Protein AF-0000000087741042 (afdb_homodimer)

pLDDT: mean 90.47, std 9.28, range [41.75, 98.81]

Foldseek 3Di:
DAFDPVVLVVLLVLLLLLLQLQQFDLADFAFDDDPDPVRRLVRSVVRGGDDDDCVSVVSSVVLSVLCCLLPRPDDDDDADLLLVLLLQQLVLASQLVCCVPPLACCSQPVDPSSVVSNVSNSVSSSSSSSSVLSNLLVVLQVDDFAQDPDDCVVLLVVLLVLQLVLLVLLCVLQALFAEDLVLLVLLCVVVPVQAAPQAFVVQSCLLNVQLCVLCVVVVASSRSSNRSLSVLSNLQSNLLSVLLSLLVNLGDDSVVSNVVSNVSRHQLVNSNVSRYSDLLSVLLSLLSNLLSLLLVCLVCLAPDDPVSLVVNLVSLLVNCRSGVLSLQLRLVLLLLVLVSHDDVVSSVSSVVSSVVSVVVSCCCQPPVCVVSVHHHHDPLQQCLLLLLLVLLLCLVPVVVQDPLLQVLVVQFFVCSPCSNVQRDLFFSCSSSVRGDDDVVSVVVNVVSSVVSCVVPVSSSVSSLSSNASQQQAQPDFAPVLVVPPPPVSVVVSCVSCVVVNDNSDHDPVSVVVSSVSSVCQCPPPPSNSLRGNNNLVSLLSSLVSLCVSLVPSSLVSSSSSLVSLSVSSSSHRGHTHCSSNSNSSSNVVSNSSSSSSSSNVSVD/DAFDPVRLVVLLVLLLLLLQLQQFDLADFAFDDDPDPVRRLVRSVVRGGDDDDCVSVVSSVVLSVLCCLLDRPHPDDDADLLLVLLLQQLVLASQLVCCVPPLACCSQPVDPSSVVSNVSNSVSSSSSSSSVLSNLLVVLQVDDFAQDPDDCVVLLVVLLVLQLVLLVLLCVLQALFAEDLVLLVLLCVVVPVQAAPQAFVVLSCLLNVQLCVLCVVVVASSRSSNRSLSVLSNLQSNLLSVLLSLLVNLGDDSVVSNVVSNVCRHQLVNSNVSRYSDLLSVLLSLLLNLLSLLLVCLVCLAPDDPVSLVVNLVSLLVNCRSGVLSLQLRLVLLLLVLVSHPDPVVSVSSVVSSVVSVVVSCCCQPPVCVVSVHHHHDPLQQCLLLLLLVLLLCLVPVVVQDPVLQVLVVQFFVCSPCSNVQRDLFFSCSRSVRGDDDVVSVVVNVVSSVVSCVVPVSSSVSSLSSNASQQQAQPDFAPVLVVPPPPVSVVVSCVSCVVVVDNSDHDPVSVVVSSVSSVCQCPPPPSNSLRGNNNLVSLLSSLVSLCVSLVPSSLVSSSSSLVSLSVSSSSGRGHTHCSSNSNSSSNVVSNSSSSSSVSNVSVD

Sequence (1208 aa):
MKTGRKIKLIYAIISIVVVCAINASVVMVTGVETENSLLEFVSKFSFSVSTVNIVDVVSCFGIYALFIYAFGDDKFKLEIPELISSILISFLYIWCFSYKLTQDTSALFANPFQTYITVFRFLGYTVLFYAAIESFFKFFGSVKIKENNTSCKDVFIISSVVIFLGWLFWIVMAFPGTVSCDGVTQLGQYYFDSVSAHHPPLSTWIMGVLFDIGKGITKNPRYGVFLYLFVQAIVGAVIIGYSIYTMARIGFGRIVCYAIAVFFAIIPIFGMFAQWYEKDLMYGLFTLLFLTKLITMCLDTENVSIKDCIILTVEGLLCVFLRNNGIYAVIPVMIVMAFLMKKKLICRLLWGCSAFVIVVSVIVNGPVFNSMGIEKVNIREALSVPMQQSARYVKEYGGEVTEEEMAVLGNFFNDYYNLPEIYEPFCADSVKNTVFVQKENLGKYFLTWFKMGLKHPGVYFDAFMCLNYGYLSPIEQNAEANGDMPTQEMENVMSQLIEMGVDGSQDLDNIQILKSIIYVNMVFPLIRYLSMPGAYMWLTIILIAFFIRIRSRKGYVILIPNIINLLVCLASPLCNGMRYQLPVVLSMPIMIAVAIYLIKKQNEMKTGRKIKLIYAIISIVVVCAINASVVMVTGVETENSLLEFVSKFSFSVSTVNIVDVVSCFGIYALFIYAFGDDKFKLEIPELISSILISFLYIWCFSYKLTQDTSALFANPFQTYITVFRFLGYTVLFYAAIESFFKFFGSVKIKENNTSCKDVFIISSVVIFLGWLFWIVMAFPGTVSCDGVTQLGQYYFDSVSAHHPPLSTWIMGVLFDIGKGITKNPRYGVFLYLFVQAIVGAVIIGYSIYTMARIGFGRIVCYAIAVFFAIIPIFGMFAQWYEKDLMYGLFTLLFLTKLITMCLDTENVSIKDCIILTVEGLLCVFLRNNGIYAVIPVMIVMAFLMKKKLICRLLWGCSAFVIVVSVIVNGPVFNSMGIEKVNIREALSVPMQQSARYVKEYGGEVTEEEMAVLGNFFNDYYNLPEIYEPFCADSVKNTVFVQKENLGKYFLTWFKMGLKHPGVYFDAFMCLNYGYLSPIEQNAEANGDMPTQEMENVMSQLIEMGVDGSQDLDNIQILKSIIYVNMVFPLIRYLSMPGAYMWLTIILIAFFIRIRSRKGYVILIPNIINLLVCLASPLCNGMRYQLPVVLSMPIMIAVAIYLIKKQNE

InterPro domains:
  IPR046062 Protein of unknown function DUF6020 [PF19484] (196-593)

Radius of gyration: 36.94 Å; Cα contacts (8 Å, |Δi|>4): 1810; chains: 2; bounding box: 64×108×92 Å

Solvent-accessible surface area (backbone atoms only — not comparable to full-atom values): 59982 Å² total; per-residue (Å²): 110,82,58,52,71,69,59,51,51,50,41,47,54,49,19,54,53,29,46,47,24,75,31,38,55,73,59,80,64,71,48,58,92,60,91,48,64,66,43,26,48,40,33,24,55,32,58,32,35,58,68,66,85,68,50,53,55,36,24,28,46,11,45,32,43,34,43,44,70,46,40,32,69,45,82,82,70,90,52,63,48,48,48,53,43,13,47,49,51,28,48,33,47,56,52,29,50,21,27,72,72,66,57,34,64,54,45,41,55,71,42,72,67,39,34,51,50,42,52,46,29,40,51,24,42,22,54,50,41,31,30,49,51,46,32,48,54,54,48,38,54,64,58,82,65,48,79,50,86,61,88,56,61,63,53,25,52,52,27,16,49,48,23,31,53,32,27,44,54,36,32,62,50,37,35,45,41,47,72,38,70,66,34,50,52,32,43,46,28,58,77,36,89,69,39,48,41,74,50,35,59,58,40,27,48,53,52,35,52,32,24,48,50,24,18,64,74,67,74,33,43,42,40,5,53,31,42,42,34,51,49,50,32,50,53,43,14,50,44,53,11,47,46,43,28,50,44,35,59,72,8,45,55,66,67,61,44,46,51,52,24,47,47,60,18,62,43,47,67,50,20,52,52,36,22,35,42,52,59,48,59,61,32,20,45,39,41,36,47,33,48,48,52,51,45,56,38,60,76,37,35,85,72,62,50,70,66,54,54,50,50,46,42,53,34,39,46,51,23,31,44,37,31,81,69,30,46,66,33,39,47,60,36,40,51,56,47,26,73,66,40,72,47,67,66,58,24,52,46,32,48,46,45,40,50,46,50,52,50,50,51,52,44,44,72,38,63,50,32,49,74,72,62,36,40,73,60,62,71,67,72,72,40,28,55,62,49,41,24,48,28,49,39,46,52,78,43,45,88,73,58,47,71,69,52,46,52,48,45,43,64,41,26,73,49,55,89,49,27,52,76,45,53,45,66,49,36,30,59,62,51,51,71,41,47,54,82,51,80,84,49,46,64,59,41,51,53,49,51,50,52,51,35,69,74,42,48,65,52,40,48,37,36,49,42,31,28,25,28,21,38,56,16,68,82,32,66,30,50,72,76,68,60,72,62,57,67,64,60,47,49,53,47,47,53,54,36,43,73,68,52,27,70,83,67,53,55,62,66,43,46,51,38,51,51,23,49,42,42,29,41,62,35,34,68,74,52,21,51,79,49,13,42,2,40,57,44,50,51,50,49,52,50,52,24,52,28,60,70,67,66,35,67,57,52,56,48,65,43,40,36,47,54,41,41,50,53,50,40,64,38,38,45,42,18,29,51,42,65,63,38,33,39,48,65,71,35,42,68,56,51,52,49,49,51,30,51,55,49,40,58,68,75,103,110,80,58,52,69,69,57,51,50,52,42,48,52,50,17,54,52,30,46,48,24,75,32,38,55,73,60,80,66,72,48,59,92,61,92,46,65,66,44,26,49,41,33,26,54,31,57,32,35,58,65,66,86,67,51,53,54,36,25,27,46,12,46,31,43,33,41,45,68,46,40,33,70,46,81,82,69,90,52,63,48,50,46,53,45,14,47,49,51,27,48,35,47,56,52,31,50,22,27,72,73,68,58,34,64,54,46,41,54,70,44,73,67,38,34,51,51,42,52,46,30,41,53,24,42,21,54,51,41,32,30,48,52,44,30,48,51,52,47,40,53,63,58,83,64,47,78,51,88,63,86,55,61,63,54,24,52,51,26,17,51,46,22,30,52,32,28,43,52,36,32,61,48,37,33,44,41,46,71,38,69,64,33,52,49,32,44,44,28,60,78,35,91,70,39,49,42,73,50,35,60,58,40,27,48,53,52,35,52,34,23,48,50,24,18,64,75,68,75,35,40,43,39,5,52,30,41,41,34,52,50,50,33,50,53,42,14,50,44,53,10,48,45,43,29,51,44,36,58,70,9,44,54,67,69,60,44,48,50,52,24,46,46,57,17,62,44,47,68,51,19,54,51,38,22,36,41,54,59,46,59,62,30,18,44,38,41,36,47,32,48,47,51,50,46,56,39,59,76,38,36,84,72,62,50,70,66,53,53,50,50,46,43,52,34,39,47,50,22,32,44,37,31,81,67,30,47,67,32,40,46,58,37,39,52,56,47,27,74,66,41,73,48,66,65,59,24,52,47,32,47,48,44,41,50,47,50,52,50,51,49,52,43,45,71,38,62,50,31,48,72,70,62,37,39,72,60,62,72,68,71,72,39,27,53,64,51,42,24,49,31,49,39,46,50,77,43,45,88,73,57,48,72,69,54,45,51,48,45,43,63,41,26,74,49,53,89,50,27,53,76,44,52,45,67,50,36,29,59,61,51,52,71,40,49,54,83,51,79,82,49,47,64,58,41,51,52,48,51,52,52,52,34,70,74,43,47,63,53,38,49,37,35,50,43,33,27,24,28,20,39,58,17,66,81,32,65,30,51,73,76,67,61,71,61,56,68,65,60,47,49,53,49,47,51,54,35,44,73,67,50,25,71,83,69,52,55,63,66,42,46,50,38,51,52,24,50,43,43,28,42,63,35,33,68,74,53,22,51,80,50,12,42,3,40,57,45,49,50,49,48,50,50,52,24,52,30,60,70,66,67,36,68,58,52,54,47,66,43,40,36,50,54,41,41,50,53,48,40,63,38,39,47,42,17,28,50,41,65,64,38,32,39,46,63,72,33,43,66,57,53,51,50,50,51,29,52,54,48,38,58,70,74,102

Secondary structure (DSSP, 8-state):
-PPPHHHHHHHHHHHHHHHHHHTB-SSPPP----S-HHHHHHHHHHTSB---TTHHHHHHHHHHHHHHHHHSSS-----HHHHHHHHHHHHHHHHHHHHHHHSSSHHHHSSHHHHHHHHHHHHHHHHHHHHHHHHHHHHHHH-------S--HHHHHHHHHHHHHHHHHHHHHTTT-EEPHHHHHHHHHHHSS--BTTS-HHHHHHHHHHHHHHHHHHS-THHHHHHHHHHHHHHHHHHHHHHHHHHHHHT--HHHHHHHHHHHHHSHHHHHHHTEE-SHHHHHHHHHHHHHHHHHHHHTTTS--HHHHHHHHHHHHHHHHHSTTHHHHHHHHHHHHHTT-SSHHHHHHHHHHHHHHHHHHHHIIIIIHHHTTPBPPPGGGG-HHHHHHHHHHHHHHGGG--HHHHHHHHHHBTTGGGHHHH--TTBSHHHHTTB---HHHHHHHHHHHHHHHHH-HHHHHHHHHHHHHHHHSTTS--TTTTT---HHHHHHHHHHHHHTT------HHHHHHHHHHHHHHHHSTTGGGGG-HHHHHHHHHHHHHHHHHHT-HHHHHHHHHHHHHHHHHHTSSBTT-GGGGHHHHHHHHHHHHHHHHHHHHHH-/-PPPHHHHHHHHHHHHHHHHHHTB-SSPP-----S-HHHHHHHHHHTSB---TTHHHHHHHHHHHHHHHHHSSS-----HHHHHHHHHHHHHHHHHHHHHHHSSSHHHHSSHHHHHHHHHHHHHHHHHHHHHHHHHHHHHHH-------S--HHHHHHHHHHHHHHHHHHHHHTTT-EEPHHHHHHHHHHHSS--BTTS-HHHHHHHHHHHHHHHHHHS-THHHHHHHHHHHHHHHHHHHHHHHHHHHHHT--HHHHHHHHHHHHHSHHHHHHHTEE-SHHHHHHHHHHHHHHHHHHHHTTTS--HHHHHHHHHHHHHHHHHSTTHHHHHHHHHHHHHTT-SSHHHHHHHHHHHHHHHHHHHHIIIIIHHHTTPBPPPGGGG-HHHHHHHHHHHHHHGGG--HHHHHHHHHHBTTGGGHHHH--TTBSHHHHTTB---GGGHHHHHHHHHHHHHH-HHHHHHHHHHHHHHHHSTTS--TTTTT---HHHHHHHHHHHHHTT------HHHHHHHHHHHHHHHHSTTGGGGG-HHHHHHHHHHHHHHHHHHT-HHHHHHHHHHHHHHHHHHTSSBTT-GGGGHHHHHHHHHHHHHHHHHHHHHH-

Organism: Butyrivibrio fibrisolvens (NCBI:txid831)

Structure (mmCIF, N/CA/C/O backbone):
data_AF-0000000087741042-model_v1
#
loop_
_entity.id
_entity.type
_entity.pdbx_description
1 polymer 'Dolichyl-phosphate-mannose-protein mannosyltransferase'
#
loop_
_atom_site.group_PDB
_atom_site.id
_atom_site.type_symbol
_atom_site.label_atom_id
_atom_site.label_alt_id
_atom_site.label_comp_id
_atom_site.label_asym_id
_atom_site.label_entity_id
_atom_site.label_seq_id
_atom_site.pdbx_PDB_ins_code
_atom_site.Cartn_x
_atom_site.Cartn_y
_atom_site.Cartn_z
_atom_site.occupancy
_atom_site.B_iso_or_equiv
_atom_site.auth_seq_id
_atom_site.auth_comp_id
_atom_site.auth_asym_id
_atom_site.auth_atom_id
_atom_site.pdbx_PDB_model_num
ATOM 1 N N . MET A 1 1 ? 29.688 3.018 -6.305 1 44.53 1 MET A N 1
ATOM 2 C CA . MET A 1 1 ? 29.562 4.453 -6.539 1 44.53 1 MET A CA 1
ATOM 3 C C . MET A 1 1 ? 28.203 4.965 -6.074 1 44.53 1 MET A C 1
ATOM 5 O O . MET A 1 1 ? 27.172 4.312 -6.293 1 44.53 1 MET A O 1
ATOM 9 N N . LYS A 1 2 ? 28.328 6.039 -5.301 1 63.12 2 LYS A N 1
ATOM 10 C CA . LYS A 1 2 ? 27.188 6.684 -4.672 1 63.12 2 LYS A CA 1
ATOM 11 C C . LYS A 1 2 ? 26.344 7.445 -5.695 1 63.12 2 LYS A C 1
ATOM 13 O O . LYS A 1 2 ? 26.891 8.156 -6.539 1 63.12 2 LYS A O 1
ATOM 18 N N . THR A 1 3 ? 25.031 7.059 -5.848 1 71.06 3 THR A N 1
ATOM 19 C CA . THR A 1 3 ? 24.109 7.734 -6.754 1 71.06 3 THR A CA 1
ATOM 20 C C . THR A 1 3 ? 24.188 9.25 -6.574 1 71.06 3 THR A C 1
ATOM 22 O O . THR A 1 3 ? 24.141 9.75 -5.445 1 71.06 3 THR A O 1
ATOM 25 N N . GLY A 1 4 ? 24.516 9.953 -7.699 1 77.12 4 GLY A N 1
ATOM 26 C CA . GLY A 1 4 ? 24.578 11.406 -7.664 1 77.12 4 GLY A CA 1
ATOM 27 C C . GLY A 1 4 ? 23.297 12.047 -7.145 1 77.12 4 GLY A C 1
ATOM 28 O O . GLY A 1 4 ? 22.219 11.477 -7.277 1 77.12 4 GLY A O 1
ATOM 29 N N . ARG A 1 5 ? 23.359 13.211 -6.645 1 78.75 5 ARG A N 1
ATOM 30 C CA . ARG A 1 5 ? 22.25 13.922 -6.031 1 78.75 5 ARG A CA 1
ATOM 31 C C . ARG A 1 5 ? 21.172 14.25 -7.062 1 78.75 5 ARG A C 1
ATOM 33 O O . ARG A 1 5 ? 19.984 14.141 -6.773 1 78.75 5 ARG A O 1
ATOM 40 N N . LYS A 1 6 ? 21.531 14.633 -8.227 1 82.81 6 LYS A N 1
ATOM 41 C CA . LYS A 1 6 ? 20.578 14.961 -9.273 1 82.81 6 LYS A CA 1
ATOM 42 C C . LYS A 1 6 ? 19.781 13.734 -9.695 1 82.81 6 LYS A C 1
ATOM 44 O O . LYS A 1 6 ? 18.562 13.812 -9.898 1 82.81 6 LYS A O 1
ATOM 49 N N . ILE A 1 7 ? 20.422 12.602 -9.75 1 87 7 ILE A N 1
ATOM 50 C CA . ILE A 1 7 ? 19.766 11.367 -10.156 1 87 7 ILE A CA 1
ATOM 51 C C . ILE A 1 7 ? 18.812 10.906 -9.07 1 87 7 ILE A C 1
ATOM 53 O O . ILE A 1 7 ? 17.719 10.414 -9.367 1 87 7 ILE A O 1
ATOM 57 N N . LYS A 1 8 ? 19.219 11.141 -7.883 1 87.25 8 LYS A N 1
ATOM 58 C CA . LYS A 1 8 ? 18.344 10.781 -6.773 1 87.25 8 LYS A CA 1
ATOM 59 C C . LYS A 1 8 ? 17.047 11.609 -6.801 1 87.25 8 LYS A C 1
ATOM 61 O O . LYS A 1 8 ? 15.969 11.086 -6.535 1 87.25 8 LYS A O 1
ATOM 66 N N . LEU A 1 9 ? 17.156 12.844 -7.141 1 87.06 9 LEU A N 1
ATOM 67 C CA . LEU A 1 9 ? 16 13.711 -7.223 1 87.06 9 LEU A CA 1
ATOM 68 C C . LEU A 1 9 ? 15.094 13.305 -8.375 1 87.06 9 LEU A C 1
ATOM 70 O O . LEU A 1 9 ? 13.867 13.328 -8.25 1 87.06 9 LEU A O 1
ATOM 74 N N . ILE A 1 10 ? 15.688 12.953 -9.422 1 90.19 10 ILE A N 1
ATOM 75 C CA . ILE A 1 10 ? 14.914 12.523 -10.578 1 90.19 10 ILE A CA 1
ATOM 76 C C . ILE A 1 10 ? 14.125 11.258 -10.234 1 90.19 10 ILE A C 1
ATOM 78 O O . ILE A 1 10 ? 12.93 11.172 -10.523 1 90.19 10 ILE A O 1
ATOM 82 N N . TYR A 1 11 ? 14.789 10.336 -9.562 1 92.19 11 TYR A N 1
ATOM 83 C CA . TYR A 1 11 ? 14.117 9.086 -9.195 1 92.19 11 TYR A CA 1
ATOM 84 C C . TYR A 1 11 ? 13.016 9.344 -8.172 1 92.19 11 TYR A C 1
ATOM 86 O O . TYR A 1 11 ? 11.992 8.648 -8.164 1 92.19 11 TYR A O 1
ATOM 94 N N . ALA A 1 12 ? 13.234 10.344 -7.336 1 91.88 12 ALA A N 1
ATOM 95 C CA . ALA A 1 12 ? 12.195 10.703 -6.383 1 91.88 12 ALA A CA 1
ATOM 96 C C . ALA A 1 12 ? 10.961 11.25 -7.094 1 91.88 12 ALA A C 1
ATOM 98 O O . ALA A 1 12 ? 9.828 10.875 -6.773 1 91.88 12 ALA A O 1
ATOM 99 N N . ILE A 1 13 ? 11.188 12.086 -8.055 1 92.25 13 ILE A N 1
ATOM 100 C CA . ILE A 1 13 ? 10.094 12.68 -8.805 1 92.25 13 ILE A CA 1
ATOM 101 C C . ILE A 1 13 ? 9.367 11.602 -9.602 1 92.25 13 ILE A C 1
ATOM 103 O O . ILE A 1 13 ? 8.133 11.547 -9.609 1 92.25 13 ILE A O 1
ATOM 107 N N . ILE A 1 14 ? 10.125 10.695 -10.188 1 94.69 14 ILE A N 1
ATOM 108 C CA . ILE A 1 14 ? 9.531 9.609 -10.953 1 94.69 14 ILE A CA 1
ATOM 109 C C . ILE A 1 14 ? 8.703 8.719 -10.031 1 94.69 14 ILE A C 1
ATOM 111 O O . ILE A 1 14 ? 7.605 8.281 -10.391 1 94.69 14 ILE A O 1
ATOM 115 N N . SER A 1 15 ? 9.242 8.492 -8.859 1 95.12 15 SER A N 1
ATOM 116 C CA . SER A 1 15 ? 8.531 7.648 -7.902 1 95.12 15 SER A CA 1
ATOM 117 C C . SER A 1 15 ? 7.195 8.266 -7.504 1 95.12 15 SER A C 1
ATOM 119 O O . SER A 1 15 ? 6.199 7.555 -7.348 1 95.12 15 SER A O 1
ATOM 121 N N . ILE A 1 16 ? 7.156 9.586 -7.348 1 93.44 16 ILE A N 1
ATOM 122 C CA . ILE A 1 16 ? 5.926 10.289 -7 1 93.44 16 ILE A CA 1
ATOM 123 C C . ILE A 1 16 ? 4.918 10.156 -8.141 1 93.44 16 ILE A C 1
ATOM 125 O O . ILE A 1 16 ? 3.742 9.875 -7.906 1 93.44 16 ILE A O 1
ATOM 129 N N . VAL A 1 17 ? 5.383 10.258 -9.336 1 93.38 17 VAL A N 1
ATOM 130 C CA . VAL A 1 17 ? 4.512 10.172 -10.508 1 93.38 17 VAL A CA 1
ATOM 131 C C . VAL A 1 17 ? 3.98 8.75 -10.648 1 93.38 17 VAL A C 1
ATOM 133 O O . VAL A 1 17 ? 2.797 8.539 -10.922 1 93.38 17 VAL A O 1
ATOM 136 N N . VAL A 1 18 ? 4.844 7.793 -10.391 1 95.5 18 VAL A N 1
ATOM 137 C CA . VAL A 1 18 ? 4.465 6.391 -10.547 1 95.5 18 VAL A CA 1
ATOM 138 C C . VAL A 1 18 ? 3.439 6.012 -9.484 1 95.5 18 VAL A C 1
ATOM 140 O O . VAL A 1 18 ? 2.484 5.281 -9.766 1 95.5 18 VAL A O 1
ATOM 143 N N . VAL A 1 19 ? 3.6 6.5 -8.266 1 92.69 19 VAL A N 1
ATOM 144 C CA . VAL A 1 19 ? 2.646 6.188 -7.207 1 92.69 19 VAL A CA 1
ATOM 145 C C . VAL A 1 19 ? 1.273 6.754 -7.566 1 92.69 19 VAL A C 1
ATOM 147 O O . VAL A 1 19 ? 0.246 6.125 -7.297 1 92.69 19 VAL A O 1
ATOM 150 N N . CYS A 1 20 ? 1.211 7.922 -8.18 1 91.12 20 CYS A N 1
ATOM 151 C CA . CYS A 1 20 ? -0.051 8.508 -8.625 1 91.12 20 CYS A CA 1
ATOM 152 C C . CYS A 1 20 ? -0.681 7.668 -9.727 1 91.12 20 CYS A C 1
ATOM 154 O O . CYS A 1 20 ? -1.898 7.477 -9.75 1 91.12 20 CYS A O 1
ATOM 156 N N . ALA A 1 21 ? 0.165 7.164 -10.562 1 92.12 21 ALA A N 1
ATOM 157 C CA . ALA A 1 21 ? -0.329 6.359 -11.68 1 92.12 21 ALA A CA 1
ATOM 158 C C . ALA A 1 21 ? -0.921 5.043 -11.18 1 92.12 21 ALA A C 1
ATOM 160 O O . ALA A 1 21 ? -1.948 4.586 -11.688 1 92.12 21 ALA A O 1
ATOM 161 N N . ILE A 1 22 ? -0.33 4.398 -10.234 1 89.62 22 ILE A N 1
ATOM 162 C CA . ILE A 1 22 ? -0.771 3.074 -9.805 1 89.62 22 ILE A CA 1
ATOM 163 C C . ILE A 1 22 ? -2 3.203 -8.906 1 89.62 22 ILE A C 1
ATOM 165 O O . ILE A 1 22 ? -2.691 2.217 -8.648 1 89.62 22 ILE A O 1
ATOM 169 N N . ASN A 1 23 ? -2.264 4.438 -8.383 1 88.31 23 ASN A N 1
ATOM 170 C CA . ASN A 1 23 ? -3.449 4.672 -7.566 1 88.31 23 ASN A CA 1
ATOM 171 C C . ASN A 1 23 ? -4.559 5.348 -8.367 1 88.31 23 ASN A C 1
ATOM 173 O O . ASN A 1 23 ? -5.578 5.75 -7.805 1 88.31 23 ASN A O 1
ATOM 177 N N . ALA A 1 24 ? -4.328 5.52 -9.641 1 88.56 24 ALA A N 1
ATOM 178 C CA . ALA A 1 24 ? -5.355 6.113 -10.492 1 88.56 24 ALA A CA 1
ATOM 179 C C . ALA A 1 24 ? -6.543 5.168 -10.664 1 88.56 24 ALA A C 1
ATOM 181 O O . ALA A 1 24 ? -6.383 3.947 -10.609 1 88.56 24 ALA A O 1
ATOM 182 N N . SER A 1 25 ? -7.723 5.672 -10.891 1 85.12 25 SER A N 1
ATOM 183 C CA . SER A 1 25 ? -8.977 4.926 -10.945 1 85.12 25 SER A CA 1
ATOM 184 C C . SER A 1 25 ? -8.992 3.971 -12.133 1 85.12 25 SER A C 1
ATOM 186 O O . SER A 1 25 ? -8.516 4.312 -13.219 1 85.12 25 SER A O 1
ATOM 188 N N . VAL A 1 26 ? -9.562 2.834 -11.836 1 81.5 26 VAL A N 1
ATOM 189 C CA . VAL A 1 26 ? -9.703 1.821 -12.875 1 81.5 26 VAL A CA 1
ATOM 190 C C . VAL A 1 26 ? -11.102 1.894 -13.484 1 81.5 26 VAL A C 1
ATOM 192 O O . VAL A 1 26 ? -11.328 1.41 -14.594 1 81.5 26 VAL A O 1
ATOM 195 N N . VAL A 1 27 ? -11.953 2.562 -12.766 1 82.19 27 VAL A N 1
ATOM 196 C CA . VAL A 1 27 ? -13.336 2.658 -13.227 1 82.19 27 VAL A CA 1
ATOM 197 C C . VAL A 1 27 ? -13.57 4.016 -13.883 1 82.19 27 VAL A C 1
ATOM 199 O O . VAL A 1 27 ? -12.781 4.949 -13.695 1 82.19 27 VAL A O 1
ATOM 202 N N . MET A 1 28 ? -14.586 4.027 -14.578 1 83.56 28 MET A N 1
ATOM 203 C CA . MET A 1 28 ? -14.938 5.258 -15.281 1 83.56 28 MET A CA 1
ATOM 204 C C . MET A 1 28 ? -15.195 6.395 -14.297 1 83.56 28 MET A C 1
ATOM 206 O O . MET A 1 28 ? -15.922 6.223 -13.32 1 83.56 28 MET A O 1
ATOM 210 N N . VAL A 1 29 ? -14.484 7.484 -14.578 1 85.12 29 VAL A N 1
ATOM 211 C CA . VAL A 1 29 ? -14.633 8.664 -13.734 1 85.12 29 VAL A CA 1
ATOM 212 C C . VAL A 1 29 ? -15.703 9.586 -14.312 1 85.12 29 VAL A C 1
ATOM 214 O O . VAL A 1 29 ? -15.688 9.906 -15.5 1 85.12 29 VAL A O 1
ATOM 217 N N . THR A 1 30 ? -16.625 9.844 -13.352 1 82 30 THR A N 1
ATOM 218 C CA . THR A 1 30 ? -17.672 10.789 -13.742 1 82 30 THR A CA 1
ATOM 219 C C . THR A 1 30 ? -17.422 12.156 -13.109 1 82 30 THR A C 1
ATOM 221 O O . THR A 1 30 ? -16.828 12.25 -12.039 1 82 30 THR A O 1
ATOM 224 N N . GLY A 1 31 ? -17.516 13.188 -13.812 1 77.62 31 GLY A N 1
ATOM 225 C CA . GLY A 1 31 ? -17.375 14.547 -13.312 1 77.62 31 GLY A CA 1
ATOM 226 C C . GLY A 1 31 ? -18.656 15.352 -13.422 1 77.62 31 GLY A C 1
ATOM 227 O O . GLY A 1 31 ? -19.719 14.805 -13.75 1 77.62 31 GLY A O 1
ATOM 228 N N . VAL A 1 32 ? -18.5 16.609 -12.953 1 79.62 32 VAL A N 1
ATOM 229 C CA . VAL A 1 32 ? -19.641 17.516 -13.055 1 79.62 32 VAL A CA 1
ATOM 230 C C . VAL A 1 32 ? -19.938 17.812 -14.531 1 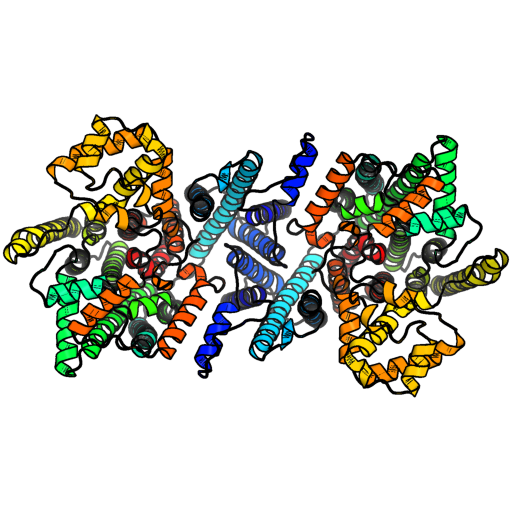79.62 32 VAL A C 1
ATOM 232 O O . VAL A 1 32 ? -19.031 18.016 -15.328 1 79.62 32 VAL A O 1
ATOM 235 N N . GLU A 1 33 ? -21.203 17.625 -14.945 1 80.62 33 GLU A N 1
ATOM 236 C CA . GLU A 1 33 ? -21.609 17.984 -16.297 1 80.62 33 GLU A CA 1
ATOM 237 C C . GLU A 1 33 ? -21.75 19.5 -16.453 1 80.62 33 GLU A C 1
ATOM 239 O O . GLU A 1 33 ? -22.641 20.109 -15.867 1 80.62 33 GLU A O 1
ATOM 244 N N . THR A 1 34 ? -20.766 20.094 -17 1 84.62 34 THR A N 1
ATOM 245 C CA . THR A 1 34 ? -20.766 21.547 -17.188 1 84.62 34 THR A CA 1
ATOM 246 C C . THR A 1 34 ? -20.188 21.922 -18.547 1 84.62 34 THR A C 1
ATOM 248 O O . THR A 1 34 ? -19.516 21.109 -19.188 1 84.62 34 THR A O 1
ATOM 251 N N . GLU A 1 35 ? -20.547 23.172 -19.078 1 84.62 35 GLU A N 1
ATOM 252 C CA . GLU A 1 35 ? -20 23.672 -20.328 1 84.62 35 GLU A CA 1
ATOM 253 C C . GLU A 1 35 ? -18.578 24.219 -20.141 1 84.62 35 GLU A C 1
ATOM 255 O O . GLU A 1 35 ? -17.828 24.359 -21.094 1 84.62 35 GLU A O 1
ATOM 260 N N . ASN A 1 36 ? -18.266 24.406 -18.891 1 87.62 36 ASN A N 1
ATOM 261 C CA . ASN A 1 36 ? -16.922 24.875 -18.562 1 87.62 36 ASN A CA 1
ATOM 262 C C . ASN A 1 36 ? -15.906 23.719 -18.578 1 87.62 36 ASN A C 1
ATOM 264 O O . ASN A 1 36 ? -15.914 22.875 -17.688 1 87.62 36 ASN A O 1
ATOM 268 N N . SER A 1 37 ? -15.016 23.719 -19.531 1 85.12 37 SER A N 1
ATOM 269 C CA . SER A 1 37 ? -14.086 22.625 -19.766 1 85.12 37 SER A CA 1
ATOM 270 C C . SER A 1 37 ? -13.109 22.469 -18.594 1 85.12 37 SER A C 1
ATOM 272 O O . SER A 1 37 ? -12.719 21.359 -18.25 1 85.12 37 SER A O 1
ATOM 274 N N . LEU A 1 38 ? -12.805 23.594 -18.047 1 85.88 38 LEU A N 1
ATOM 275 C CA . LEU A 1 38 ? -11.867 23.547 -16.922 1 85.88 38 LEU A CA 1
ATOM 276 C C . LEU A 1 38 ? -12.516 22.906 -15.703 1 85.88 38 LEU A C 1
ATOM 278 O O . LEU A 1 38 ? -11.898 22.078 -15.031 1 85.88 38 LEU A O 1
ATOM 282 N N . LEU A 1 39 ? -13.703 23.328 -15.5 1 86.88 39 LEU A N 1
ATOM 283 C CA . LEU A 1 39 ? -14.43 22.75 -14.375 1 86.88 39 LEU A CA 1
ATOM 284 C C . LEU A 1 39 ? -14.656 21.25 -14.578 1 86.88 39 LEU A C 1
ATOM 286 O O . LEU A 1 39 ? -14.516 20.469 -13.641 1 86.88 39 LEU A O 1
ATOM 290 N N . GLU A 1 40 ? -14.977 20.891 -15.703 1 87.62 40 GLU A N 1
ATOM 291 C CA . GLU A 1 40 ? -15.18 19.484 -16 1 87.62 40 GLU A CA 1
ATOM 292 C C . GLU A 1 40 ? -13.906 18.672 -15.773 1 87.62 40 GLU A C 1
ATOM 294 O O . GLU A 1 40 ? -13.953 17.594 -15.188 1 87.62 40 GLU A O 1
ATOM 299 N N . PHE A 1 41 ? -12.859 19.219 -16.203 1 86.62 41 PHE A N 1
ATOM 300 C CA . PHE A 1 41 ? -11.578 18.531 -16.078 1 86.62 41 PHE A CA 1
ATOM 301 C C . PHE A 1 41 ? -11.18 18.391 -14.609 1 86.62 41 PHE A C 1
ATOM 303 O O . PHE A 1 41 ? -10.82 17.297 -14.156 1 86.62 41 PHE A O 1
ATOM 310 N N . VAL A 1 42 ? -11.273 19.438 -13.898 1 85.62 42 VAL A N 1
ATOM 311 C CA . VAL A 1 42 ? -10.82 19.422 -12.508 1 85.62 42 VAL A CA 1
ATOM 312 C C . VAL A 1 42 ? -11.734 18.531 -11.672 1 85.62 42 VAL A C 1
ATOM 314 O O . VAL A 1 42 ? -11.266 17.844 -10.75 1 85.62 42 VAL A O 1
ATOM 317 N N . SER A 1 43 ? -12.922 18.562 -11.977 1 86.25 43 SER A N 1
ATOM 318 C CA . SER A 1 43 ? -13.859 17.719 -11.258 1 86.25 43 SER A CA 1
ATOM 319 C C . SER A 1 43 ? -13.57 16.234 -11.516 1 86.25 43 SER A C 1
ATOM 321 O O . SER A 1 43 ? -13.555 15.43 -10.586 1 86.25 43 SER A O 1
ATOM 323 N N . LYS A 1 44 ? -13.297 15.906 -12.742 1 86.38 44 LYS A N 1
ATOM 324 C CA . LYS A 1 44 ? -12.945 14.531 -13.07 1 86.38 44 LYS A CA 1
ATOM 325 C C . LYS A 1 44 ? -11.609 14.141 -12.43 1 86.38 44 LYS A C 1
ATOM 327 O O . LYS A 1 44 ? -11.461 13.016 -11.945 1 86.38 44 LYS A O 1
ATOM 332 N N . PHE A 1 45 ? -10.75 15.016 -12.422 1 84.81 45 PHE A N 1
ATOM 333 C CA . PHE A 1 45 ? -9.43 14.781 -11.859 1 84.81 45 PHE A CA 1
ATOM 334 C C . PHE A 1 45 ? -9.523 14.492 -10.367 1 84.81 45 PHE A C 1
ATOM 336 O O . PHE A 1 45 ? -8.805 13.641 -9.844 1 84.81 45 PHE A O 1
ATOM 343 N N . SER A 1 46 ? -10.398 15.109 -9.773 1 82.38 46 SER A N 1
ATOM 344 C CA . SER A 1 46 ? -10.555 14.953 -8.336 1 82.38 46 SER A CA 1
ATOM 345 C C . SER A 1 46 ? -11.07 13.562 -7.977 1 82.38 46 SER A C 1
ATOM 347 O O . SER A 1 46 ? -10.781 13.047 -6.895 1 82.38 46 SER A O 1
ATOM 349 N N . PHE A 1 47 ? -11.656 12.922 -8.883 1 79.56 47 PHE A N 1
ATOM 350 C CA . PHE A 1 47 ? -12.227 11.602 -8.609 1 79.56 47 PHE A CA 1
ATOM 351 C C . PHE A 1 47 ? -11.383 10.508 -9.242 1 79.56 47 PHE A C 1
ATOM 353 O O . PHE A 1 47 ? -11.742 9.328 -9.188 1 79.56 47 PHE A O 1
ATOM 360 N N . SER A 1 48 ? -10.297 10.93 -9.766 1 83.12 48 SER A N 1
ATOM 361 C CA . SER A 1 48 ? -9.531 9.992 -10.578 1 83.12 48 SER A CA 1
ATOM 362 C C . SER A 1 48 ? -8.5 9.242 -9.742 1 83.12 48 SER A C 1
ATOM 364 O O . SER A 1 48 ? -7.824 8.336 -10.242 1 83.12 48 SER A O 1
ATOM 366 N N . VAL A 1 49 ? -8.336 9.609 -8.523 1 78.5 49 VAL A N 1
ATOM 367 C CA . VAL A 1 49 ? -7.336 8.938 -7.699 1 78.5 49 VAL A CA 1
ATOM 368 C C . VAL A 1 49 ? -7.945 8.562 -6.352 1 78.5 49 VAL A C 1
ATOM 370 O O . VAL A 1 49 ? -8.812 9.273 -5.836 1 78.5 49 VAL A O 1
ATOM 373 N N . SER A 1 50 ? -7.703 7.398 -5.863 1 71.75 50 SER A N 1
ATOM 374 C CA . SER A 1 50 ? -8.125 6.996 -4.527 1 71.75 50 SER A CA 1
ATOM 375 C C . SER A 1 50 ? -7.008 6.277 -3.785 1 71.75 50 SER A C 1
ATOM 377 O O . SER A 1 50 ? -6.227 5.539 -4.395 1 71.75 50 SER A O 1
ATOM 379 N N . THR A 1 51 ? -6.684 6.703 -2.611 1 72.5 51 THR A N 1
ATOM 380 C CA . THR A 1 51 ? -5.676 6.02 -1.813 1 72.5 51 THR A CA 1
ATOM 381 C C . THR A 1 51 ? -6.258 5.566 -0.477 1 72.5 51 THR A C 1
ATOM 383 O O . THR A 1 51 ? -7.242 6.137 0.002 1 72.5 51 THR A O 1
ATOM 386 N N . VAL A 1 52 ? -5.723 4.402 -0.101 1 66.88 52 VAL A N 1
ATOM 387 C CA . VAL A 1 52 ? -6.133 3.877 1.195 1 66.88 52 VAL A CA 1
ATOM 388 C C . VAL A 1 52 ? -4.98 3.99 2.191 1 66.88 52 VAL A C 1
ATOM 390 O O . VAL A 1 52 ? -3.891 3.473 1.947 1 66.88 52 VAL A O 1
ATOM 393 N N . ASN A 1 53 ? -5.207 4.695 3.307 1 74.12 53 ASN A N 1
ATOM 394 C CA . ASN A 1 53 ? -4.301 4.73 4.449 1 74.12 53 ASN A CA 1
ATOM 395 C C . ASN A 1 53 ? -2.906 5.195 4.047 1 74.12 53 ASN A C 1
ATOM 397 O O . ASN A 1 53 ? -2.762 6.062 3.184 1 74.12 53 ASN A O 1
ATOM 401 N N . ILE A 1 54 ? -1.777 4.699 4.699 1 84.94 54 ILE A N 1
ATOM 402 C CA . ILE A 1 54 ? -0.414 5.191 4.527 1 84.94 54 ILE A CA 1
ATOM 403 C C . ILE A 1 54 ? 0.311 4.348 3.48 1 84.94 54 ILE A C 1
ATOM 405 O O . ILE A 1 54 ? 1.513 4.52 3.262 1 84.94 54 ILE A O 1
ATOM 409 N N . VAL A 1 55 ? -0.389 3.561 2.746 1 85.25 55 VAL A N 1
ATOM 410 C CA . VAL A 1 55 ? 0.197 2.613 1.804 1 85.25 55 VAL A CA 1
ATOM 411 C C . VAL A 1 55 ? 0.812 3.367 0.627 1 85.25 55 VAL A C 1
ATOM 413 O O . VAL A 1 55 ? 1.825 2.939 0.069 1 85.25 55 VAL A O 1
ATOM 416 N N . ASP A 1 56 ? 0.252 4.496 0.244 1 88.88 56 ASP A N 1
ATOM 417 C CA . ASP A 1 56 ? 0.811 5.289 -0.848 1 88.88 56 ASP A CA 1
ATOM 418 C C . ASP A 1 56 ? 2.205 5.801 -0.497 1 88.88 56 ASP A C 1
ATOM 420 O O . ASP A 1 56 ? 3.107 5.785 -1.336 1 88.88 56 ASP A O 1
ATOM 424 N N . VAL A 1 57 ? 2.383 6.18 0.776 1 90.62 57 VAL A N 1
ATOM 425 C CA . VAL A 1 57 ? 3.682 6.68 1.213 1 90.62 57 VAL A CA 1
ATOM 426 C C . VAL A 1 57 ? 4.707 5.551 1.186 1 90.62 57 VAL A C 1
ATOM 428 O O . VAL A 1 57 ? 5.809 5.719 0.652 1 90.62 57 VAL A O 1
ATOM 431 N N . VAL A 1 58 ? 4.332 4.449 1.726 1 91.06 58 VAL A N 1
ATOM 432 C CA . VAL A 1 58 ? 5.23 3.303 1.78 1 91.06 58 VAL A CA 1
ATOM 433 C C . VAL A 1 58 ? 5.539 2.82 0.364 1 91.06 58 VAL A C 1
ATOM 435 O O . VAL A 1 58 ? 6.68 2.451 0.063 1 91.06 58 VAL A O 1
ATOM 438 N N . SER A 1 59 ? 4.523 2.801 -0.484 1 90.94 59 SER A N 1
ATOM 439 C CA . SER A 1 59 ? 4.719 2.4 -1.874 1 90.94 59 SER A CA 1
ATOM 440 C C . SER A 1 59 ? 5.676 3.344 -2.592 1 90.94 59 SER A C 1
ATOM 442 O O . SER A 1 59 ? 6.461 2.914 -3.441 1 90.94 59 SER A O 1
ATOM 444 N N . CYS A 1 60 ? 5.586 4.617 -2.314 1 93.12 60 CYS A N 1
ATOM 445 C CA . CYS A 1 60 ? 6.488 5.586 -2.924 1 93.12 60 CYS A CA 1
ATOM 446 C C . CYS A 1 60 ? 7.938 5.273 -2.568 1 93.12 60 CYS A C 1
ATOM 448 O O . CYS A 1 60 ? 8.82 5.328 -3.432 1 93.12 60 CYS A O 1
ATOM 450 N N . PHE A 1 61 ? 8.18 4.906 -1.327 1 91.38 61 PHE A N 1
ATOM 451 C CA . PHE A 1 61 ? 9.516 4.508 -0.902 1 91.38 61 PHE A CA 1
ATOM 452 C C . PHE A 1 61 ? 9.961 3.238 -1.62 1 91.38 61 PHE A C 1
ATOM 454 O O . PHE A 1 61 ? 11.133 3.088 -1.961 1 91.38 61 PHE A O 1
ATOM 461 N N . GLY A 1 62 ? 8.977 2.357 -1.765 1 91.94 62 GLY A N 1
ATOM 462 C CA . GLY A 1 62 ? 9.281 1.122 -2.467 1 91.94 62 GLY A CA 1
ATOM 463 C C . GLY A 1 62 ? 9.695 1.344 -3.91 1 91.94 62 GLY A C 1
ATOM 464 O O . GLY A 1 62 ? 10.672 0.751 -4.379 1 91.94 62 GLY A O 1
ATOM 465 N N . ILE A 1 63 ? 9.008 2.189 -4.625 1 94.25 63 ILE A N 1
ATOM 466 C CA . ILE A 1 63 ? 9.312 2.504 -6.016 1 94.25 63 ILE A CA 1
ATOM 467 C C . ILE A 1 63 ? 10.672 3.197 -6.098 1 94.25 63 ILE A C 1
ATOM 469 O O . ILE A 1 63 ? 11.5 2.859 -6.949 1 94.25 63 ILE A O 1
ATOM 473 N N . TYR A 1 64 ? 10.922 4.117 -5.199 1 93.44 64 TYR A N 1
ATOM 474 C CA . TYR A 1 64 ? 12.203 4.816 -5.152 1 93.44 64 TYR A CA 1
ATOM 475 C C . TYR A 1 64 ? 13.352 3.838 -4.926 1 93.44 64 TYR A C 1
ATOM 477 O O . TYR A 1 64 ? 14.391 3.932 -5.578 1 93.44 64 TYR A O 1
ATOM 485 N N . ALA A 1 65 ? 13.148 2.936 -4.027 1 90.56 65 ALA A N 1
ATOM 486 C CA . ALA A 1 65 ? 14.172 1.937 -3.727 1 90.56 65 ALA A CA 1
ATOM 487 C C . ALA A 1 65 ? 14.461 1.063 -4.945 1 90.56 65 ALA A C 1
ATOM 489 O O . ALA A 1 65 ? 15.609 0.692 -5.191 1 90.56 65 ALA A O 1
ATOM 490 N N . LEU A 1 66 ? 13.461 0.691 -5.652 1 92.06 66 LEU A N 1
ATOM 491 C CA . LEU A 1 66 ? 13.633 -0.109 -6.859 1 92.06 66 LEU A CA 1
ATOM 492 C C . LEU A 1 66 ? 14.484 0.633 -7.883 1 92.06 66 LEU A C 1
ATOM 494 O O . LEU A 1 66 ? 15.375 0.043 -8.5 1 92.06 66 LEU A O 1
ATOM 498 N N . PHE A 1 67 ? 14.219 1.909 -8.023 1 93.12 67 PHE A N 1
ATOM 499 C CA . PHE A 1 67 ? 14.969 2.709 -8.984 1 93.12 67 PHE A CA 1
ATOM 500 C C . PHE A 1 67 ? 16.438 2.832 -8.562 1 93.12 67 PHE A C 1
ATOM 502 O O . PHE A 1 67 ? 17.328 2.727 -9.391 1 93.12 67 PHE A O 1
ATOM 509 N N . ILE A 1 68 ? 16.641 3.027 -7.27 1 90.44 68 ILE A N 1
ATOM 510 C CA . ILE A 1 68 ? 18 3.166 -6.77 1 90.44 68 ILE A CA 1
ATOM 511 C C . ILE A 1 68 ? 18.75 1.847 -6.938 1 90.44 68 ILE A C 1
ATOM 513 O O . ILE A 1 68 ? 19.922 1.837 -7.309 1 90.44 68 ILE A O 1
ATOM 517 N N . TYR A 1 69 ? 18.062 0.773 -6.676 1 88.94 69 TYR A N 1
ATOM 518 C CA . TYR A 1 69 ? 18.703 -0.536 -6.797 1 88.94 69 TYR A CA 1
ATOM 519 C C . TYR A 1 69 ? 19 -0.864 -8.258 1 88.94 69 TYR A C 1
ATOM 521 O O . TYR A 1 69 ? 20.078 -1.354 -8.578 1 88.94 69 TYR A O 1
ATOM 529 N N . ALA A 1 70 ? 18.062 -0.606 -9.102 1 91.31 70 ALA A N 1
ATOM 530 C CA . ALA A 1 70 ? 18.172 -0.974 -10.508 1 91.31 70 ALA A CA 1
ATOM 531 C C . ALA A 1 70 ? 19.172 -0.083 -11.234 1 91.31 70 ALA A C 1
ATOM 533 O O . ALA A 1 70 ? 19.953 -0.561 -12.062 1 91.31 70 ALA A O 1
ATOM 534 N N . PHE A 1 71 ? 19.188 1.252 -10.859 1 90.75 71 PHE A N 1
ATOM 535 C CA . PHE A 1 71 ? 19.891 2.18 -11.734 1 90.75 71 PHE A CA 1
ATOM 536 C C . PHE A 1 71 ? 20.859 3.055 -10.938 1 90.75 71 PHE A C 1
ATOM 538 O O . PHE A 1 71 ? 21.5 3.953 -11.492 1 90.75 71 PHE A O 1
ATOM 545 N N . GLY A 1 72 ? 20.953 2.98 -9.648 1 82.19 72 GLY A N 1
ATOM 546 C CA . GLY A 1 72 ? 21.734 3.875 -8.805 1 82.19 72 GLY A CA 1
ATOM 547 C C . GLY A 1 72 ? 23.219 3.826 -9.094 1 82.19 72 GLY A C 1
ATOM 548 O O . GLY A 1 72 ? 23.906 4.848 -9.031 1 82.19 72 GLY A O 1
ATOM 549 N N . ASP A 1 73 ? 23.844 2.695 -9.289 1 76.12 73 ASP A N 1
ATOM 550 C CA . ASP A 1 73 ? 25.297 2.533 -9.367 1 76.12 73 ASP A CA 1
ATOM 551 C C . ASP A 1 73 ? 25.781 2.744 -10.797 1 76.12 73 ASP A C 1
ATOM 553 O O . ASP A 1 73 ? 26.984 2.953 -11.023 1 76.12 73 ASP A O 1
ATOM 557 N N . ASP A 1 74 ? 24.922 2.695 -11.742 1 70.94 74 ASP A N 1
ATOM 558 C CA . ASP A 1 74 ? 25.406 2.682 -13.125 1 70.94 74 ASP A CA 1
ATOM 559 C C . ASP A 1 74 ? 24.703 3.734 -13.969 1 70.94 74 ASP A C 1
ATOM 561 O O . ASP A 1 74 ? 23.672 4.289 -13.547 1 70.94 74 ASP A O 1
ATOM 565 N N . LYS A 1 75 ? 25.484 4.027 -14.953 1 73.25 75 LYS A N 1
ATOM 566 C CA . LYS A 1 75 ? 24.844 4.848 -15.969 1 73.25 75 LYS A CA 1
ATOM 567 C C . LYS A 1 75 ? 23.594 4.16 -16.516 1 73.25 75 LYS A C 1
ATOM 569 O O . LYS A 1 75 ? 23.625 2.965 -16.828 1 73.25 75 LYS A O 1
ATOM 574 N N . PHE A 1 76 ? 22.484 4.75 -16.422 1 84.31 76 PHE A N 1
ATOM 575 C CA . PHE A 1 76 ? 21.219 4.223 -16.906 1 84.31 76 PHE A CA 1
ATOM 576 C C . PHE A 1 76 ? 21.359 3.744 -18.359 1 84.31 76 PHE A C 1
ATOM 578 O O . PHE A 1 76 ? 21.781 4.5 -19.234 1 84.31 76 PHE A O 1
ATOM 585 N N . LYS A 1 77 ? 21.25 2.488 -18.547 1 87.19 77 LYS A N 1
ATOM 586 C CA . LYS A 1 77 ? 21.219 1.896 -19.891 1 87.19 77 LYS A CA 1
ATOM 587 C C . LYS A 1 77 ? 19.906 1.168 -20.141 1 87.19 77 LYS A C 1
ATOM 589 O O . LYS A 1 77 ? 19.5 0.327 -19.328 1 87.19 77 LYS A O 1
ATOM 594 N N . LEU A 1 78 ? 19.312 1.509 -21.156 1 92.19 78 LEU A N 1
ATOM 595 C CA . LEU A 1 78 ? 18.031 0.91 -21.516 1 92.19 78 LEU A CA 1
ATOM 596 C C . LEU A 1 78 ? 18.234 -0.47 -22.141 1 92.19 78 LEU A C 1
ATOM 598 O O . LEU A 1 78 ? 18.891 -0.605 -23.172 1 92.19 78 LEU A O 1
ATOM 602 N N . GLU A 1 79 ? 17.781 -1.431 -21.469 1 94.69 79 GLU A N 1
ATOM 603 C CA . GLU A 1 79 ? 17.797 -2.791 -22 1 94.69 79 GLU A CA 1
ATOM 604 C C . GLU A 1 79 ? 16.516 -3.105 -22.766 1 94.69 79 GLU A C 1
ATOM 606 O O . GLU A 1 79 ? 15.43 -3.125 -22.188 1 94.69 79 GLU A O 1
ATOM 611 N N . ILE A 1 80 ? 16.594 -3.482 -23.922 1 96.69 80 ILE A N 1
ATOM 612 C CA . ILE A 1 80 ? 15.477 -3.582 -24.844 1 96.69 80 ILE A CA 1
ATOM 613 C C . ILE A 1 80 ? 14.578 -4.75 -24.438 1 96.69 80 ILE A C 1
ATOM 615 O O . ILE A 1 80 ? 13.352 -4.617 -24.391 1 96.69 80 ILE A O 1
ATOM 619 N N . PRO A 1 81 ? 15.109 -5.934 -24.156 1 97.5 81 PRO A N 1
ATOM 620 C CA . PRO A 1 81 ? 14.219 -7.035 -23.781 1 97.5 81 PRO A CA 1
ATOM 621 C C . PRO A 1 81 ? 13.383 -6.73 -22.547 1 97.5 81 PRO A C 1
ATOM 623 O O . PRO A 1 81 ? 12.195 -7.074 -22.484 1 97.5 81 PRO A O 1
ATOM 626 N N . GLU A 1 82 ? 14.023 -6.102 -21.609 1 97.12 82 GLU A N 1
ATOM 627 C CA . GLU A 1 82 ? 13.305 -5.734 -20.391 1 97.12 82 GLU A CA 1
ATOM 628 C C . GLU A 1 82 ? 12.258 -4.664 -20.672 1 97.12 82 GLU A C 1
ATOM 630 O O . GLU A 1 82 ? 11.172 -4.676 -20.078 1 97.12 82 GLU A O 1
ATOM 635 N N . LEU A 1 83 ? 12.578 -3.729 -21.531 1 97.31 83 LEU A N 1
ATOM 636 C CA . LEU A 1 83 ? 11.617 -2.689 -21.891 1 97.31 83 LEU A CA 1
ATOM 637 C C . LEU A 1 83 ? 10.406 -3.289 -22.594 1 97.31 83 LEU A C 1
ATOM 639 O O . LEU A 1 83 ? 9.266 -2.943 -22.266 1 97.31 83 LEU A O 1
ATOM 643 N N . ILE A 1 84 ? 10.664 -4.199 -23.516 1 98 84 ILE A N 1
ATOM 644 C CA . ILE A 1 84 ? 9.586 -4.84 -24.25 1 98 84 ILE A CA 1
ATOM 645 C C . ILE A 1 84 ? 8.703 -5.637 -23.281 1 98 84 ILE A C 1
ATOM 647 O O . ILE A 1 84 ? 7.477 -5.59 -23.375 1 98 84 ILE A O 1
ATOM 651 N N . SER A 1 85 ? 9.352 -6.348 -22.406 1 98.19 85 SER A N 1
ATOM 652 C CA . SER A 1 85 ? 8.602 -7.133 -21.438 1 98.19 85 SER A CA 1
ATOM 653 C C . SER A 1 85 ? 7.781 -6.23 -20.516 1 98.19 85 SER A C 1
ATOM 655 O O . SER A 1 85 ? 6.648 -6.566 -20.172 1 98.19 85 SER A O 1
ATOM 657 N N . SER A 1 86 ? 8.359 -5.102 -20.109 1 98.25 86 SER A N 1
ATOM 658 C CA . SER A 1 86 ? 7.637 -4.176 -19.234 1 98.25 86 SER A CA 1
ATOM 659 C C . SER A 1 86 ? 6.426 -3.584 -19.953 1 98.25 86 SER A C 1
ATOM 661 O O . SER A 1 86 ? 5.363 -3.416 -19.359 1 98.25 86 SER A O 1
ATOM 663 N N . ILE A 1 87 ? 6.586 -3.246 -21.203 1 98.12 87 ILE A N 1
ATOM 664 C CA . ILE A 1 87 ? 5.492 -2.715 -22 1 98.12 87 ILE A CA 1
ATOM 665 C C . ILE A 1 87 ? 4.398 -3.771 -22.156 1 98.12 87 ILE A C 1
ATOM 667 O O . ILE A 1 87 ? 3.215 -3.475 -21.969 1 98.12 87 ILE A O 1
ATOM 671 N N . LEU A 1 88 ? 4.82 -4.988 -22.406 1 98.38 88 LEU A N 1
ATOM 672 C CA . LEU A 1 88 ? 3.871 -6.078 -22.594 1 98.38 88 LEU A CA 1
ATOM 673 C C . LEU A 1 88 ? 3.109 -6.371 -21.297 1 98.38 88 LEU A C 1
ATOM 675 O O . LEU A 1 88 ? 1.886 -6.512 -21.312 1 98.38 88 LEU A O 1
ATOM 679 N N . ILE A 1 89 ? 3.791 -6.473 -20.219 1 97.81 89 ILE A N 1
ATOM 680 C CA . ILE A 1 89 ? 3.182 -6.785 -18.922 1 97.81 89 ILE A CA 1
ATOM 681 C C . ILE A 1 89 ? 2.234 -5.66 -18.516 1 97.81 89 ILE A C 1
ATOM 683 O O . ILE A 1 89 ? 1.157 -5.914 -17.969 1 97.81 89 ILE A O 1
ATOM 687 N N . SER A 1 90 ? 2.631 -4.387 -18.766 1 97.44 90 SER A N 1
ATOM 688 C CA . SER A 1 90 ? 1.754 -3.256 -18.469 1 97.44 90 SER A CA 1
ATOM 689 C C . SER A 1 90 ? 0.485 -3.311 -19.312 1 97.44 90 SER A C 1
ATOM 691 O O . SER A 1 90 ? -0.611 -3.051 -18.812 1 97.44 90 SER A O 1
ATOM 693 N N . PHE A 1 91 ? 0.674 -3.643 -20.547 1 97.38 91 PHE A N 1
ATOM 694 C CA . PHE A 1 91 ? -0.469 -3.795 -21.438 1 97.38 91 PHE A CA 1
ATOM 695 C C . PHE A 1 91 ? -1.414 -4.875 -20.922 1 97.38 91 PHE A C 1
ATOM 697 O O . PHE A 1 91 ? -2.619 -4.648 -20.797 1 97.38 91 PHE A O 1
ATOM 704 N N . LEU A 1 92 ? -0.885 -6.004 -20.594 1 97.06 92 LEU A N 1
ATOM 705 C CA . LEU A 1 92 ? -1.693 -7.125 -20.125 1 97.06 92 LEU A CA 1
ATOM 706 C C . LEU A 1 92 ? -2.404 -6.773 -18.828 1 97.06 92 LEU A C 1
ATOM 708 O O . LEU A 1 92 ? -3.578 -7.109 -18.641 1 97.06 92 LEU A O 1
ATOM 712 N N . TYR A 1 93 ? -1.692 -6.094 -18.016 1 95 93 TYR A N 1
ATOM 713 C CA . TYR A 1 93 ? -2.26 -5.754 -16.719 1 95 93 TYR A CA 1
ATOM 714 C C . TYR A 1 93 ? -3.461 -4.832 -16.875 1 95 93 TYR A C 1
ATOM 716 O O . TYR A 1 93 ? -4.52 -5.078 -16.281 1 95 93 TYR A O 1
ATOM 724 N N . ILE A 1 94 ? -3.34 -3.846 -17.641 1 94.44 94 ILE A N 1
ATOM 725 C CA . ILE A 1 94 ? -4.355 -2.805 -17.766 1 94.44 94 ILE A CA 1
ATOM 726 C C . ILE A 1 94 ? -5.523 -3.318 -18.594 1 94.44 94 ILE A C 1
ATOM 728 O O . ILE A 1 94 ? -6.684 -3.143 -18.234 1 94.44 94 ILE A O 1
ATOM 732 N N . TRP A 1 95 ? -5.262 -3.988 -19.656 1 95.12 95 TRP A N 1
ATOM 733 C CA . TRP A 1 95 ? -6.32 -4.484 -20.531 1 95.12 95 TRP A CA 1
ATOM 734 C C . TRP A 1 95 ? -7.09 -5.617 -19.859 1 95.12 95 TRP A C 1
ATOM 736 O O . TRP A 1 95 ? -8.32 -5.684 -19.969 1 95.12 95 TRP A O 1
ATOM 746 N N . CYS A 1 96 ? -6.387 -6.508 -19.219 1 94.62 96 CYS A N 1
ATOM 747 C CA . CYS A 1 96 ? -7.062 -7.633 -18.578 1 94.62 96 CYS A CA 1
ATOM 748 C C . CYS A 1 96 ? -8.016 -7.152 -17.5 1 94.62 96 CYS A C 1
ATOM 750 O O . CYS A 1 96 ? -9.07 -7.75 -17.281 1 94.62 96 CYS A O 1
ATOM 752 N N . PHE A 1 97 ? -7.648 -6.086 -16.906 1 90.56 97 PHE A N 1
ATOM 753 C CA . PHE A 1 97 ? -8.531 -5.531 -15.883 1 90.56 97 PHE A CA 1
ATOM 754 C C . PHE A 1 97 ? -9.828 -5.023 -16.5 1 90.56 97 PHE A C 1
ATOM 756 O O . PHE A 1 97 ? -10.906 -5.176 -15.914 1 90.56 97 PHE A O 1
ATOM 763 N N . SER A 1 98 ? -9.734 -4.387 -17.578 1 92.44 98 SER A N 1
ATOM 764 C CA . SER A 1 98 ? -10.93 -3.898 -18.266 1 92.44 98 SER A CA 1
ATOM 765 C C . SER A 1 98 ? -11.852 -5.047 -18.656 1 92.44 98 SER A C 1
ATOM 767 O O . SER A 1 98 ? -13.07 -4.953 -18.516 1 92.44 98 SER A O 1
ATOM 769 N N . TYR A 1 99 ? -11.297 -6.137 -19.109 1 94 99 TYR A N 1
ATOM 770 C CA . TYR A 1 99 ? -12.094 -7.262 -19.578 1 94 99 TYR A CA 1
ATOM 771 C C . TYR A 1 99 ? -12.719 -8.016 -18.406 1 94 99 TYR A C 1
ATOM 773 O O . TYR A 1 99 ? -13.805 -8.57 -18.531 1 94 99 TYR A O 1
ATOM 781 N N . LYS A 1 100 ? -12.047 -7.984 -17.328 1 91.12 100 LYS A N 1
ATOM 782 C CA . LYS A 1 100 ? -12.641 -8.539 -16.109 1 91.12 100 LYS A CA 1
ATOM 783 C C . LYS A 1 100 ? -13.852 -7.719 -15.68 1 91.12 100 LYS A C 1
ATOM 785 O O . LYS A 1 100 ? -14.852 -8.281 -15.234 1 91.12 100 LYS A O 1
ATOM 790 N N . LEU A 1 101 ? -13.781 -6.422 -15.914 1 88.81 101 LEU A N 1
ATOM 791 C CA . LEU A 1 101 ? -14.805 -5.523 -15.383 1 88.81 101 LEU A CA 1
ATOM 792 C C . LEU A 1 101 ? -15.953 -5.359 -16.375 1 88.81 101 LEU A C 1
ATOM 794 O O . LEU A 1 101 ? -17.125 -5.492 -16.016 1 88.81 101 LEU A O 1
ATOM 798 N N . THR A 1 102 ? -15.641 -5.059 -17.688 1 92.06 102 THR A N 1
ATOM 799 C CA . THR A 1 102 ? -16.672 -4.656 -18.641 1 92.06 102 THR A CA 1
ATOM 800 C C . THR A 1 102 ? -16.703 -5.617 -19.828 1 92.06 102 THR A C 1
ATOM 802 O O . THR A 1 102 ? -17.531 -5.465 -20.734 1 92.06 102 THR A O 1
ATOM 805 N N . GLN A 1 103 ? -15.766 -6.629 -19.906 1 94.12 103 GLN A N 1
ATOM 806 C CA . GLN A 1 103 ? -15.703 -7.633 -20.969 1 94.12 103 GLN A CA 1
ATOM 807 C C . GLN A 1 103 ? -15.391 -6.988 -22.312 1 94.12 103 GLN A C 1
ATOM 809 O O . GLN A 1 103 ? -15.758 -7.527 -23.359 1 94.12 103 GLN A O 1
ATOM 814 N N . ASP A 1 104 ? -14.961 -5.75 -22.234 1 93.56 104 ASP A N 1
ATOM 815 C CA . ASP A 1 104 ? -14.516 -5.02 -23.406 1 93.56 104 ASP A CA 1
ATOM 816 C C . ASP A 1 104 ? -13.531 -3.91 -23.031 1 93.56 104 ASP A C 1
ATOM 818 O O . ASP A 1 104 ? -12.938 -3.943 -21.953 1 93.56 104 ASP A O 1
ATOM 822 N N . THR A 1 105 ? -13.273 -2.998 -23.969 1 92.62 105 THR A N 1
ATOM 823 C CA . THR A 1 105 ? -12.281 -1.957 -23.703 1 92.62 105 THR A CA 1
ATOM 824 C C . THR A 1 105 ? -12.961 -0.678 -23.219 1 92.62 105 THR A C 1
ATOM 826 O O . THR A 1 105 ? -12.344 0.389 -23.203 1 92.62 105 THR A O 1
ATOM 829 N N . SER A 1 106 ? -14.172 -0.696 -22.828 1 90.44 106 SER A N 1
ATOM 830 C CA . SER A 1 106 ? -14.914 0.496 -22.438 1 90.44 106 SER A CA 1
ATOM 831 C C . SER A 1 106 ? -14.328 1.121 -21.188 1 90.44 106 SER A C 1
ATOM 833 O O . SER A 1 106 ? -14.328 2.346 -21.031 1 90.44 106 SER A O 1
ATOM 835 N N . ALA A 1 107 ? -13.82 0.315 -20.312 1 89.94 107 ALA A N 1
ATOM 836 C CA . ALA A 1 107 ? -13.227 0.833 -19.078 1 89.94 107 ALA A CA 1
ATOM 837 C C . ALA A 1 107 ? -11.953 1.62 -19.375 1 89.94 107 ALA A C 1
ATOM 839 O O . ALA A 1 107 ? -11.531 2.445 -18.562 1 89.94 107 ALA A O 1
ATOM 840 N N . LEU A 1 108 ? -11.414 1.42 -20.516 1 92.94 108 LEU A N 1
ATOM 841 C CA . LEU A 1 108 ? -10.148 2.053 -20.875 1 92.94 108 LEU A CA 1
ATOM 842 C C . LEU A 1 108 ? -10.383 3.324 -21.688 1 92.94 108 LEU A C 1
ATOM 844 O O . LEU A 1 108 ? -9.633 4.297 -21.547 1 92.94 108 LEU A O 1
ATOM 848 N N . PHE A 1 109 ? -11.398 3.299 -22.516 1 91.81 109 PHE A N 1
ATOM 849 C CA . PHE A 1 109 ? -11.508 4.352 -23.516 1 91.81 109 PHE A CA 1
ATOM 850 C C . PHE A 1 109 ? -12.93 4.891 -23.594 1 91.81 109 PHE A C 1
ATOM 852 O O . PHE A 1 109 ? -13.367 5.359 -24.641 1 91.81 109 PHE A O 1
ATOM 859 N N . ALA A 1 110 ? -13.742 4.832 -22.531 1 86.75 110 ALA A N 1
ATOM 860 C CA . ALA A 1 110 ? -15.141 5.258 -22.531 1 86.75 110 ALA A CA 1
ATOM 861 C C . ALA A 1 110 ? -15.266 6.73 -22.906 1 86.75 110 ALA A C 1
ATOM 863 O O . ALA A 1 110 ? -16.234 7.133 -23.562 1 86.75 110 ALA A O 1
ATOM 864 N N . ASN A 1 111 ? -14.367 7.613 -22.516 1 85.94 111 ASN A N 1
ATOM 865 C CA . ASN A 1 111 ? -14.289 9.031 -22.828 1 85.94 111 ASN A CA 1
ATOM 866 C C . ASN A 1 111 ? -12.844 9.523 -22.891 1 85.94 111 ASN A C 1
ATOM 868 O O . ASN A 1 111 ? -11.922 8.781 -22.547 1 85.94 111 ASN A O 1
ATOM 872 N N . PRO A 1 112 ? -12.656 10.633 -23.391 1 87 112 PRO A N 1
ATOM 873 C CA . PRO A 1 112 ? -11.281 11.125 -23.531 1 87 112 PRO A CA 1
ATOM 874 C C . PRO A 1 112 ? -10.539 11.18 -22.188 1 87 112 PRO A C 1
ATOM 876 O O . PRO A 1 112 ? -9.344 10.883 -22.141 1 87 112 PRO A O 1
ATOM 879 N N . PHE A 1 113 ? -11.203 11.57 -21.188 1 89 113 PHE A N 1
ATOM 880 C CA . PHE A 1 113 ? -10.547 11.656 -19.891 1 89 113 PHE A CA 1
ATOM 881 C C . PHE A 1 113 ? -10.078 10.281 -19.422 1 89 113 PHE A C 1
ATOM 883 O O . PHE A 1 113 ? -8.969 10.141 -18.906 1 89 113 PHE A O 1
ATOM 890 N N . GLN A 1 114 ? -10.953 9.344 -19.656 1 90.12 114 GLN A N 1
ATOM 891 C CA . GLN A 1 114 ? -10.578 7.977 -19.297 1 90.12 114 GLN A CA 1
ATOM 892 C C . GLN A 1 114 ? -9.375 7.508 -20.109 1 90.12 114 GLN A C 1
ATOM 894 O O . GLN A 1 114 ? -8.547 6.746 -19.609 1 90.12 114 GLN A O 1
ATOM 899 N N . THR A 1 115 ? -9.32 7.938 -21.344 1 93.31 115 THR A N 1
ATOM 900 C CA . THR A 1 115 ? -8.18 7.594 -22.188 1 93.31 115 THR A CA 1
ATOM 901 C C . THR A 1 115 ? -6.895 8.188 -21.625 1 93.31 115 THR A C 1
ATOM 903 O O . THR A 1 115 ? -5.852 7.523 -21.609 1 93.31 115 THR A O 1
ATOM 906 N N . TYR A 1 116 ? -6.969 9.383 -21.156 1 92.25 116 TYR A N 1
ATOM 907 C CA . TYR A 1 116 ? -5.805 10.023 -20.547 1 92.25 116 TYR A CA 1
ATOM 908 C C . TYR A 1 116 ? -5.355 9.266 -19.312 1 92.25 116 TYR A C 1
ATOM 910 O O . TYR A 1 116 ? -4.16 9.055 -19.094 1 92.25 116 TYR A O 1
ATOM 918 N N . ILE A 1 117 ? -6.336 8.914 -18.547 1 92.44 117 ILE A N 1
ATOM 919 C CA . ILE A 1 117 ? -6.023 8.18 -17.328 1 92.44 117 ILE A CA 1
ATOM 920 C C . ILE A 1 117 ? -5.391 6.832 -17.672 1 92.44 117 ILE A C 1
ATOM 922 O O . ILE A 1 117 ? -4.438 6.398 -17.031 1 92.44 117 ILE A O 1
ATOM 926 N N . THR A 1 118 ? -5.922 6.195 -18.703 1 94.44 118 THR A N 1
ATOM 927 C CA . THR A 1 118 ? -5.398 4.906 -19.141 1 94.44 118 THR A CA 1
ATOM 928 C C . THR A 1 118 ? -3.951 5.039 -19.609 1 94.44 118 THR A C 1
ATOM 930 O O . THR A 1 118 ? -3.104 4.211 -19.266 1 94.44 118 THR A O 1
ATOM 933 N N . VAL A 1 119 ? -3.666 6.02 -20.406 1 95.94 119 VAL A N 1
ATOM 934 C CA . VAL A 1 119 ? -2.311 6.254 -20.891 1 95.94 119 VAL A CA 1
ATOM 935 C C . VAL A 1 119 ? -1.385 6.555 -19.703 1 95.94 119 VAL A C 1
ATOM 937 O O . VAL A 1 119 ? -0.259 6.055 -19.656 1 95.94 119 VAL A O 1
ATOM 940 N N . PHE A 1 120 ? -1.858 7.359 -18.766 1 94.94 120 PHE A N 1
ATOM 941 C CA . PHE A 1 120 ? -1.089 7.703 -17.578 1 94.94 120 PHE A CA 1
ATOM 942 C C . PHE A 1 120 ? -0.765 6.453 -16.766 1 94.94 120 PHE A C 1
ATOM 944 O O . PHE A 1 120 ? 0.378 6.258 -16.344 1 94.94 120 PHE A O 1
ATOM 951 N N . ARG A 1 121 ? -1.734 5.625 -16.594 1 94.38 121 ARG A N 1
ATOM 952 C CA . ARG A 1 121 ? -1.53 4.375 -15.875 1 94.38 121 ARG A CA 1
ATOM 953 C C . ARG A 1 121 ? -0.566 3.459 -16.625 1 94.38 121 ARG A C 1
ATOM 955 O O . ARG A 1 121 ? 0.319 2.854 -16.016 1 94.38 121 ARG A O 1
ATOM 962 N N . PHE A 1 122 ? -0.785 3.344 -17.938 1 97.12 122 PHE A N 1
ATOM 963 C CA . PHE A 1 122 ? 0.048 2.486 -18.766 1 97.12 122 PHE A CA 1
ATOM 964 C C . PHE A 1 122 ? 1.514 2.893 -18.672 1 97.12 122 PHE A C 1
ATOM 966 O O . PHE A 1 122 ? 2.387 2.047 -18.469 1 97.12 122 PHE A O 1
ATOM 973 N N . LEU A 1 123 ? 1.772 4.152 -18.75 1 97.38 123 LEU A N 1
ATOM 974 C CA . LEU A 1 123 ? 3.141 4.652 -18.672 1 97.38 123 LEU A CA 1
ATOM 975 C C . LEU A 1 123 ? 3.707 4.457 -17.266 1 97.38 123 LEU A C 1
ATOM 977 O O . LEU A 1 123 ? 4.863 4.059 -17.109 1 97.38 123 LEU A O 1
ATOM 981 N N . GLY A 1 124 ? 2.898 4.797 -16.266 1 96.62 124 GLY A N 1
ATOM 982 C CA . GLY A 1 124 ? 3.338 4.605 -14.891 1 96.62 124 GLY A CA 1
ATOM 983 C C . GLY A 1 124 ? 3.703 3.166 -14.57 1 96.62 124 GLY A C 1
ATOM 984 O O . GLY A 1 124 ? 4.754 2.902 -13.984 1 96.62 124 GLY A O 1
ATOM 985 N N . TYR A 1 125 ? 2.896 2.23 -14.984 1 96.56 125 TYR A N 1
ATOM 986 C CA . TYR A 1 125 ? 3.168 0.817 -14.742 1 96.56 125 TYR A CA 1
ATOM 987 C C . TYR A 1 125 ? 4.375 0.349 -15.547 1 96.56 125 TYR A C 1
ATOM 989 O O . TYR A 1 125 ? 5.148 -0.491 -15.086 1 96.56 125 TYR A O 1
ATOM 997 N N . THR A 1 126 ? 4.488 0.828 -16.781 1 98.12 126 THR A N 1
ATOM 998 C CA . THR A 1 126 ? 5.625 0.439 -17.609 1 98.12 126 THR A CA 1
ATOM 999 C C . THR A 1 126 ? 6.938 0.813 -16.922 1 98.12 126 THR A C 1
ATOM 1001 O O . THR A 1 126 ? 7.871 0.007 -16.875 1 98.12 126 THR A O 1
ATOM 1004 N N . VAL A 1 127 ? 6.965 2.021 -16.391 1 97.25 127 VAL A N 1
ATOM 1005 C CA . VAL A 1 127 ? 8.156 2.49 -15.695 1 97.25 127 VAL A CA 1
ATOM 1006 C C . VAL A 1 127 ? 8.398 1.644 -14.445 1 97.25 127 VAL A C 1
ATOM 1008 O O . VAL A 1 127 ? 9.531 1.244 -14.164 1 97.25 127 VAL A O 1
ATOM 1011 N N . LEU A 1 128 ? 7.379 1.389 -13.719 1 96.75 128 LEU A N 1
ATOM 1012 C CA . LEU A 1 128 ? 7.477 0.577 -12.516 1 96.75 128 LEU A CA 1
ATOM 1013 C C . LEU A 1 128 ? 7.98 -0.825 -12.836 1 96.75 128 LEU A C 1
ATOM 1015 O O . LEU A 1 128 ? 8.914 -1.318 -12.203 1 96.75 128 LEU A O 1
ATOM 1019 N N . PHE A 1 129 ? 7.387 -1.493 -13.805 1 97.5 129 PHE A N 1
ATOM 1020 C CA . PHE A 1 129 ? 7.738 -2.867 -14.141 1 97.5 129 PHE A CA 1
ATOM 1021 C C . PHE A 1 129 ? 9.141 -2.932 -14.734 1 97.5 129 PHE A C 1
ATOM 1023 O O . PHE A 1 129 ? 9.867 -3.91 -14.531 1 97.5 129 PHE A O 1
ATOM 1030 N N . TYR A 1 130 ? 9.5 -1.93 -15.516 1 97.56 130 TYR A N 1
ATOM 1031 C CA . TYR A 1 130 ? 10.867 -1.899 -16.031 1 97.56 130 TYR A CA 1
ATOM 1032 C C . TYR A 1 130 ? 11.875 -1.893 -14.891 1 97.56 130 TYR A C 1
ATOM 1034 O O . TYR A 1 130 ? 12.852 -2.648 -14.914 1 97.56 130 TYR A O 1
ATOM 1042 N N . ALA A 1 131 ? 11.641 -1 -13.906 1 95.5 131 ALA A N 1
ATOM 1043 C CA . ALA A 1 131 ? 12.531 -0.934 -12.75 1 95.5 131 ALA A CA 1
ATOM 1044 C C . ALA A 1 131 ? 12.531 -2.254 -11.984 1 95.5 131 ALA A C 1
ATOM 1046 O O . ALA A 1 131 ? 13.578 -2.701 -11.508 1 95.5 131 ALA A O 1
ATOM 1047 N N . ALA A 1 132 ? 11.391 -2.873 -11.844 1 95.62 132 ALA A N 1
ATOM 1048 C CA . ALA A 1 132 ? 11.273 -4.141 -11.125 1 95.62 132 ALA A CA 1
ATOM 1049 C C . ALA A 1 132 ? 12.023 -5.254 -11.844 1 95.62 132 ALA A C 1
ATOM 1051 O O . ALA A 1 132 ? 12.766 -6.02 -11.227 1 95.62 132 ALA A O 1
ATOM 1052 N N . ILE A 1 133 ? 11.836 -5.336 -13.172 1 97.38 133 ILE A N 1
ATOM 1053 C CA . ILE A 1 133 ? 12.469 -6.387 -13.961 1 97.38 133 ILE A CA 1
ATOM 1054 C C . ILE A 1 133 ? 13.984 -6.207 -13.938 1 97.38 133 ILE A C 1
ATOM 1056 O O . ILE A 1 133 ? 14.727 -7.18 -13.781 1 97.38 133 ILE A O 1
ATOM 1060 N N . GLU A 1 134 ? 14.414 -4.973 -14.031 1 95.69 134 GLU A N 1
ATOM 1061 C CA . GLU A 1 134 ? 15.844 -4.699 -13.945 1 95.69 134 GLU A CA 1
ATOM 1062 C C . GLU A 1 134 ? 16.391 -5.059 -12.57 1 95.69 134 GLU A C 1
ATOM 1064 O O . GLU A 1 134 ? 17.516 -5.57 -12.453 1 95.69 134 GLU A O 1
ATOM 1069 N N . SER A 1 135 ? 15.641 -4.727 -11.602 1 93.31 135 SER A N 1
ATOM 1070 C CA . SER A 1 135 ? 16.047 -5.086 -10.242 1 93.31 135 SER A CA 1
ATOM 1071 C C . SER A 1 135 ? 16.141 -6.598 -10.078 1 93.31 135 SER A C 1
ATOM 1073 O O . SER A 1 135 ? 17.047 -7.102 -9.422 1 93.31 135 SER A O 1
ATOM 1075 N N . PHE A 1 136 ? 15.242 -7.332 -10.664 1 94.88 136 PHE A N 1
ATOM 1076 C CA . PHE A 1 136 ? 15.25 -8.789 -10.602 1 94.88 136 PHE A CA 1
ATOM 1077 C C . PHE A 1 136 ? 16.469 -9.352 -11.305 1 94.88 136 PHE A C 1
ATOM 1079 O O . PHE A 1 136 ? 17.094 -10.312 -10.836 1 94.88 136 PHE A O 1
ATOM 1086 N N . PHE A 1 137 ? 16.766 -8.75 -12.422 1 95.88 137 PHE A N 1
ATOM 1087 C CA . PHE A 1 137 ? 17.938 -9.203 -13.164 1 95.88 137 PHE A CA 1
ATOM 1088 C C . PHE A 1 137 ? 19.203 -9.016 -12.336 1 95.88 137 PHE A C 1
ATOM 1090 O O . PHE A 1 137 ? 20.031 -9.922 -12.242 1 95.88 137 PHE A O 1
ATOM 1097 N N . LYS A 1 138 ? 19.328 -7.871 -11.719 1 91.62 138 LYS A N 1
ATOM 1098 C CA . LYS A 1 138 ? 20.484 -7.582 -10.883 1 91.62 138 LYS A CA 1
ATOM 1099 C C . LYS A 1 138 ? 20.531 -8.508 -9.672 1 91.62 138 LYS A C 1
ATOM 1101 O O . LYS A 1 138 ? 21.609 -8.922 -9.234 1 91.62 138 LYS A O 1
ATOM 1106 N N . PHE A 1 139 ? 19.422 -8.703 -9.195 1 91.12 139 PHE A N 1
ATOM 1107 C CA . PHE A 1 139 ? 19.312 -9.594 -8.047 1 91.12 139 PHE A CA 1
ATOM 1108 C C . PHE A 1 139 ? 19.766 -11 -8.414 1 91.12 139 PHE A C 1
ATOM 1110 O O . PHE A 1 139 ? 20.516 -11.633 -7.672 1 91.12 139 PHE A O 1
ATOM 1117 N N . PHE A 1 140 ? 19.25 -11.531 -9.539 1 94.62 140 PHE A N 1
ATOM 1118 C CA . PHE A 1 140 ? 19.656 -12.852 -10.016 1 94.62 140 PHE A CA 1
ATOM 1119 C C . PHE A 1 140 ? 21.172 -12.953 -10.141 1 94.62 140 PHE A C 1
ATOM 1121 O O . PHE A 1 140 ? 21.766 -13.969 -9.781 1 94.62 140 PHE A O 1
ATOM 1128 N N . GLY A 1 141 ? 21.766 -11.898 -10.609 1 91.88 141 GLY A N 1
ATOM 1129 C CA . GLY A 1 141 ? 23.203 -11.875 -10.781 1 91.88 141 GLY A CA 1
ATOM 1130 C C . GLY A 1 141 ? 23.953 -11.805 -9.461 1 91.88 141 GLY A C 1
ATOM 1131 O O . GLY A 1 141 ? 25.141 -12.164 -9.398 1 91.88 141 GLY A O 1
ATOM 1132 N N . SER A 1 142 ? 23.297 -11.398 -8.422 1 89 142 SER A N 1
ATOM 1133 C CA . SER A 1 142 ? 23.969 -11.195 -7.145 1 89 142 SER A CA 1
ATOM 1134 C C . SER A 1 142 ? 23.891 -12.445 -6.277 1 89 142 SER A C 1
ATOM 1136 O O . SER A 1 142 ? 24.641 -12.578 -5.297 1 89 142 SER A O 1
ATOM 1138 N N . VAL A 1 143 ? 23.078 -13.406 -6.652 1 89.12 143 VAL A N 1
ATOM 1139 C CA . VAL A 1 143 ? 22.891 -14.625 -5.871 1 89.12 143 VAL A CA 1
ATOM 1140 C C . VAL A 1 143 ? 24.172 -15.453 -5.918 1 89.12 143 VAL A C 1
ATOM 1142 O O . VAL A 1 143 ? 24.781 -15.609 -6.977 1 89.12 143 VAL A O 1
ATOM 1145 N N . LYS A 1 144 ? 24.641 -15.875 -4.773 1 85.5 144 LYS A N 1
ATOM 1146 C CA . LYS A 1 144 ? 25.844 -16.688 -4.707 1 85.5 144 LYS A CA 1
ATOM 1147 C C . LYS A 1 144 ? 25.531 -18.172 -4.887 1 85.5 144 LYS A C 1
ATOM 1149 O O . LYS A 1 144 ? 24.656 -18.703 -4.195 1 85.5 144 LYS A O 1
ATOM 1154 N N . ILE A 1 145 ? 26.094 -18.766 -5.918 1 88.69 145 ILE A N 1
ATOM 1155 C CA . ILE A 1 145 ? 25.969 -20.203 -6.152 1 88.69 145 ILE A CA 1
ATOM 1156 C C . ILE A 1 145 ? 27.359 -20.859 -6.078 1 88.69 145 ILE A C 1
ATOM 1158 O O . ILE A 1 145 ? 28.344 -20.281 -6.559 1 88.69 145 ILE A O 1
ATOM 1162 N N . LYS A 1 146 ? 27.484 -21.828 -5.203 1 78.88 146 LYS A N 1
ATOM 1163 C CA . LYS A 1 146 ? 28.766 -22.516 -5.059 1 78.88 146 LYS A CA 1
ATOM 1164 C C . LYS A 1 146 ? 28.672 -23.969 -5.504 1 78.88 146 LYS A C 1
ATOM 1166 O O . LYS A 1 146 ? 27.766 -24.688 -5.082 1 78.88 146 LYS A O 1
ATOM 1171 N N . GLU A 1 147 ? 29.438 -24.234 -6.41 1 69.12 147 GLU A N 1
ATOM 1172 C CA . GLU A 1 147 ? 29.453 -25.609 -6.863 1 69.12 147 GLU A CA 1
ATOM 1173 C C . GLU A 1 147 ? 29.75 -26.562 -5.711 1 69.12 147 GLU A C 1
ATOM 1175 O O . GLU A 1 147 ? 30.734 -26.391 -4.988 1 69.12 147 GLU A O 1
ATOM 1180 N N . ASN A 1 148 ? 28.688 -26.984 -5.047 1 61.44 148 ASN A N 1
ATOM 1181 C CA . ASN A 1 148 ? 28.859 -27.844 -3.877 1 61.44 148 ASN A CA 1
ATOM 1182 C C . ASN A 1 148 ? 29.188 -29.281 -4.277 1 61.44 148 ASN A C 1
ATOM 1184 O O . ASN A 1 148 ? 28.469 -29.906 -5.051 1 61.44 148 ASN A O 1
ATOM 1188 N N . ASN A 1 149 ? 30.406 -29.672 -3.996 1 61.94 149 ASN A N 1
ATOM 1189 C CA . ASN A 1 149 ? 30.922 -31 -4.266 1 61.94 149 ASN A CA 1
ATOM 1190 C C . ASN A 1 149 ? 30.391 -32.031 -3.266 1 61.94 149 ASN A C 1
ATOM 1192 O O . ASN A 1 149 ? 30.719 -33.219 -3.346 1 61.94 149 ASN A O 1
ATOM 1196 N N . THR A 1 150 ? 29.656 -31.625 -2.326 1 65.19 150 THR A N 1
ATOM 1197 C CA . THR A 1 150 ? 29.234 -32.625 -1.345 1 65.19 150 THR A CA 1
ATOM 1198 C C . THR A 1 150 ? 27.938 -33.312 -1.782 1 65.19 150 THR A C 1
ATOM 1200 O O . THR A 1 150 ? 27.188 -32.75 -2.582 1 65.19 150 THR A O 1
ATOM 1203 N N . SER A 1 151 ? 27.812 -34.531 -1.29 1 77 151 SER A N 1
ATOM 1204 C CA . SER A 1 151 ? 26.625 -35.344 -1.585 1 77 151 SER A CA 1
ATOM 1205 C C . SER A 1 151 ? 25.344 -34.656 -1.138 1 77 151 SER A C 1
ATOM 1207 O O . SER A 1 151 ? 25.266 -34.156 -0.017 1 77 151 SER A O 1
ATOM 1209 N N . CYS A 1 152 ? 24.406 -34.375 -2.113 1 85.06 152 CYS A N 1
ATOM 1210 C CA . CYS A 1 152 ? 23.156 -33.688 -1.854 1 85.06 152 CYS A CA 1
ATOM 1211 C C . CYS A 1 152 ? 22 -34.656 -1.719 1 85.06 152 CYS A C 1
ATOM 1213 O O . CYS A 1 152 ? 20.844 -34.312 -1.978 1 85.06 152 CYS A O 1
ATOM 1215 N N . LYS A 1 153 ? 22.25 -35.906 -1.299 1 91.19 153 LYS A N 1
ATOM 1216 C CA . LYS A 1 153 ? 21.219 -36.938 -1.172 1 91.19 153 LYS A CA 1
ATOM 1217 C C . LYS A 1 153 ? 20.25 -36.594 -0.033 1 91.19 153 LYS A C 1
ATOM 1219 O O . LYS A 1 153 ? 19.062 -36.938 -0.092 1 91.19 153 LYS A O 1
ATOM 1224 N N . ASP A 1 154 ? 20.734 -36.031 0.971 1 93.94 154 ASP A N 1
ATOM 1225 C CA . ASP A 1 154 ? 19.906 -35.625 2.096 1 93.94 154 ASP A CA 1
ATOM 1226 C C . ASP A 1 154 ? 18.875 -34.594 1.659 1 93.94 154 ASP A C 1
ATOM 1228 O O . ASP A 1 154 ? 17.734 -34.594 2.135 1 93.94 154 ASP A O 1
ATOM 1232 N N . VAL A 1 155 ? 19.312 -33.719 0.75 1 95.81 155 VAL A N 1
ATOM 1233 C CA . VAL A 1 155 ? 18.391 -32.688 0.247 1 95.81 155 VAL A CA 1
ATOM 1234 C C . VAL A 1 155 ? 17.219 -33.375 -0.476 1 95.81 155 VAL A C 1
ATOM 1236 O O . VAL A 1 155 ? 16.062 -32.938 -0.325 1 95.81 155 VAL A O 1
ATOM 1239 N N . PHE A 1 156 ? 17.5 -34.375 -1.257 1 97.38 156 PHE A N 1
ATOM 1240 C CA . PHE A 1 156 ? 16.484 -35.125 -1.979 1 97.38 156 PHE A CA 1
ATOM 1241 C C . PHE A 1 156 ? 15.5 -35.781 -1.011 1 97.38 156 PHE A C 1
ATOM 1243 O O . PHE A 1 156 ? 14.281 -35.594 -1.14 1 97.38 156 PHE A O 1
ATOM 1250 N N . ILE A 1 157 ? 15.984 -36.438 -0.03 1 97.88 157 ILE A N 1
ATOM 1251 C CA . ILE A 1 157 ? 15.172 -37.219 0.896 1 97.88 157 ILE A CA 1
ATOM 1252 C C . ILE A 1 157 ? 14.352 -36.281 1.775 1 97.88 157 ILE A C 1
ATOM 1254 O O . ILE A 1 157 ? 13.133 -36.438 1.908 1 97.88 157 ILE A O 1
ATOM 1258 N N . ILE A 1 158 ? 14.977 -35.312 2.361 1 97.88 158 ILE A N 1
ATOM 1259 C CA . ILE A 1 158 ? 14.305 -34.406 3.283 1 97.88 158 ILE A CA 1
ATOM 1260 C C . ILE A 1 158 ? 13.242 -33.594 2.535 1 97.88 158 ILE A C 1
ATOM 1262 O O . ILE A 1 158 ? 12.125 -33.438 3.029 1 97.88 158 ILE A O 1
ATOM 1266 N N . SER A 1 159 ? 13.609 -33.094 1.331 1 98.38 159 SER A N 1
ATOM 1267 C CA . SER A 1 159 ? 12.633 -32.344 0.551 1 98.38 159 SER A CA 1
ATOM 1268 C C . SER A 1 159 ? 11.43 -33.188 0.189 1 98.38 159 SER A C 1
ATOM 1270 O O . SER A 1 159 ? 10.281 -32.75 0.277 1 98.38 159 SER A O 1
ATOM 1272 N N . SER A 1 160 ? 11.672 -34.438 -0.219 1 98.62 160 SER A N 1
ATOM 1273 C CA . SER A 1 160 ? 10.586 -35.344 -0.587 1 98.62 160 SER A CA 1
ATOM 1274 C C . SER A 1 160 ? 9.688 -35.625 0.606 1 98.62 160 SER A C 1
ATOM 1276 O O . SER A 1 160 ? 8.461 -35.625 0.478 1 98.62 160 SER A O 1
ATOM 1278 N N . VAL A 1 161 ? 10.281 -35.812 1.745 1 98.62 161 VAL A N 1
ATOM 1279 C CA . VAL A 1 161 ? 9.523 -36.125 2.949 1 98.62 161 VAL A CA 1
ATOM 1280 C C . VAL A 1 161 ? 8.688 -34.938 3.381 1 98.62 161 VAL A C 1
ATOM 1282 O O . VAL A 1 161 ? 7.523 -35.094 3.75 1 98.62 161 VAL A O 1
ATOM 1285 N N . VAL A 1 162 ? 9.273 -33.75 3.334 1 98.56 162 VAL A N 1
ATOM 1286 C CA . VAL A 1 162 ? 8.578 -32.531 3.723 1 98.56 162 VAL A CA 1
ATOM 1287 C C . VAL A 1 162 ? 7.371 -32.312 2.814 1 98.56 162 VAL A C 1
ATOM 1289 O O . VAL A 1 162 ? 6.277 -32 3.291 1 98.56 162 VAL A O 1
ATOM 1292 N N . ILE A 1 163 ? 7.5 -32.5 1.52 1 98.75 163 ILE A N 1
ATOM 1293 C CA . ILE A 1 163 ? 6.422 -32.312 0.556 1 98.75 163 ILE A CA 1
ATOM 1294 C C . ILE A 1 163 ? 5.34 -33.344 0.761 1 98.75 163 ILE A C 1
ATOM 1296 O O . ILE A 1 163 ? 4.148 -33.031 0.769 1 98.75 163 ILE A O 1
ATOM 1300 N N . PHE A 1 164 ? 5.801 -34.531 1.005 1 98.69 164 PHE A N 1
ATOM 1301 C CA . PHE A 1 164 ? 4.855 -35.625 1.216 1 98.69 164 PHE A CA 1
ATOM 1302 C C . PHE A 1 164 ? 3.996 -35.375 2.447 1 98.69 164 PHE A C 1
ATOM 1304 O O . PHE A 1 164 ? 2.775 -35.562 2.404 1 98.69 164 PHE A O 1
ATOM 1311 N N . LEU A 1 165 ? 4.617 -34.969 3.471 1 98.44 165 LEU A N 1
ATOM 1312 C CA . LEU A 1 165 ? 3.887 -34.719 4.707 1 98.44 165 LEU A CA 1
ATOM 1313 C C . LEU A 1 165 ? 2.916 -33.562 4.535 1 98.44 165 LEU A C 1
ATOM 1315 O O . LEU A 1 165 ? 1.8 -33.594 5.059 1 98.44 165 LEU A O 1
ATOM 1319 N N . GLY A 1 166 ? 3.344 -32.531 3.877 1 98.19 166 GLY A N 1
ATOM 1320 C CA . GLY A 1 166 ? 2.439 -31.422 3.598 1 98.19 166 GLY A CA 1
ATOM 1321 C C . GLY A 1 166 ? 1.217 -31.844 2.803 1 98.19 166 GLY A C 1
ATOM 1322 O O . GLY A 1 166 ? 0.099 -31.422 3.109 1 98.19 166 GLY A O 1
ATOM 1323 N N . TRP A 1 167 ? 1.423 -32.688 1.727 1 98.25 167 TRP A N 1
ATOM 1324 C CA . TRP A 1 167 ? 0.327 -33.125 0.875 1 98.25 167 TRP A CA 1
ATOM 1325 C C . TRP A 1 167 ? -0.552 -34.125 1.604 1 98.25 167 TRP A C 1
ATOM 1327 O O . TRP A 1 167 ? -1.767 -34.188 1.396 1 98.25 167 TRP A O 1
ATOM 1337 N N . LEU A 1 168 ? 0.099 -34.906 2.51 1 97.94 168 LEU A N 1
ATOM 1338 C CA . LEU A 1 168 ? -0.642 -35.906 3.277 1 97.94 168 LEU A CA 1
ATOM 1339 C C . LEU A 1 168 ? -1.672 -35.219 4.184 1 97.94 168 LEU A C 1
ATOM 1341 O O . LEU A 1 168 ? -2.766 -35.75 4.383 1 97.94 168 LEU A O 1
ATOM 1345 N N . PHE A 1 169 ? -1.307 -34.125 4.75 1 96.56 169 PHE A N 1
ATOM 1346 C CA . PHE A 1 169 ? -2.24 -33.344 5.574 1 96.56 169 PHE A CA 1
ATOM 1347 C C . PHE A 1 169 ? -3.539 -33.094 4.82 1 96.56 169 PHE A C 1
ATOM 1349 O O . PHE A 1 169 ? -4.629 -33.344 5.355 1 96.56 169 PHE A O 1
ATOM 1356 N N . TRP A 1 170 ? -3.486 -32.688 3.574 1 96.06 170 TRP A N 1
ATOM 1357 C CA . TRP A 1 170 ? -4.648 -32.375 2.758 1 96.06 170 TRP A CA 1
ATOM 1358 C C . TRP A 1 170 ? -5.449 -33.625 2.418 1 96.06 170 TRP A C 1
ATOM 1360 O O . TRP A 1 170 ? -6.68 -33.594 2.457 1 96.06 170 TRP A O 1
ATOM 1370 N N . ILE A 1 171 ? -4.766 -34.688 2.135 1 96.12 171 ILE A N 1
ATOM 1371 C CA . ILE A 1 171 ? -5.395 -35.938 1.718 1 96.12 171 ILE A CA 1
ATOM 1372 C C . ILE A 1 171 ? -6.168 -36.531 2.889 1 96.12 171 ILE A C 1
ATOM 1374 O O . ILE A 1 171 ? -7.293 -37.031 2.721 1 96.12 171 ILE A O 1
ATOM 1378 N N . VAL A 1 172 ? -5.605 -36.438 4.062 1 95.12 172 VAL A N 1
ATOM 1379 C CA . VAL A 1 172 ? -6.242 -37 5.246 1 95.12 172 VAL A CA 1
ATOM 1380 C C . VAL A 1 172 ? -7.43 -36.125 5.66 1 95.12 172 VAL A C 1
ATOM 1382 O O . VAL A 1 172 ? -8.5 -36.656 5.977 1 95.12 172 VAL A O 1
ATOM 1385 N N . MET A 1 173 ? -7.207 -34.844 5.59 1 92.81 173 MET A N 1
ATOM 1386 C CA . MET A 1 173 ? -8.281 -33.938 5.973 1 92.81 173 MET A CA 1
ATOM 1387 C C . MET A 1 173 ? -9.445 -34.031 4.992 1 92.81 173 MET A C 1
ATOM 1389 O O . MET A 1 173 ? -10.609 -33.875 5.383 1 92.81 173 MET A O 1
ATOM 1393 N N . ALA A 1 174 ? -9.164 -34.375 3.754 1 92.5 174 ALA A N 1
ATOM 1394 C CA . ALA A 1 174 ? -10.195 -34.406 2.721 1 92.5 174 ALA A CA 1
ATOM 1395 C C . ALA A 1 174 ? -10.648 -35.844 2.467 1 92.5 174 ALA A C 1
ATOM 1397 O O . ALA A 1 174 ? -11.336 -36.125 1.483 1 92.5 174 ALA A O 1
ATOM 1398 N N . PHE A 1 175 ? -10.312 -36.719 3.293 1 90.81 175 PHE A N 1
ATOM 1399 C CA . PHE A 1 175 ? -10.648 -38.125 3.078 1 90.81 175 PHE A CA 1
ATOM 1400 C C . PHE A 1 175 ? -12.117 -38.281 2.695 1 90.81 175 PHE A C 1
ATOM 1402 O O . PHE A 1 175 ? -13 -37.719 3.359 1 90.81 175 PHE A O 1
ATOM 1409 N N . PRO A 1 176 ? -12.367 -39.156 1.612 1 91.19 176 PRO A N 1
ATOM 1410 C CA . PRO A 1 176 ? -11.445 -39.969 0.798 1 91.19 176 PRO A CA 1
ATOM 1411 C C . PRO A 1 176 ? -10.781 -39.156 -0.313 1 91.19 176 PRO A C 1
ATOM 1413 O O . PRO A 1 176 ? -9.922 -39.656 -1.026 1 91.19 176 PRO A O 1
ATOM 1416 N N . GLY A 1 177 ? -11.039 -37.906 -0.493 1 89.81 177 GLY A N 1
ATOM 1417 C CA . GLY A 1 177 ? -10.602 -37 -1.53 1 89.81 177 GLY A CA 1
ATOM 1418 C C . GLY A 1 177 ? -11.75 -36.375 -2.311 1 89.81 177 GLY A C 1
ATOM 1419 O O . GLY A 1 177 ? -12.898 -36.812 -2.166 1 89.81 177 GLY A O 1
ATOM 1420 N N . THR A 1 178 ? -11.438 -35.406 -2.986 1 86.12 178 THR A N 1
ATOM 1421 C CA . THR A 1 178 ? -12.43 -34.75 -3.846 1 86.12 178 THR A CA 1
ATOM 1422 C C . THR A 1 178 ? -12.297 -35.25 -5.285 1 86.12 178 THR A C 1
ATOM 1424 O O . THR A 1 178 ? -11.227 -35.125 -5.887 1 86.12 178 THR A O 1
ATOM 1427 N N . VAL A 1 179 ? -13.367 -35.781 -5.801 1 87.31 179 VAL A N 1
ATOM 1428 C CA . VAL A 1 179 ? -13.336 -36.312 -7.152 1 87.31 179 VAL A CA 1
ATOM 1429 C C . VAL A 1 179 ? -13.883 -35.281 -8.141 1 87.31 179 VAL A C 1
ATOM 1431 O O . VAL A 1 179 ? -14.984 -34.781 -7.961 1 87.31 179 VAL A O 1
ATOM 1434 N N . SER A 1 180 ? -13.125 -35 -9.125 1 85.75 180 SER A N 1
ATOM 1435 C CA . SER A 1 180 ? -13.539 -34.031 -10.148 1 85.75 180 SER A CA 1
ATOM 1436 C C . SER A 1 180 ? -14.539 -34.656 -11.117 1 85.75 180 SER A C 1
ATOM 1438 O O . SER A 1 180 ? -14.703 -35.875 -11.148 1 85.75 180 SER A O 1
ATOM 1440 N N . CYS A 1 181 ? -15.148 -33.781 -11.922 1 82.12 181 CYS A N 1
ATOM 1441 C CA . CYS A 1 181 ? -16.062 -34.281 -12.953 1 82.12 181 CYS A CA 1
ATOM 1442 C C . CYS A 1 181 ? -15.328 -35.156 -13.945 1 82.12 181 CYS A C 1
ATOM 1444 O O . CYS A 1 181 ? -15.852 -36.188 -14.359 1 82.12 181 CYS A O 1
ATOM 1446 N N . ASP A 1 182 ? -14.148 -34.781 -14.344 1 83.94 182 ASP A N 1
ATOM 1447 C CA . ASP A 1 182 ? -13.328 -35.594 -15.242 1 83.94 182 ASP A CA 1
ATOM 1448 C C . ASP A 1 182 ? -12.953 -36.938 -14.594 1 83.94 182 ASP A C 1
ATOM 1450 O O . ASP A 1 182 ? -12.883 -37.969 -15.266 1 83.94 182 ASP A O 1
ATOM 1454 N N . GLY A 1 183 ? -12.703 -36.844 -13.266 1 87.25 183 GLY A N 1
ATOM 1455 C CA . GLY A 1 183 ? -12.375 -38.062 -12.539 1 87.25 183 GLY A CA 1
ATOM 1456 C C . GLY A 1 183 ? -13.508 -39.062 -12.516 1 87.25 183 GLY A C 1
ATOM 1457 O O . GLY A 1 183 ? -13.273 -40.281 -12.664 1 87.25 183 GLY A O 1
ATOM 1458 N N . VAL A 1 184 ? -14.656 -38.531 -12.344 1 85.44 184 VAL A N 1
ATOM 1459 C CA . VAL A 1 184 ? -15.844 -39.375 -12.352 1 85.44 184 VAL A CA 1
ATOM 1460 C C . VAL A 1 184 ? -16.031 -40 -13.734 1 85.44 184 VAL A C 1
ATOM 1462 O O . VAL A 1 184 ? -16.328 -41.188 -13.859 1 85.44 184 VAL A O 1
ATOM 1465 N N . THR A 1 185 ? -15.844 -39.156 -14.719 1 85.12 185 THR A N 1
ATOM 1466 C CA . THR A 1 185 ? -16 -39.625 -16.094 1 85.12 185 THR A CA 1
ATOM 1467 C C . THR A 1 185 ? -14.961 -40.688 -16.422 1 85.12 185 THR A C 1
ATOM 1469 O O . THR A 1 185 ? -15.289 -41.688 -17.047 1 85.12 185 THR A O 1
ATOM 1472 N N . GLN A 1 186 ? -13.812 -40.5 -16.031 1 88.94 186 GLN A N 1
ATOM 1473 C CA . GLN A 1 186 ? -12.75 -41.469 -16.312 1 88.94 186 GLN A CA 1
ATOM 1474 C C . GLN A 1 186 ? -12.969 -42.781 -15.555 1 88.94 186 GLN A C 1
ATOM 1476 O O . GLN A 1 186 ? -12.719 -43.844 -16.094 1 88.94 186 GLN A O 1
ATOM 1481 N N . LEU A 1 187 ? -13.383 -42.656 -14.367 1 86.62 187 LEU A N 1
ATOM 1482 C CA . LEU A 1 187 ? -13.711 -43.875 -13.617 1 86.62 187 LEU A CA 1
ATOM 1483 C C . LEU A 1 187 ? -14.859 -44.625 -14.273 1 86.62 187 LEU A C 1
ATOM 1485 O O . LEU A 1 187 ? -14.875 -45.844 -14.281 1 86.62 187 LEU A O 1
ATOM 1489 N N . GLY A 1 188 ? -15.852 -43.844 -14.703 1 84.56 188 GLY A N 1
ATOM 1490 C CA . GLY A 1 188 ? -16.953 -44.438 -15.438 1 84.56 188 GLY A CA 1
ATOM 1491 C C . GLY A 1 188 ? -16.5 -45.188 -16.688 1 84.56 188 GLY A C 1
ATOM 1492 O O . GLY A 1 188 ? -16.984 -46.25 -17 1 84.56 188 GLY A O 1
ATOM 1493 N N . GLN A 1 189 ? -15.586 -44.594 -17.391 1 86.5 189 GLN A N 1
ATOM 1494 C CA . GLN A 1 189 ? -15.039 -45.188 -18.594 1 86.5 189 GLN A CA 1
ATOM 1495 C C . GLN A 1 189 ? -14.273 -46.469 -18.266 1 86.5 189 GLN A C 1
ATOM 1497 O O . GLN A 1 189 ? -14.281 -47.438 -19.047 1 86.5 189 GLN A O 1
ATOM 1502 N N . TYR A 1 190 ? -13.656 -46.469 -17.188 1 87.38 190 TYR A N 1
ATOM 1503 C CA . TYR A 1 190 ? -12.906 -47.625 -16.734 1 87.38 190 TYR A CA 1
ATOM 1504 C C . TYR A 1 190 ? -13.844 -48.781 -16.422 1 87.38 190 TYR A C 1
ATOM 1506 O O . TYR A 1 190 ? -13.555 -49.938 -16.75 1 87.38 190 TYR A O 1
ATOM 1514 N N . TYR A 1 191 ? -14.922 -48.562 -15.828 1 83.62 191 TYR A N 1
ATOM 1515 C CA . TYR A 1 191 ? -15.828 -49.594 -15.383 1 83.62 191 TYR A CA 1
ATOM 1516 C C . TYR A 1 191 ? -16.828 -49.938 -16.484 1 83.62 191 TYR A C 1
ATOM 1518 O O . TYR A 1 191 ? -17.297 -51.094 -16.562 1 83.62 191 TYR A O 1
ATOM 1526 N N . PHE A 1 192 ? -17.062 -48.781 -17.188 1 75.94 192 PHE A N 1
ATOM 1527 C CA . PHE A 1 192 ? -18.141 -49 -18.141 1 75.94 192 PHE A CA 1
ATOM 1528 C C . PHE A 1 192 ? -17.609 -48.938 -19.578 1 75.94 192 PHE A C 1
ATOM 1530 O O . PHE A 1 192 ? -16.531 -48.375 -19.828 1 75.94 192 PHE A O 1
ATOM 1537 N N . ASP A 1 193 ? -17.844 -49.75 -20.547 1 64.5 193 ASP A N 1
ATOM 1538 C CA . ASP A 1 193 ? -17.312 -50.062 -21.875 1 64.5 193 ASP A CA 1
ATOM 1539 C C . ASP A 1 193 ? -17.344 -48.812 -22.766 1 64.5 193 ASP A C 1
ATOM 1541 O O . ASP A 1 193 ? -16.875 -48.844 -23.906 1 64.5 193 ASP A O 1
ATOM 1545 N N . SER A 1 194 ? -17.672 -47.719 -22.344 1 66.06 194 SER A N 1
ATOM 1546 C CA . SER A 1 194 ? -17.719 -46.594 -23.266 1 66.06 194 SER A CA 1
ATOM 1547 C C . SER A 1 194 ? -16.469 -45.719 -23.141 1 66.06 194 SER A C 1
ATOM 1549 O O . SER A 1 194 ? -16.516 -44.625 -22.547 1 66.06 194 SER A O 1
ATOM 1551 N N . VAL A 1 195 ? -15.352 -46.281 -23.672 1 69.88 195 VAL A N 1
ATOM 1552 C CA . VAL A 1 195 ? -14.078 -45.594 -23.5 1 69.88 195 VAL A CA 1
ATOM 1553 C C . VAL A 1 195 ? -13.859 -44.625 -24.656 1 69.88 195 VAL A C 1
ATOM 1555 O O . VAL A 1 195 ? -14.023 -45 -25.828 1 69.88 195 VAL A O 1
ATOM 1558 N N . SER A 1 196 ? -13.805 -43.375 -24.328 1 79.12 196 SER A N 1
ATOM 1559 C CA . SER A 1 196 ? -13.469 -42.344 -25.281 1 79.12 196 SER A CA 1
ATOM 1560 C C . SER A 1 196 ? -12.078 -41.781 -25.016 1 79.12 196 SER A C 1
ATOM 1562 O O . SER A 1 196 ? -11.648 -41.688 -23.859 1 79.12 196 SER A O 1
ATOM 1564 N N . ALA A 1 197 ? -11.422 -41.469 -26.109 1 75.19 197 ALA A N 1
ATOM 1565 C CA . ALA A 1 197 ? -10.078 -40.906 -26 1 75.19 197 ALA A CA 1
ATOM 1566 C C . ALA A 1 197 ? -10.133 -39.438 -25.688 1 75.19 197 ALA A C 1
ATOM 1568 O O . ALA A 1 197 ? -9.109 -38.75 -25.734 1 75.19 197 ALA A O 1
ATOM 1569 N N . HIS A 1 198 ? -11.328 -39 -25.391 1 79 198 HIS A N 1
ATOM 1570 C CA . HIS A 1 198 ? -11.445 -37.656 -24.875 1 79 198 HIS A CA 1
ATOM 1571 C C . HIS A 1 198 ? -10.539 -37.438 -23.672 1 79 198 HIS A C 1
ATOM 1573 O O . HIS A 1 198 ? -9.914 -36.375 -23.547 1 79 198 HIS A O 1
ATOM 1579 N N . HIS A 1 199 ? -10.555 -38.406 -22.859 1 86.25 199 HIS A N 1
ATOM 1580 C CA . HIS A 1 199 ? -9.562 -38.5 -21.797 1 86.25 199 HIS A CA 1
ATOM 1581 C C . HIS A 1 199 ? -8.523 -39.562 -22.109 1 86.25 199 HIS A C 1
ATOM 1583 O O . HIS A 1 199 ? -8.859 -40.656 -22.609 1 86.25 199 HIS A O 1
ATOM 1589 N N . PRO A 1 200 ? -7.297 -39.25 -21.875 1 90 200 PRO A N 1
ATOM 1590 C CA . PRO A 1 200 ? -6.242 -40.188 -22.203 1 90 200 PRO A CA 1
ATOM 1591 C C . PRO A 1 200 ? -6.434 -41.531 -21.5 1 90 200 PRO A C 1
ATOM 1593 O O . PRO A 1 200 ? -6.582 -41.594 -20.281 1 90 200 PRO A O 1
ATOM 1596 N N . PRO A 1 201 ? -6.312 -42.562 -22.266 1 90.19 201 PRO A N 1
ATOM 1597 C CA . PRO A 1 201 ? -6.562 -43.906 -21.703 1 90.19 201 PRO A CA 1
ATOM 1598 C C . PRO A 1 201 ? -5.57 -44.281 -20.609 1 90.19 201 PRO A C 1
ATOM 1600 O O . PRO A 1 201 ? -5.953 -44.906 -19.609 1 90.19 201 PRO A O 1
ATOM 1603 N N . LEU A 1 202 ? -4.348 -43.938 -20.812 1 91.75 202 LEU A N 1
ATOM 1604 C CA . LEU A 1 202 ? -3.357 -44.281 -19.797 1 91.75 202 LEU A CA 1
ATOM 1605 C C . LEU A 1 202 ? -3.738 -43.688 -18.438 1 91.75 202 LEU A C 1
ATOM 1607 O O . LEU A 1 202 ? -3.65 -44.375 -17.422 1 91.75 202 LEU A O 1
ATOM 1611 N N . SER A 1 203 ? -4.109 -42.469 -18.406 1 93.31 203 SER A N 1
ATOM 1612 C CA . SER A 1 203 ? -4.527 -41.844 -17.172 1 93.31 203 SER A CA 1
ATOM 1613 C C . SER A 1 203 ? -5.762 -42.5 -16.594 1 93.31 203 SER A C 1
ATOM 1615 O O . SER A 1 203 ? -5.879 -42.688 -15.375 1 93.31 203 SER A O 1
ATOM 1617 N N . THR A 1 204 ? -6.688 -42.844 -17.453 1 92.12 204 THR A N 1
ATOM 1618 C CA . THR A 1 204 ? -7.898 -43.562 -17.047 1 92.12 204 THR A CA 1
ATOM 1619 C C . THR A 1 204 ? -7.559 -44.906 -16.391 1 92.12 204 THR A C 1
ATOM 1621 O O . THR A 1 204 ? -8.125 -45.25 -15.359 1 92.12 204 THR A O 1
ATOM 1624 N N . TRP A 1 205 ? -6.621 -45.562 -17 1 93.38 205 TRP A N 1
ATOM 1625 C CA . TRP A 1 205 ? -6.23 -46.875 -16.5 1 93.38 205 TRP A CA 1
ATOM 1626 C C . TRP A 1 205 ? -5.504 -46.75 -15.156 1 93.38 205 TRP A C 1
ATOM 1628 O O . TRP A 1 205 ? -5.703 -47.562 -14.258 1 93.38 205 TRP A O 1
ATOM 1638 N N . ILE A 1 206 ? -4.703 -45.812 -15.039 1 94.94 206 ILE A N 1
ATOM 1639 C CA . ILE A 1 206 ? -4 -45.594 -13.781 1 94.94 206 ILE A CA 1
ATOM 1640 C C . ILE A 1 206 ? -5.008 -45.312 -12.664 1 94.94 206 ILE A C 1
ATOM 1642 O O . ILE A 1 206 ? -4.926 -45.906 -11.586 1 94.94 206 ILE A O 1
ATOM 1646 N N . MET A 1 207 ? -5.945 -44.469 -12.914 1 94.5 207 MET A N 1
ATOM 1647 C CA . MET A 1 207 ? -6.973 -44.094 -11.938 1 94.5 207 MET A CA 1
ATOM 1648 C C . MET A 1 207 ? -7.828 -45.312 -11.578 1 94.5 207 MET A C 1
ATOM 1650 O O . MET A 1 207 ? -8.086 -45.562 -10.398 1 94.5 207 MET A O 1
ATOM 1654 N N . GLY A 1 208 ? -8.227 -46.062 -12.602 1 93.12 208 GLY A N 1
ATOM 1655 C CA . GLY A 1 208 ? -9.07 -47.25 -12.383 1 93.12 208 GLY A CA 1
ATOM 1656 C C . GLY A 1 208 ? -8.359 -48.375 -11.648 1 93.12 208 GLY A C 1
ATOM 1657 O O . GLY A 1 208 ? -8.922 -48.969 -10.727 1 93.12 208 GLY A O 1
ATOM 1658 N N . VAL A 1 209 ? -7.117 -48.625 -12.031 1 95.94 209 VAL A N 1
ATOM 1659 C CA . VAL A 1 209 ? -6.352 -49.719 -11.43 1 95.94 209 VAL A CA 1
ATOM 1660 C C . VAL A 1 209 ? -6.09 -49.406 -9.953 1 95.94 209 VAL A C 1
ATOM 1662 O O . VAL A 1 209 ? -6.27 -50.281 -9.094 1 95.94 209 VAL A O 1
ATOM 1665 N N . LEU A 1 210 ? -5.734 -48.25 -9.656 1 96.62 210 LEU A N 1
ATOM 1666 C CA . LEU A 1 210 ? -5.473 -47.875 -8.266 1 96.62 210 LEU A CA 1
ATOM 1667 C C . LEU A 1 210 ? -6.758 -47.875 -7.453 1 96.62 210 LEU A C 1
ATOM 1669 O O . LEU A 1 210 ? -6.754 -48.219 -6.27 1 96.62 210 LEU A O 1
ATOM 1673 N N . PHE A 1 211 ? -7.824 -47.406 -8.094 1 94.31 211 PHE A N 1
ATOM 1674 C CA . PHE A 1 211 ? -9.133 -47.469 -7.441 1 94.31 211 PHE A CA 1
ATOM 1675 C C . PHE A 1 211 ? -9.492 -48.875 -7.082 1 94.31 211 PHE A C 1
ATOM 1677 O O . PHE A 1 211 ? -9.906 -49.156 -5.953 1 94.31 211 PHE A O 1
ATOM 1684 N N . ASP A 1 212 ? -9.219 -49.812 -8.016 1 94.38 212 ASP A N 1
ATOM 1685 C CA . ASP A 1 212 ? -9.539 -51.219 -7.812 1 94.38 212 ASP A CA 1
ATOM 1686 C C . ASP A 1 212 ? -8.68 -51.812 -6.707 1 94.38 212 ASP A C 1
ATOM 1688 O O . ASP A 1 212 ? -9.164 -52.625 -5.906 1 94.38 212 ASP A O 1
ATOM 1692 N N . ILE A 1 213 ? -7.496 -51.5 -6.738 1 96.62 213 ILE A N 1
ATOM 1693 C CA . ILE A 1 213 ? -6.586 -52 -5.727 1 96.62 213 ILE A CA 1
ATOM 1694 C C . ILE A 1 213 ? -7.02 -51.531 -4.344 1 96.62 213 ILE A C 1
ATOM 1696 O O . ILE A 1 213 ? -7.113 -52.312 -3.406 1 96.62 213 ILE A O 1
ATOM 1700 N N . GLY A 1 214 ? -7.254 -50.25 -4.195 1 94.94 214 GLY A N 1
ATOM 1701 C CA . GLY A 1 214 ? -7.699 -49.719 -2.924 1 94.94 214 GLY A CA 1
ATOM 1702 C C . GLY A 1 214 ? -9.008 -50.312 -2.439 1 94.94 214 GLY A C 1
ATOM 1703 O O . GLY A 1 214 ? -9.133 -50.656 -1.264 1 94.94 214 GLY A O 1
ATOM 1704 N N . LYS A 1 215 ? -9.945 -50.344 -3.346 1 92.75 215 LYS A N 1
ATOM 1705 C CA . LYS A 1 215 ? -11.234 -50.969 -3.039 1 92.75 215 LYS A CA 1
ATOM 1706 C C . LYS A 1 215 ? -11.078 -52.438 -2.693 1 92.75 215 LYS A C 1
ATOM 1708 O O . LYS A 1 215 ? -11.727 -52.938 -1.772 1 92.75 215 LYS A O 1
ATOM 1713 N N . GLY A 1 216 ? -10.211 -53.094 -3.383 1 93.88 216 GLY A N 1
ATOM 1714 C CA . GLY A 1 216 ? -10.008 -54.531 -3.193 1 93.88 216 GLY A CA 1
ATOM 1715 C C . GLY A 1 216 ? -9.359 -54.875 -1.866 1 93.88 216 GLY A C 1
ATOM 1716 O O . GLY A 1 216 ? -9.75 -55.844 -1.205 1 93.88 216 GLY A O 1
ATOM 1717 N N . ILE A 1 217 ? -8.477 -54.094 -1.488 1 94.94 217 ILE A N 1
ATOM 1718 C CA . ILE A 1 217 ? -7.734 -54.312 -0.258 1 94.94 217 ILE A CA 1
ATOM 1719 C C . ILE A 1 217 ? -8.625 -54.031 0.949 1 94.94 217 ILE A C 1
ATOM 1721 O O . ILE A 1 217 ? -8.609 -54.781 1.933 1 94.94 217 ILE A O 1
ATOM 1725 N N . THR A 1 218 ? -9.438 -53.031 0.938 1 92.94 218 THR A N 1
ATOM 1726 C CA . THR A 1 218 ? -10.156 -52.562 2.113 1 92.94 218 THR A CA 1
ATOM 1727 C C . THR A 1 218 ? -11.633 -52.906 2.021 1 92.94 218 THR A C 1
ATOM 1729 O O . THR A 1 218 ? -12.367 -52.812 3.006 1 92.94 218 THR A O 1
ATOM 1732 N N . LYS A 1 219 ? -12.109 -53.344 0.891 1 91.88 219 LYS A N 1
ATOM 1733 C CA . LYS A 1 219 ? -13.516 -53.625 0.619 1 91.88 219 LYS A CA 1
ATOM 1734 C C . LYS A 1 219 ? -14.367 -52.375 0.8 1 91.88 219 LYS A C 1
ATOM 1736 O O . LYS A 1 219 ? -15.531 -52.469 1.188 1 91.88 219 LYS A O 1
ATOM 1741 N N . ASN A 1 220 ? -13.711 -51.312 0.699 1 90.88 220 ASN A N 1
ATOM 1742 C CA . ASN A 1 220 ? -14.352 -50 0.781 1 90.88 220 ASN A CA 1
ATOM 1743 C C . ASN A 1 220 ? -13.906 -49.094 -0.359 1 90.88 220 ASN A C 1
ATOM 1745 O O . ASN A 1 220 ? -12.742 -48.688 -0.43 1 90.88 220 ASN A O 1
ATOM 1749 N N . PRO A 1 221 ? -14.812 -48.719 -1.225 1 90.38 221 PRO A N 1
ATOM 1750 C CA . PRO A 1 221 ? -14.484 -47.938 -2.41 1 90.38 221 PRO A CA 1
ATOM 1751 C C . PRO A 1 221 ? -13.867 -46.562 -2.059 1 90.38 221 PRO A C 1
ATOM 1753 O O . PRO A 1 221 ? -13.164 -45.969 -2.883 1 90.38 221 PRO A O 1
ATOM 1756 N N . ARG A 1 222 ? -14.086 -46.062 -0.85 1 90.5 222 ARG A N 1
ATOM 1757 C CA . ARG A 1 222 ? -13.5 -44.781 -0.419 1 90.5 222 ARG A CA 1
ATOM 1758 C C . ARG A 1 222 ? -11.977 -44.875 -0.446 1 90.5 222 ARG A C 1
ATOM 1760 O O . ARG A 1 222 ? -11.305 -43.875 -0.764 1 90.5 222 ARG A O 1
ATOM 1767 N N . TYR A 1 223 ? -11.555 -46 -0.202 1 93.69 223 TYR A N 1
ATOM 1768 C CA . TYR A 1 223 ? -10.109 -46.156 -0.152 1 93.69 223 TYR A CA 1
ATOM 1769 C C . TYR A 1 223 ? -9.531 -46.344 -1.552 1 93.69 223 TYR A C 1
ATOM 1771 O O . TYR A 1 223 ? -8.32 -46.281 -1.741 1 93.69 223 TYR A O 1
ATOM 1779 N N . GLY A 1 224 ? -10.375 -46.625 -2.574 1 93.19 224 GLY A N 1
ATOM 1780 C CA . GLY A 1 224 ? -9.938 -46.562 -3.959 1 93.19 224 GLY A CA 1
ATOM 1781 C C . GLY A 1 224 ? -9.492 -45.156 -4.367 1 93.19 224 GLY A C 1
ATOM 1782 O O . GLY A 1 224 ? -8.422 -45 -4.961 1 93.19 224 GLY A O 1
ATOM 1783 N N . VAL A 1 225 ? -10.352 -44.188 -4.023 1 92.69 225 VAL A N 1
ATOM 1784 C CA . VAL A 1 225 ? -10.023 -42.781 -4.297 1 92.69 225 VAL A CA 1
ATOM 1785 C C . VAL A 1 225 ? -8.781 -42.375 -3.498 1 92.69 225 VAL A C 1
ATOM 1787 O O . VAL A 1 225 ? -7.859 -41.781 -4.039 1 92.69 225 VAL A O 1
ATOM 1790 N N . PHE A 1 226 ? -8.711 -42.781 -2.229 1 94.44 226 PHE A N 1
ATOM 1791 C CA . PHE A 1 226 ? -7.625 -42.438 -1.318 1 94.44 226 PHE A CA 1
ATOM 1792 C C . PHE A 1 226 ? -6.293 -42.969 -1.842 1 94.44 226 PHE A C 1
ATOM 1794 O O . PHE A 1 226 ? -5.281 -42.25 -1.797 1 94.44 226 PHE A O 1
ATOM 1801 N N . LEU A 1 227 ? -6.305 -44.188 -2.293 1 96.75 227 LEU A N 1
ATOM 1802 C CA . LEU A 1 227 ? -5.051 -44.812 -2.727 1 96.75 227 LEU A CA 1
ATOM 1803 C C . LEU A 1 227 ? -4.465 -44.062 -3.922 1 96.75 227 LEU A C 1
ATOM 1805 O O . LEU A 1 227 ? -3.25 -43.875 -4.012 1 96.75 227 LEU A O 1
ATOM 1809 N N . TYR A 1 228 ? -5.293 -43.719 -4.902 1 96.75 228 TYR A N 1
ATOM 1810 C CA . TYR A 1 228 ? -4.812 -42.906 -6.031 1 96.75 228 TYR A CA 1
ATOM 1811 C C . TYR A 1 228 ? -4.137 -41.625 -5.551 1 96.75 228 TYR A C 1
ATOM 1813 O O . TYR A 1 228 ? -3.055 -41.281 -6.023 1 96.75 228 TYR A O 1
ATOM 1821 N N . LEU A 1 229 ? -4.762 -40.938 -4.602 1 97.25 229 LEU A N 1
ATOM 1822 C CA . LEU A 1 229 ? -4.238 -39.688 -4.094 1 97.25 229 LEU A CA 1
ATOM 1823 C C . LEU A 1 229 ? -2.953 -39.906 -3.301 1 97.25 229 LEU A C 1
ATOM 1825 O O . LEU A 1 229 ? -2.033 -39.062 -3.363 1 97.25 229 LEU A O 1
ATOM 1829 N N . PHE A 1 230 ? -2.898 -40.938 -2.592 1 97.75 230 PHE A N 1
ATOM 1830 C CA . PHE A 1 230 ? -1.72 -41.312 -1.815 1 97.75 230 PHE A CA 1
ATOM 1831 C C . PHE A 1 230 ? -0.529 -41.562 -2.729 1 97.75 230 PHE A C 1
ATOM 1833 O O . PHE A 1 230 ? 0.572 -41.062 -2.484 1 97.75 230 PHE A O 1
ATOM 1840 N N . VAL A 1 231 ? -0.752 -42.312 -3.766 1 97.81 231 VAL A N 1
ATOM 1841 C CA . VAL A 1 231 ? 0.298 -42.625 -4.73 1 97.81 231 VAL A CA 1
ATOM 1842 C C . VAL A 1 231 ? 0.721 -41.344 -5.453 1 97.81 231 VAL A C 1
ATOM 1844 O O . VAL A 1 231 ? 1.911 -41.125 -5.68 1 97.81 231 VAL A O 1
ATOM 1847 N N . GLN A 1 232 ? -0.271 -40.594 -5.848 1 97.5 232 GLN A N 1
ATOM 1848 C CA . GLN A 1 232 ? -0.002 -39.312 -6.48 1 97.5 232 GLN A CA 1
ATOM 1849 C C . GLN A 1 232 ? 0.897 -38.438 -5.605 1 97.5 232 GLN A C 1
ATOM 1851 O O . GLN A 1 232 ? 1.805 -37.75 -6.109 1 97.5 232 GLN A O 1
ATOM 1856 N N . ALA A 1 233 ? 0.658 -38.438 -4.285 1 98.31 233 ALA A N 1
ATOM 1857 C CA . ALA A 1 233 ? 1.456 -37.656 -3.346 1 98.31 233 ALA A CA 1
ATOM 1858 C C . ALA A 1 233 ? 2.887 -38.156 -3.271 1 98.31 233 ALA A C 1
ATOM 1860 O O . ALA A 1 233 ? 3.836 -37.375 -3.172 1 98.31 233 ALA A O 1
ATOM 1861 N N . ILE A 1 234 ? 3.074 -39.438 -3.324 1 98.44 234 ILE A N 1
ATOM 1862 C CA . ILE A 1 234 ? 4.398 -40.062 -3.295 1 98.44 234 ILE A CA 1
ATOM 1863 C C . ILE A 1 234 ? 5.16 -39.688 -4.57 1 98.44 234 ILE A C 1
ATOM 1865 O O . ILE A 1 234 ? 6.316 -39.281 -4.512 1 98.44 234 ILE A O 1
ATOM 1869 N N . VAL A 1 235 ? 4.457 -39.875 -5.664 1 98.31 235 VAL A N 1
ATOM 1870 C CA . VAL A 1 235 ? 5.059 -39.562 -6.953 1 98.31 235 VAL A CA 1
ATOM 1871 C C . VAL A 1 235 ? 5.449 -38.094 -6.988 1 98.31 235 VAL A C 1
ATOM 1873 O O . VAL A 1 235 ? 6.555 -37.75 -7.422 1 98.31 235 VAL A O 1
ATOM 1876 N N . GLY A 1 236 ? 4.516 -37.25 -6.512 1 98.56 236 GLY A N 1
ATOM 1877 C CA . GLY A 1 236 ? 4.793 -35.812 -6.465 1 98.56 236 GLY A CA 1
ATOM 1878 C C . GLY A 1 236 ? 5.977 -35.469 -5.582 1 98.56 236 GLY A C 1
ATOM 1879 O O . GLY A 1 236 ? 6.836 -34.688 -5.977 1 98.56 236 GLY A O 1
ATOM 1880 N N . ALA A 1 237 ? 6.047 -36 -4.43 1 98.75 237 ALA A N 1
ATOM 1881 C CA . ALA A 1 237 ? 7.137 -35.75 -3.488 1 98.75 237 ALA A CA 1
ATOM 1882 C C . ALA A 1 237 ? 8.477 -36.156 -4.086 1 98.75 237 ALA A C 1
ATOM 1884 O O . ALA A 1 237 ? 9.461 -35.438 -3.965 1 98.75 237 ALA A O 1
ATOM 1885 N N . VAL A 1 238 ? 8.5 -37.25 -4.742 1 98.56 238 VAL A N 1
ATOM 1886 C CA . VAL A 1 238 ? 9.742 -37.781 -5.293 1 98.56 238 VAL A CA 1
ATOM 1887 C C . VAL A 1 238 ? 10.188 -36.938 -6.477 1 98.56 238 VAL A C 1
ATOM 1889 O O . VAL A 1 238 ? 11.359 -36.562 -6.582 1 98.56 238 VAL A O 1
ATOM 1892 N N . ILE A 1 239 ? 9.281 -36.625 -7.352 1 98.75 239 ILE A N 1
ATOM 1893 C CA . ILE A 1 239 ? 9.633 -35.875 -8.562 1 98.75 239 ILE A CA 1
ATOM 1894 C C . ILE A 1 239 ? 10.031 -34.438 -8.195 1 98.75 239 ILE A C 1
ATOM 1896 O O . ILE A 1 239 ? 11.031 -33.938 -8.688 1 98.75 239 ILE A O 1
ATOM 1900 N N . ILE A 1 240 ? 9.234 -33.75 -7.309 1 98.81 240 ILE A N 1
ATOM 1901 C CA . ILE A 1 240 ? 9.586 -32.406 -6.879 1 98.81 240 ILE A CA 1
ATOM 1902 C C . ILE A 1 240 ? 10.883 -32.438 -6.078 1 98.81 240 ILE A C 1
ATOM 1904 O O . ILE A 1 240 ? 11.734 -31.562 -6.23 1 98.81 240 ILE A O 1
ATOM 1908 N N . GLY A 1 241 ? 11.008 -33.469 -5.262 1 98.56 241 GLY A N 1
ATOM 1909 C CA . GLY A 1 241 ? 12.266 -33.656 -4.547 1 98.56 241 GLY A CA 1
ATOM 1910 C C . GLY A 1 241 ? 13.461 -33.781 -5.469 1 98.56 241 GLY A C 1
ATOM 1911 O O . GLY A 1 241 ? 14.531 -33.219 -5.188 1 98.56 241 GLY A O 1
ATOM 1912 N N . TYR A 1 242 ? 13.305 -34.5 -6.473 1 98 242 TYR A N 1
ATOM 1913 C CA . TYR A 1 242 ? 14.375 -34.688 -7.445 1 98 242 TYR A CA 1
ATOM 1914 C C . TYR A 1 242 ? 14.703 -33.375 -8.133 1 98 242 TYR A C 1
ATOM 1916 O O . TYR A 1 242 ? 15.867 -33.062 -8.406 1 98 242 TYR A O 1
ATOM 1924 N N . SER A 1 243 ? 13.734 -32.625 -8.5 1 98.31 243 SER A N 1
ATOM 1925 C CA . SER A 1 243 ? 13.961 -31.297 -9.078 1 98.31 243 SER A CA 1
ATOM 1926 C C . SER A 1 243 ? 14.75 -30.406 -8.133 1 98.31 243 SER A C 1
ATOM 1928 O O . SER A 1 243 ? 15.648 -29.672 -8.562 1 98.31 243 SER A O 1
ATOM 1930 N N . ILE A 1 244 ? 14.398 -30.422 -6.832 1 98.06 244 ILE A N 1
ATOM 1931 C CA . ILE A 1 244 ? 15.102 -29.641 -5.82 1 98.06 244 ILE A CA 1
ATOM 1932 C C . ILE A 1 244 ? 16.531 -30.156 -5.668 1 98.06 244 ILE A C 1
ATOM 1934 O O . ILE A 1 244 ? 17.469 -29.359 -5.496 1 98.06 244 ILE A O 1
ATOM 1938 N N . TYR A 1 245 ? 16.656 -31.453 -5.707 1 96.69 245 TYR A N 1
ATOM 1939 C CA . TYR A 1 245 ? 17.984 -32.062 -5.684 1 96.69 245 TYR A CA 1
ATOM 1940 C C . TYR A 1 245 ? 18.844 -31.562 -6.836 1 96.69 245 TYR A C 1
ATOM 1942 O O . TYR A 1 245 ? 20.031 -31.281 -6.656 1 96.69 245 TYR A O 1
ATOM 1950 N N . THR A 1 246 ? 18.25 -31.453 -7.988 1 95.31 246 THR A N 1
ATOM 1951 C CA . THR A 1 246 ? 18.953 -30.953 -9.164 1 95.31 246 THR A CA 1
ATOM 1952 C C . THR A 1 246 ? 19.391 -29.5 -8.938 1 95.31 246 THR A C 1
ATOM 1954 O O . THR A 1 246 ? 20.484 -29.109 -9.375 1 95.31 246 THR A O 1
ATOM 1957 N N . MET A 1 247 ? 18.609 -28.703 -8.273 1 95.62 247 MET A N 1
ATOM 1958 C CA . MET A 1 247 ? 18.984 -27.328 -7.941 1 95.62 247 MET A CA 1
ATOM 1959 C C . MET A 1 247 ? 20.172 -27.312 -7 1 95.62 247 MET A C 1
ATOM 1961 O O . MET A 1 247 ? 21.078 -26.469 -7.16 1 95.62 247 MET A O 1
ATOM 1965 N N . ALA A 1 248 ? 20.141 -28.203 -6.082 1 94.31 248 ALA A N 1
ATOM 1966 C CA . ALA A 1 248 ? 21.281 -28.312 -5.168 1 94.31 248 ALA A CA 1
ATOM 1967 C C . ALA A 1 248 ? 22.562 -28.672 -5.926 1 94.31 248 ALA A C 1
ATOM 1969 O O . ALA A 1 248 ? 23.641 -28.156 -5.621 1 94.31 248 ALA A O 1
ATOM 1970 N N . ARG A 1 249 ? 22.453 -29.484 -6.84 1 91.62 249 ARG A N 1
ATOM 1971 C CA . ARG A 1 249 ? 23.594 -29.922 -7.625 1 91.62 249 ARG A CA 1
ATOM 1972 C C . ARG A 1 249 ? 24.141 -28.797 -8.492 1 91.62 249 ARG A C 1
ATOM 1974 O O . ARG A 1 249 ? 25.344 -28.75 -8.773 1 91.62 249 ARG A O 1
ATOM 1981 N N . ILE A 1 250 ? 23.266 -27.969 -8.984 1 90.06 250 ILE A N 1
ATOM 1982 C CA . ILE A 1 250 ? 23.656 -26.812 -9.773 1 90.06 250 ILE A CA 1
ATOM 1983 C C . ILE A 1 250 ? 24.469 -25.844 -8.906 1 90.06 250 ILE A C 1
ATOM 1985 O O . ILE A 1 250 ? 25.344 -25.141 -9.406 1 90.06 250 ILE A O 1
ATOM 1989 N N . GLY A 1 251 ? 24.203 -25.781 -7.551 1 91.44 251 GLY A N 1
ATOM 1990 C CA . GLY A 1 251 ? 25.047 -24.969 -6.684 1 91.44 251 GLY A CA 1
ATOM 1991 C C . GLY A 1 251 ? 24.281 -24.203 -5.633 1 91.44 251 GLY A C 1
ATOM 1992 O O . GLY A 1 251 ? 24.859 -23.469 -4.84 1 91.44 251 GLY A O 1
ATOM 1993 N N . PHE A 1 252 ? 22.984 -24.422 -5.59 1 93.06 252 PHE A N 1
ATOM 1994 C CA . PHE A 1 252 ? 22.188 -23.672 -4.613 1 93.06 252 PHE A CA 1
ATOM 1995 C C . PHE A 1 252 ? 22.375 -24.25 -3.215 1 93.06 252 PHE A C 1
ATOM 1997 O O . PHE A 1 252 ? 22.516 -25.469 -3.053 1 93.06 252 PHE A O 1
ATOM 2004 N N . GLY A 1 253 ? 22.422 -23.375 -2.191 1 90.19 253 GLY A N 1
ATOM 2005 C CA . GLY A 1 253 ? 22.609 -23.797 -0.812 1 90.19 253 GLY A CA 1
ATOM 2006 C C . GLY A 1 253 ? 21.453 -24.609 -0.265 1 90.19 253 GLY A C 1
ATOM 2007 O O . GLY A 1 253 ? 20.328 -24.516 -0.768 1 90.19 253 GLY A O 1
ATOM 2008 N N . ARG A 1 254 ? 21.562 -25.391 0.789 1 91.06 254 ARG A N 1
ATOM 2009 C CA . ARG A 1 254 ? 20.594 -26.281 1.403 1 91.06 254 ARG A CA 1
ATOM 2010 C C . ARG A 1 254 ? 19.391 -25.5 1.938 1 91.06 254 ARG A C 1
ATOM 2012 O O . ARG A 1 254 ? 18.25 -25.953 1.837 1 91.06 254 ARG A O 1
ATOM 2019 N N . ILE A 1 255 ? 19.641 -24.359 2.498 1 89.62 255 ILE A N 1
ATOM 2020 C CA . ILE A 1 255 ? 18.578 -23.578 3.102 1 89.62 255 ILE A CA 1
ATOM 2021 C C . ILE A 1 255 ? 17.578 -23.141 2.025 1 89.62 255 ILE A C 1
ATOM 2023 O O . ILE A 1 255 ? 16.359 -23.172 2.244 1 89.62 255 ILE A O 1
ATOM 2027 N N . VAL A 1 256 ? 18.141 -22.734 0.91 1 91.75 256 VAL A N 1
ATOM 2028 C CA . VAL A 1 256 ? 17.281 -22.312 -0.199 1 91.75 256 VAL A CA 1
ATOM 2029 C C . VAL A 1 256 ? 16.484 -23.516 -0.702 1 91.75 256 VAL A C 1
ATOM 2031 O O . VAL A 1 256 ? 15.289 -23.406 -0.966 1 91.75 256 VAL A O 1
ATOM 2034 N N . CYS A 1 257 ? 17.078 -24.656 -0.84 1 95.69 257 CYS A N 1
ATOM 2035 C CA . CYS A 1 257 ? 16.422 -25.875 -1.299 1 95.69 257 CYS A CA 1
ATOM 2036 C C . CYS A 1 257 ? 15.312 -26.297 -0.342 1 95.69 257 CYS A C 1
ATOM 2038 O O . CYS A 1 257 ? 14.203 -26.609 -0.773 1 95.69 257 CYS A O 1
ATOM 2040 N N . TYR A 1 258 ? 15.602 -26.234 0.936 1 96.31 258 TYR A N 1
ATOM 2041 C CA . TYR A 1 258 ? 14.594 -26.594 1.927 1 96.31 258 TYR A CA 1
ATOM 2042 C C . TYR A 1 258 ? 13.445 -25.594 1.93 1 96.31 258 TYR A C 1
ATOM 2044 O O . TYR A 1 258 ? 12.289 -25.953 2.152 1 96.31 258 TYR A O 1
ATOM 2052 N N . ALA A 1 259 ? 13.766 -24.375 1.725 1 94.12 259 ALA A N 1
ATOM 2053 C CA . ALA A 1 259 ? 12.719 -23.359 1.644 1 94.12 259 ALA A CA 1
ATOM 2054 C C . ALA A 1 259 ? 11.773 -23.641 0.485 1 94.12 259 ALA A C 1
ATOM 2056 O O . ALA A 1 259 ? 10.562 -23.438 0.602 1 94.12 259 ALA A O 1
ATOM 2057 N N . ILE A 1 260 ? 12.312 -24.109 -0.615 1 97.38 260 ILE A N 1
ATOM 2058 C CA . ILE A 1 260 ? 11.484 -24.453 -1.771 1 97.38 260 ILE A CA 1
ATOM 2059 C C . ILE A 1 260 ? 10.633 -25.672 -1.456 1 97.38 260 ILE A C 1
ATOM 2061 O O . ILE A 1 260 ? 9.469 -25.75 -1.869 1 97.38 260 ILE A O 1
ATOM 2065 N N . ALA A 1 261 ? 11.211 -26.625 -0.742 1 98.31 261 ALA A N 1
ATOM 2066 C CA . ALA A 1 261 ? 10.445 -27.781 -0.311 1 98.31 261 ALA A CA 1
ATOM 2067 C C . ALA A 1 261 ? 9.266 -27.375 0.57 1 98.31 261 ALA A C 1
ATOM 2069 O O . ALA A 1 261 ? 8.148 -27.859 0.394 1 98.31 261 ALA A O 1
ATOM 2070 N N . VAL A 1 262 ? 9.531 -26.469 1.461 1 97 262 VAL A N 1
ATOM 2071 C CA . VAL A 1 262 ? 8.484 -25.984 2.355 1 97 262 VAL A CA 1
ATOM 2072 C C . VAL A 1 262 ? 7.426 -25.234 1.552 1 97 262 VAL A C 1
ATOM 2074 O O . VAL A 1 262 ? 6.23 -25.328 1.844 1 97 262 VAL A O 1
ATOM 2077 N N . PHE A 1 263 ? 7.883 -24.531 0.639 1 95.25 263 PHE A N 1
ATOM 2078 C CA . PHE A 1 263 ? 6.977 -23.828 -0.258 1 95.25 263 PHE A CA 1
ATOM 2079 C C . PHE A 1 263 ? 5.977 -24.781 -0.889 1 95.25 263 PHE A C 1
ATOM 2081 O O . PHE A 1 263 ? 4.766 -24.562 -0.83 1 95.25 263 PHE A O 1
ATOM 2088 N N . PHE A 1 264 ? 6.41 -25.875 -1.451 1 98.06 264 PHE A N 1
ATOM 2089 C CA . PHE A 1 264 ? 5.539 -26.844 -2.098 1 98.06 264 PHE A CA 1
ATOM 2090 C C . PHE A 1 264 ? 4.676 -27.578 -1.069 1 98.06 264 PHE A C 1
ATOM 2092 O O . PHE A 1 264 ? 3.582 -28.047 -1.39 1 98.06 264 PHE A O 1
ATOM 2099 N N . ALA A 1 265 ? 5.145 -27.609 0.13 1 97.94 265 ALA A N 1
ATOM 2100 C CA . ALA A 1 265 ? 4.457 -28.359 1.177 1 97.94 265 ALA A CA 1
ATOM 2101 C C . ALA A 1 265 ? 3.316 -27.531 1.778 1 97.94 265 ALA A C 1
ATOM 2103 O O . ALA A 1 265 ? 2.264 -28.078 2.115 1 97.94 265 ALA A O 1
ATOM 2104 N N . ILE A 1 266 ? 3.492 -26.188 1.82 1 95.06 266 ILE A N 1
ATOM 2105 C CA . ILE A 1 266 ? 2.611 -25.422 2.689 1 95.06 266 ILE A CA 1
ATOM 2106 C C . ILE A 1 266 ? 1.663 -24.578 1.844 1 95.06 266 ILE A C 1
ATOM 2108 O O . ILE A 1 266 ? 0.549 -24.266 2.273 1 95.06 266 ILE A O 1
ATOM 2112 N N . ILE A 1 267 ? 2.049 -24.188 0.694 1 94.06 267 ILE A N 1
ATOM 2113 C CA . ILE A 1 267 ? 1.172 -23.344 -0.121 1 94.06 267 ILE A CA 1
ATOM 2114 C C . ILE A 1 267 ? -0.077 -24.141 -0.506 1 94.06 267 ILE A C 1
ATOM 2116 O O . ILE A 1 267 ? 0.019 -25.219 -1.104 1 94.06 267 ILE A O 1
ATOM 2120 N N . PRO A 1 268 ? -1.261 -23.609 -0.224 1 92.81 268 PRO A N 1
ATOM 2121 C CA . PRO A 1 268 ? -2.506 -24.375 -0.283 1 92.81 268 PRO A CA 1
ATOM 2122 C C . PRO A 1 268 ? -2.826 -24.875 -1.691 1 92.81 268 PRO A C 1
ATOM 2124 O O . PRO A 1 268 ? -3.463 -25.922 -1.854 1 92.81 268 PRO A O 1
ATOM 2127 N N . ILE A 1 269 ? -2.348 -24.266 -2.703 1 92.06 269 ILE A N 1
ATOM 2128 C CA . ILE A 1 269 ? -2.703 -24.656 -4.062 1 92.06 269 ILE A CA 1
ATOM 2129 C C . ILE A 1 269 ? -2.152 -26.047 -4.363 1 92.06 269 ILE A C 1
ATOM 2131 O O . ILE A 1 269 ? -2.805 -26.859 -5.039 1 92.06 269 ILE A O 1
ATOM 2135 N N . PHE A 1 270 ? -1.0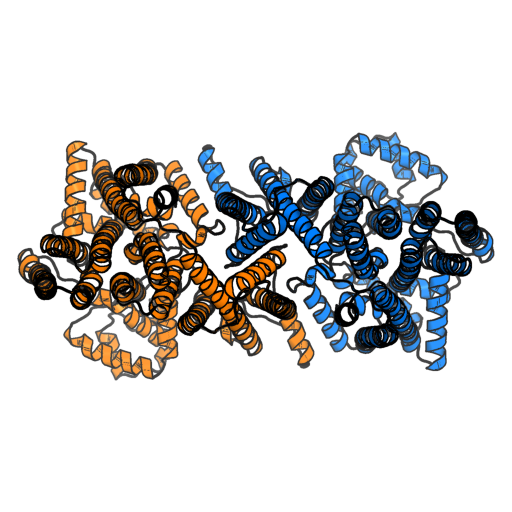06 -26.328 -3.855 1 95.56 270 PHE A N 1
ATOM 2136 C CA . PHE A 1 270 ? -0.405 -27.625 -4.121 1 95.56 270 PHE A CA 1
ATOM 2137 C C . PHE A 1 270 ? -1.117 -28.719 -3.34 1 95.56 270 PHE A C 1
ATOM 2139 O O . PHE A 1 270 ? -1.324 -29.828 -3.852 1 95.56 270 PHE A O 1
ATOM 2146 N N . GLY A 1 271 ? -1.504 -28.391 -2.113 1 94.12 271 GLY A N 1
ATOM 2147 C CA . GLY A 1 271 ? -2.301 -29.328 -1.337 1 94.12 271 GLY A CA 1
ATOM 2148 C C . GLY A 1 271 ? -3.676 -29.562 -1.928 1 94.12 271 GLY A C 1
ATOM 2149 O O . GLY A 1 271 ? -4.176 -30.688 -1.9 1 94.12 271 GLY A O 1
ATOM 2150 N N . MET A 1 272 ? -4.195 -28.547 -2.4 1 93.19 272 MET A N 1
ATOM 2151 C CA . MET A 1 272 ? -5.508 -28.641 -3.029 1 93.19 272 MET A CA 1
ATOM 2152 C C . MET A 1 272 ? -5.473 -29.609 -4.215 1 93.19 272 MET A C 1
ATOM 2154 O O . MET A 1 272 ? -6.352 -30.453 -4.355 1 93.19 272 MET A O 1
ATOM 2158 N N . PHE A 1 273 ? -4.445 -29.547 -5.039 1 94.38 273 PHE A N 1
ATOM 2159 C CA . PHE A 1 273 ? -4.348 -30.422 -6.199 1 94.38 273 PHE A CA 1
ATOM 2160 C C . PHE A 1 273 ? -3.932 -31.828 -5.773 1 94.38 273 PHE A C 1
ATOM 2162 O O . PHE A 1 273 ? -4.305 -32.812 -6.418 1 94.38 273 PHE A O 1
ATOM 2169 N N . ALA A 1 274 ? -3.266 -31.922 -4.676 1 95.81 274 ALA A N 1
ATOM 2170 C CA . ALA A 1 274 ? -2.82 -33.219 -4.195 1 95.81 274 ALA A CA 1
ATOM 2171 C C . ALA A 1 274 ? -4.004 -34.094 -3.75 1 95.81 274 ALA A C 1
ATOM 2173 O O . ALA A 1 274 ? -3.982 -35.312 -3.896 1 95.81 274 ALA A O 1
ATOM 2174 N N . GLN A 1 275 ? -4.988 -33.438 -3.201 1 94.12 275 GLN A N 1
ATOM 2175 C CA . GLN A 1 275 ? -6.133 -34.188 -2.709 1 94.12 275 GLN A CA 1
ATOM 2176 C C . GLN A 1 275 ? -7.238 -34.281 -3.758 1 94.12 275 GLN A C 1
ATOM 2178 O O . GLN A 1 275 ? -8.352 -34.719 -3.465 1 94.12 275 GLN A O 1
ATOM 2183 N N . TRP A 1 276 ? -7.004 -33.844 -4.941 1 92.25 276 TRP A N 1
ATOM 2184 C CA . TRP A 1 276 ? -7.98 -33.781 -6.027 1 92.25 276 TRP A CA 1
ATOM 2185 C C . TRP A 1 276 ? -7.816 -34.969 -6.969 1 92.25 276 TRP A C 1
ATOM 2187 O O . TRP A 1 276 ? -6.762 -35.156 -7.578 1 92.25 276 TRP A O 1
ATOM 2197 N N . TYR A 1 277 ? -8.852 -35.75 -7.047 1 92.25 277 TYR A N 1
ATOM 2198 C CA . TYR A 1 277 ? -8.859 -36.906 -7.938 1 92.25 277 TYR A CA 1
ATOM 2199 C C . TYR A 1 277 ? -9.07 -36.469 -9.383 1 92.25 277 TYR A C 1
ATOM 2201 O O . TYR A 1 277 ? -10.211 -36.438 -9.859 1 92.25 277 TYR A O 1
ATOM 2209 N N . GLU A 1 278 ? -7.934 -36.188 -10.016 1 91.81 278 GLU A N 1
ATOM 2210 C CA . GLU A 1 278 ? -7.875 -35.625 -11.359 1 91.81 278 GLU A CA 1
ATOM 2211 C C . GLU A 1 278 ? -6.539 -35.906 -12.023 1 91.81 278 GLU A C 1
ATOM 2213 O O . GLU A 1 278 ? -5.523 -36.094 -11.352 1 91.81 278 GLU A O 1
ATOM 2218 N N . LYS A 1 279 ? -6.441 -35.969 -13.336 1 93.38 279 LYS A N 1
ATOM 2219 C CA . LYS A 1 279 ? -5.273 -36.406 -14.086 1 93.38 279 LYS A CA 1
ATOM 2220 C C . LYS A 1 279 ? -4.234 -35.312 -14.203 1 93.38 279 LYS A C 1
ATOM 2222 O O . LYS A 1 279 ? -3.055 -35.594 -14.453 1 93.38 279 LYS A O 1
ATOM 2227 N N . ASP A 1 280 ? -4.551 -34.062 -14.078 1 94.12 280 ASP A N 1
ATOM 2228 C CA . ASP A 1 280 ? -3.715 -32.938 -14.461 1 94.12 280 ASP A CA 1
ATOM 2229 C C . ASP A 1 280 ? -2.467 -32.844 -13.586 1 94.12 280 ASP A C 1
ATOM 2231 O O . ASP A 1 280 ? -1.39 -32.469 -14.062 1 94.12 280 ASP A O 1
ATOM 2235 N N . LEU A 1 281 ? -2.615 -33.156 -12.297 1 96.06 281 LEU A N 1
ATOM 2236 C CA . LEU A 1 281 ? -1.443 -33.094 -11.43 1 96.06 281 LEU A CA 1
ATOM 2237 C C . LEU A 1 281 ? -0.396 -34.094 -11.852 1 96.06 281 LEU A C 1
ATOM 2239 O O . LEU A 1 281 ? 0.794 -33.781 -11.914 1 96.06 281 LEU A O 1
ATOM 2243 N N . MET A 1 282 ? -0.814 -35.312 -12.117 1 96.31 282 MET A N 1
ATOM 2244 C CA . MET A 1 282 ? 0.11 -36.375 -12.57 1 96.31 282 MET A CA 1
ATOM 2245 C C . MET A 1 282 ? 0.819 -35.938 -13.852 1 96.31 282 MET A C 1
ATOM 2247 O O . MET A 1 282 ? 2.029 -36.125 -13.984 1 96.31 282 MET A O 1
ATOM 2251 N N . TYR A 1 283 ? 0.078 -35.406 -14.758 1 96.56 283 TYR A N 1
ATOM 2252 C CA . TYR A 1 283 ? 0.677 -34.906 -15.984 1 96.56 283 TYR A CA 1
ATOM 2253 C C . TYR A 1 283 ? 1.708 -33.812 -15.672 1 96.56 283 TYR A C 1
ATOM 2255 O O . TYR A 1 283 ? 2.818 -33.844 -16.203 1 96.56 283 TYR A O 1
ATOM 2263 N N . GLY A 1 284 ? 1.315 -32.844 -14.812 1 97.44 284 GLY A N 1
ATOM 2264 C CA . GLY A 1 284 ? 2.229 -31.781 -14.438 1 97.44 284 GLY A CA 1
ATOM 2265 C C . GLY A 1 284 ? 3.516 -32.281 -13.812 1 97.44 284 GLY A C 1
ATOM 2266 O O . GLY A 1 284 ? 4.598 -31.766 -14.094 1 97.44 284 GLY A O 1
ATOM 2267 N N . LEU A 1 285 ? 3.42 -33.25 -12.992 1 98.31 285 LEU A N 1
ATOM 2268 C CA . LEU A 1 285 ? 4.57 -33.844 -12.305 1 98.31 285 LEU A CA 1
ATOM 2269 C C . LEU A 1 285 ? 5.512 -34.531 -13.305 1 98.31 285 LEU A C 1
ATOM 2271 O O . LEU A 1 285 ? 6.727 -34.312 -13.258 1 98.31 285 LEU A O 1
ATOM 2275 N N . PHE A 1 286 ? 5.023 -35.25 -14.18 1 97.94 286 PHE A N 1
ATOM 2276 C CA . PHE A 1 286 ? 5.883 -35.969 -15.125 1 97.94 286 PHE A CA 1
ATOM 2277 C C . PHE A 1 286 ? 6.465 -35 -16.141 1 97.94 286 PHE A C 1
ATOM 2279 O O . PHE A 1 286 ? 7.57 -35.188 -16.656 1 97.94 286 PHE A O 1
ATOM 2286 N N . THR A 1 287 ? 5.695 -33.938 -16.453 1 98.12 287 THR A N 1
ATOM 2287 C CA . THR A 1 287 ? 6.281 -32.875 -17.266 1 98.12 287 THR A CA 1
ATOM 2288 C C . THR A 1 287 ? 7.457 -32.219 -16.547 1 98.12 287 THR A C 1
ATOM 2290 O O . THR A 1 287 ? 8.461 -31.875 -17.172 1 98.12 287 THR A O 1
ATOM 2293 N N . LEU A 1 288 ? 7.328 -32.031 -15.234 1 98.56 288 LEU A N 1
ATOM 2294 C CA . LEU A 1 288 ? 8.438 -31.516 -14.438 1 98.56 288 LEU A CA 1
ATOM 2295 C C . LEU A 1 288 ? 9.633 -32.469 -14.484 1 98.56 288 LEU A C 1
ATOM 2297 O O . LEU A 1 288 ? 10.773 -32.031 -14.594 1 98.56 288 LEU A O 1
ATOM 2301 N N . LEU A 1 289 ? 9.375 -33.75 -14.406 1 98.62 289 LEU A N 1
ATOM 2302 C CA . LEU A 1 289 ? 10.43 -34.75 -14.492 1 98.62 289 LEU A CA 1
ATOM 2303 C C . LEU A 1 289 ? 11.148 -34.656 -15.836 1 98.62 289 LEU A C 1
ATOM 2305 O O . LEU A 1 289 ? 12.383 -34.688 -15.883 1 98.62 289 LEU A O 1
ATOM 2309 N N . PHE A 1 290 ? 10.375 -34.594 -16.859 1 98.44 290 PHE A N 1
ATOM 2310 C CA . PHE A 1 290 ? 10.891 -34.469 -18.219 1 98.44 290 PHE A CA 1
ATOM 2311 C C . PHE A 1 290 ? 11.742 -33.188 -18.328 1 98.44 290 PHE A C 1
ATOM 2313 O O . PHE A 1 290 ? 12.852 -33.25 -18.875 1 98.44 290 PHE A O 1
ATOM 2320 N N . LEU A 1 291 ? 11.234 -32.125 -17.797 1 98.44 291 LEU A N 1
ATOM 2321 C CA . LEU A 1 291 ? 11.922 -30.844 -17.875 1 98.44 291 LEU A CA 1
ATOM 2322 C C . LEU A 1 291 ? 13.219 -30.875 -17.062 1 98.44 291 LEU A C 1
ATOM 2324 O O . LEU A 1 291 ? 14.219 -30.297 -17.484 1 98.44 291 LEU A O 1
ATOM 2328 N N . THR A 1 292 ? 13.188 -31.469 -15.922 1 98.38 292 THR A N 1
ATOM 2329 C CA . THR A 1 292 ? 14.383 -31.578 -15.094 1 98.38 292 THR A CA 1
ATOM 2330 C C . THR A 1 292 ? 15.492 -32.312 -15.828 1 98.38 292 THR A C 1
ATOM 2332 O O . THR A 1 292 ? 16.656 -31.922 -15.789 1 98.38 292 THR A O 1
ATOM 2335 N N . LYS A 1 293 ? 15.148 -33.406 -16.469 1 98 293 LYS A N 1
ATOM 2336 C CA . LYS A 1 293 ? 16.125 -34.156 -17.266 1 98 293 LYS A CA 1
ATOM 2337 C C . LYS A 1 293 ? 16.625 -33.312 -18.438 1 98 293 LYS A C 1
ATOM 2339 O O . LYS A 1 293 ? 17.828 -33.344 -18.734 1 98 293 LYS A O 1
ATOM 2344 N N . LEU A 1 294 ? 15.703 -32.656 -19.062 1 97.94 294 LEU A N 1
ATOM 2345 C CA . LEU A 1 294 ? 16.062 -31.766 -20.156 1 97.94 294 LEU A CA 1
ATOM 2346 C C . LEU A 1 294 ? 17.078 -30.734 -19.703 1 97.94 294 LEU A C 1
ATOM 2348 O O . LEU A 1 294 ? 18.062 -30.469 -20.391 1 97.94 294 LEU A O 1
ATOM 2352 N N . ILE A 1 295 ? 16.875 -30.141 -18.562 1 97.81 295 ILE A N 1
ATOM 2353 C CA . ILE A 1 295 ? 17.734 -29.094 -18.016 1 97.81 295 ILE A CA 1
ATOM 2354 C C . ILE A 1 295 ? 19.141 -29.672 -17.75 1 97.81 295 ILE A C 1
ATOM 2356 O O . ILE A 1 295 ? 20.141 -29.047 -18.125 1 97.81 295 ILE A O 1
ATOM 2360 N N . THR A 1 296 ? 19.234 -30.828 -17.188 1 96.56 296 THR A N 1
ATOM 2361 C CA . THR A 1 296 ? 20.516 -31.438 -16.875 1 96.56 296 THR A CA 1
ATOM 2362 C C . THR A 1 296 ? 21.297 -31.703 -18.172 1 96.56 296 THR A C 1
ATOM 2364 O O . THR A 1 296 ? 22.516 -31.531 -18.219 1 96.56 296 THR A O 1
ATOM 2367 N N . MET A 1 297 ? 20.625 -32.094 -19.125 1 96.75 297 MET A N 1
ATOM 2368 C CA . MET A 1 297 ? 21.266 -32.375 -20.422 1 96.75 297 MET A CA 1
ATOM 2369 C C . MET A 1 297 ? 21.734 -31.078 -21.078 1 96.75 297 MET A C 1
ATOM 2371 O O . MET A 1 297 ? 22.828 -31.031 -21.641 1 96.75 297 MET A O 1
ATOM 2375 N N . CYS A 1 298 ? 20.906 -30.031 -21.016 1 96.25 298 CYS A N 1
ATOM 2376 C CA . CYS A 1 298 ? 21.234 -28.766 -21.625 1 96.25 298 CYS A CA 1
ATOM 2377 C C . CYS A 1 298 ? 22.406 -28.094 -20.922 1 96.25 298 CYS A C 1
ATOM 2379 O O . CYS A 1 298 ? 23.203 -27.406 -21.547 1 96.25 298 CYS A O 1
ATOM 2381 N N . LEU A 1 299 ? 22.5 -28.266 -19.641 1 93.75 299 LEU A N 1
ATOM 2382 C CA . LEU A 1 299 ? 23.547 -27.625 -18.859 1 93.75 299 LEU A CA 1
ATOM 2383 C C . LEU A 1 299 ? 24.875 -28.344 -19.047 1 93.75 299 LEU A C 1
ATOM 2385 O O . LEU A 1 299 ? 25.953 -27.734 -18.906 1 93.75 299 LEU A O 1
ATOM 2389 N N . ASP A 1 300 ? 24.859 -29.609 -19.375 1 92.25 300 ASP A N 1
ATOM 2390 C CA . ASP A 1 300 ? 26.062 -30.406 -19.609 1 92.25 300 ASP A CA 1
ATOM 2391 C C . ASP A 1 300 ? 26.016 -31.109 -20.953 1 92.25 300 ASP A C 1
ATOM 2393 O O . ASP A 1 300 ? 26.031 -32.344 -21.016 1 92.25 300 ASP A O 1
ATOM 2397 N N . THR A 1 301 ? 26.094 -30.438 -22 1 93 301 THR A N 1
ATOM 2398 C CA . THR A 1 301 ? 25.891 -30.922 -23.359 1 93 301 THR A CA 1
ATOM 2399 C C . THR A 1 301 ? 27.031 -31.844 -23.797 1 93 301 THR A C 1
ATOM 2401 O O . THR A 1 301 ? 26.875 -32.688 -24.688 1 93 301 THR A O 1
ATOM 2404 N N . GLU A 1 302 ? 28.203 -31.734 -23.156 1 91.5 302 GLU A N 1
ATOM 2405 C CA . GLU A 1 302 ? 29.391 -32.5 -23.531 1 91.5 302 GLU A CA 1
ATOM 2406 C C . GLU A 1 302 ? 29.312 -33.938 -22.969 1 91.5 302 GLU A C 1
ATOM 2408 O O . GLU A 1 302 ? 29.875 -34.844 -23.547 1 91.5 302 GLU A O 1
ATOM 2413 N N . ASN A 1 303 ? 28.547 -34.125 -21.906 1 93 303 ASN A N 1
ATOM 2414 C CA . ASN A 1 303 ? 28.562 -35.406 -21.219 1 93 303 ASN A CA 1
ATOM 2415 C C . ASN A 1 303 ? 27.219 -36.094 -21.328 1 93 303 ASN A C 1
ATOM 2417 O O . ASN A 1 303 ? 26.938 -37.031 -20.578 1 93 303 ASN A O 1
ATOM 2421 N N . VAL A 1 304 ? 26.453 -35.719 -22.219 1 96.12 304 VAL A N 1
ATOM 2422 C CA . VAL A 1 304 ? 25.172 -36.375 -22.438 1 96.12 304 VAL A CA 1
ATOM 2423 C C . VAL A 1 304 ? 25.391 -37.781 -22.984 1 96.12 304 VAL A C 1
ATOM 2425 O O . VAL A 1 304 ? 26.172 -37.969 -23.938 1 96.12 304 VAL A O 1
ATOM 2428 N N . SER A 1 305 ? 24.734 -38.812 -22.422 1 95.5 305 SER A N 1
ATOM 2429 C CA . SER A 1 305 ? 24.906 -40.188 -22.812 1 95.5 305 SER A CA 1
ATOM 2430 C C . SER A 1 305 ? 23.656 -40.75 -23.5 1 95.5 305 SER A C 1
ATOM 2432 O O . SER A 1 305 ? 22.625 -40.062 -23.531 1 95.5 305 SER A O 1
ATOM 2434 N N . ILE A 1 306 ? 23.75 -41.938 -23.984 1 96.12 306 ILE A N 1
ATOM 2435 C CA . ILE A 1 306 ? 22.625 -42.656 -24.625 1 96.12 306 ILE A CA 1
ATOM 2436 C C . ILE A 1 306 ? 21.547 -42.938 -23.578 1 96.12 306 ILE A C 1
ATOM 2438 O O . ILE A 1 306 ? 20.359 -42.844 -23.891 1 96.12 306 ILE A O 1
ATOM 2442 N N . LYS A 1 307 ? 22.016 -43.25 -22.453 1 96.69 307 LYS A N 1
ATOM 2443 C CA . LYS A 1 307 ? 21.078 -43.5 -21.359 1 96.69 307 LYS A CA 1
ATOM 2444 C C . LYS A 1 307 ? 20.219 -42.25 -21.078 1 96.69 307 LYS A C 1
ATOM 2446 O O . LYS A 1 307 ? 19.016 -42.375 -20.812 1 96.69 307 LYS A O 1
ATOM 2451 N N . ASP A 1 308 ? 20.828 -41.125 -21.141 1 97.19 308 ASP A N 1
ATOM 2452 C CA . ASP A 1 308 ? 20.094 -39.875 -20.938 1 97.19 308 ASP A CA 1
ATOM 2453 C C . ASP A 1 308 ? 19.016 -39.688 -22 1 97.19 308 ASP A C 1
ATOM 2455 O O . ASP A 1 308 ? 17.906 -39.25 -21.703 1 97.19 308 ASP A O 1
ATOM 2459 N N . CYS A 1 309 ? 19.344 -40 -23.172 1 96.94 309 CYS A N 1
ATOM 2460 C CA . CYS A 1 309 ? 18.406 -39.875 -24.281 1 96.94 309 CYS A CA 1
ATOM 2461 C C . CYS A 1 309 ? 17.234 -40.812 -24.109 1 96.94 309 CYS A C 1
ATOM 2463 O O . CYS A 1 309 ? 16.078 -40.469 -24.391 1 96.94 309 CYS A O 1
ATOM 2465 N N . ILE A 1 310 ? 17.516 -42 -23.625 1 97.31 310 ILE A N 1
ATOM 2466 C CA . ILE A 1 310 ? 16.469 -43 -23.406 1 97.31 310 ILE A CA 1
ATOM 2467 C C . ILE A 1 310 ? 15.539 -42.562 -22.281 1 97.31 310 ILE A C 1
ATOM 2469 O O . ILE A 1 310 ? 14.32 -42.656 -22.406 1 97.31 310 ILE A O 1
ATOM 2473 N N . ILE A 1 311 ? 16.141 -42.125 -21.25 1 97.81 311 ILE A N 1
ATOM 2474 C CA . ILE A 1 311 ? 15.359 -41.625 -20.109 1 97.81 311 ILE A CA 1
ATOM 2475 C C . ILE A 1 311 ? 14.461 -40.5 -20.547 1 97.81 311 ILE A C 1
ATOM 2477 O O . ILE A 1 311 ? 13.273 -40.469 -20.219 1 97.81 311 ILE A O 1
ATOM 2481 N N . LEU A 1 312 ? 15.031 -39.531 -21.25 1 97.94 312 LEU A N 1
ATOM 2482 C CA . LEU A 1 312 ? 14.266 -38.375 -21.734 1 97.94 312 LEU A CA 1
ATOM 2483 C C . LEU A 1 312 ? 13.109 -38.844 -22.625 1 97.94 312 LEU A C 1
ATOM 2485 O O . LEU A 1 312 ? 12.008 -38.281 -22.547 1 97.94 312 LEU A O 1
ATOM 2489 N N . THR A 1 313 ? 13.328 -39.812 -23.422 1 98 313 THR A N 1
ATOM 2490 C CA . THR A 1 313 ? 12.32 -40.344 -24.328 1 98 313 THR A CA 1
ATOM 2491 C C . THR A 1 313 ? 11.188 -41 -23.547 1 98 313 THR A C 1
ATOM 2493 O O . THR A 1 313 ? 10.008 -40.812 -23.859 1 98 313 THR A O 1
ATOM 2496 N N . VAL A 1 314 ? 11.562 -41.781 -22.578 1 97.75 314 VAL A N 1
ATOM 2497 C CA . VAL A 1 314 ? 10.562 -42.469 -21.766 1 97.75 314 VAL A CA 1
ATOM 2498 C C . VAL A 1 314 ? 9.719 -41.438 -21.016 1 97.75 314 VAL A C 1
ATOM 2500 O O . VAL A 1 314 ? 8.492 -41.562 -20.953 1 97.75 314 VAL A O 1
ATOM 2503 N N . GLU A 1 315 ? 10.359 -40.5 -20.438 1 97.88 315 GLU A N 1
ATOM 2504 C CA . GLU A 1 315 ? 9.641 -39.438 -19.734 1 97.88 315 GLU A CA 1
ATOM 2505 C C . GLU A 1 315 ? 8.766 -38.656 -20.703 1 97.88 315 GLU A C 1
ATOM 2507 O O . GLU A 1 315 ? 7.656 -38.25 -20.328 1 97.88 315 GLU A O 1
ATOM 2512 N N . GLY A 1 316 ? 9.266 -38.375 -21.891 1 97.62 316 GLY A N 1
ATOM 2513 C CA . GLY A 1 316 ? 8.461 -37.719 -22.906 1 97.62 316 GLY A CA 1
ATOM 2514 C C . GLY A 1 316 ? 7.219 -38.5 -23.281 1 97.62 316 GLY A C 1
ATOM 2515 O O . GLY A 1 316 ? 6.141 -37.906 -23.438 1 97.62 316 GLY A O 1
ATOM 2516 N N . LEU A 1 317 ? 7.375 -39.781 -23.391 1 97.06 317 LEU A N 1
ATOM 2517 C CA . LEU A 1 317 ? 6.246 -40.625 -23.703 1 97.06 317 LEU A CA 1
ATOM 2518 C C . LEU A 1 317 ? 5.207 -40.625 -22.594 1 97.06 317 LEU A C 1
ATOM 2520 O O . LEU A 1 317 ? 4.004 -40.625 -22.859 1 97.06 317 LEU A O 1
ATOM 2524 N N . LEU A 1 318 ? 5.699 -40.594 -21.406 1 96.44 318 LEU A N 1
ATOM 2525 C CA . LEU A 1 318 ? 4.781 -40.531 -20.281 1 96.44 318 LEU A CA 1
ATOM 2526 C C . LEU A 1 318 ? 3.969 -39.219 -20.328 1 96.44 318 LEU A C 1
ATOM 2528 O O . LEU A 1 318 ? 2.758 -39.25 -20.094 1 96.44 318 LEU A O 1
ATOM 2532 N N . CYS A 1 319 ? 4.59 -38.125 -20.688 1 96.69 319 CYS A N 1
ATOM 2533 C CA . CYS A 1 319 ? 3.891 -36.844 -20.828 1 96.69 319 CYS A CA 1
ATOM 2534 C C . CYS A 1 319 ? 2.826 -36.938 -21.922 1 96.69 319 CYS A C 1
ATOM 2536 O O . CYS A 1 319 ? 1.689 -36.5 -21.719 1 96.69 319 CYS A O 1
ATOM 2538 N N . VAL A 1 320 ? 3.143 -37.562 -23.031 1 95.81 320 VAL A N 1
ATOM 2539 C CA . VAL A 1 320 ? 2.289 -37.594 -24.219 1 95.81 320 VAL A CA 1
ATOM 2540 C C . VAL A 1 320 ? 1.05 -38.438 -23.922 1 95.81 320 VAL A C 1
ATOM 2542 O O . VAL A 1 320 ? -0.044 -38.156 -24.391 1 95.81 320 VAL A O 1
ATOM 2545 N N . PHE A 1 321 ? 1.17 -39.438 -23.094 1 95 321 PHE A N 1
ATOM 2546 C CA . PHE A 1 321 ? 0.073 -40.375 -22.891 1 95 321 PHE A CA 1
ATOM 2547 C C . PHE A 1 321 ? -0.726 -40.031 -21.641 1 95 321 PHE A C 1
ATOM 2549 O O . PHE A 1 321 ? -1.818 -40.531 -21.422 1 95 321 PHE A O 1
ATOM 2556 N N . LEU A 1 322 ? -0.23 -39.156 -20.828 1 94.62 322 LEU A N 1
ATOM 2557 C CA . LEU A 1 322 ? -0.969 -38.75 -19.641 1 94.62 322 LEU A CA 1
ATOM 2558 C C . LEU A 1 322 ? -1.929 -37.594 -19.953 1 94.62 322 LEU A C 1
ATOM 2560 O O . LEU A 1 322 ? -2.92 -37.406 -19.25 1 94.62 322 LEU A O 1
ATOM 2564 N N . ARG A 1 323 ? -1.623 -36.875 -20.938 1 92.38 323 ARG A N 1
ATOM 2565 C CA . ARG A 1 323 ? -2.494 -35.781 -21.406 1 92.38 323 ARG A CA 1
ATOM 2566 C C . ARG A 1 323 ? -2.361 -35.594 -22.922 1 92.38 323 ARG A C 1
ATOM 2568 O O . ARG A 1 323 ? -1.254 -35.625 -23.453 1 92.38 323 ARG A O 1
ATOM 2575 N N . ASN A 1 324 ? -3.334 -35.344 -23.625 1 87.62 324 ASN A N 1
ATOM 2576 C CA . ASN A 1 324 ? -3.367 -35.312 -25.078 1 87.62 324 ASN A CA 1
ATOM 2577 C C . ASN A 1 324 ? -2.525 -34.156 -25.625 1 87.62 324 ASN A C 1
ATOM 2579 O O . ASN A 1 324 ? -1.968 -34.25 -26.719 1 87.62 324 ASN A O 1
ATOM 2583 N N . ASN A 1 325 ? -2.379 -33.125 -24.906 1 89.44 325 ASN A N 1
ATOM 2584 C CA . ASN A 1 325 ? -1.632 -31.984 -25.406 1 89.44 325 ASN A CA 1
ATOM 2585 C C . ASN A 1 325 ? -0.154 -32.062 -25.047 1 89.44 325 ASN A C 1
ATOM 2587 O O . ASN A 1 325 ? 0.624 -31.156 -25.359 1 89.44 325 ASN A O 1
ATOM 2591 N N . GLY A 1 326 ? 0.263 -33.125 -24.375 1 92.44 326 GLY A N 1
ATOM 2592 C CA . GLY A 1 326 ? 1.644 -33.281 -23.953 1 92.44 326 GLY A CA 1
ATOM 2593 C C . GLY A 1 326 ? 2.615 -33.375 -25.109 1 92.44 326 GLY A C 1
ATOM 2594 O O . GLY A 1 326 ? 3.773 -32.969 -25 1 92.44 326 GLY A O 1
ATOM 2595 N N . ILE A 1 327 ? 2.117 -33.844 -26.219 1 92.88 327 ILE A N 1
ATOM 2596 C CA . ILE A 1 327 ? 2.963 -34.062 -27.391 1 92.88 327 ILE A CA 1
ATOM 2597 C C . ILE A 1 327 ? 3.504 -32.719 -27.891 1 92.88 327 ILE A C 1
ATOM 2599 O O . ILE A 1 327 ? 4.629 -32.656 -28.391 1 92.88 327 ILE A O 1
ATOM 2603 N N . TYR A 1 328 ? 2.762 -31.703 -27.75 1 92.62 328 TYR A N 1
ATOM 2604 C CA . TYR A 1 328 ? 3.166 -30.391 -28.234 1 92.62 328 TYR A CA 1
ATOM 2605 C C . TYR A 1 328 ? 4.297 -29.812 -27.391 1 92.62 328 TYR A C 1
ATOM 2607 O O . TYR A 1 328 ? 5.117 -29.031 -27.875 1 92.62 328 TYR A O 1
ATOM 2615 N N . ALA A 1 329 ? 4.309 -30.188 -26.109 1 94.69 329 ALA A N 1
ATOM 2616 C CA . ALA A 1 329 ? 5.352 -29.688 -25.219 1 94.69 329 ALA A CA 1
ATOM 2617 C C . ALA A 1 329 ? 6.633 -30.516 -25.359 1 94.69 329 ALA A C 1
ATOM 2619 O O . ALA A 1 329 ? 7.727 -30.016 -25.094 1 94.69 329 ALA A O 1
ATOM 2620 N N . VAL A 1 330 ? 6.555 -31.734 -25.859 1 96.62 330 VAL A N 1
ATOM 2621 C CA . VAL A 1 330 ? 7.672 -32.656 -25.812 1 96.62 330 VAL A CA 1
ATOM 2622 C C . VAL A 1 330 ? 8.422 -32.625 -27.141 1 96.62 330 VAL A C 1
ATOM 2624 O O . VAL A 1 330 ? 9.641 -32.438 -27.172 1 96.62 330 VAL A O 1
ATOM 2627 N N . ILE A 1 331 ? 7.75 -32.656 -28.219 1 95.88 331 ILE A N 1
ATOM 2628 C CA . ILE A 1 331 ? 8.359 -32.906 -29.516 1 95.88 331 ILE A CA 1
ATOM 2629 C C . ILE A 1 331 ? 9.203 -31.703 -29.938 1 95.88 331 ILE A C 1
ATOM 2631 O O . ILE A 1 331 ? 10.367 -31.859 -30.297 1 95.88 331 ILE A O 1
ATOM 2635 N N . PRO A 1 332 ? 8.648 -30.531 -29.906 1 96.38 332 PRO A N 1
ATOM 2636 C CA . PRO A 1 332 ? 9.445 -29.391 -30.375 1 96.38 332 PRO A CA 1
ATOM 2637 C C . PRO A 1 332 ? 10.75 -29.234 -29.594 1 96.38 332 PRO A C 1
ATOM 2639 O O . PRO A 1 332 ? 11.789 -28.922 -30.172 1 96.38 332 PRO A O 1
ATOM 2642 N N . VAL A 1 333 ? 10.703 -29.453 -28.297 1 97.25 333 VAL A N 1
ATOM 2643 C CA . VAL A 1 333 ? 11.898 -29.203 -27.5 1 97.25 333 VAL A CA 1
ATOM 2644 C C . VAL A 1 333 ? 12.93 -30.297 -27.75 1 97.25 333 VAL A C 1
ATOM 2646 O O . VAL A 1 333 ? 14.133 -30.031 -27.75 1 97.25 333 VAL A O 1
ATOM 2649 N N . MET A 1 334 ? 12.508 -31.5 -27.969 1 96.19 334 MET A N 1
ATOM 2650 C CA . MET A 1 334 ? 13.438 -32.594 -28.25 1 96.19 334 MET A CA 1
ATOM 2651 C C . MET A 1 334 ? 14.141 -32.375 -29.578 1 96.19 334 MET A C 1
ATOM 2653 O O . MET A 1 334 ? 15.336 -32.656 -29.719 1 96.19 334 MET A O 1
ATOM 2657 N N . ILE A 1 335 ? 13.453 -31.812 -30.5 1 95.75 335 ILE A N 1
ATOM 2658 C CA . ILE A 1 335 ? 14.031 -31.531 -31.812 1 95.75 335 ILE A CA 1
ATOM 2659 C C . ILE A 1 335 ? 15.031 -30.375 -31.688 1 95.75 335 ILE A C 1
ATOM 2661 O O . ILE A 1 335 ? 16.156 -30.469 -32.188 1 95.75 335 ILE A O 1
ATOM 2665 N N . VAL A 1 336 ? 14.648 -29.375 -31.016 1 96.19 336 VAL A N 1
ATOM 2666 C CA . VAL A 1 336 ? 15.469 -28.172 -30.953 1 96.19 336 VAL A CA 1
ATOM 2667 C C . VAL A 1 336 ? 16.688 -28.422 -30.078 1 96.19 336 VAL A C 1
ATOM 2669 O O . VAL A 1 336 ? 17.781 -27.891 -30.359 1 96.19 336 VAL A O 1
ATOM 2672 N N . MET A 1 337 ? 16.547 -29.203 -29.016 1 96.62 337 MET A N 1
ATOM 2673 C CA . MET A 1 337 ? 17.672 -29.453 -28.094 1 96.62 337 MET A CA 1
ATOM 2674 C C . MET A 1 337 ? 18.781 -30.219 -28.797 1 96.62 337 MET A C 1
ATOM 2676 O O . MET A 1 337 ? 19.938 -30.125 -28.406 1 96.62 337 MET A O 1
ATOM 2680 N N . ALA A 1 338 ? 18.469 -30.953 -29.844 1 94.88 338 ALA A N 1
ATOM 2681 C CA . ALA A 1 338 ? 19.469 -31.703 -30.594 1 94.88 338 ALA A CA 1
ATOM 2682 C C . ALA A 1 338 ? 20.531 -30.781 -31.188 1 94.88 338 ALA A C 1
ATOM 2684 O O . ALA A 1 338 ? 21.703 -31.172 -31.281 1 94.88 338 ALA A O 1
ATOM 2685 N N . PHE A 1 339 ? 20.094 -29.609 -31.484 1 93.81 339 PHE A N 1
ATOM 2686 C CA . PHE A 1 339 ? 21.016 -28.672 -32.094 1 93.81 339 PHE A CA 1
ATOM 2687 C C . PHE A 1 339 ? 21.984 -28.109 -31.062 1 93.81 339 PHE A C 1
ATOM 2689 O O . PHE A 1 339 ? 23.016 -27.516 -31.422 1 93.81 339 PHE A O 1
ATOM 2696 N N . LEU A 1 340 ? 21.719 -28.312 -29.766 1 93.62 340 LEU A N 1
ATOM 2697 C CA . LEU A 1 340 ? 22.578 -27.812 -28.703 1 93.62 340 LEU A CA 1
ATOM 2698 C C . LEU A 1 340 ? 23.672 -28.828 -28.375 1 93.62 340 LEU A C 1
ATOM 2700 O O . LEU A 1 340 ? 24.672 -28.5 -27.734 1 93.62 340 LEU A O 1
ATOM 2704 N N . MET A 1 341 ? 23.484 -30.062 -28.844 1 93.19 341 MET A N 1
ATOM 2705 C CA . MET A 1 341 ? 24.406 -31.141 -28.484 1 93.19 341 MET A CA 1
ATOM 2706 C C . MET A 1 341 ? 25.719 -31.016 -29.25 1 93.19 341 MET A C 1
ATOM 2708 O O . MET A 1 341 ? 25.719 -30.656 -30.438 1 93.19 341 MET A O 1
ATOM 2712 N N . LYS A 1 342 ? 26.781 -31.359 -28.656 1 90.19 342 LYS A N 1
ATOM 2713 C CA . LYS A 1 342 ? 28.094 -31.25 -29.266 1 90.19 342 LYS A CA 1
ATOM 2714 C C . LYS A 1 342 ? 28.438 -32.531 -30.047 1 90.19 342 LYS A C 1
ATOM 2716 O O . LYS A 1 342 ? 29.047 -32.469 -31.109 1 90.19 342 LYS A O 1
ATOM 2721 N N . LYS A 1 343 ? 28.031 -33.625 -29.484 1 93.62 343 LYS A N 1
ATOM 2722 C CA . LYS A 1 343 ? 28.312 -34.906 -30.109 1 93.62 343 LYS A CA 1
ATOM 2723 C C . LYS A 1 343 ? 27.297 -35.219 -31.219 1 93.62 343 LYS A C 1
ATOM 2725 O O . LYS A 1 343 ? 26.094 -35.281 -30.969 1 93.62 343 LYS A O 1
ATOM 2730 N N . LYS A 1 344 ? 27.734 -35.594 -32.344 1 93.5 344 LYS A N 1
ATOM 2731 C CA . LYS A 1 344 ? 26.891 -35.844 -33.5 1 93.5 344 LYS A CA 1
ATOM 2732 C C . LYS A 1 344 ? 26 -37.062 -33.281 1 93.5 344 LYS A C 1
ATOM 2734 O O . LYS A 1 344 ? 24.859 -37.094 -33.719 1 93.5 344 LYS A O 1
ATOM 2739 N N . LEU A 1 345 ? 26.516 -38.031 -32.625 1 94.25 345 LEU A N 1
ATOM 2740 C CA . LEU A 1 345 ? 25.75 -39.25 -32.312 1 94.25 345 LEU A CA 1
ATOM 2741 C C . LEU A 1 345 ? 24.516 -38.906 -31.469 1 94.25 345 LEU A C 1
ATOM 2743 O O . LEU A 1 345 ? 23.438 -39.438 -31.719 1 94.25 345 LEU A O 1
ATOM 2747 N N . ILE A 1 346 ? 24.766 -38.125 -30.484 1 95.06 346 ILE A N 1
ATOM 2748 C CA . ILE A 1 346 ? 23.688 -37.75 -29.578 1 95.06 346 ILE A CA 1
ATOM 2749 C C . ILE A 1 346 ? 22.656 -36.906 -30.344 1 95.06 346 ILE A C 1
ATOM 2751 O O . ILE A 1 346 ? 21.453 -37.062 -30.125 1 95.06 346 ILE A O 1
ATOM 2755 N N . CYS A 1 347 ? 23.047 -36.062 -31.219 1 95.06 347 CYS A N 1
ATOM 2756 C CA . CYS A 1 347 ? 22.156 -35.281 -32.062 1 95.06 347 CYS A CA 1
ATOM 2757 C C . CYS A 1 347 ? 21.25 -36.188 -32.875 1 95.06 347 CYS A C 1
ATOM 2759 O O . CYS A 1 347 ? 20.031 -36.031 -32.875 1 95.06 347 CYS A O 1
ATOM 2761 N N . ARG A 1 348 ? 21.844 -37.156 -33.5 1 95.19 348 ARG A N 1
ATOM 2762 C CA . ARG A 1 348 ? 21.094 -38.094 -34.344 1 95.19 348 ARG A CA 1
ATOM 2763 C C . ARG A 1 348 ? 20.156 -38.938 -33.5 1 95.19 348 ARG A C 1
ATOM 2765 O O . ARG A 1 348 ? 19.031 -39.25 -33.938 1 95.19 348 ARG A O 1
ATOM 2772 N N . LEU A 1 349 ? 20.672 -39.312 -32.375 1 96 349 LEU A N 1
ATOM 2773 C CA . LEU A 1 349 ? 19.859 -40.125 -31.484 1 96 349 LEU A CA 1
ATOM 2774 C C . LEU A 1 349 ? 18.625 -39.344 -31.016 1 96 349 LEU A C 1
ATOM 2776 O O . LEU A 1 349 ? 17.547 -39.906 -30.906 1 96 349 LEU A O 1
ATOM 2780 N N . LEU A 1 350 ? 18.812 -38.094 -30.688 1 96.38 350 LEU A N 1
ATOM 2781 C CA . LEU A 1 350 ? 17.703 -37.25 -30.234 1 96.38 350 LEU A CA 1
ATOM 2782 C C . LEU A 1 350 ? 16.672 -37.062 -31.359 1 96.38 350 LEU A C 1
ATOM 2784 O O . LEU A 1 350 ? 15.469 -37.062 -31.094 1 96.38 350 LEU A O 1
ATOM 2788 N N . TRP A 1 351 ? 17.062 -36.906 -32.562 1 95.88 351 TRP A N 1
ATOM 2789 C CA . TRP A 1 351 ? 16.156 -36.844 -33.688 1 95.88 351 TRP A CA 1
ATOM 2790 C C . TRP A 1 351 ? 15.398 -38.188 -33.844 1 95.88 351 TRP A C 1
ATOM 2792 O O . TRP A 1 351 ? 14.188 -38.188 -34.062 1 95.88 351 TRP A O 1
ATOM 2802 N N . GLY A 1 352 ? 16.172 -39.219 -33.688 1 95.94 352 GLY A N 1
ATOM 2803 C CA . GLY A 1 352 ? 15.547 -40.531 -33.719 1 95.94 352 GLY A CA 1
ATOM 2804 C C . GLY A 1 352 ? 14.547 -40.75 -32.594 1 95.94 352 GLY A C 1
ATOM 2805 O O . GLY A 1 352 ? 13.477 -41.312 -32.812 1 95.94 352 GLY A O 1
ATOM 2806 N N . CYS A 1 353 ? 14.961 -40.344 -31.422 1 96.25 353 CYS A N 1
ATOM 2807 C CA . CYS A 1 353 ? 14.078 -40.438 -30.266 1 96.25 353 CYS A CA 1
ATOM 2808 C C . CYS A 1 353 ? 12.812 -39.625 -30.484 1 96.25 353 CYS A C 1
ATOM 2810 O O . CYS A 1 353 ? 11.719 -40.031 -30.109 1 96.25 353 CYS A O 1
ATOM 2812 N N . SER A 1 354 ? 12.945 -38.406 -31.031 1 96.19 354 SER A N 1
ATOM 2813 C CA . SER A 1 354 ? 11.789 -37.594 -31.344 1 96.19 354 SER A CA 1
ATOM 2814 C C . SER A 1 354 ? 10.859 -38.281 -32.344 1 96.19 354 SER A C 1
ATOM 2816 O O . SER A 1 354 ? 9.641 -38.281 -32.156 1 96.19 354 SER A O 1
ATOM 2818 N N . ALA A 1 355 ? 11.43 -38.812 -33.312 1 96.31 355 ALA A N 1
ATOM 2819 C CA . ALA A 1 355 ? 10.648 -39.562 -34.312 1 96.31 355 ALA A CA 1
ATOM 2820 C C . ALA A 1 355 ? 9.969 -40.75 -33.656 1 96.31 355 ALA A C 1
ATOM 2822 O O . ALA A 1 355 ? 8.828 -41.094 -34 1 96.31 355 ALA A O 1
ATOM 2823 N N . PHE A 1 356 ? 10.711 -41.406 -32.844 1 96.88 356 PHE A N 1
ATOM 2824 C CA . PHE A 1 356 ? 10.164 -42.562 -32.125 1 96.88 356 PHE A CA 1
ATOM 2825 C C . PHE A 1 356 ? 8.938 -42.188 -31.312 1 96.88 356 PHE A C 1
ATOM 2827 O O . PHE A 1 356 ? 7.93 -42.875 -31.312 1 96.88 356 PHE A O 1
ATOM 2834 N N . VAL A 1 357 ? 9 -41.094 -30.562 1 96.12 357 VAL A N 1
ATOM 2835 C CA . VAL A 1 357 ? 7.879 -40.625 -29.766 1 96.12 357 VAL A CA 1
ATOM 2836 C C . VAL A 1 357 ? 6.684 -40.312 -30.672 1 96.12 357 VAL A C 1
ATOM 2838 O O . VAL A 1 357 ? 5.547 -40.656 -30.328 1 96.12 357 VAL A O 1
ATOM 2841 N N . ILE A 1 358 ? 6.93 -39.719 -31.812 1 95.5 358 ILE A N 1
ATOM 2842 C CA . ILE A 1 358 ? 5.863 -39.375 -32.75 1 95.5 358 ILE A CA 1
ATOM 2843 C C . ILE A 1 358 ? 5.23 -40.688 -33.281 1 95.5 358 ILE A C 1
ATOM 2845 O O . ILE A 1 358 ? 4.004 -40.812 -33.281 1 95.5 358 ILE A O 1
ATOM 2849 N N . VAL A 1 359 ? 6.008 -41.625 -33.625 1 95.94 359 VAL A N 1
ATOM 2850 C CA . VAL A 1 359 ? 5.539 -42.875 -34.219 1 95.94 359 VAL A CA 1
ATOM 2851 C C . VAL A 1 359 ? 4.734 -43.656 -33.188 1 95.94 359 VAL A C 1
ATOM 2853 O O . VAL A 1 359 ? 3.65 -44.156 -33.469 1 95.94 359 VAL A O 1
ATOM 2856 N N . VAL A 1 360 ? 5.293 -43.75 -32.031 1 95.31 360 VAL A N 1
ATOM 2857 C CA . VAL A 1 360 ? 4.598 -44.469 -30.984 1 95.31 360 VAL A CA 1
ATOM 2858 C C . VAL A 1 360 ? 3.266 -43.781 -30.672 1 95.31 360 VAL A C 1
ATOM 2860 O O . VAL A 1 360 ? 2.25 -44.469 -30.484 1 95.31 360 VAL A O 1
ATOM 28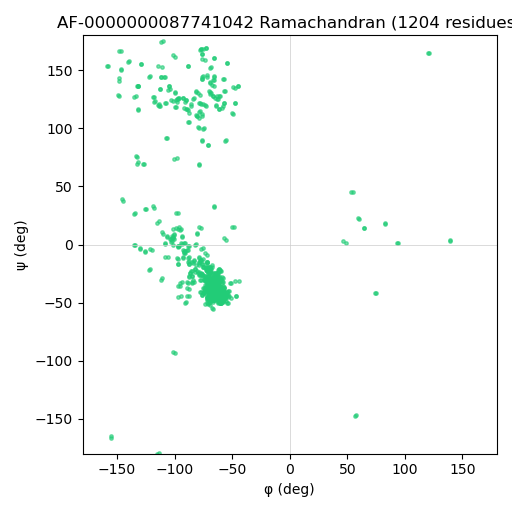63 N N . SER A 1 361 ? 3.281 -42.531 -30.594 1 93.06 361 SER A N 1
ATOM 2864 C CA . SER A 1 361 ? 2.066 -41.781 -30.312 1 93.06 361 SER A CA 1
ATOM 2865 C C . SER A 1 361 ? 1.013 -42 -31.391 1 93.06 361 SER A C 1
ATOM 2867 O O . SER A 1 361 ? -0.166 -42.188 -31.078 1 93.06 361 SER A O 1
ATOM 2869 N N . VAL A 1 362 ? 1.411 -42 -32.656 1 92 362 VAL A N 1
ATOM 2870 C CA . VAL A 1 362 ? 0.493 -42.156 -33.781 1 92 362 VAL A CA 1
ATOM 2871 C C . VAL A 1 362 ? -0.042 -43.594 -33.812 1 92 362 VAL A C 1
ATOM 2873 O O . VAL A 1 362 ? -1.23 -43.812 -34.062 1 92 362 VAL A O 1
ATOM 2876 N N . ILE A 1 363 ? 0.758 -44.531 -33.5 1 93.69 363 ILE A N 1
ATOM 2877 C CA . ILE A 1 363 ? 0.366 -45.938 -33.531 1 93.69 363 ILE A CA 1
ATOM 2878 C C . ILE A 1 363 ? -0.598 -46.219 -32.375 1 93.69 363 ILE A C 1
ATOM 2880 O O . ILE A 1 363 ? -1.616 -46.906 -32.562 1 93.69 363 ILE A O 1
ATOM 2884 N N . VAL A 1 364 ? -0.251 -45.719 -31.281 1 91.19 364 VAL A N 1
ATOM 2885 C CA . VAL A 1 364 ? -1.052 -46 -30.094 1 91.19 364 VAL A CA 1
ATOM 2886 C C . VAL A 1 364 ? -2.398 -45.281 -30.203 1 91.19 364 VAL A C 1
ATOM 2888 O O . VAL A 1 364 ? -3.449 -45.906 -30.016 1 91.19 364 VAL A O 1
ATOM 2891 N N . ASN A 1 365 ? -2.457 -44.062 -30.578 1 87.81 365 ASN A N 1
ATOM 2892 C CA . ASN A 1 365 ? -3.684 -43.281 -30.656 1 87.81 365 ASN A CA 1
ATOM 2893 C C . ASN A 1 365 ? -4.504 -43.656 -31.891 1 87.81 365 ASN A C 1
ATOM 2895 O O . ASN A 1 365 ? -5.699 -43.344 -31.953 1 87.81 365 ASN A O 1
ATOM 2899 N N . GLY A 1 366 ? -3.912 -44.312 -32.844 1 88.69 366 GLY A N 1
ATOM 2900 C CA . GLY A 1 366 ? -4.598 -44.75 -34.062 1 88.69 366 GLY A CA 1
ATOM 2901 C C . GLY A 1 366 ? -5.004 -46.219 -34.031 1 88.69 366 GLY A C 1
ATOM 2902 O O . GLY A 1 366 ? -5.961 -46.594 -33.344 1 88.69 366 GLY A O 1
ATOM 2903 N N . PRO A 1 367 ? -4.184 -47.031 -34.531 1 90.25 367 PRO A N 1
ATOM 2904 C CA . PRO A 1 367 ? -4.547 -48.438 -34.719 1 90.25 367 PRO A CA 1
ATOM 2905 C C . PRO A 1 367 ? -4.773 -49.156 -33.406 1 90.25 367 PRO A C 1
ATOM 2907 O O . PRO A 1 367 ? -5.664 -50 -33.312 1 90.25 367 PRO A O 1
ATOM 2910 N N . VAL A 1 368 ? -3.971 -48.875 -32.469 1 90 368 VAL A N 1
ATOM 2911 C CA . VAL A 1 368 ? -4.062 -49.594 -31.203 1 90 368 VAL A CA 1
ATOM 2912 C C . VAL A 1 368 ? -5.367 -49.25 -30.5 1 90 368 VAL A C 1
ATOM 2914 O O . VAL A 1 368 ? -6.16 -50.125 -30.156 1 90 368 VAL A O 1
ATOM 2917 N N . PHE A 1 369 ? -5.602 -48.062 -30.281 1 88.12 369 PHE A N 1
ATOM 2918 C CA . PHE A 1 369 ? -6.82 -47.656 -29.594 1 88.12 369 PHE A CA 1
ATOM 2919 C C . PHE A 1 369 ? -8.047 -47.969 -30.438 1 88.12 369 PHE A C 1
ATOM 2921 O O . PHE A 1 369 ? -9.109 -48.312 -29.906 1 88.12 369 PHE A O 1
ATOM 2928 N N . ASN A 1 370 ? -7.941 -47.875 -31.75 1 87 370 ASN A N 1
ATOM 2929 C CA . ASN A 1 370 ? -9.047 -48.25 -32.625 1 87 370 ASN A CA 1
ATOM 2930 C C . ASN A 1 370 ? -9.406 -49.719 -32.469 1 87 370 ASN A C 1
ATOM 2932 O O . ASN A 1 370 ? -10.586 -50.094 -32.469 1 87 370 ASN A O 1
ATOM 2936 N N . SER A 1 371 ? -8.406 -50.5 -32.375 1 89.69 371 SER A N 1
ATOM 2937 C CA . SER A 1 371 ? -8.633 -51.938 -32.25 1 89.69 371 SER A CA 1
ATOM 2938 C C . SER A 1 371 ? -9.266 -52.25 -30.891 1 89.69 371 SER A C 1
ATOM 2940 O O . SER A 1 371 ? -9.945 -53.281 -30.75 1 89.69 371 SER A O 1
ATOM 2942 N N . MET A 1 372 ? -9.086 -51.438 -29.953 1 87.19 372 MET A N 1
ATOM 2943 C CA . MET A 1 372 ? -9.648 -51.625 -28.625 1 87.19 372 MET A CA 1
ATOM 2944 C C . MET A 1 372 ? -11.039 -51 -28.531 1 87.19 372 MET A C 1
ATOM 2946 O O . MET A 1 372 ? -11.68 -51.062 -27.469 1 87.19 372 MET A O 1
ATOM 2950 N N . GLY A 1 373 ? -11.469 -50.312 -29.594 1 83.44 373 GLY A N 1
ATOM 2951 C CA . GLY A 1 373 ? -12.789 -49.719 -29.625 1 83.44 373 GLY A CA 1
ATOM 2952 C C . GLY A 1 373 ? -12.859 -48.375 -28.938 1 83.44 373 GLY A C 1
ATOM 2953 O O . GLY A 1 373 ? -13.938 -47.906 -28.531 1 83.44 373 GLY A O 1
ATOM 2954 N N . ILE A 1 374 ? -11.742 -47.812 -28.75 1 86.38 374 ILE A N 1
ATOM 2955 C CA . ILE A 1 374 ? -11.695 -46.5 -28.094 1 86.38 374 ILE A CA 1
ATOM 2956 C C . ILE A 1 374 ? -11.961 -45.406 -29.125 1 86.38 374 ILE A C 1
ATOM 2958 O O . ILE A 1 374 ? -11.289 -45.344 -30.156 1 86.38 374 ILE A O 1
ATOM 2962 N N . GLU A 1 375 ? -12.969 -44.531 -28.828 1 82 375 GLU A N 1
ATOM 2963 C CA . GLU A 1 375 ? -13.344 -43.469 -29.734 1 82 375 GLU A CA 1
ATOM 2964 C C . GLU A 1 375 ? -12.281 -42.375 -29.75 1 82 375 GLU A C 1
ATOM 2966 O O . GLU A 1 375 ? -11.695 -42.031 -28.719 1 82 375 GLU A O 1
ATOM 2971 N N . LYS A 1 376 ? -12.109 -41.844 -30.875 1 81.62 376 LYS A N 1
ATOM 2972 C CA . LYS A 1 376 ? -11.086 -40.812 -31.062 1 81.62 376 LYS A CA 1
ATOM 2973 C C . LYS A 1 376 ? -11.508 -39.5 -30.438 1 81.62 376 LYS A C 1
ATOM 2975 O O . LYS A 1 376 ? -12.695 -39.25 -30.219 1 81.62 376 LYS A O 1
ATOM 2980 N N . VAL A 1 377 ? -10.445 -38.688 -30.188 1 78.12 377 VAL A N 1
ATOM 2981 C CA . VAL A 1 377 ? -10.656 -37.344 -29.625 1 78.12 377 VAL A CA 1
ATOM 2982 C C . VAL A 1 377 ? -11.398 -36.469 -30.625 1 78.12 377 VAL A C 1
ATOM 2984 O O . VAL A 1 377 ? -11.133 -36.562 -31.828 1 78.12 377 VAL A O 1
ATOM 2987 N N . ASN A 1 378 ? -12.367 -35.75 -30.078 1 76.94 378 ASN A N 1
ATOM 2988 C CA . ASN A 1 378 ? -13.117 -34.812 -30.922 1 76.94 378 ASN A CA 1
ATOM 2989 C C . ASN A 1 378 ? -12.328 -33.531 -31.172 1 76.94 378 ASN A C 1
ATOM 2991 O O . ASN A 1 378 ? -11.781 -32.938 -30.234 1 76.94 378 ASN A O 1
ATOM 2995 N N . ILE A 1 379 ? -12.18 -33.125 -32.344 1 78.44 379 ILE A N 1
ATOM 2996 C CA . ILE A 1 379 ? -11.414 -31.953 -32.781 1 78.44 379 ILE A CA 1
ATOM 2997 C C . ILE A 1 379 ? -12 -30.703 -32.125 1 78.44 379 ILE A C 1
ATOM 2999 O O . ILE A 1 379 ? -11.297 -29.703 -31.969 1 78.44 379 ILE A O 1
ATOM 3003 N N . ARG A 1 380 ? -13.242 -30.734 -31.719 1 79.31 380 ARG A N 1
ATOM 3004 C CA . ARG A 1 380 ? -13.914 -29.578 -31.141 1 79.31 380 ARG A CA 1
ATOM 3005 C C . ARG A 1 380 ? -13.211 -29.141 -29.859 1 79.31 380 ARG A C 1
ATOM 3007 O O . ARG A 1 380 ? -13.281 -27.969 -29.484 1 79.31 380 ARG A O 1
ATOM 3014 N N . GLU A 1 381 ? -12.477 -30.047 -29.297 1 78.5 381 GLU A N 1
ATOM 3015 C CA . GLU A 1 381 ? -11.805 -29.75 -28.047 1 78.5 381 GLU A CA 1
ATOM 3016 C C . GLU A 1 381 ? -10.656 -28.75 -28.25 1 78.5 381 GLU A C 1
ATOM 3018 O O . GLU A 1 381 ? -10.273 -28.047 -27.312 1 78.5 381 GLU A O 1
ATOM 3023 N N . ALA A 1 382 ? -10.227 -28.641 -29.406 1 81.62 382 ALA A N 1
ATOM 3024 C CA . ALA A 1 382 ? -9.086 -27.766 -29.688 1 81.62 382 ALA A CA 1
ATOM 3025 C C . ALA A 1 382 ? -9.547 -26.438 -30.281 1 81.62 382 ALA A C 1
ATOM 3027 O O . ALA A 1 382 ? -8.719 -25.578 -30.609 1 81.62 382 ALA A O 1
ATOM 3028 N N . LEU A 1 383 ? -10.812 -26.172 -30.375 1 89.5 383 LEU A N 1
ATOM 3029 C CA . LEU A 1 383 ? -11.297 -25.016 -31.125 1 89.5 383 LEU A CA 1
ATOM 3030 C C . LEU A 1 383 ? -12.039 -24.047 -30.203 1 89.5 383 LEU A C 1
ATOM 3032 O O . LEU A 1 383 ? -12.984 -23.391 -30.641 1 89.5 383 LEU A O 1
ATOM 3036 N N . SER A 1 384 ? -11.602 -24.016 -28.969 1 92.75 384 SER A N 1
ATOM 3037 C CA . SER A 1 384 ? -12.281 -23.156 -28 1 92.75 384 SER A CA 1
ATOM 3038 C C . SER A 1 384 ? -12.211 -21.688 -28.406 1 92.75 384 SER A C 1
ATOM 3040 O O . SER A 1 384 ? -13.219 -20.984 -28.391 1 92.75 384 SER A O 1
ATOM 3042 N N . VAL A 1 385 ? -11.078 -21.219 -28.891 1 95.19 385 VAL A N 1
ATOM 3043 C CA . VAL A 1 385 ? -10.852 -19.797 -29.172 1 95.19 385 VAL A CA 1
ATOM 3044 C C . VAL A 1 385 ? -11.656 -19.391 -30.406 1 95.19 385 VAL A C 1
ATOM 3046 O O . VAL A 1 385 ? -12.453 -18.453 -30.344 1 95.19 385 VAL A O 1
ATOM 3049 N N . PRO A 1 386 ? -11.539 -20.141 -31.484 1 94.81 386 PRO A N 1
ATOM 3050 C CA . PRO A 1 386 ? -12.328 -19.75 -32.656 1 94.81 386 PRO A CA 1
ATOM 3051 C C . PRO A 1 386 ? -13.836 -19.844 -32.406 1 94.81 386 PRO A C 1
ATOM 3053 O O . PRO A 1 386 ? -14.602 -19.031 -32.938 1 94.81 386 PRO A O 1
ATOM 3056 N N . MET A 1 387 ? -14.273 -20.766 -31.703 1 94.69 387 MET A N 1
ATOM 3057 C CA . MET A 1 387 ? -15.703 -20.922 -31.422 1 94.69 387 MET A CA 1
ATOM 3058 C C . MET A 1 387 ? -16.234 -19.75 -30.594 1 94.69 387 MET A C 1
ATOM 3060 O O . MET A 1 387 ? -17.312 -19.25 -30.859 1 94.69 387 MET A O 1
ATOM 3064 N N . GLN A 1 388 ? -15.43 -19.375 -29.562 1 96.19 388 GLN A N 1
ATOM 3065 C CA . GLN A 1 388 ? -15.812 -18.234 -28.75 1 96.19 388 GLN A CA 1
ATOM 3066 C C . GLN A 1 388 ? -15.844 -16.953 -29.578 1 96.19 388 GLN A C 1
ATOM 3068 O O . GLN A 1 388 ? -16.719 -16.109 -29.406 1 96.19 388 GLN A O 1
ATOM 3073 N N . GLN A 1 389 ? -14.922 -16.844 -30.453 1 97.19 389 GLN A N 1
ATOM 3074 C CA . GLN A 1 389 ? -14.852 -15.68 -31.344 1 97.19 389 GLN A CA 1
ATOM 3075 C C . GLN A 1 389 ? -16.047 -15.625 -32.281 1 97.19 389 GLN A C 1
ATOM 3077 O O . GLN A 1 389 ? -16.641 -14.57 -32.469 1 97.19 389 GLN A O 1
ATOM 3082 N N . SER A 1 390 ? -16.438 -16.734 -32.75 1 95.44 390 SER A N 1
ATOM 3083 C CA . SER A 1 390 ? -17.594 -16.812 -33.625 1 95.44 390 SER A CA 1
ATOM 3084 C C . SER A 1 390 ? -18.875 -16.5 -32.875 1 95.44 390 SER A C 1
ATOM 3086 O O . SER A 1 390 ? -19.734 -15.758 -33.375 1 95.44 390 SER A O 1
ATOM 3088 N N . ALA A 1 391 ? -19 -17.109 -31.766 1 96 391 ALA A N 1
ATOM 3089 C CA . ALA A 1 391 ? -20.203 -16.906 -30.969 1 96 391 ALA A CA 1
ATOM 3090 C C . ALA A 1 391 ? -20.375 -15.438 -30.609 1 96 391 ALA A C 1
ATOM 3092 O O . ALA A 1 391 ? -21.469 -14.891 -30.688 1 96 391 ALA A O 1
ATOM 3093 N N . ARG A 1 392 ? -19.297 -14.828 -30.156 1 97 392 ARG A N 1
ATOM 3094 C CA . ARG A 1 392 ? -19.375 -13.422 -29.797 1 97 392 ARG A CA 1
ATOM 3095 C C . ARG A 1 392 ? -19.656 -12.562 -31.031 1 97 392 ARG A C 1
ATOM 3097 O O . ARG A 1 392 ? -20.359 -11.547 -30.938 1 97 392 ARG A O 1
ATOM 3104 N N . TYR A 1 393 ? -19.047 -12.914 -32.156 1 97.31 393 TYR A N 1
ATOM 3105 C CA . TYR A 1 393 ? -19.312 -12.211 -33.406 1 97.31 393 TYR A CA 1
ATOM 3106 C C . TYR A 1 393 ? -20.812 -12.211 -33.719 1 97.31 393 TYR A C 1
ATOM 3108 O O . TYR A 1 393 ? -21.375 -11.18 -34.062 1 97.31 393 TYR A O 1
ATOM 3116 N N . VAL A 1 394 ? -21.406 -13.328 -33.625 1 96.31 394 VAL A N 1
ATOM 3117 C CA . VAL A 1 394 ? -22.844 -13.453 -33.906 1 96.31 394 VAL A CA 1
ATOM 3118 C C . VAL A 1 394 ? -23.641 -12.656 -32.875 1 96.31 394 VAL A C 1
ATOM 3120 O O . VAL A 1 394 ? -24.688 -12.078 -33.219 1 96.31 394 VAL A O 1
ATOM 3123 N N . LYS A 1 395 ? -23.25 -12.633 -31.719 1 96.38 395 LYS A N 1
ATOM 3124 C CA . LYS A 1 395 ? -23.938 -11.898 -30.656 1 96.38 395 LYS A CA 1
ATOM 3125 C C . LYS A 1 395 ? -23.906 -10.391 -30.938 1 96.38 395 LYS A C 1
ATOM 3127 O O . LYS A 1 395 ? -24.922 -9.711 -30.797 1 96.38 395 LYS A O 1
ATOM 3132 N N . GLU A 1 396 ? -22.781 -9.875 -31.328 1 96.31 396 GLU A N 1
ATOM 3133 C CA . GLU A 1 396 ? -22.609 -8.43 -31.438 1 96.31 396 GLU A CA 1
ATOM 3134 C C . GLU A 1 396 ? -22.891 -7.938 -32.844 1 96.31 396 GLU A C 1
ATOM 3136 O O . GLU A 1 396 ? -23.375 -6.816 -33.031 1 96.31 396 GLU A O 1
ATOM 3141 N N . TYR A 1 397 ? -22.594 -8.766 -33.875 1 96.19 397 TYR A N 1
ATOM 3142 C CA . TYR A 1 397 ? -22.734 -8.352 -35.25 1 96.19 397 TYR A CA 1
ATOM 3143 C C . TYR A 1 397 ? -23.609 -9.328 -36.031 1 96.19 397 TYR A C 1
ATOM 3145 O O . TYR A 1 397 ? -23.359 -9.594 -37.188 1 96.19 397 TYR A O 1
ATOM 3153 N N . GLY A 1 398 ? -24.484 -9.906 -35.438 1 93.88 398 GLY A N 1
ATOM 3154 C CA . GLY A 1 398 ? -25.375 -10.875 -36.062 1 93.88 398 GLY A CA 1
ATOM 3155 C C . GLY A 1 398 ? -26.031 -10.359 -37.312 1 93.88 398 GLY A C 1
ATOM 3156 O O . GLY A 1 398 ? -26.281 -11.117 -38.25 1 93.88 398 GLY A O 1
ATOM 3157 N N . GLY A 1 399 ? -26.281 -9.062 -37.281 1 92.69 399 GLY A N 1
ATOM 3158 C CA . GLY A 1 399 ? -26.953 -8.445 -38.406 1 92.69 399 GLY A CA 1
ATOM 3159 C C . GLY A 1 399 ? -26.078 -8.344 -39.625 1 92.69 399 GLY A C 1
ATOM 3160 O O . GLY A 1 399 ? -26.594 -8.219 -40.75 1 92.69 399 GLY A O 1
ATOM 3161 N N . GLU A 1 400 ? -24.828 -8.516 -39.469 1 95.06 400 GLU A N 1
ATOM 3162 C CA . GLU A 1 400 ? -23.906 -8.352 -40.594 1 95.06 400 GLU A CA 1
ATOM 3163 C C . GLU A 1 400 ? -23.438 -9.703 -41.125 1 95.06 400 GLU A C 1
ATOM 3165 O O . GLU A 1 400 ? -22.672 -9.766 -42.094 1 95.06 400 GLU A O 1
ATOM 3170 N N . VAL A 1 401 ? -23.984 -10.766 -40.594 1 95.94 401 VAL A N 1
ATOM 3171 C CA . VAL A 1 401 ? -23.625 -12.094 -41.062 1 95.94 401 VAL A CA 1
ATOM 3172 C C . VAL A 1 401 ? -24.359 -12.391 -42.375 1 95.94 401 VAL A C 1
ATOM 3174 O O . VAL A 1 401 ? -25.594 -12.344 -42.438 1 95.94 401 VAL A O 1
ATOM 3177 N N . THR A 1 402 ? -23.578 -12.68 -43.406 1 95.38 402 THR A N 1
ATOM 3178 C CA . THR A 1 402 ? -24.172 -12.945 -44.719 1 95.38 402 THR A CA 1
ATOM 3179 C C . THR A 1 402 ? -24.859 -14.312 -44.719 1 95.38 402 THR A C 1
ATOM 3181 O O . THR A 1 402 ? -24.609 -15.148 -43.875 1 95.38 402 THR A O 1
ATOM 3184 N N . GLU A 1 403 ? -25.641 -14.609 -45.781 1 94.81 403 GLU A N 1
ATOM 3185 C CA . GLU A 1 403 ? -26.344 -15.875 -45.906 1 94.81 403 GLU A CA 1
ATOM 3186 C C . GLU A 1 403 ? -25.375 -17.031 -46.062 1 94.81 403 GLU A C 1
ATOM 3188 O O . GLU A 1 403 ? -25.594 -18.125 -45.531 1 94.81 403 GLU A O 1
ATOM 3193 N N . GLU A 1 404 ? -24.375 -16.766 -46.781 1 94.88 404 GLU A N 1
ATOM 3194 C CA . GLU A 1 404 ? -23.359 -17.797 -47 1 94.88 404 GLU A CA 1
ATOM 3195 C C . GLU A 1 404 ? -22.641 -18.141 -45.719 1 94.88 404 GLU A C 1
ATOM 3197 O O . GLU A 1 404 ? -22.391 -19.328 -45.406 1 94.88 404 GLU A O 1
ATOM 3202 N N . GLU A 1 405 ? -22.312 -17.094 -45.031 1 95.12 405 GLU A N 1
ATOM 3203 C CA . GLU A 1 405 ? -21.656 -17.297 -43.719 1 95.12 405 GLU A CA 1
ATOM 3204 C C . GLU A 1 405 ? -22.578 -18.016 -42.75 1 95.12 405 GLU A C 1
ATOM 3206 O O . GLU A 1 405 ? -22.125 -18.906 -42 1 95.12 405 GLU A O 1
ATOM 3211 N N . MET A 1 406 ? -23.734 -17.656 -42.75 1 94.94 406 MET A N 1
ATOM 3212 C CA . MET A 1 406 ? -24.734 -18.25 -41.875 1 94.94 406 MET A CA 1
ATOM 3213 C C . MET A 1 406 ? -24.906 -19.734 -42.188 1 94.94 406 MET A C 1
ATOM 3215 O O . MET A 1 406 ? -25.062 -20.547 -41.281 1 94.94 406 MET A O 1
ATOM 3219 N N . ALA A 1 407 ? -24.906 -20.062 -43.375 1 93 407 ALA A N 1
ATOM 3220 C CA . ALA A 1 407 ? -25.031 -21.453 -43.781 1 93 407 ALA A CA 1
ATOM 3221 C C . ALA A 1 407 ? -23.859 -22.281 -43.281 1 93 407 ALA A C 1
ATOM 3223 O O . ALA A 1 407 ? -24.047 -23.406 -42.812 1 93 407 ALA A O 1
ATOM 3224 N N . VAL A 1 408 ? -22.719 -21.734 -43.375 1 92.94 408 VAL A N 1
ATOM 3225 C CA . VAL A 1 408 ? -21.516 -22.422 -42.906 1 92.94 408 VAL A CA 1
ATOM 3226 C C . VAL A 1 408 ? -21.562 -22.578 -41.375 1 92.94 408 VAL A C 1
ATOM 3228 O O . VAL A 1 408 ? -21.297 -23.656 -40.844 1 92.94 408 VAL A O 1
ATOM 3231 N N . LEU A 1 409 ? -21.906 -21.5 -40.688 1 93 409 LEU A N 1
ATOM 3232 C CA . LEU A 1 409 ? -21.969 -21.531 -39.219 1 93 409 LEU A CA 1
ATOM 3233 C C . LEU A 1 409 ? -23.094 -22.453 -38.75 1 93 409 LEU A C 1
ATOM 3235 O O . LEU A 1 409 ? -22.953 -23.141 -37.75 1 93 409 LEU A O 1
ATOM 3239 N N . GLY A 1 410 ? -24.109 -22.391 -39.5 1 90.81 410 GLY A N 1
ATOM 3240 C CA . GLY A 1 410 ? -25.234 -23.266 -39.156 1 90.81 410 GLY A CA 1
ATOM 3241 C C . GLY A 1 410 ? -24.906 -24.734 -39.312 1 90.81 410 GLY A C 1
ATOM 3242 O O . GLY A 1 410 ? -25.469 -25.578 -38.625 1 90.81 410 GLY A O 1
ATOM 3243 N N . ASN A 1 411 ? -24.031 -25.031 -40.188 1 88.75 411 ASN A N 1
ATOM 3244 C CA . ASN A 1 411 ? -23.594 -26.406 -40.375 1 88.75 411 ASN A CA 1
ATOM 3245 C C . ASN A 1 411 ? -22.594 -26.812 -39.281 1 88.75 411 ASN A C 1
ATOM 3247 O O . ASN A 1 411 ? -22.484 -27.984 -38.938 1 88.75 411 ASN A O 1
ATOM 3251 N N . PHE A 1 412 ? -21.938 -25.828 -38.781 1 89.5 412 PHE A N 1
ATOM 3252 C CA . PHE A 1 412 ? -20.906 -26.078 -37.781 1 89.5 412 PHE A CA 1
ATOM 3253 C C . PHE A 1 412 ? -21.516 -26.109 -36.375 1 89.5 412 PHE A C 1
ATOM 3255 O O . PHE A 1 412 ? -21.188 -26.984 -35.594 1 89.5 412 PHE A O 1
ATOM 3262 N N . PHE A 1 413 ? -22.359 -25.172 -36.156 1 90.5 413 PHE A N 1
ATOM 3263 C CA . PHE A 1 413 ? -23.047 -25.078 -34.875 1 90.5 413 PHE A CA 1
ATOM 3264 C C . PHE A 1 413 ? -24.453 -25.672 -34.969 1 90.5 413 PHE A C 1
ATOM 3266 O O . PHE A 1 413 ? -25.219 -25.297 -35.844 1 90.5 413 PHE A O 1
ATOM 3273 N N . ASN A 1 414 ? -24.781 -26.484 -34.094 1 85.44 414 ASN A N 1
ATOM 3274 C CA . ASN A 1 414 ? -26.109 -27.094 -34.094 1 85.44 414 ASN A CA 1
ATOM 3275 C C . ASN A 1 414 ? -27.188 -26.078 -33.719 1 85.44 414 ASN A C 1
ATOM 3277 O O . ASN A 1 414 ? -28.359 -26.266 -34.062 1 85.44 414 ASN A O 1
ATOM 3281 N N . ASP A 1 415 ? -26.797 -25.094 -33.031 1 86.12 415 ASP A N 1
ATOM 3282 C CA . ASP A 1 415 ? -27.75 -24.078 -32.594 1 86.12 415 ASP A CA 1
ATOM 3283 C C . ASP A 1 415 ? -27.25 -22.672 -32.875 1 86.12 415 ASP A C 1
ATOM 3285 O O . ASP A 1 415 ? -27.062 -21.875 -31.953 1 86.12 415 ASP A O 1
ATOM 3289 N N . TYR A 1 416 ? -27.266 -22.422 -34.156 1 90.44 416 TYR A N 1
ATOM 3290 C CA . TYR A 1 416 ? -26.719 -21.141 -34.594 1 90.44 416 TYR A CA 1
ATOM 3291 C C . TYR A 1 416 ? -27.547 -19.984 -34.031 1 90.44 416 TYR A C 1
ATOM 3293 O O . TYR A 1 416 ? -26.984 -19 -33.531 1 90.44 416 TYR A O 1
ATOM 3301 N N . TYR A 1 417 ? -28.844 -20.047 -34 1 91.06 417 TYR A N 1
ATOM 3302 C CA . TYR A 1 417 ? -29.719 -18.938 -33.656 1 91.06 417 TYR A CA 1
ATOM 3303 C C . TYR A 1 417 ? -29.656 -18.656 -32.156 1 91.06 417 TYR A C 1
ATOM 3305 O O . TYR A 1 417 ? -29.922 -17.516 -31.734 1 91.06 417 TYR A O 1
ATOM 3313 N N . ASN A 1 418 ? -29.266 -19.594 -31.406 1 92.75 418 ASN A N 1
ATOM 3314 C CA . ASN A 1 418 ? -29.203 -19.391 -29.953 1 92.75 418 ASN A CA 1
ATOM 3315 C C . ASN A 1 418 ? -27.781 -19.109 -29.484 1 92.75 418 ASN A C 1
ATOM 3317 O O . ASN A 1 418 ? -27.547 -19 -28.281 1 92.75 418 ASN A O 1
ATOM 3321 N N . LEU A 1 419 ? -26.906 -18.922 -30.344 1 92.69 419 LEU A N 1
ATOM 3322 C CA . LEU A 1 419 ? -25.5 -18.719 -30 1 92.69 419 LEU A CA 1
ATOM 3323 C C . LEU A 1 419 ? -25.328 -17.5 -29.109 1 92.69 419 LEU A C 1
ATOM 3325 O O . LEU A 1 419 ? -24.531 -17.547 -28.156 1 92.69 419 LEU A O 1
ATOM 3329 N N . PRO A 1 420 ? -26.016 -16.391 -29.375 1 93.75 420 PRO A N 1
ATOM 3330 C CA . PRO A 1 420 ? -25.859 -15.219 -28.516 1 93.75 420 PRO A CA 1
ATOM 3331 C C . PRO A 1 420 ? -26.25 -15.5 -27.062 1 93.75 420 PRO A C 1
ATOM 3333 O O . PRO A 1 420 ? -25.625 -14.953 -26.141 1 93.75 420 PRO A O 1
ATOM 3336 N N . GLU A 1 421 ? -27.125 -16.359 -26.812 1 93.19 421 GLU A N 1
ATOM 3337 C CA . GLU A 1 421 ? -27.578 -16.688 -25.453 1 93.19 421 GLU A CA 1
ATOM 3338 C C . GLU A 1 421 ? -26.672 -17.719 -24.797 1 93.19 421 GLU A C 1
ATOM 3340 O O . GLU A 1 421 ? -26.516 -17.719 -23.578 1 93.19 421 GLU A O 1
ATOM 3345 N N . ILE A 1 422 ? -26.172 -18.531 -25.609 1 93 422 ILE A N 1
ATOM 3346 C CA . ILE A 1 422 ? -25.344 -19.625 -25.109 1 93 422 ILE A CA 1
ATOM 3347 C C . ILE A 1 422 ? -23.953 -19.094 -24.797 1 93 422 ILE A C 1
ATOM 3349 O O . ILE A 1 422 ? -23.25 -19.641 -23.938 1 93 422 ILE A O 1
ATOM 3353 N N . TYR A 1 423 ? -23.594 -18.031 -25.406 1 94.38 423 TYR A N 1
ATOM 3354 C CA . TYR A 1 423 ? -22.25 -17.469 -25.281 1 94.38 423 TYR A CA 1
ATOM 3355 C C . TYR A 1 423 ? -21.984 -17.031 -23.844 1 94.38 423 TYR A C 1
ATOM 3357 O O . TYR A 1 423 ? -22.719 -16.188 -23.312 1 94.38 423 TYR A O 1
ATOM 3365 N N . GLU A 1 424 ? -20.938 -17.672 -23.25 1 93.19 424 GLU A N 1
ATOM 3366 C CA . GLU A 1 424 ? -20.375 -17.266 -21.969 1 93.19 424 GLU A CA 1
ATOM 3367 C C . GLU A 1 424 ? -18.938 -16.75 -22.141 1 93.19 424 GLU A C 1
ATOM 3369 O O . GLU A 1 424 ? -18.047 -17.516 -22.516 1 93.19 424 GLU A O 1
ATOM 3374 N N . PRO A 1 425 ? -18.719 -15.539 -21.797 1 94.25 425 PRO A N 1
ATOM 3375 C CA . PRO A 1 425 ? -17.438 -14.914 -22.141 1 94.25 425 PRO A CA 1
ATOM 3376 C C . PRO A 1 425 ? -16.25 -15.594 -21.469 1 94.25 425 PRO A C 1
ATOM 3378 O O . PRO A 1 425 ? -15.141 -15.594 -22.016 1 94.25 425 PRO A O 1
ATOM 3381 N N . PHE A 1 426 ? -16.438 -16.219 -20.312 1 92.12 426 PHE A N 1
ATOM 3382 C CA . PHE A 1 426 ? -15.281 -16.672 -19.531 1 92.12 426 PHE A CA 1
ATOM 3383 C C . PHE A 1 426 ? -15.148 -18.188 -19.578 1 92.12 426 PHE A C 1
ATOM 3385 O O . PHE A 1 426 ? -14.266 -18.75 -18.938 1 92.12 426 PHE A O 1
ATOM 3392 N N . CYS A 1 427 ? -16 -18.859 -20.281 1 90.94 427 CYS A N 1
ATOM 3393 C CA . CYS A 1 427 ? -16 -20.312 -20.406 1 90.94 427 CYS A CA 1
ATOM 3394 C C . CYS A 1 427 ? -16.531 -20.734 -21.766 1 90.94 427 CYS A C 1
ATOM 3396 O O . CYS A 1 427 ? -17.641 -20.375 -22.156 1 90.94 427 CYS A O 1
ATOM 3398 N N . ALA A 1 428 ? -15.797 -21.578 -22.469 1 92 428 ALA A N 1
ATOM 3399 C CA . ALA A 1 428 ? -16.141 -21.938 -23.844 1 92 428 ALA A CA 1
ATOM 3400 C C . ALA A 1 428 ? -17 -23.203 -23.875 1 92 428 ALA A C 1
ATOM 3402 O O . ALA A 1 428 ? -17.5 -23.594 -24.938 1 92 428 ALA A O 1
ATOM 3403 N N . ASP A 1 429 ? -17.234 -23.828 -22.812 1 86.19 429 ASP A N 1
ATOM 3404 C CA . ASP A 1 429 ? -17.891 -25.125 -22.766 1 86.19 429 ASP A CA 1
ATOM 3405 C C . ASP A 1 429 ? -19.328 -25.031 -23.297 1 86.19 429 ASP A C 1
ATOM 3407 O O . ASP A 1 429 ? -19.781 -25.938 -24 1 86.19 429 ASP A O 1
ATOM 3411 N N . SER A 1 430 ? -19.984 -23.984 -22.922 1 88.12 430 SER A N 1
ATOM 3412 C CA . SER A 1 430 ? -21.375 -23.844 -23.359 1 88.12 430 SER A CA 1
ATOM 3413 C C . SER A 1 430 ? -21.484 -23.797 -24.875 1 88.12 430 SER A C 1
ATOM 3415 O O . SER A 1 430 ? -22.375 -24.422 -25.453 1 88.12 430 SER A O 1
ATOM 3417 N N . VAL A 1 431 ? -20.609 -23.141 -25.484 1 90.75 431 VAL A N 1
ATOM 3418 C CA . VAL A 1 431 ? -20.609 -23.031 -26.953 1 90.75 431 VAL A CA 1
ATOM 3419 C C . VAL A 1 431 ? -20.078 -24.328 -27.562 1 90.75 431 VAL A C 1
ATOM 3421 O O . VAL A 1 431 ? -20.641 -24.828 -28.547 1 90.75 431 VAL A O 1
ATOM 3424 N N . LYS A 1 432 ? -19.062 -24.875 -26.969 1 87.81 432 LYS A N 1
ATOM 3425 C CA . LYS A 1 432 ? -18.406 -26.078 -27.469 1 87.81 432 LYS A CA 1
ATOM 3426 C C . LYS A 1 432 ? -19.359 -27.266 -27.5 1 87.81 432 LYS A C 1
ATOM 3428 O O . LYS A 1 432 ? -19.297 -28.094 -28.406 1 87.81 432 LYS A O 1
ATOM 3433 N N . ASN A 1 433 ? -20.156 -27.281 -26.594 1 82.44 433 ASN A N 1
ATOM 3434 C CA . ASN A 1 433 ? -21.062 -28.422 -26.453 1 82.44 433 ASN A CA 1
ATOM 3435 C C . ASN A 1 433 ? -22.156 -28.391 -27.516 1 82.44 433 ASN A C 1
ATOM 3437 O O . ASN A 1 433 ? -22.828 -29.406 -27.75 1 82.44 433 ASN A O 1
ATOM 3441 N N . THR A 1 434 ? -22.203 -27.359 -28.219 1 81.31 434 THR A N 1
ATOM 3442 C CA . THR A 1 434 ? -23.219 -27.266 -29.266 1 81.31 434 THR A CA 1
ATOM 3443 C C . THR A 1 434 ? -22.625 -27.656 -30.609 1 81.31 434 THR A C 1
ATOM 3445 O O . THR A 1 434 ? -23.344 -27.719 -31.609 1 81.31 434 THR A O 1
ATOM 3448 N N . VAL A 1 435 ? -21.438 -27.953 -30.719 1 80.75 435 VAL A N 1
ATOM 3449 C CA . VAL A 1 435 ? -20.766 -28.125 -32 1 80.75 435 VAL A CA 1
ATOM 3450 C C . VAL A 1 435 ? -20.734 -29.609 -32.375 1 80.75 435 VAL A C 1
ATOM 3452 O O . VAL A 1 435 ? -20.453 -30.453 -31.516 1 80.75 435 VAL A O 1
ATOM 3455 N N . PHE A 1 436 ? -21.234 -29.875 -33.562 1 71.12 436 PHE A N 1
ATOM 3456 C CA . PHE A 1 436 ? -21.062 -31.172 -34.188 1 71.12 436 PHE A CA 1
ATOM 3457 C C . PHE A 1 436 ? -20.062 -31.094 -35.344 1 71.12 436 PHE A C 1
ATOM 3459 O O . PHE A 1 436 ? -20.328 -30.469 -36.375 1 71.12 436 PHE A O 1
ATOM 3466 N N . VAL A 1 437 ? -18.875 -31.328 -35.031 1 66.69 437 VAL A N 1
ATOM 3467 C CA . VAL A 1 437 ? -17.828 -31.109 -36 1 66.69 437 VAL A CA 1
ATOM 3468 C C . VAL A 1 437 ? -17.781 -32.281 -37 1 66.69 437 VAL A C 1
ATOM 3470 O O . VAL A 1 437 ? -17.625 -33.438 -36.594 1 66.69 437 VAL A O 1
ATOM 3473 N N . GLN A 1 438 ? -18.203 -31.969 -38.219 1 70.81 438 GLN A N 1
ATOM 3474 C CA . GLN A 1 438 ? -17.859 -32.844 -39.344 1 70.81 438 GLN A CA 1
ATOM 3475 C C . GLN A 1 438 ? -16.578 -32.406 -40.031 1 70.81 438 GLN A C 1
ATOM 3477 O O . GLN A 1 438 ? -16.438 -31.234 -40.406 1 70.81 438 GLN A O 1
ATOM 3482 N N . LYS A 1 439 ? -15.57 -33.219 -40.031 1 75 439 LYS A N 1
ATOM 3483 C CA . LYS A 1 439 ? -14.234 -32.938 -40.562 1 75 439 LYS A CA 1
ATOM 3484 C C . LYS A 1 439 ? -14.305 -32.25 -41.906 1 75 439 LYS A C 1
ATOM 3486 O O . LYS A 1 439 ? -13.477 -31.375 -42.219 1 75 439 LYS A O 1
ATOM 3491 N N . GLU A 1 440 ? -15.312 -32.562 -42.625 1 76.06 440 GLU A N 1
ATOM 3492 C CA . GLU A 1 440 ? -15.43 -32.062 -43.969 1 76.06 440 GLU A CA 1
ATOM 3493 C C . GLU A 1 440 ? -15.781 -30.562 -43.969 1 76.06 440 GLU A C 1
ATOM 3495 O O . GLU A 1 440 ? -15.461 -29.844 -44.938 1 76.06 440 GLU A O 1
ATOM 3500 N N . ASN A 1 441 ? -16.281 -30.156 -42.938 1 82.69 441 ASN A N 1
ATOM 3501 C CA . ASN A 1 441 ? -16.766 -28.781 -42.906 1 82.69 441 ASN A CA 1
ATOM 3502 C C . ASN A 1 441 ? -15.773 -27.875 -42.188 1 82.69 441 ASN A C 1
ATOM 3504 O O . ASN A 1 441 ? -15.977 -26.656 -42.125 1 82.69 441 ASN A O 1
ATOM 3508 N N . LEU A 1 442 ? -14.75 -28.375 -41.75 1 89.5 442 LEU A N 1
ATOM 3509 C CA . LEU A 1 442 ? -13.805 -27.609 -40.969 1 89.5 442 LEU A CA 1
ATOM 3510 C C . LEU A 1 442 ? -13.102 -26.547 -41.812 1 89.5 442 LEU A C 1
ATOM 3512 O O . LEU A 1 442 ? -12.859 -25.438 -41.344 1 89.5 442 LEU A O 1
ATOM 3516 N N . GLY A 1 443 ? -12.727 -26.938 -42.969 1 91.44 443 GLY A N 1
ATOM 3517 C CA . GLY A 1 443 ? -12.086 -25.984 -43.844 1 91.44 443 GLY A CA 1
ATOM 3518 C C . GLY A 1 443 ? -12.953 -24.766 -44.156 1 91.44 443 GLY A C 1
ATOM 3519 O O . GLY A 1 443 ? -12.477 -23.625 -44.094 1 91.44 443 GLY A O 1
ATOM 3520 N N . LYS A 1 444 ? -14.164 -25.031 -44.438 1 92.88 444 LYS A N 1
ATOM 3521 C CA . LYS A 1 444 ? -15.109 -23.953 -44.688 1 92.88 444 LYS A CA 1
ATOM 3522 C C . LYS A 1 444 ? -15.328 -23.094 -43.469 1 92.88 444 LYS A C 1
ATOM 3524 O O . LYS A 1 444 ? -15.469 -21.875 -43.562 1 92.88 444 LYS A O 1
ATOM 3529 N N . TYR A 1 445 ? -15.375 -23.734 -42.406 1 93.38 445 TYR A N 1
ATOM 3530 C CA . TYR A 1 445 ? -15.562 -22.984 -41.156 1 93.38 445 TYR A CA 1
ATOM 3531 C C . TYR A 1 445 ? -14.406 -22.031 -40.906 1 93.38 445 TYR A C 1
ATOM 3533 O O . TYR A 1 445 ? -14.617 -20.859 -40.625 1 93.38 445 TYR A O 1
ATOM 3541 N N . PHE A 1 446 ? -13.219 -22.516 -41.094 1 95.06 446 PHE A N 1
ATOM 3542 C CA . PHE A 1 446 ? -12.055 -21.688 -40.812 1 95.06 446 PHE A CA 1
ATOM 3543 C C . PHE A 1 446 ? -11.961 -20.531 -41.781 1 95.06 446 PHE A C 1
ATOM 3545 O O . PHE A 1 446 ? -11.547 -19.422 -41.406 1 95.06 446 PHE A O 1
ATOM 3552 N N . LEU A 1 447 ? -12.297 -20.781 -43 1 95.56 447 LEU A N 1
ATOM 3553 C CA . LEU A 1 447 ? -12.305 -19.719 -43.969 1 95.56 447 LEU A CA 1
ATOM 3554 C C . LEU A 1 447 ? -13.312 -18.641 -43.594 1 95.56 447 LEU A C 1
ATOM 3556 O O . LEU A 1 447 ? -13.016 -17.438 -43.688 1 95.56 447 LEU A O 1
ATOM 3560 N N . THR A 1 448 ? -14.461 -19.094 -43.219 1 96.06 448 THR A N 1
ATOM 3561 C CA . THR A 1 448 ? -15.5 -18.156 -42.812 1 96.06 448 THR A CA 1
ATOM 3562 C C . THR A 1 448 ? -15.078 -17.422 -41.531 1 96.06 448 THR A C 1
ATOM 3564 O O . THR A 1 448 ? -15.266 -16.219 -41.406 1 96.06 448 THR A O 1
ATOM 3567 N N . TRP A 1 449 ? -14.547 -18.188 -40.625 1 96.44 449 TRP A N 1
ATOM 3568 C CA . TRP A 1 449 ? -14.023 -17.625 -39.375 1 96.44 449 TRP A CA 1
ATOM 3569 C C . TRP A 1 449 ? -12.984 -16.547 -39.656 1 96.44 449 TRP A C 1
ATOM 3571 O O . TRP A 1 449 ? -13.023 -15.469 -39.062 1 96.44 449 TRP A O 1
ATOM 3581 N N . PHE A 1 450 ? -12.133 -16.781 -40.562 1 97.12 450 PHE A N 1
ATOM 3582 C CA . PHE A 1 450 ? -11.07 -15.844 -40.938 1 97.12 450 PHE A CA 1
ATOM 3583 C C . PHE A 1 450 ? -11.648 -14.586 -41.562 1 97.12 450 PHE A C 1
ATOM 3585 O O . PHE A 1 450 ? -11.234 -13.469 -41.25 1 97.12 450 PHE A O 1
ATOM 3592 N N . LYS A 1 451 ? -12.586 -14.742 -42.406 1 96.38 451 LYS A N 1
ATOM 3593 C CA . LYS A 1 451 ? -13.234 -13.617 -43.094 1 96.38 451 LYS A CA 1
ATOM 3594 C C . LYS A 1 451 ? -13.945 -12.719 -42.094 1 96.38 451 LYS A C 1
ATOM 3596 O O . LYS A 1 451 ? -13.844 -11.492 -42.156 1 96.38 451 LYS A O 1
ATOM 3601 N N . MET A 1 452 ? -14.617 -13.352 -41.25 1 96.88 452 MET A N 1
ATOM 3602 C CA . MET A 1 452 ? -15.352 -12.602 -40.219 1 96.88 452 MET A CA 1
ATOM 3603 C C . MET A 1 452 ? -14.398 -11.867 -39.281 1 96.88 452 MET A C 1
ATOM 3605 O O . MET A 1 452 ? -14.672 -10.742 -38.875 1 96.88 452 MET A O 1
ATOM 3609 N N . GLY A 1 453 ? -13.281 -12.492 -38.969 1 97.25 453 GLY A N 1
ATOM 3610 C CA . GLY A 1 453 ? -12.266 -11.852 -38.156 1 97.25 453 GLY A CA 1
ATOM 3611 C C . GLY A 1 453 ? -11.664 -10.617 -38.812 1 97.25 453 GLY A C 1
ATOM 3612 O O . GLY A 1 453 ? -11.328 -9.656 -38.125 1 97.25 453 GLY A O 1
ATOM 3613 N N . LEU A 1 454 ? -11.492 -10.633 -40.062 1 97.12 454 LEU A N 1
ATOM 3614 C CA . LEU A 1 454 ? -10.945 -9.5 -40.781 1 97.12 454 LEU A CA 1
ATOM 3615 C C . LEU A 1 454 ? -11.945 -8.352 -40.844 1 97.12 454 LEU A C 1
ATOM 3617 O O . LEU A 1 454 ? -11.562 -7.18 -40.812 1 97.12 454 LEU A O 1
ATOM 3621 N N . LYS A 1 455 ? -13.25 -8.734 -40.906 1 96.62 455 LYS A N 1
ATOM 3622 C CA . LYS A 1 455 ? -14.297 -7.719 -40.938 1 96.62 455 LYS A CA 1
ATOM 3623 C C . LYS A 1 455 ? -14.359 -6.965 -39.594 1 96.62 455 LYS A C 1
ATOM 3625 O O . LYS A 1 455 ? -14.508 -5.738 -39.594 1 96.62 455 LYS A O 1
ATOM 3630 N N . HIS A 1 456 ? -14.305 -7.688 -38.562 1 97.12 456 HIS A N 1
ATOM 3631 C CA . HIS A 1 456 ? -14.367 -7.098 -37.219 1 97.12 456 HIS A CA 1
ATOM 3632 C C . HIS A 1 456 ? -13.297 -7.68 -36.312 1 97.12 456 HIS A C 1
ATOM 3634 O O . HIS A 1 456 ? -13.609 -8.406 -35.375 1 97.12 456 HIS A O 1
ATOM 3640 N N . PRO A 1 457 ? -12.07 -7.293 -36.438 1 96.62 457 PRO A N 1
ATOM 3641 C CA . PRO A 1 457 ? -10.984 -7.848 -35.625 1 96.62 457 PRO A CA 1
ATOM 3642 C C . PRO A 1 457 ? -11.133 -7.52 -34.156 1 96.62 457 PRO A C 1
ATOM 3644 O O . PRO A 1 457 ? -10.664 -8.273 -33.281 1 96.62 457 PRO A O 1
ATOM 3647 N N . GLY A 1 458 ? -11.828 -6.453 -33.812 1 95.94 458 GLY A N 1
ATOM 3648 C CA . GLY A 1 458 ? -12.031 -6.059 -32.438 1 95.94 458 GLY A CA 1
ATOM 3649 C C . GLY A 1 458 ? -12.797 -7.086 -31.625 1 95.94 458 GLY A C 1
ATOM 3650 O O . GLY A 1 458 ? -12.438 -7.383 -30.484 1 95.94 458 GLY A O 1
ATOM 3651 N N . VAL A 1 459 ? -13.852 -7.629 -32.219 1 96.94 459 VAL A N 1
ATOM 3652 C CA . VAL A 1 459 ? -14.688 -8.594 -31.5 1 96.94 459 VAL A CA 1
ATOM 3653 C C . VAL A 1 459 ? -13.898 -9.875 -31.25 1 96.94 459 VAL A C 1
ATOM 3655 O O . VAL A 1 459 ? -14.055 -10.516 -30.219 1 96.94 459 VAL A O 1
ATOM 3658 N N . TYR A 1 460 ? -13.023 -10.273 -32.219 1 97.31 460 TYR A N 1
ATOM 3659 C CA . TYR A 1 460 ? -12.156 -11.438 -32.062 1 97.31 460 TYR A CA 1
ATOM 3660 C C . TYR A 1 460 ? -11.188 -11.234 -30.906 1 97.31 460 TYR A C 1
ATOM 3662 O O . TYR A 1 460 ? -10.961 -12.148 -30.109 1 97.31 460 TYR A O 1
ATOM 3670 N N . PHE A 1 461 ? -10.711 -10.055 -30.891 1 96.75 461 PHE A N 1
ATOM 3671 C CA . PHE A 1 461 ? -9.789 -9.703 -29.812 1 96.75 461 PHE A CA 1
ATOM 3672 C C . PHE A 1 461 ? -10.492 -9.711 -28.469 1 96.75 461 PHE A C 1
ATOM 3674 O O . PHE A 1 461 ? -9.953 -10.234 -27.484 1 96.75 461 PHE A O 1
ATOM 3681 N N . ASP A 1 462 ? -11.664 -9.172 -28.422 1 97.31 462 ASP A N 1
ATOM 3682 C CA . ASP A 1 462 ? -12.438 -9.125 -27.188 1 97.31 462 ASP A CA 1
ATOM 3683 C C . ASP A 1 462 ? -12.758 -10.531 -26.688 1 97.31 462 ASP A C 1
ATOM 3685 O O . ASP A 1 462 ? -12.648 -10.812 -25.5 1 97.31 462 ASP A O 1
ATOM 3689 N N . ALA A 1 463 ? -13.148 -11.359 -27.625 1 97.38 463 ALA A N 1
ATOM 3690 C CA . ALA A 1 463 ? -13.461 -12.734 -27.25 1 97.38 463 ALA A CA 1
ATOM 3691 C C . ALA A 1 463 ? -12.234 -13.453 -26.703 1 97.38 463 ALA A C 1
ATOM 3693 O O . ALA A 1 463 ? -12.328 -14.195 -25.719 1 97.38 463 ALA A O 1
ATOM 3694 N N . PHE A 1 464 ? -11.141 -13.211 -27.328 1 97.19 464 PHE A N 1
ATOM 3695 C CA . PHE A 1 464 ? -9.898 -13.836 -26.891 1 97.19 464 PHE A CA 1
ATOM 3696 C C . PHE A 1 464 ? -9.508 -13.344 -25.5 1 97.19 464 PHE A C 1
ATOM 3698 O O . PHE A 1 464 ? -9.141 -14.148 -24.641 1 97.19 464 PHE A O 1
ATOM 3705 N N . MET A 1 465 ? -9.602 -12.117 -25.281 1 96.81 465 MET A N 1
ATOM 3706 C CA . MET A 1 465 ? -9.203 -11.539 -24 1 96.81 465 MET A CA 1
ATOM 3707 C C . MET A 1 465 ? -10.133 -11.992 -22.891 1 96.81 465 MET A C 1
ATOM 3709 O O . MET A 1 465 ? -9.695 -12.258 -21.766 1 96.81 465 MET A O 1
ATOM 3713 N N . CYS A 1 466 ? -11.367 -12.023 -23.172 1 96.81 466 CYS A N 1
ATOM 3714 C CA . CYS A 1 466 ? -12.32 -12.477 -22.172 1 96.81 466 CYS A CA 1
ATOM 3715 C C . CYS A 1 466 ? -12.047 -13.914 -21.75 1 96.81 466 CYS A C 1
ATOM 3717 O O . CYS A 1 466 ? -12.125 -14.258 -20.578 1 96.81 466 CYS A O 1
ATOM 3719 N N . LEU A 1 467 ? -11.656 -14.68 -22.703 1 96.06 467 LEU A N 1
ATOM 3720 C CA . LEU A 1 467 ? -11.414 -16.094 -22.438 1 96.06 467 LEU A CA 1
ATOM 3721 C C . LEU A 1 467 ? -10.062 -16.297 -21.766 1 96.06 467 LEU A C 1
ATOM 3723 O O . LEU A 1 467 ? -9.805 -17.375 -21.203 1 96.06 467 LEU A O 1
ATOM 3727 N N . ASN A 1 468 ? -9.195 -15.234 -21.719 1 96.81 468 ASN A N 1
ATOM 3728 C CA . ASN A 1 468 ? -7.82 -15.523 -21.344 1 96.81 468 ASN A CA 1
ATOM 3729 C C . ASN A 1 468 ? -7.301 -14.516 -20.328 1 96.81 468 ASN A C 1
ATOM 3731 O O . ASN A 1 468 ? -6.16 -14.609 -19.875 1 96.81 468 ASN A O 1
ATOM 3735 N N . TYR A 1 469 ? -8.031 -13.547 -19.891 1 95.62 469 TYR A N 1
ATOM 3736 C CA . TYR A 1 469 ? -7.488 -12.492 -19.047 1 95.62 469 TYR A CA 1
ATOM 3737 C C . TYR A 1 469 ? -6.938 -13.055 -17.734 1 95.62 469 TYR A C 1
ATOM 3739 O O . TYR A 1 469 ? -5.977 -12.516 -17.188 1 95.62 469 TYR A O 1
ATOM 3747 N N . GLY A 1 470 ? -7.461 -14.195 -17.25 1 94.62 470 GLY A N 1
ATOM 3748 C CA . GLY A 1 470 ? -6.984 -14.82 -16.031 1 94.62 470 GLY A CA 1
ATOM 3749 C C . GLY A 1 470 ? -5.598 -15.422 -16.172 1 94.62 470 GLY A C 1
ATOM 3750 O O . GLY A 1 470 ? -4.852 -15.508 -15.195 1 94.62 470 GLY A O 1
ATOM 3751 N N . TYR A 1 471 ? -5.211 -15.805 -17.344 1 96.69 471 TYR A N 1
ATOM 3752 C CA . TYR A 1 471 ? -3.893 -16.359 -17.609 1 96.69 471 TYR A CA 1
ATOM 3753 C C . TYR A 1 471 ? -2.887 -15.266 -17.922 1 96.69 471 TYR A C 1
ATOM 3755 O O . TYR A 1 471 ? -1.684 -15.43 -17.703 1 96.69 471 TYR A O 1
ATOM 3763 N N . LEU A 1 472 ? -3.396 -14.227 -18.422 1 97.25 472 LEU A N 1
ATOM 3764 C CA . LEU A 1 472 ? -2.523 -13.219 -19.016 1 97.25 472 LEU A CA 1
ATOM 3765 C C . LEU A 1 472 ? -2.004 -12.258 -17.953 1 97.25 472 LEU A C 1
ATOM 3767 O O . LEU A 1 472 ? -0.933 -11.664 -18.125 1 97.25 472 LEU A O 1
ATOM 3771 N N . SER A 1 473 ? -2.775 -12.094 -16.891 1 94.81 473 SER A N 1
ATOM 3772 C CA . SER A 1 473 ? -2.346 -11.195 -15.828 1 94.81 473 SER A CA 1
ATOM 3773 C C . SER A 1 473 ? -2.809 -11.688 -14.469 1 94.81 473 SER A C 1
ATOM 3775 O O . SER A 1 473 ? -3.814 -12.398 -14.367 1 94.81 473 SER A O 1
ATOM 3777 N N . PRO A 1 474 ? -2.023 -11.352 -13.43 1 93.5 474 PRO A N 1
ATOM 3778 C CA . PRO A 1 474 ? -2.398 -11.789 -12.078 1 93.5 474 PRO A CA 1
ATOM 3779 C C . PRO A 1 474 ? -3.492 -10.922 -11.461 1 93.5 474 PRO A C 1
ATOM 3781 O O . PRO A 1 474 ? -3.264 -10.266 -10.445 1 93.5 474 PRO A O 1
ATOM 3784 N N . ILE A 1 475 ? -4.688 -11.008 -12 1 89.94 475 ILE A N 1
ATOM 3785 C CA . ILE A 1 475 ? -5.797 -10.195 -11.523 1 89.94 475 ILE A CA 1
ATOM 3786 C C . ILE A 1 475 ? -6.977 -11.094 -11.156 1 89.94 475 ILE A C 1
ATOM 3788 O O . ILE A 1 475 ? -8.008 -10.609 -10.688 1 89.94 475 ILE A O 1
ATOM 3792 N N . GLU A 1 476 ? -6.82 -12.359 -11.445 1 87.94 476 GLU A N 1
ATOM 3793 C CA . GLU A 1 476 ? -7.883 -13.328 -11.172 1 87.94 476 GLU A CA 1
ATOM 3794 C C . GLU A 1 476 ? -7.336 -14.555 -10.453 1 87.94 476 GLU A C 1
ATOM 3796 O O . GLU A 1 476 ? -6.262 -15.055 -10.797 1 87.94 476 GLU A O 1
ATOM 3801 N N . GLN A 1 477 ? -8.102 -14.945 -9.461 1 85.62 477 GLN A N 1
ATOM 3802 C CA . GLN A 1 477 ? -7.723 -16.156 -8.734 1 85.62 477 GLN A CA 1
ATOM 3803 C C . GLN A 1 477 ? -8.07 -17.406 -9.539 1 85.62 477 GLN A C 1
ATOM 3805 O O . GLN A 1 477 ? -8.844 -17.344 -10.492 1 85.62 477 GLN A O 1
ATOM 3810 N N . ASN A 1 478 ? -7.488 -18.484 -9.133 1 85.31 478 ASN A N 1
ATOM 3811 C CA . ASN A 1 478 ? -7.703 -19.75 -9.844 1 85.31 478 ASN A CA 1
ATOM 3812 C C . ASN A 1 478 ? -9.148 -20.219 -9.719 1 85.31 478 ASN A C 1
ATOM 3814 O O . ASN A 1 478 ? -9.781 -20.016 -8.68 1 85.31 478 ASN A O 1
ATOM 3818 N N . ALA A 1 479 ? -9.633 -20.812 -10.719 1 76.31 479 ALA A N 1
ATOM 3819 C CA . ALA A 1 479 ? -11.031 -21.234 -10.805 1 76.31 479 ALA A CA 1
ATOM 3820 C C . ALA A 1 479 ? -11.32 -22.391 -9.844 1 76.31 479 ALA A C 1
ATOM 3822 O O . ALA A 1 479 ? -12.445 -22.531 -9.359 1 76.31 479 ALA A O 1
ATOM 3823 N N . GLU A 1 480 ? -10.352 -23.172 -9.57 1 76.31 480 GLU A N 1
ATOM 3824 C CA . GLU A 1 480 ? -10.547 -24.391 -8.773 1 76.31 480 GLU A CA 1
ATOM 3825 C C . GLU A 1 480 ? -10.781 -24.047 -7.305 1 76.31 480 GLU A C 1
ATOM 3827 O O . GLU A 1 480 ? -11.375 -24.844 -6.57 1 76.31 480 GLU A O 1
ATOM 3832 N N . ALA A 1 481 ? -10.273 -22.984 -6.895 1 62.66 481 ALA A N 1
ATOM 3833 C CA . ALA A 1 481 ? -10.414 -22.578 -5.496 1 62.66 481 ALA A CA 1
ATOM 3834 C C . ALA A 1 481 ? -11.867 -22.234 -5.168 1 62.66 481 ALA A C 1
ATOM 3836 O O . ALA A 1 481 ? -12.32 -22.453 -4.043 1 62.66 481 ALA A O 1
ATOM 3837 N N . ASN A 1 482 ? -12.555 -21.594 -6.047 1 57.22 482 ASN A N 1
ATOM 3838 C CA . ASN A 1 482 ? -13.906 -21.141 -5.742 1 57.22 482 ASN A CA 1
ATOM 3839 C C . ASN A 1 482 ? -14.906 -22.297 -5.809 1 57.22 482 ASN A C 1
ATOM 3841 O O . ASN A 1 482 ? -16.047 -22.172 -5.367 1 57.22 482 ASN A O 1
ATOM 3845 N N . GLY A 1 483 ? -14.422 -23.547 -5.832 1 55.12 483 GLY A N 1
ATOM 3846 C CA . GLY A 1 483 ? -15.32 -24.688 -5.781 1 55.12 483 GLY A CA 1
ATOM 3847 C C . GLY A 1 483 ? -16.469 -24.594 -6.766 1 55.12 483 GLY A C 1
ATOM 3848 O O . GLY A 1 483 ? -17.516 -25.234 -6.578 1 55.12 483 GLY A O 1
ATOM 3849 N N . ASP A 1 484 ? -16.656 -23.641 -7.59 1 47.75 484 ASP A N 1
ATOM 3850 C CA . ASP A 1 484 ? -17.875 -23.25 -8.281 1 47.75 484 ASP A CA 1
ATOM 3851 C C . ASP A 1 484 ? -18.328 -24.328 -9.273 1 47.75 484 ASP A C 1
ATOM 3853 O O . ASP A 1 484 ? -18.281 -24.109 -10.484 1 47.75 484 ASP A O 1
ATOM 3857 N N . MET A 1 485 ? -18.062 -25.562 -8.898 1 46.06 485 MET A N 1
ATOM 3858 C CA . MET A 1 485 ? -18.797 -26.422 -9.82 1 46.06 485 MET A CA 1
ATOM 3859 C C . MET A 1 485 ? -20.297 -26.203 -9.703 1 46.06 485 MET A C 1
ATOM 3861 O O . MET A 1 485 ? -20.828 -26.109 -8.602 1 46.06 485 MET A O 1
ATOM 3865 N N . PRO A 1 486 ? -20.938 -25.906 -10.789 1 41.75 486 PRO A N 1
ATOM 3866 C CA . PRO A 1 486 ? -22.391 -25.766 -10.695 1 41.75 486 PRO A CA 1
ATOM 3867 C C . PRO A 1 486 ? -23.047 -26.891 -9.891 1 41.75 486 PRO A C 1
ATOM 3869 O O . PRO A 1 486 ? -22.562 -28.031 -9.93 1 41.75 486 PRO A O 1
ATOM 3872 N N . THR A 1 487 ? -23.969 -26.609 -9.031 1 45.81 487 THR A N 1
ATOM 3873 C CA . THR A 1 487 ? -24.688 -27.484 -8.117 1 45.81 487 THR A CA 1
ATOM 3874 C C . THR A 1 487 ? -25.172 -28.734 -8.836 1 45.81 487 THR A C 1
ATOM 3876 O O . THR A 1 487 ? -25.062 -29.844 -8.305 1 45.81 487 THR A O 1
ATOM 3879 N N . GLN A 1 488 ? -25.734 -28.562 -10.031 1 44.44 488 GLN A N 1
ATOM 3880 C CA . GLN A 1 488 ? -26.297 -29.703 -10.75 1 44.44 488 GLN A CA 1
ATOM 3881 C C . GLN A 1 488 ? -25.203 -30.688 -11.164 1 44.44 488 GLN A C 1
ATOM 3883 O O . GLN A 1 488 ? -25.406 -31.906 -11.102 1 44.44 488 GLN A O 1
ATOM 3888 N N . GLU A 1 489 ? -24.188 -30.109 -11.602 1 52.75 489 GLU A N 1
ATOM 3889 C CA . GLU A 1 489 ? -23.062 -30.969 -11.992 1 52.75 489 GLU A CA 1
ATOM 3890 C C . GLU A 1 489 ? -22.516 -31.734 -10.797 1 52.75 489 GLU A C 1
ATOM 3892 O O . GLU A 1 489 ? -22.156 -32.906 -10.906 1 52.75 489 GLU A O 1
ATOM 3897 N N . MET A 1 490 ? -22.766 -31.047 -9.781 1 61 490 MET A N 1
ATOM 3898 C CA . MET A 1 490 ? -22.297 -31.688 -8.555 1 61 490 MET A CA 1
ATOM 3899 C C . MET A 1 490 ? -23.188 -32.844 -8.164 1 61 490 MET A C 1
ATOM 3901 O O . MET A 1 490 ? -22.703 -33.875 -7.711 1 61 490 MET A O 1
ATOM 3905 N N . GLU A 1 491 ? -24.438 -32.656 -8.391 1 59.5 491 GLU A N 1
ATOM 3906 C CA . GLU A 1 491 ? -25.375 -33.719 -8.07 1 59.5 491 GLU A CA 1
ATOM 3907 C C . GLU A 1 491 ? -25.156 -34.938 -8.945 1 59.5 491 GLU A C 1
ATOM 3909 O O . GLU A 1 491 ? -25.188 -36.062 -8.461 1 59.5 491 GLU A O 1
ATOM 3914 N N . ASN A 1 492 ? -24.984 -34.656 -10.227 1 60.97 492 ASN A N 1
ATOM 3915 C CA . ASN A 1 492 ? -24.75 -35.75 -11.156 1 60.97 492 ASN A CA 1
ATOM 3916 C C . ASN A 1 492 ? -23.469 -36.5 -10.836 1 60.97 492 ASN A C 1
ATOM 3918 O O . ASN A 1 492 ? -23.438 -37.75 -10.867 1 60.97 492 ASN A O 1
ATOM 3922 N N . VAL A 1 493 ? -22.5 -35.719 -10.57 1 61.94 493 VAL A N 1
ATOM 3923 C CA . VAL A 1 493 ? -21.203 -36.281 -10.211 1 61.94 493 VAL A CA 1
ATOM 3924 C C . VAL A 1 493 ? -21.359 -37.156 -8.953 1 61.94 493 VAL A C 1
ATOM 3926 O O . VAL A 1 493 ? -20.859 -38.281 -8.906 1 61.94 493 VAL A O 1
ATOM 3929 N N . MET A 1 494 ? -22.125 -36.625 -8.141 1 66.69 494 MET A N 1
ATOM 3930 C CA . MET A 1 494 ? -22.312 -37.344 -6.879 1 66.69 494 MET A CA 1
ATOM 3931 C C . MET A 1 494 ? -23.109 -38.625 -7.098 1 66.69 494 MET A C 1
ATOM 3933 O O . MET A 1 494 ? -22.797 -39.656 -6.496 1 66.69 494 MET A O 1
ATOM 3937 N N . SER A 1 495 ? -24.062 -38.531 -7.941 1 69.5 495 SER A N 1
ATOM 3938 C CA . SER A 1 495 ? -24.875 -39.688 -8.211 1 69.5 495 SER A CA 1
ATOM 3939 C C . SER A 1 495 ? -24.047 -40.812 -8.844 1 69.5 495 SER A C 1
ATOM 3941 O O . SER A 1 495 ? -24.203 -41.969 -8.477 1 69.5 495 SER A O 1
ATOM 3943 N N . GLN A 1 496 ? -23.203 -40.5 -9.719 1 71.31 496 GLN A N 1
ATOM 3944 C CA . GLN A 1 496 ? -22.359 -41.469 -10.391 1 71.31 496 GLN A CA 1
ATOM 3945 C C . GLN A 1 496 ? -21.344 -42.062 -9.422 1 71.31 496 GLN A C 1
ATOM 3947 O O . GLN A 1 496 ? -21.062 -43.281 -9.492 1 71.31 496 GLN A O 1
ATOM 3952 N N . LEU A 1 497 ? -20.922 -41.281 -8.586 1 76.25 497 LEU A N 1
ATOM 3953 C CA . LEU A 1 497 ? -19.984 -41.75 -7.586 1 76.25 497 LEU A CA 1
ATOM 3954 C C . LEU A 1 497 ? -20.641 -42.75 -6.652 1 76.25 497 LEU A C 1
ATOM 3956 O O . LEU A 1 497 ? -20.016 -43.75 -6.293 1 76.25 497 LEU A O 1
ATOM 3960 N N . ILE A 1 498 ? -21.844 -42.438 -6.348 1 74.5 498 ILE A N 1
ATOM 3961 C CA . ILE A 1 498 ? -22.609 -43.312 -5.477 1 74.5 498 ILE A CA 1
ATOM 3962 C C . ILE A 1 498 ? -22.812 -44.656 -6.16 1 74.5 498 ILE A C 1
ATOM 3964 O O . ILE A 1 498 ? -22.719 -45.719 -5.523 1 74.5 498 ILE A O 1
ATOM 3968 N N . GLU A 1 499 ? -23.016 -44.594 -7.375 1 74.81 499 GLU A N 1
ATOM 3969 C CA . GLU A 1 499 ? -23.203 -45.812 -8.133 1 74.81 499 GLU A CA 1
ATOM 3970 C C . GLU A 1 499 ? -21.938 -46.688 -8.133 1 74.81 499 GLU A C 1
ATOM 3972 O O . GLU A 1 499 ? -22.016 -47.906 -8.195 1 74.81 499 GLU A O 1
ATOM 3977 N N . MET A 1 500 ? -20.938 -46 -8.047 1 74.94 500 MET A N 1
ATOM 3978 C CA . MET A 1 500 ? -19.656 -46.719 -8.039 1 74.94 500 MET A CA 1
ATOM 3979 C C . MET A 1 500 ? -19.266 -47.125 -6.629 1 74.94 500 MET A C 1
ATOM 3981 O O . MET A 1 500 ? -18.203 -47.719 -6.422 1 74.94 500 MET A O 1
ATOM 3985 N N . GLY A 1 501 ? -20.172 -46.719 -5.664 1 74.31 501 GLY A N 1
ATOM 3986 C CA . GLY A 1 501 ? -20 -47.156 -4.285 1 74.31 501 GLY A CA 1
ATOM 3987 C C . GLY A 1 501 ? -19.219 -46.156 -3.438 1 74.31 501 GLY A C 1
ATOM 3988 O O . GLY A 1 501 ? -18.812 -46.469 -2.324 1 74.31 501 GLY A O 1
ATOM 3989 N N . VAL A 1 502 ? -18.891 -45.156 -4.031 1 79.75 502 VAL A N 1
ATOM 3990 C CA . VAL A 1 502 ? -18.156 -44.156 -3.262 1 79.75 502 VAL A CA 1
ATOM 3991 C C . VAL A 1 502 ? -19.125 -43.188 -2.59 1 79.75 502 VAL A C 1
ATOM 3993 O O . VAL A 1 502 ? -19.859 -42.469 -3.268 1 79.75 502 VAL A O 1
ATOM 3996 N N . ASP A 1 503 ? -19.234 -43.438 -1.191 1 70.88 503 ASP A N 1
ATOM 3997 C CA . ASP A 1 503 ? -20.016 -42.438 -0.452 1 70.88 503 ASP A CA 1
ATOM 3998 C C . ASP A 1 503 ? -19.266 -41.125 -0.345 1 70.88 503 ASP A C 1
ATOM 4000 O O . ASP A 1 503 ? -18.172 -41.062 0.226 1 70.88 503 ASP A O 1
ATOM 4004 N N . GLY A 1 504 ? -19.344 -40.344 -1.198 1 63.94 504 GLY A N 1
ATOM 4005 C CA . GLY A 1 504 ? -18.641 -39.062 -1.308 1 63.94 504 GLY A CA 1
ATOM 4006 C C . GLY A 1 504 ? -18.75 -38.219 -0.051 1 63.94 504 GLY A C 1
ATOM 4007 O O . GLY A 1 504 ? -18.469 -37.031 -0.078 1 63.94 504 GLY A O 1
ATOM 4008 N N . SER A 1 505 ? -19.172 -38.906 0.997 1 71.81 505 SER A N 1
ATOM 4009 C CA . SER A 1 505 ? -19.359 -38.125 2.215 1 71.81 505 SER A CA 1
ATOM 4010 C C . SER A 1 505 ? -18.016 -37.781 2.861 1 71.81 505 SER A C 1
ATOM 4012 O O . SER A 1 505 ? -17.125 -38.625 2.947 1 71.81 505 SER A O 1
ATOM 4014 N N . GLN A 1 506 ? -17.719 -36.531 3.031 1 79.88 506 GLN A N 1
ATOM 4015 C CA . GLN A 1 506 ? -16.547 -36 3.719 1 79.88 506 GLN A CA 1
ATOM 4016 C C . GLN A 1 506 ? -16.953 -35.25 5 1 79.88 506 GLN A C 1
ATOM 4018 O O . GLN A 1 506 ? -18.109 -34.906 5.184 1 79.88 506 GLN A O 1
ATOM 4023 N N . ASP A 1 507 ? -15.945 -35.25 5.945 1 82.06 507 ASP A N 1
ATOM 4024 C CA . ASP A 1 507 ? -16.172 -34.469 7.156 1 82.06 507 ASP A CA 1
ATOM 4025 C C . ASP A 1 507 ? -16.359 -32.969 6.828 1 82.06 507 ASP A C 1
ATOM 4027 O O . ASP A 1 507 ? -15.445 -32.344 6.293 1 82.06 507 ASP A O 1
ATOM 4031 N N . LEU A 1 508 ? -17.469 -32.562 7.125 1 82.12 508 LEU A N 1
ATOM 4032 C CA . LEU A 1 508 ? -17.844 -31.219 6.727 1 82.12 508 LEU A CA 1
ATOM 4033 C C . LEU A 1 508 ? -16.938 -30.188 7.387 1 82.12 508 LEU A C 1
ATOM 4035 O O . LEU A 1 508 ? -16.562 -29.188 6.758 1 82.12 508 LEU A O 1
ATOM 4039 N N . ASP A 1 509 ? -16.562 -30.375 8.641 1 83.31 509 ASP A N 1
ATOM 4040 C CA . ASP A 1 509 ? -15.688 -29.438 9.336 1 83.31 509 ASP A CA 1
ATOM 4041 C C . ASP A 1 509 ? -14.305 -29.406 8.688 1 83.31 509 ASP A C 1
ATOM 4043 O O . ASP A 1 509 ? -13.719 -28.328 8.523 1 83.31 509 ASP A O 1
ATOM 4047 N N . ASN A 1 510 ? -13.844 -30.531 8.359 1 87.19 510 ASN A N 1
ATOM 4048 C CA . ASN A 1 510 ? -12.531 -30.625 7.719 1 87.19 510 ASN A CA 1
ATOM 4049 C C . ASN A 1 510 ? -12.523 -29.891 6.375 1 87.19 510 ASN A C 1
ATOM 4051 O O . ASN A 1 510 ? -11.57 -29.188 6.059 1 87.19 510 ASN A O 1
ATOM 4055 N N . ILE A 1 511 ? -13.578 -30.094 5.664 1 86.06 511 ILE A N 1
ATOM 4056 C CA . ILE A 1 511 ? -13.672 -29.484 4.348 1 86.06 511 ILE A CA 1
ATOM 4057 C C . ILE A 1 511 ? -13.742 -27.969 4.488 1 86.06 511 ILE A C 1
ATOM 4059 O O . ILE A 1 511 ? -13.141 -27.234 3.705 1 86.06 511 ILE A O 1
ATOM 4063 N N . GLN A 1 512 ? -14.43 -27.5 5.453 1 84.69 512 GLN A N 1
ATOM 4064 C CA . GLN A 1 512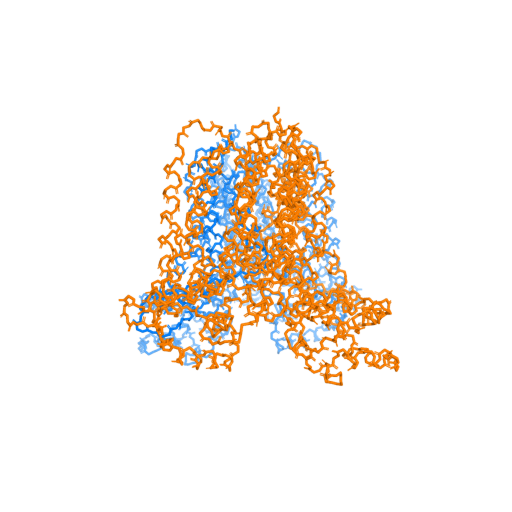 ? -14.539 -26.062 5.68 1 84.69 512 GLN A CA 1
ATOM 4065 C C . GLN A 1 512 ? -13.203 -25.469 6.109 1 84.69 512 GLN A C 1
ATOM 4067 O O . GLN A 1 512 ? -12.883 -24.328 5.754 1 84.69 512 GLN A O 1
ATOM 4072 N N . ILE A 1 513 ? -12.5 -26.234 6.906 1 87.38 513 ILE A N 1
ATOM 4073 C CA . ILE A 1 513 ? -11.164 -25.812 7.305 1 87.38 513 ILE A CA 1
ATOM 4074 C C . ILE A 1 513 ? -10.281 -25.672 6.066 1 87.38 513 ILE A C 1
ATOM 4076 O O . ILE A 1 513 ? -9.594 -24.656 5.895 1 87.38 513 ILE A O 1
ATOM 4080 N N . LEU A 1 514 ? -10.32 -26.672 5.207 1 88.88 514 LEU A N 1
ATOM 4081 C CA . LEU A 1 514 ? -9.508 -26.656 4 1 88.88 514 LEU A CA 1
ATOM 4082 C C . LEU A 1 514 ? -9.906 -25.484 3.092 1 88.88 514 LEU A C 1
ATOM 4084 O O . LEU A 1 514 ? -9.039 -24.812 2.537 1 88.88 514 LEU A O 1
ATOM 4088 N N . LYS A 1 515 ? -11.164 -25.266 2.982 1 86.38 515 LYS A N 1
ATOM 4089 C CA . LYS A 1 515 ? -11.648 -24.156 2.168 1 86.38 515 LYS A CA 1
ATOM 4090 C C . LYS A 1 515 ? -11.18 -22.828 2.73 1 86.38 515 LYS A C 1
ATOM 4092 O O . LYS A 1 515 ? -10.82 -21.922 1.973 1 86.38 515 LYS A O 1
ATOM 4097 N N . SER A 1 516 ? -11.164 -22.719 4 1 86.06 516 SER A N 1
ATOM 4098 C CA . SER A 1 516 ? -10.711 -21.5 4.648 1 86.06 516 SER A CA 1
ATOM 4099 C C . SER A 1 516 ? -9.219 -21.281 4.422 1 86.06 516 SER A C 1
ATOM 4101 O O . SER A 1 516 ? -8.781 -20.141 4.238 1 86.06 516 SER A O 1
ATOM 4103 N N . ILE A 1 517 ? -8.5 -22.312 4.434 1 88.62 517 ILE A N 1
ATOM 4104 C CA . ILE A 1 517 ? -7.062 -22.219 4.188 1 88.62 517 ILE A CA 1
ATOM 4105 C C . ILE A 1 517 ? -6.812 -21.781 2.75 1 88.62 517 ILE A C 1
ATOM 4107 O O . ILE A 1 517 ? -5.934 -20.953 2.492 1 88.62 517 ILE A O 1
ATOM 4111 N N . ILE A 1 518 ? -7.531 -22.312 1.864 1 89.38 518 ILE A N 1
ATOM 4112 C CA . ILE A 1 518 ? -7.422 -21.922 0.462 1 89.38 518 ILE A CA 1
ATOM 4113 C C . ILE A 1 518 ? -7.773 -20.438 0.31 1 89.38 518 ILE A C 1
ATOM 4115 O O . ILE A 1 518 ? -7.09 -19.703 -0.406 1 89.38 518 ILE A O 1
ATOM 4119 N N . TYR A 1 519 ? -8.75 -20.062 1.005 1 85.19 519 TYR A N 1
ATOM 4120 C CA . TYR A 1 519 ? -9.188 -18.672 0.942 1 85.19 519 TYR A CA 1
ATOM 4121 C C . TYR A 1 519 ? -8.125 -17.734 1.509 1 85.19 519 TYR A C 1
ATOM 4123 O O . TYR A 1 519 ? -7.91 -16.641 0.99 1 85.19 519 TYR A O 1
ATOM 4131 N N . VAL A 1 520 ? -7.516 -18.156 2.535 1 84.44 520 VAL A N 1
ATOM 4132 C CA . VAL A 1 520 ? -6.418 -17.375 3.094 1 84.44 520 VAL A CA 1
ATOM 4133 C C . VAL A 1 520 ? -5.352 -17.141 2.023 1 84.44 520 VAL A C 1
ATOM 4135 O O . VAL A 1 520 ? -4.871 -16.016 1.851 1 84.44 520 VAL A O 1
ATOM 4138 N N . ASN A 1 521 ? -5.051 -18.156 1.306 1 86.81 521 ASN A N 1
ATOM 4139 C CA . ASN A 1 521 ? -4.062 -18.047 0.237 1 86.81 521 ASN A CA 1
ATOM 4140 C C . ASN A 1 521 ? -4.52 -17.078 -0.854 1 86.81 521 ASN A C 1
ATOM 4142 O O . ASN A 1 521 ? -3.703 -16.375 -1.448 1 86.81 521 ASN A O 1
ATOM 4146 N N . MET A 1 522 ? -5.75 -17 -1.019 1 87 522 MET A N 1
ATOM 4147 C CA . MET A 1 522 ? -6.297 -16.219 -2.117 1 87 522 MET A CA 1
ATOM 4148 C C . MET A 1 522 ? -6.344 -14.734 -1.754 1 87 522 MET A C 1
ATOM 4150 O O . MET A 1 522 ? -6.391 -13.875 -2.637 1 87 522 MET A O 1
ATOM 4154 N N . VAL A 1 523 ? -6.25 -14.414 -0.465 1 84 523 VAL A N 1
ATOM 4155 C CA . VAL A 1 523 ? -6.535 -13.031 -0.103 1 84 523 VAL A CA 1
ATOM 4156 C C . VAL A 1 523 ? -5.324 -12.422 0.601 1 84 523 VAL A C 1
ATOM 4158 O O . VAL A 1 523 ? -5.168 -11.195 0.637 1 84 523 VAL A O 1
ATOM 4161 N N . PHE A 1 524 ? -4.465 -13.188 1.155 1 87 524 PHE A N 1
ATOM 4162 C CA . PHE A 1 524 ? -3.361 -12.688 1.966 1 87 524 PHE A CA 1
ATOM 4163 C C . PHE A 1 524 ? -2.344 -11.953 1.1 1 87 524 PHE A C 1
ATOM 4165 O O . PHE A 1 524 ? -2.01 -12.406 0.005 1 87 524 PHE A O 1
ATOM 4172 N N . PRO A 1 525 ? -1.823 -10.836 1.597 1 88.94 525 PRO A N 1
ATOM 4173 C CA . PRO A 1 525 ? -0.853 -10.055 0.822 1 88.94 525 PRO A CA 1
ATOM 4174 C C . PRO A 1 525 ? 0.37 -10.875 0.416 1 88.94 525 PRO A C 1
ATOM 4176 O O . PRO A 1 525 ? 0.859 -11.695 1.201 1 88.94 525 PRO A O 1
ATOM 4179 N N . LEU A 1 526 ? 0.875 -10.648 -0.791 1 90.25 526 LEU A N 1
ATOM 4180 C CA . LEU A 1 526 ? 2.086 -11.25 -1.34 1 90.25 526 LEU A CA 1
ATOM 4181 C C . LEU A 1 526 ? 1.845 -12.695 -1.735 1 90.25 526 LEU A C 1
ATOM 4183 O O . LEU A 1 526 ? 2.197 -13.109 -2.842 1 90.25 526 LEU A O 1
ATOM 4187 N N . ILE A 1 527 ? 1.114 -13.484 -0.913 1 89.88 527 ILE A N 1
ATOM 4188 C CA . ILE A 1 527 ? 0.989 -14.914 -1.179 1 89.88 527 ILE A CA 1
ATOM 4189 C C . ILE A 1 527 ? -0.166 -15.156 -2.146 1 89.88 527 ILE A C 1
ATOM 4191 O O . ILE A 1 527 ? -0.243 -16.219 -2.775 1 89.88 527 ILE A O 1
ATOM 4195 N N . ARG A 1 528 ? -1.063 -14.289 -2.227 1 91.12 528 ARG A N 1
ATOM 4196 C CA . ARG A 1 528 ? -2.225 -14.453 -3.096 1 91.12 528 ARG A CA 1
ATOM 4197 C C . ARG A 1 528 ? -1.801 -14.641 -4.551 1 91.12 528 ARG A C 1
ATOM 4199 O O . ARG A 1 528 ? -2.486 -15.312 -5.32 1 91.12 528 ARG A O 1
ATOM 4206 N N . TYR A 1 529 ? -0.676 -14.094 -4.949 1 92.81 529 TYR A N 1
ATOM 4207 C CA . TYR A 1 529 ? -0.231 -14.156 -6.34 1 92.81 529 TYR A CA 1
ATOM 4208 C C . TYR A 1 529 ? 0.243 -15.555 -6.703 1 92.81 529 TYR A C 1
ATOM 4210 O O . TYR A 1 529 ? 0.273 -15.922 -7.879 1 92.81 529 TYR A O 1
ATOM 4218 N N . LEU A 1 530 ? 0.556 -16.344 -5.734 1 92.19 530 LEU A N 1
ATOM 4219 C CA . LEU A 1 530 ? 1.049 -17.703 -5.961 1 92.19 530 LEU A CA 1
ATOM 4220 C C . LEU A 1 530 ? -0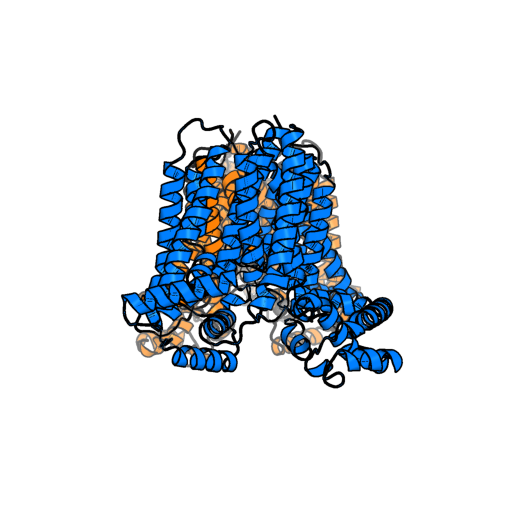.071 -18.609 -6.449 1 92.19 530 LEU A C 1
ATOM 4222 O O . LEU A 1 530 ? 0.192 -19.688 -7.012 1 92.19 530 LEU A O 1
ATOM 4226 N N . SER A 1 531 ? -1.305 -18.109 -6.273 1 91.06 531 SER A N 1
ATOM 4227 C CA . SER A 1 531 ? -2.449 -18.922 -6.699 1 91.06 531 SER A CA 1
ATOM 4228 C C . SER A 1 531 ? -3.129 -18.312 -7.918 1 91.06 531 SER A C 1
ATOM 4230 O O . SER A 1 531 ? -4.23 -18.719 -8.297 1 91.06 531 SER A O 1
ATOM 4232 N N . MET A 1 532 ? -2.529 -17.328 -8.484 1 93.06 532 MET A N 1
ATOM 4233 C CA . MET A 1 532 ? -3.078 -16.703 -9.688 1 93.06 532 MET A CA 1
ATOM 4234 C C . MET A 1 532 ? -2.344 -17.188 -10.938 1 93.06 532 MET A C 1
ATOM 4236 O O . MET A 1 532 ? -1.128 -17.031 -11.047 1 93.06 532 MET A O 1
ATOM 4240 N N . PRO A 1 533 ? -3.049 -17.703 -11.836 1 95.62 533 PRO A N 1
ATOM 4241 C CA . PRO A 1 533 ? -2.389 -18.203 -13.047 1 95.62 533 PRO A CA 1
ATOM 4242 C C . PRO A 1 533 ? -1.58 -17.141 -13.766 1 95.62 533 PRO A C 1
ATOM 4244 O O . PRO A 1 533 ? -0.499 -17.422 -14.289 1 95.62 533 PRO A O 1
ATOM 4247 N N . GLY A 1 534 ? -2.082 -15.938 -13.773 1 96.25 534 GLY A N 1
ATOM 4248 C CA . GLY A 1 534 ? -1.44 -14.852 -14.5 1 96.25 534 GLY A CA 1
ATOM 4249 C C . GLY A 1 534 ? -0.043 -14.539 -14 1 96.25 534 GLY A C 1
ATOM 4250 O O . GLY A 1 534 ? 0.793 -14.031 -14.742 1 96.25 534 GLY A O 1
ATOM 4251 N N . ALA A 1 535 ? 0.274 -14.883 -12.758 1 96.06 535 ALA A N 1
ATOM 4252 C CA . ALA A 1 535 ? 1.592 -14.617 -12.188 1 96.06 535 ALA A CA 1
ATOM 4253 C C . ALA A 1 535 ? 2.67 -15.445 -12.891 1 96.06 535 ALA A C 1
ATOM 4255 O O . ALA A 1 535 ? 3.787 -14.961 -13.094 1 96.06 535 ALA A O 1
ATOM 4256 N N . TYR A 1 536 ? 2.375 -16.594 -13.273 1 97.69 536 TYR A N 1
ATOM 4257 C CA . TYR A 1 536 ? 3.346 -17.484 -13.891 1 97.69 536 TYR A CA 1
ATOM 4258 C C . TYR A 1 536 ? 3.574 -17.109 -15.352 1 97.69 536 TYR A C 1
ATOM 4260 O O . TYR A 1 536 ? 4.664 -17.328 -15.891 1 97.69 536 TYR A O 1
ATOM 4268 N N . MET A 1 537 ? 2.533 -16.578 -15.977 1 97.88 537 MET A N 1
ATOM 4269 C CA . MET A 1 537 ? 2.721 -15.992 -17.297 1 97.88 537 MET A CA 1
ATOM 4270 C C . MET A 1 537 ? 3.727 -14.852 -17.25 1 97.88 537 MET A C 1
ATOM 4272 O O . MET A 1 537 ? 4.656 -14.797 -18.062 1 97.88 537 MET A O 1
ATOM 4276 N N . TRP A 1 538 ? 3.561 -14.016 -16.266 1 97.75 538 TRP A N 1
ATOM 4277 C CA . TRP A 1 538 ? 4.453 -12.867 -16.125 1 97.75 538 TRP A CA 1
ATOM 4278 C C . TRP A 1 538 ? 5.883 -13.328 -15.844 1 97.75 538 TRP A C 1
ATOM 4280 O O . TRP A 1 538 ? 6.832 -12.797 -16.422 1 97.75 538 TRP A O 1
ATOM 4290 N N . LEU A 1 539 ? 6.047 -14.281 -14.984 1 97.88 539 LEU A N 1
ATOM 4291 C CA . LEU A 1 539 ? 7.375 -14.797 -14.664 1 97.88 539 LEU A CA 1
ATOM 4292 C C . LEU A 1 539 ? 8.039 -15.391 -15.906 1 97.88 539 LEU A C 1
ATOM 4294 O O . LEU A 1 539 ? 9.25 -15.219 -16.109 1 97.88 539 LEU A O 1
ATOM 4298 N N . THR A 1 540 ? 7.262 -16.078 -16.688 1 98.5 540 THR A N 1
ATOM 4299 C CA . THR A 1 540 ? 7.805 -16.656 -17.906 1 98.5 540 THR A CA 1
ATOM 4300 C C . THR A 1 540 ? 8.242 -15.57 -18.891 1 98.5 540 THR A C 1
ATOM 4302 O O . THR A 1 540 ? 9.305 -15.68 -19.516 1 98.5 540 THR A O 1
ATOM 4305 N N . ILE A 1 541 ? 7.441 -14.531 -19 1 98.25 541 ILE A N 1
ATOM 4306 C CA . ILE A 1 541 ? 7.789 -13.406 -19.859 1 98.25 541 ILE A CA 1
ATOM 4307 C C . ILE A 1 541 ? 9.102 -12.781 -19.391 1 98.25 541 ILE A C 1
ATOM 4309 O O . ILE A 1 541 ? 9.984 -12.477 -20.203 1 98.25 541 ILE A O 1
ATOM 4313 N N . ILE A 1 542 ? 9.273 -12.641 -18.141 1 98.25 542 ILE A N 1
ATOM 4314 C CA . ILE A 1 542 ? 10.469 -12.039 -17.562 1 98.25 542 ILE A CA 1
ATOM 4315 C C . ILE A 1 542 ? 11.68 -12.93 -17.828 1 98.25 542 ILE A C 1
ATOM 4317 O O . ILE A 1 542 ? 12.75 -12.445 -18.188 1 98.25 542 ILE A O 1
ATOM 4321 N N . LEU A 1 543 ? 11.523 -14.234 -17.703 1 98.44 543 LEU A N 1
ATOM 4322 C CA . LEU A 1 543 ? 12.625 -15.164 -17.953 1 98.44 543 LEU A CA 1
ATOM 4323 C C . LEU A 1 543 ? 13.039 -15.141 -19.422 1 98.44 543 LEU A C 1
ATOM 4325 O O . LEU A 1 543 ? 14.227 -15.234 -19.734 1 98.44 543 LEU A O 1
ATOM 4329 N N . ILE A 1 544 ? 12.047 -15.016 -20.281 1 98.31 544 ILE A N 1
ATOM 4330 C CA . ILE A 1 544 ? 12.359 -14.891 -21.703 1 98.31 544 ILE A CA 1
ATOM 4331 C C . ILE A 1 544 ? 13.227 -13.656 -21.922 1 98.31 544 ILE A C 1
ATOM 4333 O O . ILE A 1 544 ? 14.234 -13.719 -22.641 1 98.31 544 ILE A O 1
ATOM 4337 N N . ALA A 1 545 ? 12.852 -12.555 -21.281 1 98.12 545 ALA A N 1
ATOM 4338 C CA . ALA A 1 545 ? 13.617 -11.312 -21.422 1 98.12 545 ALA A CA 1
ATOM 4339 C C . ALA A 1 545 ? 15.047 -11.5 -20.922 1 98.12 545 ALA A C 1
ATOM 4341 O O . ALA A 1 545 ? 15.992 -11.016 -21.547 1 98.12 545 ALA A O 1
ATOM 4342 N N . PHE A 1 546 ? 15.195 -12.203 -19.828 1 98 546 PHE A N 1
ATOM 4343 C CA . PHE A 1 546 ? 16.516 -12.422 -19.25 1 98 546 PHE A CA 1
ATOM 4344 C C . PHE A 1 546 ? 17.391 -13.266 -20.188 1 98 546 PHE A C 1
ATOM 4346 O O . PHE A 1 546 ? 18.562 -12.953 -20.406 1 98 546 PHE A O 1
ATOM 4353 N N . PHE A 1 547 ? 16.875 -14.273 -20.766 1 98 547 PHE A N 1
ATOM 4354 C CA . PHE A 1 547 ? 17.641 -15.156 -21.625 1 98 547 PHE A CA 1
ATOM 4355 C C . PHE A 1 547 ? 17.984 -14.461 -22.938 1 98 547 PHE A C 1
ATOM 4357 O O . PHE A 1 547 ? 19.047 -14.711 -23.516 1 98 547 PHE A O 1
ATOM 4364 N N . ILE A 1 548 ? 17.062 -13.617 -23.422 1 97.75 548 ILE A N 1
ATOM 4365 C CA . ILE A 1 548 ? 17.359 -12.828 -24.609 1 97.75 548 ILE A CA 1
ATOM 4366 C C . ILE A 1 548 ? 18.5 -11.859 -24.297 1 97.75 548 ILE A C 1
ATOM 4368 O O . ILE A 1 548 ? 19.406 -11.68 -25.109 1 97.75 548 ILE A O 1
ATOM 4372 N N . ARG A 1 549 ? 18.438 -11.242 -23.172 1 96.25 549 ARG A N 1
ATOM 4373 C CA . ARG A 1 549 ? 19.453 -10.273 -22.781 1 96.25 549 ARG A CA 1
ATOM 4374 C C . ARG A 1 549 ? 20.828 -10.914 -22.75 1 96.25 549 ARG A C 1
ATOM 4376 O O . ARG A 1 549 ? 21.812 -10.328 -23.234 1 96.25 549 ARG A O 1
ATOM 4383 N N . ILE A 1 550 ? 20.891 -12.156 -22.219 1 96.75 550 ILE A N 1
ATOM 4384 C CA . ILE A 1 550 ? 22.203 -12.781 -22.078 1 96.75 550 ILE A CA 1
ATOM 4385 C C . ILE A 1 550 ? 22.484 -13.656 -23.297 1 96.75 550 ILE A C 1
ATOM 4387 O O . ILE A 1 550 ? 23.516 -14.336 -23.359 1 96.75 550 ILE A O 1
ATOM 4391 N N . ARG A 1 551 ? 21.625 -13.766 -24.328 1 95.12 551 ARG A N 1
ATOM 4392 C CA . ARG A 1 551 ? 21.766 -14.523 -25.562 1 95.12 551 ARG A CA 1
ATOM 4393 C C . ARG A 1 551 ? 22.109 -15.984 -25.281 1 95.12 551 ARG A C 1
ATOM 4395 O O . ARG A 1 551 ? 23.047 -16.531 -25.875 1 95.12 551 ARG A O 1
ATOM 4402 N N . SER A 1 552 ? 21.359 -16.469 -24.328 1 96.62 552 SER A N 1
ATOM 4403 C CA . SER A 1 552 ? 21.609 -17.844 -23.938 1 96.62 552 SER A CA 1
ATOM 4404 C C . SER A 1 552 ? 20.812 -18.828 -24.797 1 96.62 552 SER A C 1
ATOM 4406 O O . SER A 1 552 ? 19.594 -18.953 -24.625 1 96.62 552 SER A O 1
ATOM 4408 N N . ARG A 1 553 ? 21.422 -19.641 -25.625 1 95.62 553 ARG A N 1
ATOM 4409 C CA . ARG A 1 553 ? 20.75 -20.641 -26.453 1 95.62 553 ARG A CA 1
ATOM 4410 C C . ARG A 1 553 ? 20.156 -21.75 -25.594 1 95.62 553 ARG A C 1
ATOM 4412 O O . ARG A 1 553 ? 19.078 -22.266 -25.906 1 95.62 553 ARG A O 1
ATOM 4419 N N . LYS A 1 554 ? 20.875 -22.125 -24.516 1 96.75 554 LYS A N 1
ATOM 4420 C CA . LYS A 1 554 ? 20.375 -23.141 -23.578 1 96.75 554 LYS A CA 1
ATOM 4421 C C . LYS A 1 554 ? 19.062 -22.688 -22.938 1 96.75 554 LYS A C 1
ATOM 4423 O O . LYS A 1 554 ? 18.109 -23.469 -22.828 1 96.75 554 LYS A O 1
ATOM 4428 N N . GLY A 1 555 ? 19.094 -21.375 -22.547 1 97.31 555 GLY A N 1
ATOM 4429 C CA . GLY A 1 555 ? 17.891 -20.828 -21.922 1 97.31 555 GLY A CA 1
ATOM 4430 C C . GLY A 1 555 ? 16.672 -20.875 -22.828 1 97.31 555 GLY A C 1
ATOM 4431 O O . GLY A 1 555 ? 15.57 -21.156 -22.391 1 97.31 555 GLY A O 1
ATOM 4432 N N . TYR A 1 556 ? 16.875 -20.641 -24.141 1 97.19 556 TYR A N 1
ATOM 4433 C CA . TYR A 1 556 ? 15.781 -20.672 -25.094 1 97.19 556 TYR A CA 1
ATOM 4434 C C . TYR A 1 556 ? 15.164 -22.062 -25.172 1 97.19 556 TYR A C 1
ATOM 4436 O O . TYR A 1 556 ? 13.938 -22.203 -25.156 1 97.19 556 TYR A O 1
ATOM 4444 N N . VAL A 1 557 ? 15.961 -23.016 -25.203 1 97.62 557 VAL A N 1
ATOM 4445 C CA . VAL A 1 557 ? 15.523 -24.406 -25.375 1 97.62 557 VAL A CA 1
ATOM 4446 C C . VAL A 1 557 ? 14.789 -24.859 -24.109 1 97.62 557 VAL A C 1
ATOM 4448 O O . VAL A 1 557 ? 13.719 -25.469 -24.188 1 97.62 557 VAL A O 1
ATOM 4451 N N . ILE A 1 558 ? 15.312 -24.547 -22.984 1 97.94 558 ILE A N 1
ATOM 4452 C CA . ILE A 1 558 ? 14.781 -24.984 -21.703 1 97.94 558 ILE A CA 1
ATOM 4453 C C . ILE A 1 558 ? 13.391 -24.391 -21.484 1 97.94 558 ILE A C 1
ATOM 4455 O O . ILE A 1 558 ? 12.531 -25.016 -20.875 1 97.94 558 ILE A O 1
ATOM 4459 N N . LEU A 1 559 ? 13.086 -23.219 -22.078 1 98.06 559 LEU A N 1
ATOM 4460 C CA . LEU A 1 559 ? 11.828 -22.516 -21.828 1 98.06 559 LEU A CA 1
ATOM 4461 C C . LEU A 1 559 ? 10.734 -23.016 -22.781 1 98.06 559 LEU A C 1
ATOM 4463 O O . LEU A 1 559 ? 9.555 -22.75 -22.562 1 98.06 559 LEU A O 1
ATOM 4467 N N . ILE A 1 560 ? 11.023 -23.766 -23.75 1 97.81 560 ILE A N 1
ATOM 4468 C CA . ILE A 1 560 ? 10.102 -24.141 -24.828 1 97.81 560 ILE A CA 1
ATOM 4469 C C . ILE A 1 560 ? 8.906 -24.891 -24.234 1 97.81 560 ILE A C 1
ATOM 4471 O O . ILE A 1 560 ? 7.758 -24.547 -24.516 1 97.81 560 ILE A O 1
ATOM 4475 N N . PRO A 1 561 ? 9.133 -25.891 -23.375 1 97.62 561 PRO A N 1
ATOM 4476 C CA . PRO A 1 561 ? 7.973 -26.594 -22.844 1 97.62 561 PRO A CA 1
ATOM 4477 C C . PRO A 1 561 ? 7.035 -25.688 -22.062 1 97.62 561 PRO A C 1
ATOM 4479 O O . PRO A 1 561 ? 5.812 -25.797 -22.172 1 97.62 561 PRO A O 1
ATOM 4482 N N . ASN A 1 562 ? 7.598 -24.781 -21.266 1 97.81 562 ASN A N 1
ATOM 4483 C CA . ASN A 1 562 ? 6.77 -23.859 -20.5 1 97.81 562 ASN A CA 1
ATOM 4484 C C . ASN A 1 562 ? 5.992 -22.906 -21.406 1 97.81 562 ASN A C 1
ATOM 4486 O O . ASN A 1 562 ? 4.824 -22.609 -21.156 1 97.81 562 ASN A O 1
ATOM 4490 N N . ILE A 1 563 ? 6.617 -22.422 -22.453 1 98 563 ILE A N 1
ATOM 4491 C CA . ILE A 1 563 ? 5.961 -21.516 -23.406 1 98 563 ILE A CA 1
ATOM 4492 C C . ILE A 1 563 ? 4.809 -22.25 -24.094 1 98 563 ILE A C 1
ATOM 4494 O O . ILE A 1 563 ? 3.707 -21.703 -24.203 1 98 563 ILE A O 1
ATOM 4498 N N . ILE A 1 564 ? 5.047 -23.484 -24.453 1 97.38 564 ILE A N 1
ATOM 4499 C CA . ILE A 1 564 ? 4.031 -24.25 -25.156 1 97.38 564 ILE A CA 1
ATOM 4500 C C . ILE A 1 564 ? 2.867 -24.547 -24.219 1 97.38 564 ILE A C 1
ATOM 4502 O O . ILE A 1 564 ? 1.702 -24.453 -24.609 1 97.38 564 ILE A O 1
ATOM 4506 N N . ASN A 1 565 ? 3.154 -24.922 -23 1 96.88 565 ASN A N 1
ATOM 4507 C CA . ASN A 1 565 ? 2.088 -25.172 -22.031 1 96.88 565 ASN A CA 1
ATOM 4508 C C . ASN A 1 565 ? 1.26 -23.922 -21.781 1 96.88 565 ASN A C 1
ATOM 4510 O O . ASN A 1 565 ? 0.054 -24 -21.531 1 96.88 565 ASN A O 1
ATOM 4514 N N . LEU A 1 566 ? 1.873 -22.781 -21.781 1 97.31 566 LEU A N 1
ATOM 4515 C CA . LEU A 1 566 ? 1.135 -21.531 -21.609 1 97.31 566 LEU A CA 1
ATOM 4516 C C . LEU A 1 566 ? 0.25 -21.266 -22.812 1 97.31 566 LEU A C 1
ATOM 4518 O O . LEU A 1 566 ? -0.871 -20.766 -22.672 1 97.31 566 LEU A O 1
ATOM 4522 N N . LEU A 1 567 ? 0.776 -21.562 -23.984 1 95.56 567 LEU A N 1
ATOM 4523 C CA . LEU A 1 567 ? -0.024 -21.391 -25.203 1 95.56 567 LEU A CA 1
ATOM 4524 C C . LEU A 1 567 ? -1.231 -22.328 -25.188 1 95.56 567 LEU A C 1
ATOM 4526 O O . LEU A 1 567 ? -2.312 -21.953 -25.641 1 95.56 567 LEU A O 1
ATOM 4530 N N . VAL A 1 568 ? -1.002 -23.484 -24.656 1 93.56 568 VAL A N 1
ATOM 4531 C CA . VAL A 1 568 ? -2.102 -24.422 -24.5 1 93.56 568 VAL A CA 1
ATOM 4532 C C . VAL A 1 568 ? -3.15 -23.859 -23.547 1 93.56 568 VAL A C 1
ATOM 4534 O O . VAL A 1 568 ? -4.352 -24.016 -23.766 1 93.56 568 VAL A O 1
ATOM 4537 N N . CYS A 1 569 ? -2.742 -23.219 -22.5 1 94.62 569 CYS A N 1
ATOM 4538 C CA . CYS A 1 569 ? -3.662 -22.578 -21.562 1 94.62 569 CYS A CA 1
ATOM 4539 C C . CYS A 1 569 ? -4.484 -21.5 -22.266 1 94.62 569 CYS A C 1
ATOM 4541 O O . CYS A 1 569 ? -5.684 -21.375 -22.016 1 94.62 569 CYS A O 1
ATOM 4543 N N . LEU A 1 570 ? -3.848 -20.781 -23.141 1 95.75 570 LEU A N 1
ATOM 4544 C CA . LEU A 1 570 ? -4.535 -19.703 -23.844 1 95.75 570 LEU A CA 1
ATOM 4545 C C . LEU A 1 570 ? -5.562 -20.266 -24.828 1 95.75 570 LEU A C 1
ATOM 4547 O O . LEU A 1 570 ? -6.496 -19.562 -25.234 1 95.75 570 LEU A O 1
ATOM 4551 N N . ALA A 1 571 ? -5.406 -21.531 -25.188 1 93.81 571 ALA A N 1
ATOM 4552 C CA . ALA A 1 571 ? -6.348 -22.203 -26.094 1 93.81 571 ALA A CA 1
ATOM 4553 C C . ALA A 1 571 ? -7.379 -23 -25.312 1 93.81 571 ALA A C 1
ATOM 4555 O O . ALA A 1 571 ? -8.305 -23.578 -25.891 1 93.81 571 ALA A O 1
ATOM 4556 N N . SER A 1 572 ? -7.258 -22.984 -24.031 1 91.56 572 SER A N 1
ATOM 4557 C CA . SER A 1 572 ? -8.125 -23.781 -23.188 1 91.56 572 SER A CA 1
ATOM 4558 C C . SER A 1 572 ? -9.5 -23.156 -23.031 1 91.56 572 SER A C 1
ATOM 4560 O O . SER A 1 572 ? -9.695 -21.984 -23.391 1 91.56 572 SER A O 1
ATOM 4562 N N . PRO A 1 573 ? -10.43 -23.875 -22.516 1 90.88 573 PRO A N 1
ATOM 4563 C CA . PRO A 1 573 ? -11.812 -23.391 -22.484 1 90.88 573 PRO A CA 1
ATOM 4564 C C . PRO A 1 573 ? -12.094 -22.484 -21.297 1 90.88 573 PRO A C 1
ATOM 4566 O O . PRO A 1 573 ? -13.117 -21.797 -21.266 1 90.88 573 PRO A O 1
ATOM 4569 N N . LEU A 1 574 ? -11.234 -22.516 -20.359 1 90.62 574 LEU A N 1
ATOM 4570 C CA . LEU A 1 574 ? -11.484 -21.75 -19.156 1 90.62 574 LEU A CA 1
ATOM 4571 C C . LEU A 1 574 ? -10.508 -20.594 -19.031 1 90.62 574 LEU A C 1
ATOM 4573 O O . LEU A 1 574 ? -9.32 -20.734 -19.344 1 90.62 574 LEU A O 1
ATOM 4577 N N . CYS A 1 575 ? -10.992 -19.484 -18.5 1 91.12 575 CYS A N 1
ATOM 4578 C CA . CYS A 1 575 ? -10.227 -18.25 -18.469 1 91.12 575 CYS A CA 1
ATOM 4579 C C . CYS A 1 575 ? -9.148 -18.297 -17.391 1 91.12 575 CYS A C 1
ATOM 4581 O O . CYS A 1 575 ? -8.141 -17.594 -17.484 1 91.12 575 CYS A O 1
ATOM 4583 N N . ASN A 1 576 ? -9.281 -19.062 -16.359 1 90.62 576 ASN A N 1
ATOM 4584 C CA . ASN A 1 576 ? -8.375 -19.062 -15.219 1 90.62 576 ASN A CA 1
ATOM 4585 C C . ASN A 1 576 ? -8.227 -20.469 -14.625 1 90.62 576 ASN A C 1
ATOM 4587 O O . ASN A 1 576 ? -8.172 -20.625 -13.406 1 90.62 576 ASN A O 1
ATOM 4591 N N . GLY A 1 577 ? -8.18 -21.438 -15.438 1 91.38 577 GLY A N 1
ATOM 4592 C CA . GLY A 1 577 ? -7.969 -22.797 -14.977 1 91.38 577 GLY A CA 1
ATOM 4593 C C . GLY A 1 577 ? -6.516 -23.109 -14.664 1 91.38 577 GLY A C 1
ATOM 4594 O O . GLY A 1 577 ? -5.734 -23.422 -15.562 1 91.38 577 GLY A O 1
ATOM 4595 N N . MET A 1 578 ? -6.215 -23.094 -13.422 1 92.25 578 MET A N 1
ATOM 4596 C CA . MET A 1 578 ? -4.828 -23.312 -13.023 1 92.25 578 MET A CA 1
ATOM 4597 C C . MET A 1 578 ? -4.422 -24.766 -13.234 1 92.25 578 MET A C 1
ATOM 4599 O O . MET A 1 578 ? -3.236 -25.062 -13.375 1 92.25 578 MET A O 1
ATOM 4603 N N . ARG A 1 579 ? -5.352 -25.625 -13.266 1 91.75 579 ARG A N 1
ATOM 4604 C CA . ARG A 1 579 ? -5.066 -27.047 -13.492 1 91.75 579 ARG A CA 1
ATOM 4605 C C . ARG A 1 579 ? -4.355 -27.25 -14.828 1 91.75 579 ARG A C 1
ATOM 4607 O O . ARG A 1 579 ? -3.488 -28.125 -14.938 1 91.75 579 ARG A O 1
ATOM 4614 N N . TYR A 1 580 ? -4.684 -26.422 -15.789 1 92.69 580 TYR A N 1
ATOM 4615 C CA . TYR A 1 580 ? -4.059 -26.547 -17.094 1 92.69 580 TYR A CA 1
ATOM 4616 C C . TYR A 1 580 ? -2.629 -26.016 -17.078 1 92.69 580 TYR A C 1
ATOM 4618 O O . TYR A 1 580 ? -1.81 -26.375 -17.922 1 92.69 580 TYR A O 1
ATOM 4626 N N . GLN A 1 581 ? -2.355 -25.234 -16.109 1 96 581 GLN A N 1
ATOM 4627 C CA . GLN A 1 581 ? -1.075 -24.531 -16.062 1 96 581 GLN A CA 1
ATOM 4628 C C . GLN A 1 581 ? -0.113 -25.219 -15.094 1 96 581 GLN A C 1
ATOM 4630 O O . GLN A 1 581 ? 0.989 -24.719 -14.859 1 96 581 GLN A O 1
ATOM 4635 N N . LEU A 1 582 ? -0.383 -26.312 -14.547 1 96.5 582 LEU A N 1
ATOM 4636 C CA . LEU A 1 582 ? 0.357 -26.953 -13.469 1 96.5 582 LEU A CA 1
ATOM 4637 C C . LEU A 1 582 ? 1.792 -27.25 -13.898 1 96.5 582 LEU A C 1
ATOM 4639 O O . LEU A 1 582 ? 2.723 -27.094 -13.109 1 96.5 582 LEU A O 1
ATOM 4643 N N . PRO A 1 583 ? 2.051 -27.672 -15.203 1 97.44 583 PRO A N 1
ATOM 4644 C CA . PRO A 1 583 ? 3.447 -27.891 -15.586 1 97.44 583 PRO A CA 1
ATOM 4645 C C . PRO A 1 583 ? 4.312 -26.656 -15.398 1 97.44 583 PRO A C 1
ATOM 4647 O O . PRO A 1 583 ? 5.457 -26.766 -14.953 1 97.44 583 PRO A O 1
ATOM 4650 N N . VAL A 1 584 ? 3.742 -25.516 -15.68 1 98 584 VAL A N 1
ATOM 4651 C CA . VAL A 1 584 ? 4.48 -24.266 -15.562 1 98 584 VAL A CA 1
ATOM 4652 C C . VAL A 1 584 ? 4.633 -23.891 -14.094 1 98 584 VAL A C 1
ATOM 4654 O O . VAL A 1 584 ? 5.711 -23.469 -13.656 1 98 584 VAL A O 1
ATOM 4657 N N . VAL A 1 585 ? 3.604 -24.062 -13.297 1 97.56 585 VAL A N 1
ATOM 4658 C CA . VAL A 1 585 ? 3.584 -23.703 -11.875 1 97.56 585 VAL A CA 1
ATOM 4659 C C . VAL A 1 585 ? 4.609 -24.547 -11.125 1 97.56 585 VAL A C 1
ATOM 4661 O O . VAL A 1 585 ? 5.402 -24.031 -10.344 1 97.56 585 VAL A O 1
ATOM 4664 N N . LEU A 1 586 ? 4.664 -25.812 -11.406 1 98.31 586 LEU A N 1
ATOM 4665 C CA . LEU A 1 586 ? 5.531 -26.75 -10.703 1 98.31 586 LEU A CA 1
ATOM 4666 C C . LEU A 1 586 ? 6.988 -26.531 -11.086 1 98.31 586 LEU A C 1
ATOM 4668 O O . LEU A 1 586 ? 7.891 -26.75 -10.273 1 98.31 586 LEU A O 1
ATOM 4672 N N . SER A 1 587 ? 7.25 -26.125 -12.273 1 98.44 587 SER A N 1
ATOM 4673 C CA . SER A 1 587 ? 8.617 -26.031 -12.766 1 98.44 587 SER A CA 1
ATOM 4674 C C . SER A 1 587 ? 9.211 -24.641 -12.5 1 98.44 587 SER A C 1
ATOM 4676 O O . SER A 1 587 ? 10.406 -24.422 -12.711 1 98.44 587 SER A O 1
ATOM 4678 N N . MET A 1 588 ? 8.406 -23.75 -12 1 98.12 588 MET A N 1
ATOM 4679 C CA . MET A 1 588 ? 8.836 -22.359 -11.914 1 98.12 588 MET A CA 1
ATOM 4680 C C . MET A 1 588 ? 10.047 -22.219 -10.992 1 98.12 588 MET A C 1
ATOM 4682 O O . MET A 1 588 ? 10.984 -21.484 -11.305 1 98.12 588 MET A O 1
ATOM 4686 N N . PRO A 1 589 ? 10.133 -22.875 -9.836 1 97.81 589 PRO A N 1
ATOM 4687 C CA . PRO A 1 589 ? 11.312 -22.719 -8.977 1 97.81 589 PRO A CA 1
ATOM 4688 C C . PRO A 1 589 ? 12.602 -23.172 -9.664 1 97.81 589 PRO A C 1
ATOM 4690 O O . PRO A 1 589 ? 13.617 -22.469 -9.594 1 97.81 589 PRO A O 1
ATOM 4693 N N . ILE A 1 590 ? 12.609 -24.297 -10.344 1 98.06 590 ILE A N 1
ATOM 4694 C CA . ILE A 1 590 ? 13.828 -24.781 -10.992 1 98.06 590 ILE A CA 1
ATOM 4695 C C . ILE A 1 590 ? 14.156 -23.891 -12.195 1 98.06 590 ILE A C 1
ATOM 4697 O O . ILE A 1 590 ? 15.328 -23.656 -12.508 1 98.06 590 ILE A O 1
ATOM 4701 N N . MET A 1 591 ? 13.086 -23.359 -12.906 1 98.31 591 MET A N 1
ATOM 4702 C CA . MET A 1 591 ? 13.312 -22.438 -14.016 1 98.31 591 MET A CA 1
ATOM 4703 C C . MET A 1 591 ? 14.023 -21.172 -13.547 1 98.31 591 MET A C 1
ATOM 4705 O O . MET A 1 591 ? 14.922 -20.672 -14.219 1 98.31 591 MET A O 1
ATOM 4709 N N . ILE A 1 592 ? 13.609 -20.688 -12.43 1 97.75 592 ILE A N 1
ATOM 4710 C CA . ILE A 1 592 ? 14.25 -19.5 -11.852 1 97.75 592 ILE A CA 1
ATOM 4711 C C . ILE A 1 592 ? 15.688 -19.844 -11.453 1 97.75 592 ILE A C 1
ATOM 4713 O O . ILE A 1 592 ? 16.609 -19.047 -11.688 1 97.75 592 ILE A O 1
ATOM 4717 N N . ALA A 1 593 ? 15.938 -21 -10.906 1 96.81 593 ALA A N 1
ATOM 4718 C CA . ALA A 1 593 ? 17.281 -21.438 -10.516 1 96.81 593 ALA A CA 1
ATOM 4719 C C . ALA A 1 593 ? 18.203 -21.516 -11.727 1 96.81 593 ALA A C 1
ATOM 4721 O O . ALA A 1 593 ? 19.359 -21.078 -11.656 1 96.81 593 ALA A O 1
ATOM 4722 N N . VAL A 1 594 ? 17.703 -22.047 -12.773 1 97.19 594 VAL A N 1
ATOM 4723 C CA . VAL A 1 594 ? 18.5 -22.188 -13.992 1 97.19 594 VAL A CA 1
ATOM 4724 C C . VAL A 1 594 ? 18.828 -20.797 -14.555 1 97.19 594 VAL A C 1
ATOM 4726 O O . VAL A 1 594 ? 19.938 -20.578 -15.039 1 97.19 594 VAL A O 1
ATOM 4729 N N . ALA A 1 595 ? 17.828 -19.922 -14.516 1 97.62 595 ALA A N 1
ATOM 4730 C CA . ALA A 1 595 ? 18.078 -18.562 -14.984 1 97.62 595 ALA A CA 1
ATOM 4731 C C . ALA A 1 595 ? 19.188 -17.906 -14.18 1 97.62 595 ALA A C 1
ATOM 4733 O O . ALA A 1 595 ? 20.062 -17.234 -14.742 1 97.62 595 ALA A O 1
ATOM 4734 N N . ILE A 1 596 ? 19.141 -18.062 -12.859 1 96.62 596 ILE A N 1
ATOM 4735 C CA . ILE A 1 596 ? 20.172 -17.516 -11.992 1 96.62 596 ILE A CA 1
ATOM 4736 C C . ILE A 1 596 ? 21.531 -18.109 -12.359 1 96.62 596 ILE A C 1
ATOM 4738 O O . ILE A 1 596 ? 22.516 -17.375 -12.5 1 96.62 596 ILE A O 1
ATOM 4742 N N . TYR A 1 597 ? 21.609 -19.359 -12.57 1 95.38 597 TYR A N 1
ATOM 4743 C CA . TYR A 1 597 ? 22.828 -20.078 -12.914 1 95.38 597 TYR A CA 1
ATOM 4744 C C . TYR A 1 597 ? 23.406 -19.562 -14.234 1 95.38 597 TYR A C 1
ATOM 4746 O O . TYR A 1 597 ? 24.594 -19.266 -14.328 1 95.38 597 TYR A O 1
ATOM 4754 N N . LEU A 1 598 ? 22.578 -19.469 -15.242 1 96.38 598 LEU A N 1
ATOM 4755 C CA . LEU A 1 598 ? 23.031 -19.062 -16.578 1 96.38 598 LEU A CA 1
ATOM 4756 C C . LEU A 1 598 ? 23.469 -17.609 -16.578 1 96.38 598 LEU A C 1
ATOM 4758 O O . LEU A 1 598 ? 24.422 -17.25 -17.281 1 96.38 598 LEU A O 1
ATOM 4762 N N . ILE A 1 599 ? 22.75 -16.766 -15.844 1 95.75 599 ILE A N 1
ATOM 4763 C CA . ILE A 1 599 ? 23.109 -15.352 -15.742 1 95.75 599 ILE A CA 1
ATOM 4764 C C . ILE A 1 599 ? 24.469 -15.219 -15.062 1 95.75 599 ILE A C 1
ATOM 4766 O O . ILE A 1 599 ? 25.312 -14.438 -15.5 1 95.75 599 ILE A O 1
ATOM 4770 N N . LYS A 1 600 ? 24.688 -15.977 -14.078 1 92.12 600 LYS A N 1
ATOM 4771 C CA . LYS A 1 600 ? 25.969 -15.945 -13.367 1 92.12 600 LYS A CA 1
ATOM 4772 C C . LYS A 1 600 ? 27.109 -16.438 -14.258 1 92.12 600 LYS A C 1
ATOM 4774 O O . LYS A 1 600 ? 28.219 -15.906 -14.219 1 92.12 600 LYS A O 1
ATOM 4779 N N . LYS A 1 601 ? 26.875 -17.438 -14.922 1 88.94 601 LYS A N 1
ATOM 4780 C CA . LYS A 1 601 ? 27.906 -18 -15.805 1 88.94 601 LYS A CA 1
ATOM 4781 C C . LYS A 1 601 ? 28.281 -17 -16.891 1 88.94 601 LYS A C 1
ATOM 4783 O O . LYS A 1 601 ? 29.438 -16.969 -17.328 1 88.94 601 LYS A O 1
ATOM 4788 N N . GLN A 1 602 ? 27.312 -16.297 -17.312 1 87.75 602 GLN A N 1
ATOM 4789 C CA . GLN A 1 602 ? 27.594 -15.289 -18.312 1 87.75 602 GLN A CA 1
ATOM 4790 C C . GLN A 1 602 ? 28.438 -14.156 -17.734 1 87.75 602 GLN A C 1
ATOM 4792 O O . GLN A 1 602 ? 29.297 -13.594 -18.422 1 87.75 602 GLN A O 1
ATOM 4797 N N . ASN A 1 603 ? 28.234 -13.812 -16.516 1 81.62 603 ASN A N 1
ATOM 4798 C CA . ASN A 1 603 ? 28.984 -12.742 -15.867 1 81.62 603 ASN A CA 1
ATOM 4799 C C . ASN A 1 603 ? 30.422 -13.164 -15.539 1 81.62 603 ASN A C 1
ATOM 4801 O O . ASN A 1 603 ? 31.312 -12.328 -15.453 1 81.62 603 ASN A O 1
ATOM 4805 N N . GLU A 1 604 ? 30.656 -14.414 -15.352 1 76.88 604 GLU A N 1
ATOM 4806 C CA . GLU A 1 604 ? 32 -14.922 -15.109 1 76.88 604 GLU A CA 1
ATOM 4807 C C . GLU A 1 604 ? 32.75 -15.156 -16.422 1 76.88 604 GLU A C 1
ATOM 4809 O O . GLU A 1 604 ? 33.969 -15.031 -16.469 1 76.88 604 GLU A O 1
ATOM 4814 N N . MET B 1 1 ? 29.75 -0.141 4.617 1 44.66 1 MET B N 1
ATOM 4815 C CA . MET B 1 1 ? 29.766 -1.585 4.836 1 44.66 1 MET B CA 1
ATOM 4816 C C . MET B 1 1 ? 28.469 -2.215 4.352 1 44.66 1 MET B C 1
ATOM 4818 O O . MET B 1 1 ? 27.391 -1.658 4.559 1 44.66 1 MET B O 1
ATOM 4822 N N . LYS B 1 2 ? 28.688 -3.275 3.602 1 63.56 2 LYS B N 1
ATOM 4823 C CA . LYS B 1 2 ? 27.609 -4.02 2.959 1 63.56 2 LYS B CA 1
ATOM 4824 C C . LYS B 1 2 ? 26.828 -4.84 3.979 1 63.56 2 LYS B C 1
ATOM 4826 O O . LYS B 1 2 ? 27.422 -5.5 4.836 1 63.56 2 LYS B O 1
ATOM 4831 N N . THR B 1 3 ? 25.469 -4.555 4.105 1 71.75 3 THR B N 1
ATOM 4832 C CA . THR B 1 3 ? 24.594 -5.301 5 1 71.75 3 THR B CA 1
ATOM 4833 C C . THR B 1 3 ? 24.797 -6.805 4.832 1 71.75 3 THR B C 1
ATOM 4835 O O . THR B 1 3 ? 24.828 -7.309 3.705 1 71.75 3 THR B O 1
ATOM 4838 N N . GLY B 1 4 ? 25.172 -7.484 5.973 1 77.75 4 GLY B N 1
ATOM 4839 C CA . GLY B 1 4 ? 25.359 -8.922 5.945 1 77.75 4 GLY B CA 1
ATOM 4840 C C . GLY B 1 4 ? 24.141 -9.672 5.406 1 77.75 4 GLY B C 1
ATOM 4841 O O . GLY B 1 4 ? 23.016 -9.195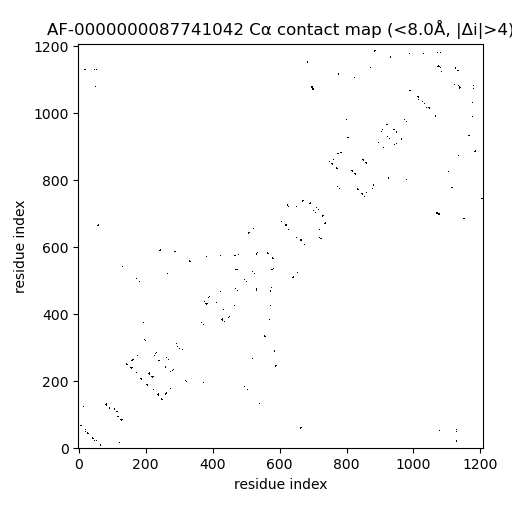 5.527 1 77.75 4 GLY B O 1
ATOM 4842 N N . ARG B 1 5 ? 24.344 -10.812 4.914 1 79.19 5 ARG B N 1
ATOM 4843 C CA . ARG B 1 5 ? 23.297 -11.617 4.285 1 79.19 5 ARG B CA 1
ATOM 4844 C C . ARG B 1 5 ? 22.234 -12.031 5.301 1 79.19 5 ARG B C 1
ATOM 4846 O O . ARG B 1 5 ? 21.047 -12.031 5 1 79.19 5 ARG B O 1
ATOM 4853 N N . LYS B 1 6 ? 22.625 -12.391 6.461 1 82.88 6 LYS B N 1
ATOM 4854 C CA . LYS B 1 6 ? 21.688 -12.805 7.5 1 82.88 6 LYS B CA 1
ATOM 4855 C C . LYS B 1 6 ? 20.766 -11.648 7.906 1 82.88 6 LYS B C 1
ATOM 4857 O O . LYS B 1 6 ? 19.562 -11.836 8.094 1 82.88 6 LYS B O 1
ATOM 4862 N N . ILE B 1 7 ? 21.312 -10.469 7.969 1 87.12 7 ILE B N 1
ATOM 4863 C CA . ILE B 1 7 ? 20.562 -9.289 8.367 1 87.12 7 ILE B CA 1
ATOM 4864 C C . ILE B 1 7 ? 19.578 -8.914 7.266 1 87.12 7 ILE B C 1
ATOM 4866 O O . ILE B 1 7 ? 18.438 -8.523 7.543 1 87.12 7 ILE B O 1
ATOM 4870 N N . LYS B 1 8 ? 20.031 -9.109 6.09 1 87.44 8 LYS B N 1
ATOM 4871 C CA . LYS B 1 8 ? 19.141 -8.828 4.965 1 87.44 8 LYS B CA 1
ATOM 4872 C C . LYS B 1 8 ? 17.922 -9.766 4.977 1 87.44 8 LYS B C 1
ATOM 4874 O O . LYS B 1 8 ? 16.812 -9.336 4.691 1 87.44 8 LYS B O 1
ATOM 4879 N N . LEU B 1 9 ? 18.141 -10.969 5.312 1 87.12 9 LEU B N 1
ATOM 4880 C CA . LEU B 1 9 ? 17.047 -11.945 5.379 1 87.12 9 LEU B CA 1
ATOM 4881 C C . LEU B 1 9 ? 16.094 -11.617 6.52 1 87.12 9 LEU B C 1
ATOM 4883 O O . LEU B 1 9 ? 14.875 -11.734 6.367 1 87.12 9 LEU B O 1
ATOM 4887 N N . ILE B 1 10 ? 16.625 -11.234 7.578 1 90.31 10 ILE B N 1
ATOM 4888 C CA . ILE B 1 10 ? 15.805 -10.875 8.727 1 90.31 10 ILE B CA 1
ATOM 4889 C C . ILE B 1 10 ? 14.914 -9.688 8.375 1 90.31 10 ILE B C 1
ATOM 4891 O O . ILE B 1 10 ? 13.711 -9.703 8.648 1 90.31 10 ILE B O 1
ATOM 4895 N N . TYR B 1 11 ? 15.508 -8.695 7.703 1 92.25 11 TYR B N 1
ATOM 4896 C CA . TYR B 1 11 ? 14.742 -7.512 7.332 1 92.25 11 TYR B CA 1
ATOM 4897 C C . TYR B 1 11 ? 13.688 -7.855 6.289 1 92.25 11 TYR B C 1
ATOM 4899 O O . TYR B 1 11 ? 12.609 -7.254 6.266 1 92.25 11 TYR B O 1
ATOM 4907 N N . ALA B 1 12 ? 13.992 -8.836 5.484 1 92.06 12 ALA B N 1
ATOM 4908 C CA . ALA B 1 12 ? 13 -9.281 4.508 1 92.06 12 ALA B CA 1
ATOM 4909 C C . ALA B 1 12 ? 11.805 -9.938 5.203 1 92.06 12 ALA B C 1
ATOM 4911 O O . ALA B 1 12 ? 10.656 -9.656 4.863 1 92.06 12 ALA B O 1
ATOM 4912 N N . ILE B 1 13 ? 12.086 -10.742 6.141 1 92.44 13 ILE B N 1
ATOM 4913 C CA . ILE B 1 13 ? 11.031 -11.43 6.879 1 92.44 13 ILE B CA 1
ATOM 4914 C C . ILE B 1 13 ? 10.203 -10.422 7.664 1 92.44 13 ILE B C 1
ATOM 4916 O O . ILE B 1 13 ? 8.969 -10.477 7.648 1 92.44 13 ILE B O 1
ATOM 4920 N N . ILE B 1 14 ? 10.867 -9.469 8.273 1 94.75 14 ILE B N 1
ATOM 4921 C CA . ILE B 1 14 ? 10.172 -8.438 9.031 1 94.75 14 ILE B CA 1
ATOM 4922 C C . ILE B 1 14 ? 9.289 -7.621 8.094 1 94.75 14 ILE B C 1
ATOM 4924 O O . ILE B 1 14 ? 8.148 -7.281 8.445 1 94.75 14 ILE B O 1
ATOM 4928 N N . SER B 1 15 ? 9.836 -7.328 6.922 1 95.19 15 SER B N 1
ATOM 4929 C CA . SER B 1 15 ? 9.07 -6.547 5.957 1 95.19 15 SER B CA 1
ATOM 4930 C C . SER B 1 15 ? 7.797 -7.277 5.535 1 95.19 15 SER B C 1
ATOM 4932 O O . SER B 1 15 ? 6.746 -6.656 5.367 1 95.19 15 SER B O 1
ATOM 4934 N N . ILE B 1 16 ? 7.871 -8.594 5.391 1 93.69 16 ILE B N 1
ATOM 4935 C CA . ILE B 1 16 ? 6.715 -9.398 5.016 1 93.69 16 ILE B CA 1
ATOM 4936 C C . ILE B 1 16 ? 5.68 -9.359 6.137 1 93.69 16 ILE B C 1
ATOM 4938 O O . ILE B 1 16 ? 4.484 -9.18 5.883 1 93.69 16 ILE B O 1
ATOM 4942 N N . VAL B 1 17 ? 6.125 -9.438 7.336 1 93.62 17 VAL B N 1
ATOM 4943 C CA . VAL B 1 17 ? 5.23 -9.43 8.484 1 93.62 17 VAL B CA 1
ATOM 4944 C C . VAL B 1 17 ? 4.574 -8.055 8.625 1 93.62 17 VAL B C 1
ATOM 4946 O O . VAL B 1 17 ? 3.373 -7.957 8.891 1 93.62 17 VAL B O 1
ATOM 4949 N N . VAL B 1 18 ? 5.355 -7.023 8.383 1 95.62 18 VAL B N 1
ATOM 4950 C CA . VAL B 1 18 ? 4.855 -5.664 8.531 1 95.62 18 VAL B CA 1
ATOM 4951 C C . VAL B 1 18 ? 3.816 -5.367 7.453 1 95.62 18 VAL B C 1
ATOM 4953 O O . VAL B 1 18 ? 2.801 -4.723 7.723 1 95.62 18 VAL B O 1
ATOM 4956 N N . VAL B 1 19 ? 4.035 -5.84 6.262 1 92.88 19 VAL B N 1
ATOM 4957 C CA . VAL B 1 19 ? 3.072 -5.609 5.188 1 92.88 19 VAL B CA 1
ATOM 4958 C C . VAL B 1 19 ? 1.749 -6.293 5.527 1 92.88 19 VAL B C 1
ATOM 4960 O O . VAL B 1 19 ? 0.675 -5.75 5.246 1 92.88 19 VAL B O 1
ATOM 4963 N N . CYS B 1 20 ? 1.788 -7.461 6.129 1 91.38 20 CYS B N 1
ATOM 4964 C CA . CYS B 1 20 ? 0.572 -8.148 6.551 1 91.38 20 CYS B CA 1
ATOM 4965 C C . CYS B 1 20 ? -0.143 -7.375 7.648 1 91.38 20 CYS B C 1
ATOM 4967 O O . CYS B 1 20 ? -1.372 -7.285 7.652 1 91.38 20 CYS B O 1
ATOM 4969 N N . ALA B 1 21 ? 0.623 -6.805 8.508 1 92.31 21 ALA B N 1
ATOM 4970 C CA . ALA B 1 21 ? 0.046 -6.055 9.617 1 92.31 21 ALA B CA 1
ATOM 4971 C C . ALA B 1 21 ? -0.655 -4.793 9.117 1 92.31 21 ALA B C 1
ATOM 4973 O O . ALA B 1 21 ? -1.729 -4.438 9.609 1 92.31 21 ALA B O 1
ATOM 4974 N N . ILE B 1 22 ? -0.094 -4.102 8.164 1 89.69 22 ILE B N 1
ATOM 4975 C CA . ILE B 1 22 ? -0.637 -2.818 7.73 1 89.69 22 ILE B CA 1
ATOM 4976 C C . ILE B 1 22 ? -1.832 -3.045 6.809 1 89.69 22 ILE B C 1
ATOM 4978 O O . ILE B 1 22 ? -2.596 -2.117 6.531 1 89.69 22 ILE B O 1
ATOM 4982 N N . ASN B 1 23 ? -1.995 -4.277 6.316 1 88.5 23 ASN B N 1
ATOM 4983 C CA . ASN B 1 23 ? -3.141 -4.605 5.477 1 88.5 23 ASN B CA 1
ATOM 4984 C C . ASN B 1 23 ? -4.199 -5.383 6.25 1 88.5 23 ASN B C 1
ATOM 4986 O O . ASN B 1 23 ? -5.172 -5.871 5.664 1 88.5 23 ASN B O 1
ATOM 4990 N N . ALA B 1 24 ? -3.984 -5.547 7.516 1 88.75 24 ALA B N 1
ATOM 4991 C CA . ALA B 1 24 ? -4.973 -6.234 8.344 1 88.75 24 ALA B CA 1
ATOM 4992 C C . ALA B 1 24 ? -6.242 -5.398 8.484 1 88.75 24 ALA B C 1
ATOM 4994 O O . ALA B 1 24 ? -6.191 -4.168 8.445 1 88.75 24 ALA B O 1
ATOM 4995 N N . SER B 1 25 ? -7.367 -6.02 8.703 1 85.06 25 SER B N 1
ATOM 4996 C CA . SER B 1 25 ? -8.68 -5.387 8.734 1 85.06 25 SER B CA 1
ATOM 4997 C C . SER B 1 25 ? -8.805 -4.438 9.922 1 85.06 25 SER B C 1
ATOM 4999 O O . SER B 1 25 ? -8.336 -4.742 11.023 1 85.06 25 SER B O 1
ATOM 5001 N N . VAL B 1 26 ? -9.469 -3.34 9.617 1 81.62 26 VAL B N 1
ATOM 5002 C CA . VAL B 1 26 ? -9.719 -2.346 10.656 1 81.62 26 VAL B CA 1
ATOM 5003 C C . VAL B 1 26 ? -11.117 -2.551 11.234 1 81.62 26 VAL B C 1
ATOM 5005 O O . VAL B 1 26 ? -11.406 -2.09 12.344 1 81.62 26 VAL B O 1
ATOM 5008 N N . VAL B 1 27 ? -11.898 -3.293 10.477 1 82.06 27 VAL B N 1
ATOM 5009 C CA . VAL B 1 27 ? -13.273 -3.518 10.906 1 82.06 27 VAL B CA 1
ATOM 5010 C C . VAL B 1 27 ? -13.398 -4.891 11.562 1 82.06 27 VAL B C 1
ATOM 5012 O O . VAL B 1 27 ? -12.531 -5.75 11.383 1 82.06 27 VAL B O 1
ATOM 5015 N N . MET B 1 28 ? -14.406 -4.984 12.258 1 83.5 28 MET B N 1
ATOM 5016 C CA . MET B 1 28 ? -14.656 -6.242 12.961 1 83.5 28 MET B CA 1
ATOM 5017 C C . MET B 1 28 ? -14.797 -7.398 11.977 1 83.5 28 MET B C 1
ATOM 5019 O O . MET B 1 28 ? -15.523 -7.289 10.984 1 83.5 28 MET B O 1
ATOM 5023 N N . VAL B 1 29 ? -14.016 -8.43 12.258 1 85.12 29 VAL B N 1
ATOM 5024 C CA . VAL B 1 29 ? -14.039 -9.625 11.414 1 85.12 29 VAL B CA 1
ATOM 5025 C C . VAL B 1 29 ? -15.031 -10.633 11.977 1 85.12 29 VAL B C 1
ATOM 5027 O O . VAL B 1 29 ? -14.992 -10.953 13.172 1 85.12 29 VAL B O 1
ATOM 5030 N N . THR B 1 30 ? -15.906 -10.992 11.016 1 82.38 30 THR B N 1
ATOM 5031 C CA . THR B 1 30 ? -16.859 -12.023 11.398 1 82.38 30 THR B CA 1
ATOM 5032 C C . THR B 1 30 ? -16.5 -13.359 10.758 1 82.38 30 THR B C 1
ATOM 5034 O O . THR B 1 30 ? -15.891 -13.398 9.68 1 82.38 30 THR B O 1
ATOM 5037 N N . GLY B 1 31 ? -16.484 -14.422 11.453 1 77.69 31 GLY B N 1
ATOM 5038 C CA . GLY B 1 31 ? -16.234 -15.758 10.945 1 77.69 31 GLY B CA 1
ATOM 5039 C C . GLY B 1 31 ? -17.438 -16.672 11.039 1 77.69 31 GLY B C 1
ATOM 5040 O O . GLY B 1 31 ? -18.531 -16.234 11.352 1 77.69 31 GLY B O 1
ATOM 5041 N N . VAL B 1 32 ? -17.156 -17.938 10.562 1 79.69 32 VAL B N 1
ATOM 5042 C CA . VAL B 1 32 ? -18.219 -18.938 10.648 1 79.69 32 VAL B CA 1
ATOM 5043 C C . VAL B 1 32 ? -18.516 -19.266 12.109 1 79.69 32 VAL B C 1
ATOM 5045 O O . VAL B 1 32 ? -17.594 -19.391 12.922 1 79.69 32 VAL B O 1
ATOM 5048 N N . GLU B 1 33 ? -19.781 -19.188 12.5 1 80.88 33 GLU B N 1
ATOM 5049 C CA . GLU B 1 33 ? -20.172 -19.578 13.852 1 80.88 33 GLU B CA 1
ATOM 5050 C C . GLU B 1 33 ? -20.172 -21.094 14 1 80.88 33 GLU B C 1
ATOM 5052 O O . GLU B 1 33 ? -21.016 -21.781 13.406 1 80.88 33 GLU B O 1
ATOM 5057 N N . THR B 1 34 ? -19.141 -21.609 14.578 1 84.88 34 THR B N 1
ATOM 5058 C CA . THR B 1 34 ? -19.031 -23.047 14.766 1 84.88 34 THR B CA 1
ATOM 5059 C C . THR B 1 34 ? -18.422 -23.375 16.141 1 84.88 34 THR B C 1
ATOM 5061 O O . THR B 1 34 ? -17.844 -22.5 16.781 1 84.88 34 THR B O 1
ATOM 5064 N N . GLU B 1 35 ? -18.703 -24.656 16.656 1 84.81 35 GLU B N 1
ATOM 5065 C CA . GLU B 1 35 ? -18.125 -25.109 17.906 1 84.81 35 GLU B CA 1
ATOM 5066 C C . GLU B 1 35 ? -16.672 -25.531 17.734 1 84.81 35 GLU B C 1
ATOM 5068 O O . GLU B 1 35 ? -15.922 -25.609 18.719 1 84.81 35 GLU B O 1
ATOM 5073 N N . ASN B 1 36 ? -16.312 -25.672 16.5 1 87.81 36 ASN B N 1
ATOM 5074 C CA . ASN B 1 36 ? -14.93 -26.016 16.203 1 87.81 36 ASN B CA 1
ATOM 5075 C C . ASN B 1 36 ? -14.023 -24.797 16.234 1 87.81 36 ASN B C 1
ATOM 5077 O O . ASN B 1 36 ? -14.094 -23.953 15.336 1 87.81 36 ASN B O 1
ATOM 5081 N N . SER B 1 37 ? -13.148 -24.719 17.188 1 85.31 37 SER B N 1
ATOM 5082 C CA . SER B 1 37 ? -12.32 -23.547 17.438 1 85.31 37 SER B CA 1
ATOM 5083 C C . SER B 1 37 ? -11.344 -23.297 16.281 1 85.31 37 SER B C 1
ATOM 5085 O O . SER B 1 37 ? -11.055 -22.156 15.938 1 85.31 37 SER B O 1
ATOM 5087 N N . LEU B 1 38 ? -10.938 -24.391 15.742 1 86.25 38 LEU B N 1
ATOM 5088 C CA . LEU B 1 38 ? -9.992 -24.25 14.633 1 86.25 38 LEU B CA 1
ATOM 5089 C C . LEU B 1 38 ? -10.68 -23.672 13.406 1 86.25 38 LEU B C 1
ATOM 5091 O O . LEU B 1 38 ? -10.125 -22.797 12.742 1 86.25 38 LEU B O 1
ATOM 5095 N N . LEU B 1 39 ? -11.812 -24.188 13.18 1 87.19 39 LEU B N 1
ATOM 5096 C CA . LEU B 1 39 ? -12.578 -23.672 12.039 1 87.19 39 LEU B CA 1
ATOM 5097 C C . LEU B 1 39 ? -12.93 -22.203 12.242 1 87.19 39 LEU B C 1
ATOM 5099 O O . LEU B 1 39 ? -12.844 -21.406 11.305 1 87.19 39 LEU B O 1
ATOM 5103 N N . GLU B 1 40 ? -13.297 -21.875 13.367 1 87.62 40 GLU B N 1
ATOM 5104 C CA . GLU B 1 40 ? -13.633 -20.484 13.664 1 87.62 40 GLU B CA 1
ATOM 5105 C C . GLU B 1 40 ? -12.43 -19.562 13.461 1 87.62 40 GLU B C 1
ATOM 5107 O O . GLU B 1 40 ? -12.562 -18.5 12.867 1 87.62 40 GLU B O 1
ATOM 5112 N N . PHE B 1 41 ? -11.336 -19.984 13.875 1 86.62 41 PHE B N 1
ATOM 5113 C CA . PHE B 1 41 ? -10.117 -19.188 13.773 1 86.62 41 PHE B CA 1
ATOM 5114 C C . PHE B 1 41 ? -9.711 -19 12.32 1 86.62 41 PHE B C 1
ATOM 5116 O O . PHE B 1 41 ? -9.438 -17.891 11.883 1 86.62 41 PHE B O 1
ATOM 5123 N N . VAL B 1 42 ? -9.719 -20.078 11.617 1 85.81 42 VAL B N 1
ATOM 5124 C CA . VAL B 1 42 ? -9.242 -20.016 10.234 1 85.81 42 VAL B CA 1
ATOM 5125 C C . VAL B 1 42 ? -10.219 -19.219 9.383 1 85.81 42 VAL B C 1
ATOM 5127 O O . VAL B 1 42 ? -9.805 -18.5 8.469 1 85.81 42 VAL B O 1
ATOM 5130 N N . SER B 1 43 ? -11.398 -19.359 9.672 1 86.44 43 SER B N 1
ATOM 5131 C CA . SER B 1 43 ? -12.398 -18.578 8.938 1 86.44 43 SER B CA 1
ATOM 5132 C C . SER B 1 43 ? -12.25 -17.094 9.195 1 86.44 43 SER B C 1
ATOM 5134 O O . SER B 1 43 ? -12.305 -16.281 8.266 1 86.44 43 SER B O 1
ATOM 5136 N N . LYS B 1 44 ? -12.016 -16.734 10.422 1 86.62 44 LYS B N 1
ATOM 5137 C CA . LYS B 1 44 ? -11.797 -15.336 10.758 1 86.62 44 LYS B CA 1
ATOM 5138 C C . LYS B 1 44 ? -10.5 -14.82 10.141 1 86.62 44 LYS B C 1
ATOM 5140 O O . LYS B 1 44 ? -10.438 -13.688 9.656 1 86.62 44 LYS B O 1
ATOM 5145 N N . PHE B 1 45 ? -9.562 -15.617 10.148 1 85.12 45 PHE B N 1
ATOM 5146 C CA . PHE B 1 45 ? -8.258 -15.258 9.602 1 85.12 45 PHE B CA 1
ATOM 5147 C C . PHE B 1 45 ? -8.352 -14.984 8.109 1 85.12 45 PHE B C 1
ATOM 5149 O O . PHE B 1 45 ? -7.699 -14.07 7.598 1 85.12 45 PHE B O 1
ATOM 5156 N N . SER B 1 46 ? -9.148 -15.672 7.504 1 82.75 46 SER B N 1
ATOM 5157 C CA . SER B 1 46 ? -9.297 -15.531 6.059 1 82.75 46 SER B CA 1
ATOM 5158 C C . SER B 1 46 ? -9.922 -14.188 5.695 1 82.75 46 SER B C 1
ATOM 5160 O O . SER B 1 46 ? -9.672 -13.656 4.613 1 82.75 46 SER B O 1
ATOM 5162 N N . PHE B 1 47 ? -10.586 -13.594 6.594 1 79.75 47 PHE B N 1
ATOM 5163 C CA . PHE B 1 47 ? -11.258 -12.336 6.312 1 79.75 47 PHE B CA 1
ATOM 5164 C C . PHE B 1 47 ? -10.531 -11.172 6.973 1 79.75 47 PHE B C 1
ATOM 5166 O O . PHE B 1 47 ? -11 -10.031 6.926 1 79.75 47 PHE B O 1
ATOM 5173 N N . SER B 1 48 ? -9.414 -11.492 7.5 1 83.44 48 SER B N 1
ATOM 5174 C CA . SER B 1 48 ? -8.75 -10.492 8.336 1 83.44 48 SER B CA 1
ATOM 5175 C C . SER B 1 48 ? -7.785 -9.641 7.523 1 83.44 48 SER B C 1
ATOM 5177 O O . SER B 1 48 ? -7.211 -8.68 8.039 1 83.44 48 SER B O 1
ATOM 5179 N N . VAL B 1 49 ? -7.559 -9.977 6.293 1 79.06 49 VAL B N 1
ATOM 5180 C CA . VAL B 1 49 ? -6.613 -9.203 5.488 1 79.06 49 VAL B CA 1
ATOM 5181 C C . VAL B 1 49 ? -7.234 -8.883 4.133 1 79.06 49 VAL B C 1
ATOM 5183 O O . VAL B 1 49 ? -8.023 -9.672 3.602 1 79.06 49 VAL B O 1
ATOM 5186 N N . SER B 1 50 ? -7.098 -7.699 3.674 1 72.19 50 SER B N 1
ATOM 5187 C CA . SER B 1 50 ? -7.535 -7.332 2.33 1 72.19 50 SER B CA 1
ATOM 5188 C C . SER B 1 50 ? -6.469 -6.52 1.605 1 72.19 50 SER B C 1
ATOM 5190 O O . SER B 1 50 ? -5.766 -5.715 2.223 1 72.19 50 SER B O 1
ATOM 5192 N N . THR B 1 51 ? -6.09 -6.91 0.409 1 73.44 51 THR B N 1
ATOM 5193 C CA . THR B 1 51 ? -5.129 -6.137 -0.375 1 73.44 51 THR B CA 1
ATOM 5194 C C . THR B 1 51 ? -5.73 -5.73 -1.717 1 73.44 51 THR B C 1
ATOM 5196 O O . THR B 1 51 ? -6.656 -6.379 -2.209 1 73.44 51 THR B O 1
ATOM 5199 N N . VAL B 1 52 ? -5.309 -4.531 -2.057 1 67.19 52 VAL B N 1
ATOM 5200 C CA . VAL B 1 52 ? -5.746 -4.039 -3.357 1 67.19 52 VAL B CA 1
ATOM 5201 C C . VAL B 1 52 ? -4.578 -4.055 -4.34 1 67.19 52 VAL B C 1
ATOM 5203 O O . VAL B 1 52 ? -3.537 -3.443 -4.086 1 67.19 52 VAL B O 1
ATOM 5206 N N . ASN B 1 53 ? -4.723 -4.777 -5.457 1 74.5 53 ASN B N 1
ATOM 5207 C CA . ASN B 1 53 ? -3.801 -4.73 -6.586 1 74.5 53 ASN B CA 1
ATOM 5208 C C . ASN B 1 53 ? -2.377 -5.078 -6.16 1 74.5 53 ASN B C 1
ATOM 5210 O O . ASN B 1 53 ? -2.174 -5.945 -5.309 1 74.5 53 ASN B O 1
ATOM 5214 N N . ILE B 1 54 ? -1.29 -4.469 -6.785 1 85.31 54 ILE B N 1
ATOM 5215 C CA . ILE B 1 54 ? 0.108 -4.84 -6.598 1 85.31 54 ILE B CA 1
ATOM 5216 C C . ILE B 1 54 ? 0.741 -3.947 -5.531 1 85.31 54 ILE B C 1
ATOM 5218 O O . ILE B 1 54 ? 1.95 -4.012 -5.301 1 85.31 54 ILE B O 1
ATOM 5222 N N . VAL B 1 55 ? -0.037 -3.227 -4.801 1 85.31 55 VAL B N 1
ATOM 5223 C CA . VAL B 1 55 ? 0.449 -2.234 -3.848 1 85.31 55 VAL B CA 1
ATOM 5224 C C . VAL B 1 55 ? 1.116 -2.936 -2.666 1 85.31 55 VAL B C 1
ATOM 5226 O O . VAL B 1 55 ? 2.08 -2.42 -2.094 1 85.31 55 VAL B O 1
ATOM 5229 N N . ASP B 1 56 ? 0.65 -4.113 -2.303 1 89.12 56 ASP B N 1
ATOM 5230 C CA . ASP B 1 56 ? 1.264 -4.855 -1.205 1 89.12 56 ASP B CA 1
ATOM 5231 C C . ASP B 1 56 ? 2.703 -5.242 -1.54 1 89.12 56 ASP B C 1
ATOM 5233 O O . ASP B 1 56 ? 3.59 -5.148 -0.689 1 89.12 56 ASP B O 1
ATOM 5237 N N . VAL B 1 57 ? 2.939 -5.602 -2.809 1 90.94 57 VAL B N 1
ATOM 5238 C CA . VAL B 1 57 ? 4.285 -5.984 -3.229 1 90.94 57 VAL B CA 1
ATOM 5239 C C . VAL B 1 57 ? 5.207 -4.77 -3.182 1 90.94 57 VAL B C 1
ATOM 5241 O O . VAL B 1 57 ? 6.309 -4.84 -2.633 1 90.94 57 VAL B O 1
ATOM 5244 N N . VAL B 1 58 ? 4.742 -3.705 -3.723 1 91.25 58 VAL B N 1
ATOM 5245 C CA . VAL B 1 58 ? 5.531 -2.48 -3.762 1 91.25 58 VAL B CA 1
ATOM 5246 C C . VAL B 1 58 ? 5.777 -1.978 -2.342 1 91.25 58 VAL B C 1
ATOM 5248 O O . VAL B 1 58 ? 6.875 -1.512 -2.021 1 91.25 58 VAL B O 1
ATOM 5251 N N . SER B 1 59 ? 4.746 -2.062 -1.503 1 91.12 59 SER B N 1
ATOM 5252 C CA . SER B 1 59 ? 4.887 -1.65 -0.11 1 91.12 59 SER B CA 1
ATOM 5253 C C . SER B 1 59 ? 5.914 -2.508 0.62 1 91.12 59 SER B C 1
ATOM 5255 O O . SER B 1 59 ? 6.641 -2.014 1.482 1 91.12 59 SER B O 1
ATOM 5257 N N . CYS B 1 60 ? 5.945 -3.76 0.341 1 93.25 60 CYS B N 1
ATOM 5258 C CA . CYS B 1 60 ? 6.922 -4.648 0.963 1 93.25 60 CYS B CA 1
ATOM 5259 C C . CYS B 1 60 ? 8.344 -4.211 0.631 1 93.25 60 CYS B C 1
ATOM 5261 O O . CYS B 1 60 ? 9.211 -4.188 1.506 1 93.25 60 CYS B O 1
ATOM 5263 N N . PHE B 1 61 ? 8.57 -3.834 -0.617 1 91.5 61 PHE B N 1
ATOM 5264 C CA . PHE B 1 61 ? 9.875 -3.318 -1.019 1 91.5 61 PHE B CA 1
ATOM 5265 C C . PHE B 1 61 ? 10.195 -2.018 -0.292 1 91.5 61 PHE B C 1
ATOM 5267 O O . PHE B 1 61 ? 11.344 -1.767 0.072 1 91.5 61 PHE B O 1
ATOM 5274 N N . GLY B 1 62 ? 9.125 -1.229 -0.156 1 92.12 62 GLY B N 1
ATOM 5275 C CA . GLY B 1 62 ? 9.312 0.027 0.551 1 92.12 62 GLY B CA 1
ATOM 5276 C C . GLY B 1 62 ? 9.727 -0.159 1.999 1 92.12 62 GLY B C 1
ATOM 5277 O O . GLY B 1 62 ? 10.633 0.516 2.482 1 92.12 62 GLY B O 1
ATOM 5278 N N . ILE B 1 63 ? 9.094 -1.063 2.691 1 94.38 63 ILE B N 1
ATOM 5279 C CA . ILE B 1 63 ? 9.406 -1.352 4.086 1 94.38 63 ILE B CA 1
ATOM 5280 C C . ILE B 1 63 ? 10.82 -1.926 4.191 1 94.38 63 ILE B C 1
ATOM 5282 O O . ILE B 1 63 ? 11.602 -1.521 5.055 1 94.38 63 ILE B O 1
ATOM 5286 N N . TYR B 1 64 ? 11.18 -2.807 3.316 1 93.5 64 TYR B N 1
ATOM 5287 C CA . TYR B 1 64 ? 12.516 -3.395 3.285 1 93.5 64 TYR B CA 1
ATOM 5288 C C . TYR B 1 64 ? 13.578 -2.322 3.076 1 93.5 64 TYR B C 1
ATOM 5290 O O . TYR B 1 64 ? 14.609 -2.328 3.744 1 93.5 64 TYR B O 1
ATOM 5298 N N . ALA B 1 65 ? 13.312 -1.447 2.158 1 90.5 65 ALA B N 1
ATOM 5299 C CA . ALA B 1 65 ? 14.25 -0.362 1.874 1 90.5 65 ALA B CA 1
ATOM 5300 C C . ALA B 1 65 ? 14.438 0.53 3.096 1 90.5 65 ALA B C 1
ATOM 5302 O O . ALA B 1 65 ? 15.547 1 3.361 1 90.5 65 ALA B O 1
ATOM 5303 N N . LEU B 1 66 ? 13.375 0.815 3.793 1 92.19 66 LEU B N 1
ATOM 5304 C CA . LEU B 1 66 ? 13.469 1.628 5 1 92.19 66 LEU B CA 1
ATOM 5305 C C . LEU B 1 66 ? 14.367 0.963 6.039 1 92.19 66 LEU B C 1
ATOM 5307 O O . LEU B 1 66 ? 15.195 1.628 6.668 1 92.19 66 LEU B O 1
ATOM 5311 N N . PHE B 1 67 ? 14.219 -0.326 6.168 1 93.12 67 PHE B N 1
ATOM 5312 C CA . PHE B 1 67 ? 15.016 -1.061 7.141 1 93.12 67 PHE B CA 1
ATOM 5313 C C . PHE B 1 67 ? 16.484 -1.055 6.738 1 93.12 67 PHE B C 1
ATOM 5315 O O . PHE B 1 67 ? 17.375 -0.869 7.586 1 93.12 67 PHE B O 1
ATOM 5322 N N . ILE B 1 68 ? 16.734 -1.252 5.453 1 90.44 68 ILE B N 1
ATOM 5323 C CA . ILE B 1 68 ? 18.109 -1.271 4.977 1 90.44 68 ILE B CA 1
ATOM 5324 C C . ILE B 1 68 ? 18.734 0.112 5.152 1 90.44 68 ILE B C 1
ATOM 5326 O O . ILE B 1 68 ? 19.906 0.228 5.539 1 90.44 68 ILE B O 1
ATOM 5330 N N . TYR B 1 69 ? 17.969 1.118 4.875 1 88.88 69 TYR B N 1
ATOM 5331 C CA . TYR B 1 69 ? 18.484 2.479 5 1 88.88 69 TYR B CA 1
ATOM 5332 C C . TYR B 1 69 ? 18.734 2.836 6.461 1 88.88 69 TYR B C 1
ATOM 5334 O O . TYR B 1 69 ? 19.766 3.42 6.797 1 88.88 69 TYR B O 1
ATOM 5342 N N . ALA B 1 70 ? 17.812 2.502 7.289 1 91.5 70 ALA B N 1
ATOM 5343 C CA . ALA B 1 70 ? 17.875 2.881 8.703 1 91.5 70 ALA B CA 1
ATOM 5344 C C . ALA B 1 70 ? 18.938 2.078 9.438 1 91.5 70 ALA B C 1
ATOM 5346 O O . ALA B 1 70 ? 19.656 2.621 10.273 1 91.5 70 ALA B O 1
ATOM 5347 N N . PHE B 1 71 ? 19.062 0.749 9.07 1 90.81 71 PHE B N 1
ATOM 5348 C CA . PHE B 1 71 ? 19.828 -0.115 9.961 1 90.81 71 PHE B CA 1
ATOM 5349 C C . PHE B 1 71 ? 20.875 -0.913 9.18 1 90.81 71 PHE B C 1
ATOM 5351 O O . PHE B 1 71 ? 21.562 -1.76 9.75 1 90.81 71 PHE B O 1
ATOM 5358 N N . GLY B 1 72 ? 20.984 -0.854 7.898 1 82.12 72 GLY B N 1
ATOM 5359 C CA . GLY B 1 72 ? 21.859 -1.68 7.07 1 82.12 72 GLY B CA 1
ATOM 5360 C C . GLY B 1 72 ? 23.328 -1.507 7.383 1 82.12 72 GLY B C 1
ATOM 5361 O O . GLY B 1 72 ? 24.094 -2.471 7.336 1 82.12 72 GLY B O 1
ATOM 5362 N N . ASP B 1 73 ? 23.859 -0.343 7.574 1 76.12 73 ASP B N 1
ATOM 5363 C CA . ASP B 1 73 ? 25.281 -0.062 7.684 1 76.12 73 ASP B CA 1
ATOM 5364 C C . ASP B 1 73 ? 25.766 -0.222 9.125 1 76.12 73 ASP B C 1
ATOM 5366 O O . ASP B 1 73 ? 26.969 -0.329 9.375 1 76.12 73 ASP B O 1
ATOM 5370 N N . ASP B 1 74 ? 24.875 -0.235 10.047 1 70.94 74 ASP B N 1
ATOM 5371 C CA . ASP B 1 74 ? 25.344 -0.18 11.438 1 70.94 74 ASP B CA 1
ATOM 5372 C C . ASP B 1 74 ? 24.703 -1.288 12.266 1 70.94 74 ASP B C 1
ATOM 5374 O O . ASP B 1 74 ? 23.734 -1.914 11.836 1 70.94 74 ASP B O 1
ATOM 5378 N N . LYS B 1 75 ? 25.5 -1.521 13.273 1 73.31 75 LYS B N 1
ATOM 5379 C CA . LYS B 1 75 ? 24.891 -2.395 14.281 1 73.31 75 LYS B CA 1
ATOM 5380 C C . LYS B 1 75 ? 23.594 -1.811 14.805 1 73.31 75 LYS B C 1
ATOM 5382 O O . LYS B 1 75 ? 23.516 -0.619 15.109 1 73.31 75 LYS B O 1
ATOM 5387 N N . PHE B 1 76 ? 22.562 -2.48 14.695 1 84.38 76 PHE B N 1
ATOM 5388 C CA . PHE B 1 76 ? 21.234 -2.061 15.172 1 84.38 76 PHE B CA 1
ATOM 5389 C C . PHE B 1 76 ? 21.312 -1.568 16.609 1 84.38 76 PHE B C 1
ATOM 5391 O O . PHE B 1 76 ? 21.797 -2.285 17.5 1 84.38 76 PHE B O 1
ATOM 5398 N N . LYS B 1 77 ? 21.094 -0.308 16.797 1 87.31 77 LYS B N 1
ATOM 5399 C CA . LYS B 1 77 ? 21 0.282 18.125 1 87.31 77 LYS B CA 1
ATOM 5400 C C . LYS B 1 77 ? 19.625 0.896 18.359 1 87.31 77 LYS B C 1
ATOM 5402 O O . LYS B 1 77 ? 19.141 1.691 17.547 1 87.31 77 LYS B O 1
ATOM 5407 N N . LEU B 1 78 ? 19.062 0.505 19.391 1 92.25 78 LEU B N 1
ATOM 5408 C CA . LEU B 1 78 ? 17.719 0.994 19.734 1 92.25 78 LEU B CA 1
ATOM 5409 C C . LEU B 1 78 ? 17.797 2.393 20.328 1 92.25 78 LEU B C 1
ATOM 5411 O O . LEU B 1 78 ? 18.438 2.596 21.359 1 92.25 78 LEU B O 1
ATOM 5415 N N . GLU B 1 79 ? 17.266 3.312 19.656 1 94.88 79 GLU B N 1
ATOM 5416 C CA . GLU B 1 79 ? 17.156 4.676 20.172 1 94.88 79 GLU B CA 1
ATOM 5417 C C . GLU B 1 79 ? 15.844 4.879 20.922 1 94.88 79 GLU B C 1
ATOM 5419 O O . GLU B 1 79 ? 14.766 4.809 20.328 1 94.88 79 GLU B O 1
ATOM 5424 N N . ILE B 1 80 ? 15.875 5.27 22.047 1 96.75 80 ILE B N 1
ATOM 5425 C CA . ILE B 1 80 ? 14.734 5.273 22.969 1 96.75 80 ILE B CA 1
ATOM 5426 C C . ILE B 1 80 ? 13.742 6.359 22.547 1 96.75 80 ILE B C 1
ATOM 5428 O O . ILE B 1 80 ? 12.539 6.113 22.469 1 96.75 80 ILE B O 1
ATOM 5432 N N . PRO B 1 81 ? 14.18 7.594 22.266 1 97.5 81 PRO B N 1
ATOM 5433 C CA . PRO B 1 81 ? 13.195 8.609 21.875 1 97.5 81 PRO B CA 1
ATOM 5434 C C . PRO B 1 81 ? 12.406 8.227 20.625 1 97.5 81 PRO B C 1
ATOM 5436 O O . PRO B 1 81 ? 11.203 8.469 20.562 1 97.5 81 PRO B O 1
ATOM 5439 N N . GLU B 1 82 ? 13.109 7.648 19.719 1 97.12 82 GLU B N 1
ATOM 5440 C CA . GLU B 1 82 ? 12.445 7.223 18.484 1 97.12 82 GLU B CA 1
ATOM 5441 C C . GLU B 1 82 ? 11.492 6.062 18.75 1 97.12 82 GLU B C 1
ATOM 5443 O O . GLU B 1 82 ? 10.422 5.98 18.141 1 97.12 82 GLU B O 1
ATOM 5448 N N . LEU B 1 83 ? 11.883 5.18 19.625 1 97.31 83 LEU B N 1
ATOM 5449 C CA . LEU B 1 83 ? 11.016 4.062 19.969 1 97.31 83 LEU B CA 1
ATOM 5450 C C . LEU B 1 83 ? 9.742 4.559 20.641 1 97.31 83 LEU B C 1
ATOM 5452 O O . LEU B 1 83 ? 8.641 4.113 20.312 1 97.31 83 LEU B O 1
ATOM 5456 N N . ILE B 1 84 ? 9.898 5.473 21.562 1 98 84 ILE B N 1
ATOM 5457 C CA . ILE B 1 84 ? 8.758 6.016 22.281 1 98 84 ILE B CA 1
ATOM 5458 C C . ILE B 1 84 ? 7.824 6.73 21.297 1 98 84 ILE B C 1
ATOM 5460 O O . ILE B 1 84 ? 6.602 6.582 21.375 1 98 84 ILE B O 1
ATOM 5464 N N . SER B 1 85 ? 8.43 7.508 20.438 1 98.19 85 SER B N 1
ATOM 5465 C CA . SER B 1 85 ? 7.629 8.219 19.453 1 98.19 85 SER B CA 1
ATOM 5466 C C . SER B 1 85 ? 6.898 7.254 18.516 1 98.19 85 SER B C 1
ATOM 5468 O O . SER B 1 85 ? 5.746 7.484 18.156 1 98.19 85 SER B O 1
ATOM 5470 N N . SER B 1 86 ? 7.582 6.168 18.141 1 98.25 86 SER B N 1
ATOM 5471 C CA . SER B 1 86 ? 6.953 5.184 17.266 1 98.25 86 SER B CA 1
ATOM 5472 C C . SER B 1 86 ? 5.789 4.484 17.953 1 98.25 86 SER B C 1
ATOM 5474 O O . SER B 1 86 ? 4.754 4.223 17.344 1 98.25 86 SER B O 1
ATOM 5476 N N . ILE B 1 87 ? 5.953 4.168 19.188 1 98.12 87 ILE B N 1
ATOM 5477 C CA . ILE B 1 87 ? 4.895 3.545 19.969 1 98.12 87 ILE B CA 1
ATOM 5478 C C . ILE B 1 87 ? 3.713 4.504 20.094 1 98.12 87 ILE B C 1
ATOM 5480 O O . ILE B 1 87 ? 2.562 4.105 19.906 1 98.12 87 ILE B O 1
ATOM 5484 N N . LEU B 1 88 ? 4.02 5.746 20.359 1 98.38 88 LEU B N 1
ATOM 5485 C CA . LEU B 1 88 ? 2.979 6.75 20.531 1 98.38 88 LEU B CA 1
ATOM 5486 C C . LEU B 1 88 ? 2.215 6.973 19.234 1 98.38 88 LEU B C 1
ATOM 5488 O O . LEU B 1 88 ? 0.983 7.012 19.234 1 98.38 88 LEU B O 1
ATOM 5492 N N . ILE B 1 89 ? 2.908 7.137 18.156 1 97.81 89 ILE B N 1
ATOM 5493 C CA . ILE B 1 89 ? 2.293 7.391 16.859 1 97.81 89 ILE B CA 1
ATOM 5494 C C . ILE B 1 89 ? 1.458 6.188 16.438 1 97.81 89 ILE B C 1
ATOM 5496 O O . ILE B 1 89 ? 0.369 6.344 15.875 1 97.81 89 ILE B O 1
ATOM 5500 N N . SER B 1 90 ? 1.966 4.961 16.688 1 97.44 90 SER B N 1
ATOM 5501 C CA . SER B 1 90 ? 1.197 3.756 16.391 1 97.44 90 SER B CA 1
ATOM 5502 C C . SER B 1 90 ? -0.087 3.701 17.219 1 97.44 90 SER B C 1
ATOM 5504 O O . SER B 1 90 ? -1.147 3.348 16.703 1 97.44 90 SER B O 1
ATOM 5506 N N . PHE B 1 91 ? 0.045 4.039 18.422 1 97.38 91 PHE B N 1
ATOM 5507 C CA . PHE B 1 91 ? -1.123 4.094 19.297 1 97.38 91 PHE B CA 1
ATOM 5508 C C . PHE B 1 91 ? -2.148 5.09 18.766 1 97.38 91 PHE B C 1
ATOM 5510 O O . PHE B 1 91 ? -3.326 4.758 18.625 1 97.38 91 PHE B O 1
ATOM 5517 N N . LEU B 1 92 ? -1.706 6.27 18.469 1 97 92 LEU B N 1
ATOM 5518 C CA . LEU B 1 92 ? -2.6 7.312 17.984 1 97 92 LEU B CA 1
ATOM 5519 C C . LEU B 1 92 ? -3.254 6.906 16.672 1 97 92 LEU B C 1
ATOM 5521 O O . LEU B 1 92 ? -4.445 7.148 16.469 1 97 92 LEU B O 1
ATOM 5525 N N . TYR B 1 93 ? -2.492 6.293 15.875 1 94.81 93 TYR B N 1
ATOM 5526 C CA . TYR B 1 93 ? -3.004 5.906 14.562 1 94.81 93 TYR B CA 1
ATOM 5527 C C . TYR B 1 93 ? -4.121 4.883 14.695 1 94.81 93 TYR B C 1
ATOM 5529 O O . TYR B 1 93 ? -5.188 5.035 14.086 1 94.81 93 TYR B O 1
ATOM 5537 N N . ILE B 1 94 ? -3.922 3.912 15.469 1 94.31 94 ILE B N 1
ATOM 5538 C CA . ILE B 1 94 ? -4.848 2.789 15.57 1 94.31 94 ILE B CA 1
ATOM 5539 C C . ILE B 1 94 ? -6.066 3.201 16.391 1 94.31 94 ILE B C 1
ATOM 5541 O O . ILE B 1 94 ? -7.207 2.932 16 1 94.31 94 ILE B O 1
ATOM 5545 N N . TRP B 1 95 ? -5.891 3.873 17.453 1 95 95 TRP B N 1
ATOM 5546 C CA . TRP B 1 95 ? -6.996 4.273 18.312 1 95 95 TRP B CA 1
ATOM 5547 C C . TRP B 1 95 ? -7.855 5.336 17.641 1 95 95 TRP B C 1
ATOM 5549 O O . TRP B 1 95 ? -9.086 5.293 17.703 1 95 95 TRP B O 1
ATOM 5559 N N . CYS B 1 96 ? -7.215 6.293 17.016 1 94.56 96 CYS B N 1
ATOM 5560 C CA . CYS B 1 96 ? -7.977 7.355 16.359 1 94.56 96 CYS B CA 1
ATOM 5561 C C . CYS B 1 96 ? -8.867 6.797 15.266 1 94.56 96 CYS B C 1
ATOM 5563 O O . CYS B 1 96 ? -9.969 7.301 15.031 1 94.56 96 CYS B O 1
ATOM 5565 N N . PHE B 1 97 ? -8.398 5.754 14.672 1 90.38 97 PHE B N 1
ATOM 5566 C CA . PHE B 1 97 ? -9.219 5.129 13.641 1 90.38 97 PHE B CA 1
ATOM 5567 C C . PHE B 1 97 ? -10.469 4.508 14.242 1 90.38 97 PHE B C 1
ATOM 5569 O O . PHE B 1 97 ? -11.547 4.562 13.648 1 90.38 97 PHE B O 1
ATOM 5576 N N . SER B 1 98 ? -10.344 3.896 15.328 1 92.38 98 SER B N 1
ATOM 5577 C CA . SER B 1 98 ? -11.5 3.305 15.992 1 92.38 98 SER B CA 1
ATOM 5578 C C . SER B 1 98 ? -12.523 4.367 16.375 1 92.38 98 SER B C 1
ATOM 5580 O O . SER B 1 98 ? -13.734 4.16 16.219 1 92.38 98 SER B O 1
ATOM 5582 N N . TYR B 1 99 ? -12.07 5.496 16.828 1 93.94 99 TYR B N 1
ATOM 5583 C CA . TYR B 1 99 ? -12.977 6.547 17.281 1 93.94 99 TYR B CA 1
ATOM 5584 C C . TYR B 1 99 ? -13.641 7.238 16.094 1 93.94 99 TYR B C 1
ATOM 5586 O O . TYR B 1 99 ? -14.781 7.707 16.203 1 93.94 99 TYR B O 1
ATOM 5594 N N . LYS B 1 100 ? -12.953 7.273 15.031 1 91 100 LYS B N 1
ATOM 5595 C CA . LYS B 1 100 ? -13.578 7.77 13.805 1 91 100 LYS B CA 1
ATOM 5596 C C . LYS B 1 100 ? -14.703 6.848 13.352 1 91 100 LYS B C 1
ATOM 5598 O O . LYS B 1 100 ? -15.75 7.312 12.898 1 91 100 LYS B O 1
ATOM 5603 N N . LEU B 1 101 ? -14.531 5.566 13.594 1 88.56 101 LEU B N 1
ATOM 5604 C CA . LEU B 1 101 ? -15.461 4.578 13.055 1 88.56 101 LEU B CA 1
ATOM 5605 C C . LEU B 1 101 ? -16.594 4.312 14.031 1 88.56 101 LEU B C 1
ATOM 5607 O O . LEU B 1 101 ? -17.766 4.348 13.648 1 88.56 101 LEU B O 1
ATOM 5611 N N . THR B 1 102 ? -16.281 4.027 15.336 1 92 102 THR B N 1
ATOM 5612 C CA . THR B 1 102 ? -17.297 3.539 16.281 1 92 102 THR B CA 1
ATOM 5613 C C . THR B 1 102 ? -17.438 4.496 17.453 1 92 102 THR B C 1
ATOM 5615 O O . THR B 1 102 ? -18.266 4.277 18.344 1 92 102 THR B O 1
ATOM 5618 N N . GLN B 1 103 ? -16.594 5.582 17.547 1 94.06 103 GLN B N 1
ATOM 5619 C CA . GLN B 1 103 ? -16.625 6.59 18.609 1 94.06 103 GLN B CA 1
ATOM 5620 C C . GLN B 1 103 ? -16.281 5.984 19.969 1 94.06 103 GLN B C 1
ATOM 5622 O O . GLN B 1 103 ? -16.719 6.488 21 1 94.06 103 GLN B O 1
ATOM 5627 N N . ASP B 1 104 ? -15.75 4.797 19.891 1 93.5 104 ASP B N 1
ATOM 5628 C CA . ASP B 1 104 ? -15.25 4.113 21.078 1 93.5 104 ASP B CA 1
ATOM 5629 C C . ASP B 1 104 ? -14.172 3.098 20.719 1 93.5 104 ASP B C 1
ATOM 5631 O O . ASP B 1 104 ? -13.562 3.182 19.656 1 93.5 104 ASP B O 1
ATOM 5635 N N . THR B 1 105 ? -13.859 2.193 21.656 1 92.56 105 THR B N 1
ATOM 5636 C CA . THR B 1 105 ? -12.781 1.241 21.422 1 92.56 105 THR B CA 1
ATOM 5637 C C . THR B 1 105 ? -13.336 -0.092 20.922 1 92.56 105 THR B C 1
ATOM 5639 O O . THR B 1 105 ? -12.625 -1.1 20.922 1 92.56 105 THR B O 1
ATOM 5642 N N . SER B 1 106 ? -14.531 -0.175 20.531 1 90.25 106 SER B N 1
ATOM 5643 C CA . SER B 1 106 ? -15.164 -1.428 20.125 1 90.25 106 SER B CA 1
ATOM 5644 C C . SER B 1 106 ? -14.508 -2 18.875 1 90.25 106 SER B C 1
ATOM 5646 O O . SER B 1 106 ? -14.383 -3.219 18.734 1 90.25 106 SER B O 1
ATOM 5648 N N . ALA B 1 107 ? -14.062 -1.185 18 1 89.69 107 ALA B N 1
ATOM 5649 C CA . ALA B 1 107 ? -13.414 -1.652 16.781 1 89.69 107 ALA B CA 1
ATOM 5650 C C . ALA B 1 107 ? -12.078 -2.33 17.094 1 89.69 107 ALA B C 1
ATOM 5652 O O . ALA B 1 107 ? -11.578 -3.123 16.297 1 89.69 107 ALA B O 1
ATOM 5653 N N . LEU B 1 108 ? -11.57 -2.061 18.234 1 92.88 108 LEU B N 1
ATOM 5654 C CA . LEU B 1 108 ? -10.258 -2.582 18.609 1 92.88 108 LEU B CA 1
ATOM 5655 C C . LEU B 1 108 ? -10.391 -3.867 19.422 1 92.88 108 LEU B C 1
ATOM 5657 O O . LEU B 1 108 ? -9.562 -4.773 19.297 1 92.88 108 LEU B O 1
ATOM 5661 N N . PHE B 1 109 ? -11.414 -3.932 20.234 1 91.88 109 PHE B N 1
ATOM 5662 C CA . PHE B 1 109 ? -11.438 -4.988 21.234 1 91.88 109 PHE B CA 1
ATOM 5663 C C . PHE B 1 109 ? -12.812 -5.656 21.297 1 91.88 109 PHE B C 1
ATOM 5665 O O . PHE B 1 109 ? -13.219 -6.164 22.344 1 91.88 109 PHE B O 1
ATOM 5672 N N . ALA B 1 110 ? -13.609 -5.668 20.234 1 86.62 110 ALA B N 1
ATOM 5673 C CA . ALA B 1 110 ? -14.969 -6.215 20.219 1 86.62 110 ALA B CA 1
ATOM 5674 C C . ALA B 1 110 ? -14.969 -7.691 20.578 1 86.62 110 ALA B C 1
ATOM 5676 O O . ALA B 1 110 ? -15.906 -8.18 21.219 1 86.62 110 ALA B O 1
ATOM 5677 N N . ASN B 1 111 ? -14.008 -8.5 20.188 1 85.88 111 ASN B N 1
ATOM 5678 C CA . ASN B 1 111 ? -13.812 -9.914 20.516 1 85.88 111 ASN B CA 1
ATOM 5679 C C . ASN B 1 111 ? -12.336 -10.273 20.594 1 85.88 111 ASN B C 1
ATOM 5681 O O . ASN B 1 111 ? -11.469 -9.453 20.266 1 85.88 111 ASN B O 1
ATOM 5685 N N . PRO B 1 112 ? -12.07 -11.367 21.109 1 86.94 112 PRO B N 1
ATOM 5686 C CA . PRO B 1 112 ? -10.664 -11.734 21.266 1 86.94 112 PRO B CA 1
ATOM 5687 C C . PRO B 1 112 ? -9.891 -11.727 19.953 1 86.94 112 PRO B C 1
ATOM 5689 O O . PRO B 1 112 ? -8.727 -11.328 19.922 1 86.94 112 PRO B O 1
ATOM 5692 N N . PHE B 1 113 ? -10.484 -12.188 18.938 1 89 113 PHE B N 1
ATOM 5693 C CA . PHE B 1 113 ? -9.797 -12.211 17.641 1 89 113 PHE B CA 1
ATOM 5694 C C . PHE B 1 113 ? -9.438 -10.805 17.188 1 89 113 PHE B C 1
ATOM 5696 O O . PHE B 1 113 ? -8.344 -10.562 16.688 1 89 113 PHE B O 1
ATOM 5703 N N . GLN B 1 114 ? -10.398 -9.93 17.391 1 90.25 114 GLN B N 1
ATOM 5704 C CA . GLN B 1 114 ? -10.141 -8.531 17.047 1 90.25 114 GLN B CA 1
ATOM 5705 C C . GLN B 1 114 ? -8.992 -7.961 17.875 1 90.25 114 GLN B C 1
ATOM 5707 O O . GLN B 1 114 ? -8.219 -7.133 17.391 1 90.25 114 GLN B O 1
ATOM 5712 N N . THR B 1 115 ? -8.922 -8.398 19.094 1 93.25 115 THR B N 1
ATOM 5713 C CA . THR B 1 115 ? -7.836 -7.953 19.953 1 93.25 115 THR B CA 1
ATOM 5714 C C . THR B 1 115 ? -6.492 -8.43 19.422 1 93.25 115 THR B C 1
ATOM 5716 O O . THR B 1 115 ? -5.512 -7.68 19.422 1 93.25 115 THR B O 1
ATOM 5719 N N . TYR B 1 116 ? -6.461 -9.633 18.969 1 92.25 116 TYR B N 1
ATOM 5720 C CA . TYR B 1 116 ? -5.234 -10.164 18.391 1 92.25 116 TYR B CA 1
ATOM 5721 C C . TYR B 1 116 ? -4.832 -9.367 17.141 1 92.25 116 TYR B C 1
ATOM 5723 O O . TYR B 1 116 ? -3.656 -9.055 16.953 1 92.25 116 TYR B O 1
ATOM 5731 N N . ILE B 1 117 ? -5.812 -9.102 16.359 1 92.44 117 ILE B N 1
ATOM 5732 C CA . ILE B 1 117 ? -5.543 -8.336 15.148 1 92.44 117 ILE B CA 1
ATOM 5733 C C . ILE B 1 117 ? -5.035 -6.945 15.516 1 92.44 117 ILE B C 1
ATOM 5735 O O . ILE B 1 117 ? -4.117 -6.426 14.875 1 92.44 117 ILE B O 1
ATOM 5739 N N . THR B 1 118 ? -5.645 -6.352 16.531 1 94.44 118 THR B N 1
ATOM 5740 C CA . THR B 1 118 ? -5.242 -5.02 16.984 1 94.44 118 THR B CA 1
ATOM 5741 C C . THR B 1 118 ? -3.797 -5.023 17.469 1 94.44 118 THR B C 1
ATOM 5743 O O . THR B 1 118 ? -3.021 -4.129 17.125 1 94.44 118 THR B O 1
ATOM 5746 N N . VAL B 1 119 ? -3.441 -5.984 18.25 1 96 119 VAL B N 1
ATOM 5747 C CA . VAL B 1 119 ? -2.078 -6.098 18.766 1 96 119 VAL B CA 1
ATOM 5748 C C . VAL B 1 119 ? -1.11 -6.316 17.609 1 96 119 VAL B C 1
ATOM 5750 O O . VAL B 1 119 ? -0.031 -5.719 17.562 1 96 119 VAL B O 1
ATOM 5753 N N . PHE B 1 120 ? -1.495 -7.156 16.672 1 94.88 120 PHE B N 1
ATOM 5754 C CA . PHE B 1 120 ? -0.681 -7.43 15.484 1 94.88 120 PHE B CA 1
ATOM 5755 C C . PHE B 1 120 ? -0.454 -6.16 14.68 1 94.88 120 PHE B C 1
ATOM 5757 O O . PHE B 1 120 ? 0.673 -5.863 14.273 1 94.88 120 PHE B O 1
ATOM 5764 N N . ARG B 1 121 ? -1.488 -5.41 14.492 1 94.38 121 ARG B N 1
ATOM 5765 C CA . ARG B 1 121 ? -1.384 -4.145 13.773 1 94.38 121 ARG B CA 1
ATOM 5766 C C . ARG B 1 121 ? -0.515 -3.15 14.539 1 94.38 121 ARG B C 1
ATOM 5768 O O . ARG B 1 121 ? 0.325 -2.469 13.945 1 94.38 121 ARG B O 1
ATOM 5775 N N . PHE B 1 122 ? -0.76 -3.061 15.836 1 97.19 122 PHE B N 1
ATOM 5776 C CA . PHE B 1 122 ? -0.018 -2.135 16.688 1 97.19 122 PHE B CA 1
ATOM 5777 C C . PHE B 1 122 ? 1.479 -2.412 16.609 1 97.19 122 PHE B C 1
ATOM 5779 O O . PHE B 1 122 ? 2.277 -1.493 16.422 1 97.19 122 PHE B O 1
ATOM 5786 N N . LEU B 1 123 ? 1.847 -3.635 16.703 1 97.31 123 LEU B N 1
ATOM 5787 C CA . LEU B 1 123 ? 3.254 -4.016 16.641 1 97.31 123 LEU B CA 1
ATOM 5788 C C . LEU B 1 123 ? 3.822 -3.773 15.242 1 97.31 123 LEU B C 1
ATOM 5790 O O . LEU B 1 123 ? 4.945 -3.279 15.102 1 97.31 123 LEU B O 1
ATOM 5794 N N . GLY B 1 124 ? 3.068 -4.184 14.227 1 96.62 124 GLY B N 1
ATOM 5795 C CA . GLY B 1 124 ? 3.512 -3.957 12.859 1 96.62 124 GLY B CA 1
ATOM 5796 C C . GLY B 1 124 ? 3.756 -2.492 12.547 1 96.62 124 GLY B C 1
ATOM 5797 O O . GLY B 1 124 ? 4.789 -2.139 11.977 1 96.62 124 GLY B O 1
ATOM 5798 N N . TYR B 1 125 ? 2.85 -1.614 12.953 1 96.5 125 TYR B N 1
ATOM 5799 C CA . TYR B 1 125 ? 3.004 -0.183 12.719 1 96.5 125 TYR B CA 1
ATOM 5800 C C . TYR B 1 125 ? 4.152 0.386 13.539 1 96.5 125 TYR B C 1
ATOM 5802 O O . TYR B 1 125 ? 4.863 1.287 13.086 1 96.5 125 TYR B O 1
ATOM 5810 N N . THR B 1 126 ? 4.297 -0.078 14.766 1 98.12 126 THR B N 1
ATOM 5811 C CA . THR B 1 126 ? 5.387 0.407 15.602 1 98.12 126 THR B CA 1
ATOM 5812 C C . THR B 1 126 ? 6.734 0.144 14.945 1 98.12 126 THR B C 1
ATOM 5814 O O . THR B 1 126 ? 7.594 1.027 14.898 1 98.12 126 THR B O 1
ATOM 5817 N N . VAL B 1 127 ? 6.867 -1.062 14.414 1 97.19 127 VAL B N 1
ATOM 5818 C CA . VAL B 1 127 ? 8.109 -1.428 13.734 1 97.19 127 VAL B CA 1
ATOM 5819 C C . VAL B 1 127 ? 8.297 -0.564 12.492 1 97.19 127 VAL B C 1
ATOM 5821 O O . VAL B 1 127 ? 9.391 -0.07 12.227 1 97.19 127 VAL B O 1
ATOM 5824 N N . LEU B 1 128 ? 7.273 -0.393 11.75 1 96.75 128 LEU B N 1
ATOM 5825 C CA . LEU B 1 128 ? 7.32 0.421 10.547 1 96.75 128 LEU B CA 1
ATOM 5826 C C . LEU B 1 128 ? 7.695 1.862 10.875 1 96.75 128 LEU B C 1
ATOM 5828 O O . LEU B 1 128 ? 8.594 2.432 10.25 1 96.75 128 LEU B O 1
ATOM 5832 N N . PHE B 1 129 ? 7.02 2.469 11.828 1 97.5 129 PHE B N 1
ATOM 5833 C CA . PHE B 1 129 ? 7.25 3.867 12.172 1 97.5 129 PHE B CA 1
ATOM 5834 C C . PHE B 1 129 ? 8.633 4.055 12.789 1 97.5 129 PHE B C 1
ATOM 5836 O O . PHE B 1 129 ? 9.273 5.09 12.586 1 97.5 129 PHE B O 1
ATOM 5843 N N . TYR B 1 130 ? 9.07 3.098 13.555 1 97.56 130 TYR B N 1
ATOM 5844 C CA . TYR B 1 130 ? 10.422 3.186 14.094 1 97.56 130 TYR B CA 1
ATOM 5845 C C . TYR B 1 130 ? 11.453 3.262 12.969 1 97.56 130 TYR B C 1
ATOM 5847 O O . TYR B 1 130 ? 12.359 4.094 13.008 1 97.56 130 TYR B O 1
ATOM 5855 N N . ALA B 1 131 ? 11.312 2.35 12 1 95.44 131 ALA B N 1
ATOM 5856 C CA . ALA B 1 131 ? 12.219 2.357 10.852 1 95.44 131 ALA B CA 1
ATOM 5857 C C . ALA B 1 131 ? 12.117 3.674 10.086 1 95.44 131 ALA B C 1
ATOM 5859 O O . ALA B 1 131 ? 13.125 4.207 9.625 1 95.44 131 ALA B O 1
ATOM 5860 N N . ALA B 1 132 ? 10.93 4.195 9.938 1 95.56 132 ALA B N 1
ATOM 5861 C CA . ALA B 1 132 ? 10.711 5.441 9.211 1 95.56 132 ALA B CA 1
ATOM 5862 C C . ALA B 1 132 ? 11.352 6.621 9.938 1 95.56 132 ALA B C 1
ATOM 5864 O O . ALA B 1 132 ? 12.031 7.445 9.32 1 95.56 132 ALA B O 1
ATOM 5865 N N . ILE B 1 133 ? 11.133 6.688 11.242 1 97.38 133 ILE B N 1
ATOM 5866 C CA . ILE B 1 133 ? 11.664 7.793 12.031 1 97.38 133 ILE B CA 1
ATOM 5867 C C . ILE B 1 133 ? 13.188 7.746 12.031 1 97.38 133 ILE B C 1
ATOM 5869 O O . ILE B 1 133 ? 13.844 8.773 11.883 1 97.38 133 ILE B O 1
ATOM 5873 N N . GLU B 1 134 ? 13.711 6.559 12.141 1 95.62 134 GLU B N 1
ATOM 5874 C CA . GLU B 1 134 ? 15.164 6.406 12.078 1 95.62 134 GLU B CA 1
ATOM 5875 C C . GLU B 1 134 ? 15.703 6.809 10.711 1 95.62 134 GLU B C 1
ATOM 5877 O O . GLU B 1 134 ? 16.766 7.414 10.609 1 95.62 134 GLU B O 1
ATOM 5882 N N . SER B 1 135 ? 15.008 6.414 9.734 1 93.25 135 SER B N 1
ATOM 5883 C CA . SER B 1 135 ? 15.398 6.805 8.383 1 93.25 135 SER B CA 1
ATOM 5884 C C . SER B 1 135 ? 15.359 8.32 8.211 1 93.25 135 SER B C 1
ATOM 5886 O O . SER B 1 135 ? 16.234 8.898 7.562 1 93.25 135 SER B O 1
ATOM 5888 N N . PHE B 1 136 ? 14.375 8.969 8.781 1 94.81 136 PHE B N 1
ATOM 5889 C CA . PHE B 1 136 ? 14.258 10.422 8.711 1 94.81 136 PHE B CA 1
ATOM 5890 C C . PHE B 1 136 ? 15.414 11.102 9.438 1 94.81 136 PHE B C 1
ATOM 5892 O O . PHE B 1 136 ? 15.945 12.102 8.961 1 94.81 136 PHE B O 1
ATOM 5899 N N . PHE B 1 137 ? 15.742 10.523 10.523 1 95.81 137 PHE B N 1
ATOM 5900 C CA . PHE B 1 137 ? 16.859 11.078 11.281 1 95.81 137 PHE B CA 1
ATOM 5901 C C . PHE B 1 137 ? 18.156 11 10.477 1 95.81 137 PHE B C 1
ATOM 5903 O O . PHE B 1 137 ? 18.891 11.977 10.391 1 95.81 137 PHE B O 1
ATOM 5910 N N . LYS B 1 138 ? 18.375 9.875 9.883 1 91.56 138 LYS B N 1
ATOM 5911 C CA . LYS B 1 138 ? 19.578 9.688 9.062 1 91.56 138 LYS B CA 1
ATOM 5912 C C . LYS B 1 138 ? 19.547 10.609 7.848 1 91.56 138 LYS B C 1
ATOM 5914 O O . LYS B 1 138 ? 20.594 11.109 7.426 1 91.56 138 LYS B O 1
ATOM 5919 N N . PHE B 1 139 ? 18.438 10.695 7.352 1 90.94 139 PHE B N 1
ATOM 5920 C CA . PHE B 1 139 ? 18.281 11.57 6.191 1 90.94 139 PHE B CA 1
ATOM 5921 C C . PHE B 1 139 ? 18.594 13.016 6.559 1 90.94 139 PHE B C 1
ATOM 5923 O O . PHE B 1 139 ? 19.312 13.711 5.828 1 90.94 139 PHE B O 1
ATOM 5930 N N . PHE B 1 140 ? 18.016 13.5 7.68 1 94.44 140 PHE B N 1
ATOM 5931 C CA . PHE B 1 140 ? 18.281 14.852 8.156 1 94.44 140 PHE B CA 1
ATOM 5932 C C . PHE B 1 140 ? 19.781 15.086 8.305 1 94.44 140 PHE B C 1
ATOM 5934 O O . PHE B 1 140 ? 20.281 16.156 7.953 1 94.44 140 PHE B O 1
ATOM 5941 N N . GLY B 1 141 ? 20.453 14.094 8.781 1 91.75 141 GLY B N 1
ATOM 5942 C CA . GLY B 1 141 ? 21.891 14.195 8.977 1 91.75 141 GLY B CA 1
ATOM 5943 C C . GLY B 1 141 ? 22.672 14.188 7.68 1 91.75 141 GLY B C 1
ATOM 5944 O O . GLY B 1 141 ? 23.812 14.648 7.633 1 91.75 141 GLY B O 1
ATOM 5945 N N . SER B 1 142 ? 22.078 13.711 6.637 1 88.81 142 SER B N 1
ATOM 5946 C CA . SER B 1 142 ? 22.797 13.562 5.371 1 88.81 142 SER B CA 1
ATOM 5947 C C . SER B 1 142 ? 22.609 14.797 4.496 1 88.81 142 SER B C 1
ATOM 5949 O O . SER B 1 142 ? 23.344 14.984 3.52 1 88.81 142 SER B O 1
ATOM 5951 N N . VAL B 1 143 ? 21.719 15.68 4.855 1 88.94 143 VAL B N 1
ATOM 5952 C CA . VAL B 1 143 ? 21.438 16.875 4.066 1 88.94 143 VAL B CA 1
ATOM 5953 C C . VAL B 1 143 ? 22.641 17.828 4.125 1 88.94 143 VAL B C 1
ATOM 5955 O O . VAL B 1 143 ? 23.234 18.016 5.191 1 88.94 143 VAL B O 1
ATOM 5958 N N . LYS B 1 144 ? 23.047 18.234 2.982 1 86.06 144 LYS B N 1
ATOM 5959 C CA . LYS B 1 144 ? 24.172 19.141 2.928 1 86.06 144 LYS B CA 1
ATOM 5960 C C . LYS B 1 144 ? 23.734 20.594 3.092 1 86.06 144 LYS B C 1
ATOM 5962 O O . LYS B 1 144 ? 22.812 21.047 2.41 1 86.06 144 LYS B O 1
ATOM 5967 N N . ILE B 1 145 ? 24.234 21.312 4.125 1 88.38 145 ILE B N 1
ATOM 5968 C CA . ILE B 1 145 ? 23.984 22.734 4.34 1 88.38 145 ILE B CA 1
ATOM 5969 C C . ILE B 1 145 ? 25.297 23.5 4.277 1 88.38 145 ILE B C 1
ATOM 5971 O O . ILE B 1 145 ? 26.328 23.016 4.762 1 88.38 145 ILE B O 1
ATOM 5975 N N . LYS B 1 146 ? 25.359 24.484 3.373 1 78.31 146 LYS B N 1
ATOM 5976 C CA . LYS B 1 146 ? 26.578 25.281 3.24 1 78.31 146 LYS B CA 1
ATOM 5977 C C . LYS B 1 146 ? 26.328 26.719 3.676 1 78.31 146 LYS B C 1
ATOM 5979 O O . LYS B 1 146 ? 25.375 27.359 3.225 1 78.31 146 LYS B O 1
ATOM 5984 N N . GLU B 1 147 ? 27.047 27.031 4.617 1 68.62 147 GLU B N 1
ATOM 5985 C CA . GLU B 1 147 ? 26.922 28.422 5.066 1 68.62 147 GLU B CA 1
ATOM 5986 C C . GLU B 1 147 ? 27.156 29.391 3.914 1 68.62 147 GLU B C 1
ATOM 5988 O O . GLU B 1 147 ? 28.172 29.297 3.211 1 68.62 147 GLU B O 1
ATOM 5993 N N . ASN B 1 148 ? 26.078 29.734 3.234 1 61.5 148 ASN B N 1
ATOM 5994 C CA . ASN B 1 148 ? 26.188 30.594 2.066 1 61.5 148 ASN B CA 1
ATOM 5995 C C . ASN B 1 148 ? 26.406 32.062 2.467 1 61.5 148 ASN B C 1
ATOM 5997 O O . ASN B 1 148 ? 25.625 32.625 3.238 1 61.5 148 ASN B O 1
ATOM 6001 N N . ASN B 1 149 ? 27.562 32.562 2.184 1 61.41 149 ASN B N 1
ATOM 6002 C CA . ASN B 1 149 ? 27.969 33.938 2.459 1 61.41 149 ASN B CA 1
ATOM 6003 C C . ASN B 1 149 ? 27.375 34.906 1.453 1 61.41 149 ASN B C 1
ATOM 6005 O O . ASN B 1 149 ? 27.594 36.094 1.544 1 61.41 149 ASN B O 1
ATOM 6009 N N . THR B 1 150 ? 26.688 34.438 0.479 1 64.81 150 THR B N 1
ATOM 6010 C CA . THR B 1 150 ? 26.203 35.406 -0.505 1 64.81 150 THR B CA 1
ATOM 6011 C C . THR B 1 150 ? 24.844 35.969 -0.091 1 64.81 150 THR B C 1
ATOM 6013 O O . THR B 1 150 ? 24.125 35.344 0.696 1 64.81 150 THR B O 1
ATOM 6016 N N . SER B 1 151 ? 24.578 37.188 -0.573 1 76.44 151 SER B N 1
ATOM 6017 C CA . SER B 1 151 ? 23.344 37.875 -0.292 1 76.44 151 SER B CA 1
ATOM 6018 C C . SER B 1 151 ? 22.125 37.094 -0.761 1 76.44 151 SER B C 1
ATOM 6020 O O . SER B 1 151 ? 22.109 36.562 -1.885 1 76.44 151 SER B O 1
ATOM 6022 N N . CYS B 1 152 ? 21.219 36.688 0.193 1 85.06 152 CYS B N 1
ATOM 6023 C CA . CYS B 1 152 ? 20.031 35.875 -0.084 1 85.06 152 CYS B CA 1
ATOM 6024 C C . CYS B 1 152 ? 18.797 36.75 -0.238 1 85.06 152 CYS B C 1
ATOM 6026 O O . CYS B 1 152 ? 17.672 36.312 0.018 1 85.06 152 CYS B O 1
ATOM 6028 N N . LYS B 1 153 ? 18.969 38 -0.658 1 91.12 153 LYS B N 1
ATOM 6029 C CA . LYS B 1 153 ? 17.844 38.938 -0.802 1 91.12 153 LYS B CA 1
ATOM 6030 C C . LYS B 1 153 ? 16.938 38.5 -1.951 1 91.12 153 LYS B C 1
ATOM 6032 O O . LYS B 1 153 ? 15.727 38.719 -1.906 1 91.12 153 LYS B O 1
ATOM 6037 N N . ASP B 1 154 ? 17.484 38 -2.955 1 93.94 154 ASP B N 1
ATOM 6038 C CA . ASP B 1 154 ? 16.703 37.5 -4.09 1 93.94 154 ASP B CA 1
ATOM 6039 C C . ASP B 1 154 ? 15.75 36.375 -3.66 1 93.94 154 ASP B C 1
ATOM 6041 O O . ASP B 1 154 ? 14.625 36.281 -4.148 1 93.94 154 ASP B O 1
ATOM 6045 N N . VAL B 1 155 ? 16.25 35.531 -2.73 1 95.75 155 VAL B N 1
ATOM 6046 C CA . VAL B 1 155 ? 15.414 34.438 -2.236 1 95.75 155 VAL B CA 1
ATOM 6047 C C . VAL B 1 155 ? 14.188 35.031 -1.531 1 95.75 155 VAL B C 1
ATOM 6049 O O . VAL B 1 155 ? 13.078 34.5 -1.693 1 95.75 155 VAL B O 1
ATOM 6052 N N . PHE B 1 156 ? 14.367 36.062 -0.754 1 97.31 156 PHE B N 1
ATOM 6053 C CA . PHE B 1 156 ? 13.273 36.719 -0.049 1 97.31 156 PHE B CA 1
ATOM 6054 C C . PHE B 1 156 ? 12.25 37.25 -1.033 1 97.31 156 PHE B C 1
ATOM 6056 O O . PHE B 1 156 ? 11.055 36.969 -0.921 1 97.31 156 PHE B O 1
ATOM 6063 N N . ILE B 1 157 ? 12.703 37.969 -2.012 1 97.81 157 ILE B N 1
ATOM 6064 C CA . ILE B 1 157 ? 11.836 38.656 -2.953 1 97.81 157 ILE B CA 1
ATOM 6065 C C . ILE B 1 157 ? 11.109 37.656 -3.838 1 97.81 157 ILE B C 1
ATOM 6067 O O . ILE B 1 157 ? 9.891 37.719 -3.984 1 97.81 157 ILE B O 1
ATOM 6071 N N . ILE B 1 158 ? 11.828 36.75 -4.402 1 97.88 158 ILE B N 1
ATOM 6072 C CA . ILE B 1 158 ? 11.25 35.781 -5.328 1 97.88 158 ILE B CA 1
ATOM 6073 C C . ILE B 1 158 ? 10.25 34.906 -4.59 1 97.88 158 ILE B C 1
ATOM 6075 O O . ILE B 1 158 ? 9.164 34.625 -5.102 1 97.88 158 ILE B O 1
ATOM 6079 N N . SER B 1 159 ? 10.641 34.438 -3.391 1 98.38 159 SER B N 1
ATOM 6080 C CA . SER B 1 159 ? 9.727 33.594 -2.621 1 98.38 159 SER B CA 1
ATOM 6081 C C . SER B 1 159 ? 8.438 34.344 -2.281 1 98.38 159 SER B C 1
ATOM 6083 O O . SER B 1 159 ? 7.344 33.781 -2.385 1 98.38 159 SER B O 1
ATOM 6085 N N . SER B 1 160 ? 8.57 35.594 -1.872 1 98.56 160 SER B N 1
ATOM 6086 C CA . SER B 1 160 ? 7.398 36.375 -1.523 1 98.56 160 SER B CA 1
ATOM 6087 C C . SER B 1 160 ? 6.492 36.594 -2.73 1 98.56 160 SER B C 1
ATOM 6089 O O . SER B 1 160 ? 5.27 36.5 -2.619 1 98.56 160 SER B O 1
ATOM 6091 N N . VAL B 1 161 ? 7.094 36.812 -3.863 1 98.62 161 VAL B N 1
ATOM 6092 C CA . VAL B 1 161 ? 6.328 37.062 -5.078 1 98.62 161 VAL B CA 1
ATOM 6093 C C . VAL B 1 161 ? 5.609 35.812 -5.516 1 98.62 161 VAL B C 1
ATOM 6095 O O . VAL B 1 161 ? 4.438 35.844 -5.898 1 98.62 161 VAL B O 1
ATOM 6098 N N . VAL B 1 162 ? 6.289 34.719 -5.434 1 98.56 162 VAL B N 1
ATOM 6099 C CA . VAL B 1 162 ? 5.707 33.438 -5.828 1 98.56 162 VAL B CA 1
ATOM 6100 C C . VAL B 1 162 ? 4.512 33.094 -4.934 1 98.56 162 VAL B C 1
ATOM 6102 O O . VAL B 1 162 ? 3.455 32.688 -5.422 1 98.56 162 VAL B O 1
ATOM 6105 N N . ILE B 1 163 ? 4.602 33.281 -3.66 1 98.69 163 ILE B N 1
ATOM 6106 C CA . ILE B 1 163 ? 3.531 33 -2.713 1 98.69 163 ILE B CA 1
ATOM 6107 C C . ILE B 1 163 ? 2.365 33.938 -2.938 1 98.69 163 ILE B C 1
ATOM 6109 O O . ILE B 1 163 ? 1.205 33.531 -2.967 1 98.69 163 ILE B O 1
ATOM 6113 N N . PHE B 1 164 ? 2.727 35.188 -3.168 1 98.69 164 PHE B N 1
ATOM 6114 C CA . PHE B 1 164 ? 1.695 36.188 -3.398 1 98.69 164 PHE B CA 1
ATOM 6115 C C . PHE B 1 164 ? 0.881 35.875 -4.641 1 98.69 164 PHE B C 1
ATOM 6117 O O . PHE B 1 164 ? -0.35 35.938 -4.621 1 98.69 164 PHE B O 1
ATOM 6124 N N . LEU B 1 165 ? 1.543 35.5 -5.668 1 98.44 165 LEU B N 1
ATOM 6125 C CA . LEU B 1 165 ? 0.858 35.188 -6.914 1 98.44 165 LEU B CA 1
ATOM 6126 C C . LEU B 1 165 ? -0.014 33.938 -6.75 1 98.44 165 LEU B C 1
ATOM 6128 O O . LEU B 1 165 ? -1.12 33.875 -7.293 1 98.44 165 LEU B O 1
ATOM 6132 N N . GLY B 1 166 ? 0.494 32.969 -6.047 1 98.12 166 GLY B N 1
ATOM 6133 C CA . GLY B 1 166 ? -0.316 31.781 -5.777 1 98.12 166 GLY B CA 1
ATOM 6134 C C . GLY B 1 166 ? -1.581 32.094 -5 1 98.12 166 GLY B C 1
ATOM 6135 O O . GLY B 1 166 ? -2.656 31.578 -5.324 1 98.12 166 GLY B O 1
ATOM 6136 N N . TRP B 1 167 ? -1.457 32.938 -3.951 1 98.25 167 TRP B N 1
ATOM 6137 C CA . TRP B 1 167 ? -2.602 33.281 -3.117 1 98.25 167 TRP B CA 1
ATOM 6138 C C . TRP B 1 167 ? -3.553 34.219 -3.867 1 98.25 167 TRP B C 1
ATOM 6140 O O . TRP B 1 167 ? -4.77 34.156 -3.678 1 98.25 167 TRP B O 1
ATOM 6150 N N . LEU B 1 168 ? -2.959 35.031 -4.766 1 97.94 168 LEU B N 1
ATOM 6151 C CA . LEU B 1 168 ? -3.771 35.938 -5.551 1 97.94 168 LEU B CA 1
ATOM 6152 C C . LEU B 1 168 ? -4.727 35.188 -6.469 1 97.94 168 LEU B C 1
ATOM 6154 O O . LEU B 1 168 ? -5.855 35.625 -6.691 1 97.94 168 LEU B O 1
ATOM 6158 N N . PHE B 1 169 ? -4.262 34.125 -7.012 1 96.56 169 PHE B N 1
ATOM 6159 C CA . PHE B 1 169 ? -5.109 33.281 -7.844 1 96.56 169 PHE B CA 1
ATOM 6160 C C . PHE B 1 169 ? -6.395 32.906 -7.109 1 96.56 169 PHE B C 1
ATOM 6162 O O . PHE B 1 169 ? -7.492 33.062 -7.66 1 96.56 169 PHE B O 1
ATOM 6169 N N . TRP B 1 170 ? -6.324 32.531 -5.863 1 96 170 TRP B N 1
ATOM 6170 C CA . TRP B 1 170 ? -7.465 32.094 -5.062 1 96 170 TRP B CA 1
ATOM 6171 C C . TRP B 1 170 ? -8.375 33.281 -4.742 1 96 170 TRP B C 1
ATOM 6173 O O . TRP B 1 170 ? -9.602 33.156 -4.801 1 96 170 TRP B O 1
ATOM 6183 N N . ILE B 1 171 ? -7.789 34.406 -4.453 1 96.06 171 ILE B N 1
ATOM 6184 C CA . ILE B 1 171 ? -8.531 35.594 -4.055 1 96.06 171 ILE B CA 1
ATOM 6185 C C . ILE B 1 171 ? -9.336 36.125 -5.242 1 96.06 171 ILE B C 1
ATOM 6187 O O . ILE B 1 171 ? -10.5 36.5 -5.094 1 96.06 171 ILE B O 1
ATOM 6191 N N . VAL B 1 172 ? -8.75 36.062 -6.414 1 95.06 172 VAL B N 1
ATOM 6192 C CA . VAL B 1 172 ? -9.414 36.562 -7.609 1 95.06 172 VAL B CA 1
ATOM 6193 C C . VAL B 1 172 ? -10.516 35.594 -8.039 1 95.06 172 VAL B C 1
ATOM 6195 O O . VAL B 1 172 ? -11.625 36.031 -8.375 1 95.06 172 VAL B O 1
ATOM 6198 N N . MET B 1 173 ? -10.195 34.344 -7.934 1 92.69 173 MET B N 1
ATOM 6199 C CA . MET B 1 173 ? -11.18 33.344 -8.328 1 92.69 173 MET B CA 1
ATOM 6200 C C . MET B 1 173 ? -12.359 33.344 -7.367 1 92.69 173 MET B C 1
ATOM 6202 O O . MET B 1 173 ? -13.5 33.094 -7.777 1 92.69 173 MET B O 1
ATOM 6206 N N . ALA B 1 174 ? -12.117 33.688 -6.137 1 92.44 174 ALA B N 1
ATOM 6207 C CA . ALA B 1 174 ? -13.164 33.656 -5.121 1 92.44 174 ALA B CA 1
ATOM 6208 C C . ALA B 1 174 ? -13.75 35.031 -4.883 1 92.44 174 ALA B C 1
ATOM 6210 O O . ALA B 1 174 ? -14.477 35.25 -3.908 1 92.44 174 ALA B O 1
ATOM 6211 N N . PHE B 1 175 ? -13.492 35.906 -5.711 1 90.81 175 PHE B N 1
ATOM 6212 C CA . PHE B 1 175 ? -13.945 37.281 -5.508 1 90.81 175 PHE B CA 1
ATOM 6213 C C . PHE B 1 175 ? -15.43 37.312 -5.152 1 90.81 175 PHE B C 1
ATOM 6215 O O . PHE B 1 175 ? -16.25 36.688 -5.828 1 90.81 175 PHE B O 1
ATOM 6222 N N . PRO B 1 176 ? -15.773 38.188 -4.074 1 91.19 176 PRO B N 1
ATOM 6223 C CA . PRO B 1 176 ? -14.93 39.062 -3.256 1 91.19 176 PRO B CA 1
ATOM 6224 C C . PRO B 1 176 ? -14.219 38.312 -2.129 1 91.19 176 PRO B C 1
ATOM 6226 O O . PRO B 1 176 ? -13.414 38.906 -1.405 1 91.19 176 PRO B O 1
ATOM 6229 N N . GLY B 1 177 ? -14.359 37.062 -1.95 1 89.88 177 GLY B N 1
ATOM 6230 C CA . GLY B 1 177 ? -13.859 36.188 -0.902 1 89.88 177 GLY B CA 1
ATOM 6231 C C . GLY B 1 177 ? -14.961 35.5 -0.133 1 89.88 177 GLY B C 1
ATOM 6232 O O . GLY B 1 177 ? -16.141 35.812 -0.295 1 89.88 177 GLY B O 1
ATOM 6233 N N . THR B 1 178 ? -14.562 34.531 0.566 1 86.19 178 THR B N 1
ATOM 6234 C CA . THR B 1 178 ? -15.516 33.812 1.415 1 86.19 178 THR B CA 1
ATOM 6235 C C . THR B 1 178 ? -15.445 34.344 2.85 1 86.19 178 THR B C 1
ATOM 6237 O O . THR B 1 178 ? -14.383 34.312 3.473 1 86.19 178 THR B O 1
ATOM 6240 N N . VAL B 1 179 ? -16.578 34.75 3.336 1 87.38 179 VAL B N 1
ATOM 6241 C CA . VAL B 1 179 ? -16.609 35.312 4.684 1 87.38 179 VAL B CA 1
ATOM 6242 C C . VAL B 1 179 ? -17.078 34.25 5.672 1 87.38 179 VAL B C 1
ATOM 6244 O O . VAL B 1 179 ? -18.125 33.625 5.48 1 87.38 179 VAL B O 1
ATOM 6247 N N . SER B 1 180 ? -16.312 34 6.672 1 85.81 180 SER B N 1
ATOM 6248 C CA . SER B 1 180 ? -16.656 33.031 7.691 1 85.81 180 SER B CA 1
ATOM 6249 C C . SER B 1 180 ? -17.719 33.562 8.641 1 85.81 180 SER B C 1
ATOM 6251 O O . SER B 1 180 ? -18 34.781 8.664 1 85.81 180 SER B O 1
ATOM 6253 N N . CYS B 1 181 ? -18.25 32.656 9.438 1 82.38 181 CYS B N 1
ATOM 6254 C CA . CYS B 1 181 ? -19.219 33.094 10.453 1 82.38 181 CYS B CA 1
ATOM 6255 C C . CYS B 1 181 ? -18.578 34.031 11.453 1 82.38 181 CYS B C 1
ATOM 6257 O O . CYS B 1 181 ? -19.203 35.031 11.852 1 82.38 181 CYS B O 1
ATOM 6259 N N . ASP B 1 182 ? -17.391 33.75 11.844 1 83.94 182 ASP B N 1
ATOM 6260 C CA . ASP B 1 182 ? -16.672 34.656 12.75 1 83.94 182 ASP B CA 1
ATOM 6261 C C . ASP B 1 182 ? -16.406 36 12.102 1 83.94 182 ASP B C 1
ATOM 6263 O O . ASP B 1 182 ? -16.438 37.031 12.766 1 83.94 182 ASP B O 1
ATOM 6267 N N . GLY B 1 183 ? -16.125 35.938 10.797 1 87.38 183 GLY B N 1
ATOM 6268 C CA . GLY B 1 183 ? -15.891 37.156 10.062 1 87.38 183 GLY B CA 1
ATOM 6269 C C . GLY B 1 183 ? -17.109 38.062 10.016 1 87.38 183 GLY B C 1
ATOM 6270 O O . GLY B 1 183 ? -16.984 39.281 10.164 1 87.38 183 GLY B O 1
ATOM 6271 N N . VAL B 1 184 ? -18.203 37.438 9.836 1 85.62 184 VAL B N 1
ATOM 6272 C CA . VAL B 1 184 ? -19.469 38.188 9.82 1 85.62 184 VAL B CA 1
ATOM 6273 C C . VAL B 1 184 ? -19.719 38.781 11.195 1 85.62 184 VAL B C 1
ATOM 6275 O O . VAL B 1 184 ? -20.125 39.938 11.297 1 85.62 184 VAL B O 1
ATOM 6278 N N . THR B 1 185 ? -19.469 37.969 12.164 1 85.38 185 THR B N 1
ATOM 6279 C CA . THR B 1 185 ? -19.688 38.406 13.531 1 85.38 185 THR B CA 1
ATOM 6280 C C . THR B 1 185 ? -18.75 39.594 13.867 1 85.38 185 THR B C 1
ATOM 6282 O O . THR B 1 185 ? -19.172 40.562 14.484 1 85.38 185 THR B O 1
ATOM 6285 N N . GLN B 1 186 ? -17.609 39.5 13.492 1 89.06 186 GLN B N 1
ATOM 6286 C CA . GLN B 1 186 ? -16.625 40.531 13.781 1 89.06 186 GLN B CA 1
ATOM 6287 C C . GLN B 1 186 ? -16.953 41.812 13.016 1 89.06 186 GLN B C 1
ATOM 6289 O O . GLN B 1 186 ? -16.797 42.906 13.547 1 89.06 186 GLN B O 1
ATOM 6294 N N . LEU B 1 187 ? -17.344 41.688 11.828 1 86.81 187 LEU B N 1
ATOM 6295 C CA . LEU B 1 187 ? -17.766 42.844 11.07 1 86.81 187 LEU B CA 1
ATOM 6296 C C . LEU B 1 187 ? -18.984 43.5 11.703 1 86.81 187 LEU B C 1
ATOM 6298 O O . LEU B 1 187 ? -19.109 44.719 11.711 1 86.81 187 LEU B O 1
ATOM 6302 N N . GLY B 1 188 ? -19.906 42.656 12.125 1 84.69 188 GLY B N 1
ATOM 6303 C CA . GLY B 1 188 ? -21.062 43.156 12.844 1 84.69 188 GLY B CA 1
ATOM 6304 C C . GLY B 1 188 ? -20.688 43.938 14.094 1 84.69 188 GLY B C 1
ATOM 6305 O O . GLY B 1 188 ? -21.266 44.969 14.391 1 84.69 188 GLY B O 1
ATOM 6306 N N . GLN B 1 189 ? -19.75 43.406 14.797 1 86.88 189 GLN B N 1
ATOM 6307 C CA . GLN B 1 189 ? -19.266 44.062 16 1 86.88 189 GLN B CA 1
ATOM 6308 C C . GLN B 1 189 ? -18.609 45.406 15.672 1 86.88 189 GLN B C 1
ATOM 6310 O O . GLN B 1 189 ? -18.719 46.375 16.453 1 86.88 189 GLN B O 1
ATOM 6315 N N . TYR B 1 190 ? -17.984 45.438 14.602 1 87.5 190 TYR B N 1
ATOM 6316 C CA . TYR B 1 190 ? -17.328 46.688 14.156 1 87.5 190 TYR B CA 1
ATOM 6317 C C . TYR B 1 190 ? -18.359 47.75 13.82 1 87.5 190 TYR B C 1
ATOM 6319 O O . TYR B 1 190 ? -18.172 48.938 14.156 1 87.5 190 TYR B O 1
ATOM 6327 N N . TYR B 1 191 ? -19.406 47.406 13.203 1 83.69 191 TYR B N 1
ATOM 6328 C CA . TYR B 1 191 ? -20.391 48.375 12.742 1 83.69 191 TYR B CA 1
ATOM 6329 C C . TYR B 1 191 ? -21.438 48.656 13.82 1 83.69 191 TYR B C 1
ATOM 6331 O O . TYR B 1 191 ? -22 49.75 13.898 1 83.69 191 TYR B O 1
ATOM 6339 N N . PHE B 1 192 ? -21.578 47.438 14.516 1 75.94 192 PHE B N 1
ATOM 6340 C CA . PHE B 1 192 ? -22.688 47.594 15.453 1 75.94 192 PHE B CA 1
ATOM 6341 C C . PHE B 1 192 ? -22.172 47.562 16.891 1 75.94 192 PHE B C 1
ATOM 6343 O O . PHE B 1 192 ? -21.062 47.125 17.156 1 75.94 192 PHE B O 1
ATOM 6350 N N . ASP B 1 193 ? -22.516 48.406 17.844 1 64.75 193 ASP B N 1
ATOM 6351 C CA . ASP B 1 193 ? -22.031 48.75 19.188 1 64.75 193 ASP B CA 1
ATOM 6352 C C . ASP B 1 193 ? -21.969 47.5 20.078 1 64.75 193 ASP B C 1
ATOM 6354 O O . ASP B 1 193 ? -21.516 47.562 21.219 1 64.75 193 ASP B O 1
ATOM 6358 N N . SER B 1 194 ? -22.219 46.375 19.688 1 66.06 194 SER B N 1
ATOM 6359 C CA . SER B 1 194 ? -22.172 45.25 20.609 1 66.06 194 SER B CA 1
ATOM 6360 C C . SER B 1 194 ? -20.844 44.5 20.5 1 66.06 194 SER B C 1
ATOM 6362 O O . SER B 1 194 ? -20.797 43.406 19.922 1 66.06 194 SER B O 1
ATOM 6364 N N . VAL B 1 195 ? -19.797 45.156 21.062 1 69.62 195 VAL B N 1
ATOM 6365 C CA . VAL B 1 195 ? -18.453 44.594 20.922 1 69.62 195 VAL B CA 1
ATOM 6366 C C . VAL B 1 195 ? -18.172 43.656 22.094 1 69.62 195 VAL B C 1
ATOM 6368 O O . VAL B 1 195 ? -18.406 44 23.25 1 69.62 195 VAL B O 1
ATOM 6371 N N . SER B 1 196 ? -17.984 42.406 21.75 1 78.81 196 SER B N 1
ATOM 6372 C CA . SER B 1 196 ? -17.578 41.406 22.719 1 78.81 196 SER B CA 1
ATOM 6373 C C . SER B 1 196 ? -16.141 40.969 22.484 1 78.81 196 SER B C 1
ATOM 6375 O O . SER B 1 196 ? -15.68 40.906 21.328 1 78.81 196 SER B O 1
ATOM 6377 N N . ALA B 1 197 ? -15.469 40.719 23.609 1 74.44 197 ALA B N 1
ATOM 6378 C CA . ALA B 1 197 ? -14.078 40.281 23.516 1 74.44 197 ALA B CA 1
ATOM 6379 C C . ALA B 1 197 ? -13.992 38.812 23.203 1 74.44 197 ALA B C 1
ATOM 6381 O O . ALA B 1 197 ? -12.922 38.219 23.281 1 74.44 197 ALA B O 1
ATOM 6382 N N . HIS B 1 198 ? -15.148 38.312 22.875 1 78.94 198 HIS B N 1
ATOM 6383 C CA . HIS B 1 198 ? -15.133 36.938 22.391 1 78.94 198 HIS B CA 1
ATOM 6384 C C . HIS B 1 198 ? -14.188 36.781 21.203 1 78.94 198 HIS B C 1
ATOM 6386 O O . HIS B 1 198 ? -13.477 35.781 21.094 1 78.94 198 HIS B O 1
ATOM 6392 N N . HIS B 1 199 ? -14.281 37.719 20.375 1 86.12 199 HIS B N 1
ATOM 6393 C CA . HIS B 1 199 ? -13.281 37.875 19.328 1 86.12 199 HIS B CA 1
ATOM 6394 C C . HIS B 1 199 ? -12.344 39.031 19.641 1 86.12 199 HIS B C 1
ATOM 6396 O O . HIS B 1 199 ? -12.781 40.094 20.109 1 86.12 199 HIS B O 1
ATOM 6402 N N . PRO B 1 200 ? -11.094 38.812 19.438 1 90 200 PRO B N 1
ATOM 6403 C CA . PRO B 1 200 ? -10.133 39.875 19.781 1 90 200 PRO B CA 1
ATOM 6404 C C . PRO B 1 200 ? -10.422 41.188 19.078 1 90 200 PRO B C 1
ATOM 6406 O O . PRO B 1 200 ? -10.562 41.219 17.844 1 90 200 PRO B O 1
ATOM 6409 N N . PRO B 1 201 ? -10.414 42.219 19.828 1 90.12 201 PRO B N 1
ATOM 6410 C CA . PRO B 1 201 ? -10.773 43.531 19.25 1 90.12 201 PRO B CA 1
ATOM 6411 C C . PRO B 1 201 ? -9.797 43.969 18.172 1 90.12 201 PRO B C 1
ATOM 6413 O O . PRO B 1 201 ? -10.219 44.562 17.172 1 90.12 201 PRO B O 1
ATOM 6416 N N . LEU B 1 202 ? -8.555 43.75 18.391 1 91.75 202 LEU B N 1
ATOM 6417 C CA . LEU B 1 202 ? -7.582 44.188 17.391 1 91.75 202 LEU B CA 1
ATOM 6418 C C . LEU B 1 202 ? -7.887 43.562 16.047 1 91.75 202 LEU B C 1
ATOM 6420 O O . LEU B 1 202 ? -7.844 44.219 15.016 1 91.75 202 LEU B O 1
ATOM 6424 N N . SER B 1 203 ? -8.148 42.281 16.031 1 93.25 203 SER B N 1
ATOM 6425 C CA . SER B 1 203 ? -8.484 41.625 14.781 1 93.25 203 SER B CA 1
ATOM 6426 C C . SER B 1 203 ? -9.766 42.188 14.18 1 93.25 203 SER B C 1
ATOM 6428 O O . SER B 1 203 ? -9.883 42.344 12.961 1 93.25 203 SER B O 1
ATOM 6430 N N . THR B 1 204 ? -10.711 42.469 15.008 1 92.12 204 THR B N 1
ATOM 6431 C CA . THR B 1 204 ? -11.977 43.062 14.57 1 92.12 204 THR B CA 1
ATOM 6432 C C . THR B 1 204 ? -11.75 44.406 13.922 1 92.12 204 THR B C 1
ATOM 6434 O O . THR B 1 204 ? -12.328 44.719 12.875 1 92.12 204 THR B O 1
ATOM 6437 N N . TRP B 1 205 ? -10.906 45.156 14.555 1 93.38 205 TRP B N 1
ATOM 6438 C CA . TRP B 1 205 ? -10.625 46.5 14.039 1 93.38 205 TRP B CA 1
ATOM 6439 C C . TRP B 1 205 ? -9.875 46.438 12.719 1 93.38 205 TRP B C 1
ATOM 6441 O O . TRP B 1 205 ? -10.133 47.219 11.805 1 93.38 205 TRP B O 1
ATOM 6451 N N . ILE B 1 206 ? -8.977 45.562 12.609 1 95 206 ILE B N 1
ATOM 6452 C CA . ILE B 1 206 ? -8.242 45.406 11.367 1 95 206 ILE B CA 1
ATOM 6453 C C . ILE B 1 206 ? -9.203 45.031 10.242 1 95 206 ILE B C 1
ATOM 6455 O O . ILE B 1 206 ? -9.156 45.625 9.156 1 95 206 ILE B O 1
ATOM 6459 N N . MET B 1 207 ? -10.07 44.125 10.484 1 94.5 207 MET B N 1
ATOM 6460 C CA . MET B 1 207 ? -11.047 43.656 9.5 1 94.5 207 MET B CA 1
ATOM 6461 C C . MET B 1 207 ? -12 44.781 9.117 1 94.5 207 MET B C 1
ATOM 6463 O O . MET B 1 207 ? -12.266 45 7.938 1 94.5 207 MET B O 1
ATOM 6467 N N . GLY B 1 208 ? -12.477 45.5 10.109 1 93.25 208 GLY B N 1
ATOM 6468 C CA . GLY B 1 208 ? -13.414 46.594 9.867 1 93.25 208 GLY B CA 1
ATOM 6469 C C . GLY B 1 208 ? -12.789 47.781 9.133 1 93.25 208 GLY B C 1
ATOM 6470 O O . GLY B 1 208 ? -13.391 48.312 8.195 1 93.25 208 GLY B O 1
ATOM 6471 N N . VAL B 1 209 ? -11.602 48.156 9.531 1 95.94 209 VAL B N 1
ATOM 6472 C CA . VAL B 1 209 ? -10.93 49.312 8.93 1 95.94 209 VAL B CA 1
ATOM 6473 C C . VAL B 1 209 ? -10.625 49.031 7.465 1 95.94 209 VAL B C 1
ATOM 6475 O O . VAL B 1 209 ? -10.867 49.844 6.598 1 95.94 209 VAL B O 1
ATOM 6478 N N . LEU B 1 210 ? -10.141 47.875 7.191 1 96.62 210 LEU B N 1
ATOM 6479 C CA . LEU B 1 210 ? -9.828 47.531 5.812 1 96.62 210 LEU B CA 1
ATOM 6480 C C . LEU B 1 210 ? -11.102 47.406 4.977 1 96.62 210 LEU B C 1
ATOM 6482 O O . LEU B 1 210 ? -11.109 47.75 3.795 1 96.62 210 LEU B O 1
ATOM 6486 N N . PHE B 1 211 ? -12.125 46.844 5.609 1 94.38 211 PHE B N 1
ATOM 6487 C CA . PHE B 1 211 ? -13.422 46.781 4.941 1 94.38 211 PHE B CA 1
ATOM 6488 C C . PHE B 1 211 ? -13.906 48.156 4.559 1 94.38 211 PHE B C 1
ATOM 6490 O O . PHE B 1 211 ? -14.32 48.406 3.42 1 94.38 211 PHE B O 1
ATOM 6497 N N . ASP B 1 212 ? -13.727 49.094 5.469 1 94.44 212 ASP B N 1
ATOM 6498 C CA . ASP B 1 212 ? -14.172 50.469 5.25 1 94.44 212 ASP B CA 1
ATOM 6499 C C . ASP B 1 212 ? -13.352 51.156 4.152 1 94.44 212 ASP B C 1
ATOM 6501 O O . ASP B 1 212 ? -13.891 51.906 3.334 1 94.44 212 ASP B O 1
ATOM 6505 N N . ILE B 1 213 ? -12.156 50.938 4.223 1 96.62 213 ILE B N 1
ATOM 6506 C CA . ILE B 1 213 ? -11.281 51.531 3.219 1 96.62 213 ILE B CA 1
ATOM 6507 C C . ILE B 1 213 ? -11.648 51 1.834 1 96.62 213 ILE B C 1
ATOM 6509 O O . ILE B 1 213 ? -11.797 51.781 0.887 1 96.62 213 ILE B O 1
ATOM 6513 N N . GLY B 1 214 ? -11.75 49.719 1.688 1 94.94 214 GLY B N 1
ATOM 6514 C CA . GLY B 1 214 ? -12.125 49.125 0.413 1 94.94 214 GLY B CA 1
ATOM 6515 C C . GLY B 1 214 ? -13.477 49.594 -0.095 1 94.94 214 GLY B C 1
ATOM 6516 O O . GLY B 1 214 ? -13.617 49.906 -1.275 1 94.94 214 GLY B O 1
ATOM 6517 N N . LYS B 1 215 ? -14.422 49.562 0.792 1 92.69 215 LYS B N 1
ATOM 6518 C CA . LYS B 1 215 ? -15.758 50.062 0.461 1 92.69 215 LYS B CA 1
ATOM 6519 C C . LYS B 1 215 ? -15.727 51.531 0.102 1 92.69 215 LYS B C 1
ATOM 6521 O O . LYS B 1 215 ? -16.406 51.969 -0.834 1 92.69 215 LYS B O 1
ATOM 6526 N N . GLY B 1 216 ? -14.953 52.281 0.79 1 93.88 216 GLY B N 1
ATOM 6527 C CA . GLY B 1 216 ? -14.875 53.719 0.588 1 93.88 216 GLY B CA 1
ATOM 6528 C C . GLY B 1 216 ? -14.227 54.094 -0.732 1 93.88 216 GLY B C 1
ATOM 6529 O O . GLY B 1 216 ? -14.695 55 -1.411 1 93.88 216 GLY B O 1
ATOM 6530 N N . ILE B 1 217 ? -13.281 53.375 -1.078 1 94.88 217 ILE B N 1
ATOM 6531 C CA . ILE B 1 217 ? -12.547 53.688 -2.299 1 94.88 217 ILE B CA 1
ATOM 6532 C C . ILE B 1 217 ? -13.383 53.312 -3.518 1 94.88 217 ILE B C 1
ATOM 6534 O O . ILE B 1 217 ? -13.414 54.031 -4.512 1 94.88 217 ILE B O 1
ATOM 6538 N N . THR B 1 218 ? -14.086 52.219 -3.51 1 93 218 THR B N 1
ATOM 6539 C CA . THR B 1 218 ? -14.742 51.688 -4.691 1 93 218 THR B CA 1
ATOM 6540 C C . THR B 1 218 ? -16.25 51.906 -4.629 1 93 218 THR B C 1
ATOM 6542 O O . THR B 1 218 ? -16.953 51.75 -5.625 1 93 218 THR B O 1
ATOM 6545 N N . LYS B 1 219 ? -16.766 52.312 -3.518 1 91.88 219 LYS B N 1
ATOM 6546 C CA . LYS B 1 219 ? -18.203 52.469 -3.27 1 91.88 219 LYS B CA 1
ATOM 6547 C C . LYS B 1 219 ? -18.938 51.156 -3.451 1 91.88 219 LYS B C 1
ATOM 6549 O O . LYS B 1 219 ? -20.109 51.125 -3.852 1 91.88 219 LYS B O 1
ATOM 6554 N N . ASN B 1 220 ? -18.203 50.156 -3.316 1 90.94 220 ASN B N 1
ATOM 6555 C CA . ASN B 1 220 ? -18.719 48.781 -3.395 1 90.94 220 ASN B CA 1
ATOM 6556 C C . ASN B 1 220 ? -18.219 47.938 -2.238 1 90.94 220 ASN B C 1
ATOM 6558 O O . ASN B 1 220 ? -17.016 47.656 -2.15 1 90.94 220 ASN B O 1
ATOM 6562 N N . PRO B 1 221 ? -19.094 47.469 -1.385 1 90.5 221 PRO B N 1
ATOM 6563 C CA . PRO B 1 221 ? -18.719 46.719 -0.188 1 90.5 221 PRO B CA 1
ATOM 6564 C C . PRO B 1 221 ? -17.969 45.438 -0.516 1 90.5 221 PRO B C 1
ATOM 6566 O O . PRO B 1 221 ? -17.234 44.906 0.324 1 90.5 221 PRO B O 1
ATOM 6569 N N . ARG B 1 222 ? -18.125 44.906 -1.719 1 90.62 222 ARG B N 1
ATOM 6570 C CA . ARG B 1 222 ? -17.422 43.688 -2.127 1 90.62 222 ARG B CA 1
ATOM 6571 C C . ARG B 1 222 ? -15.906 43.906 -2.076 1 90.62 222 ARG B C 1
ATOM 6573 O O . ARG B 1 222 ? -15.156 42.969 -1.742 1 90.62 222 ARG B O 1
ATOM 6580 N N . TYR B 1 223 ? -15.594 45.062 -2.324 1 93.62 223 TYR B N 1
ATOM 6581 C CA . TYR B 1 223 ? -14.172 45.344 -2.354 1 93.62 223 TYR B CA 1
ATOM 6582 C C . TYR B 1 223 ? -13.633 45.594 -0.946 1 93.62 223 TYR B C 1
ATOM 6584 O O . TYR B 1 223 ? -12.422 45.656 -0.738 1 93.62 223 TYR B O 1
ATOM 6592 N N . GLY B 1 224 ? -14.508 45.812 0.055 1 93.12 224 GLY B N 1
ATOM 6593 C CA . GLY B 1 224 ? -14.086 45.781 1.445 1 93.12 224 GLY B CA 1
ATOM 6594 C C . GLY B 1 224 ? -13.523 44.438 1.874 1 93.12 224 GLY B C 1
ATOM 6595 O O . GLY B 1 224 ? -12.453 44.375 2.48 1 93.12 224 GLY B O 1
ATOM 6596 N N . VAL B 1 225 ? -14.289 43.375 1.53 1 92.69 225 VAL B N 1
ATOM 6597 C CA . VAL B 1 225 ? -13.836 42.031 1.818 1 92.69 225 VAL B CA 1
ATOM 6598 C C . VAL B 1 225 ? -12.562 41.719 1.041 1 92.69 225 VAL B C 1
ATOM 6600 O O . VAL B 1 225 ? -11.594 41.219 1.603 1 92.69 225 VAL B O 1
ATOM 6603 N N . PHE B 1 226 ? -12.516 42.125 -0.216 1 94.44 226 PHE B N 1
ATOM 6604 C CA . PHE B 1 226 ? -11.391 41.875 -1.108 1 94.44 226 PHE B CA 1
ATOM 6605 C C . PHE B 1 226 ? -10.117 42.5 -0.572 1 94.44 226 PHE B C 1
ATOM 6607 O O . PHE B 1 226 ? -9.047 41.906 -0.597 1 94.44 226 PHE B O 1
ATOM 6614 N N . LEU B 1 227 ? -10.242 43.75 -0.134 1 96.75 227 LEU B N 1
ATOM 6615 C CA . LEU B 1 227 ? -9.055 44.469 0.311 1 96.75 227 LEU B CA 1
ATOM 6616 C C . LEU B 1 227 ? -8.422 43.781 1.52 1 96.75 227 LEU B C 1
ATOM 6618 O O . LEU B 1 227 ? -7.195 43.719 1.628 1 96.75 227 LEU B O 1
ATOM 6622 N N . TYR B 1 228 ? -9.227 43.344 2.494 1 96.69 228 TYR B N 1
ATOM 6623 C CA . TYR B 1 228 ? -8.695 42.625 3.635 1 96.69 228 TYR B CA 1
ATOM 6624 C C . TYR B 1 228 ? -7.902 41.406 3.174 1 96.69 228 TYR B C 1
ATOM 6626 O O . TYR B 1 228 ? -6.801 41.156 3.664 1 96.69 228 TYR B O 1
ATOM 6634 N N . LEU B 1 229 ? -8.438 40.625 2.227 1 97.25 229 LEU B N 1
ATOM 6635 C CA . LEU B 1 229 ? -7.801 39.406 1.733 1 97.25 229 LEU B CA 1
ATOM 6636 C C . LEU B 1 229 ? -6.527 39.75 0.96 1 97.25 229 LEU B C 1
ATOM 6638 O O . LEU B 1 229 ? -5.539 39.031 1.04 1 97.25 229 LEU B O 1
ATOM 6642 N N . PHE B 1 230 ? -6.566 40.812 0.242 1 97.75 230 PHE B N 1
ATOM 6643 C CA . PHE B 1 230 ? -5.41 41.25 -0.519 1 97.75 230 PHE B CA 1
ATOM 6644 C C . PHE B 1 230 ? -4.262 41.625 0.412 1 97.75 230 PHE B C 1
ATOM 6646 O O . PHE B 1 230 ? -3.119 41.219 0.189 1 97.75 230 PHE B O 1
ATOM 6653 N N . VAL B 1 231 ? -4.566 42.375 1.439 1 97.81 231 VAL B N 1
ATOM 6654 C CA . VAL B 1 231 ? -3.562 42.781 2.42 1 97.81 231 VAL B CA 1
ATOM 6655 C C . VAL B 1 231 ? -3.039 41.531 3.154 1 97.81 231 VAL B C 1
ATOM 6657 O O . VAL B 1 231 ? -1.837 41.438 3.396 1 97.81 231 VAL B O 1
ATOM 6660 N N . GLN B 1 232 ? -3.959 40.688 3.537 1 97.44 232 GLN B N 1
ATOM 6661 C CA . GLN B 1 232 ? -3.586 39.438 4.184 1 97.44 232 GLN B CA 1
ATOM 6662 C C . GLN B 1 232 ? -2.6 38.656 3.326 1 97.44 232 GLN B C 1
ATOM 6664 O O . GLN B 1 232 ? -1.642 38.062 3.846 1 97.44 232 GLN B O 1
ATOM 6669 N N . ALA B 1 233 ? -2.822 38.625 2.01 1 98.31 233 ALA B N 1
ATOM 6670 C CA . ALA B 1 233 ? -1.943 37.906 1.087 1 98.31 233 ALA B CA 1
ATOM 6671 C C . ALA B 1 233 ? -0.564 38.562 1.03 1 98.31 233 ALA B C 1
ATOM 6673 O O . ALA B 1 233 ? 0.453 37.844 0.952 1 98.31 233 ALA B O 1
ATOM 6674 N N . ILE B 1 234 ? -0.496 39.844 1.062 1 98.44 234 ILE B N 1
ATOM 6675 C CA . ILE B 1 234 ? 0.771 40.562 1.046 1 98.44 234 ILE B CA 1
ATOM 6676 C C . ILE B 1 234 ? 1.542 40.281 2.334 1 98.44 234 ILE B C 1
ATOM 6678 O O . ILE B 1 234 ? 2.732 39.969 2.297 1 98.44 234 ILE B O 1
ATOM 6682 N N . VAL B 1 235 ? 0.818 40.406 3.42 1 98.31 235 VAL B N 1
ATOM 6683 C CA . VAL B 1 235 ? 1.43 40.156 4.719 1 98.31 235 VAL B CA 1
ATOM 6684 C C . VAL B 1 235 ? 1.95 38.719 4.773 1 98.31 235 VAL B C 1
ATOM 6686 O O . VAL B 1 235 ? 3.072 38.469 5.223 1 98.31 235 VAL B O 1
ATOM 6689 N N . GLY B 1 236 ? 1.108 37.781 4.281 1 98.56 236 GLY B N 1
ATOM 6690 C CA . GLY B 1 236 ? 1.513 36.406 4.25 1 98.56 236 GLY B CA 1
ATOM 6691 C C . GLY B 1 236 ? 2.736 36.156 3.385 1 98.56 236 GLY B C 1
ATOM 6692 O O . GLY B 1 236 ? 3.658 35.438 3.795 1 98.56 236 GLY B O 1
ATOM 6693 N N . ALA B 1 237 ? 2.762 36.688 2.238 1 98.75 237 ALA B N 1
ATOM 6694 C CA . ALA B 1 237 ? 3.881 36.531 1.312 1 98.75 237 ALA B CA 1
ATOM 6695 C C . ALA B 1 237 ? 5.176 37.062 1.926 1 98.75 237 ALA B C 1
ATOM 6697 O O . ALA B 1 237 ? 6.223 36.406 1.827 1 98.75 237 ALA B O 1
ATOM 6698 N N . VAL B 1 238 ? 5.094 38.156 2.584 1 98.56 238 VAL B N 1
ATOM 6699 C CA . VAL B 1 238 ? 6.277 38.812 3.15 1 98.56 238 VAL B CA 1
ATOM 6700 C C . VAL B 1 238 ? 6.777 38 4.344 1 98.56 238 VAL B C 1
ATOM 6702 O O . VAL B 1 238 ? 7.973 37.719 4.465 1 98.56 238 VAL B O 1
ATOM 6705 N N . ILE B 1 239 ? 5.895 37.594 5.195 1 98.75 239 ILE B N 1
ATOM 6706 C CA . ILE B 1 239 ? 6.285 36.906 6.414 1 98.75 239 ILE B CA 1
ATOM 6707 C C . ILE B 1 239 ? 6.812 35.5 6.059 1 98.75 239 ILE B C 1
ATOM 6709 O O . ILE B 1 239 ? 7.852 35.062 6.566 1 98.75 239 ILE B O 1
ATOM 6713 N N . ILE B 1 240 ? 6.102 34.75 5.191 1 98.81 240 ILE B N 1
ATOM 6714 C CA . ILE B 1 240 ? 6.574 33.438 4.781 1 98.81 240 ILE B CA 1
ATOM 6715 C C . ILE B 1 240 ? 7.879 33.562 3.996 1 98.81 240 ILE B C 1
ATOM 6717 O O . ILE B 1 240 ? 8.805 32.781 4.168 1 98.81 240 ILE B O 1
ATOM 6721 N N . GLY B 1 241 ? 7.91 34.594 3.143 1 98.56 241 GLY B N 1
ATOM 6722 C CA . GLY B 1 241 ? 9.156 34.875 2.445 1 98.56 241 GLY B CA 1
ATOM 6723 C C . GLY B 1 241 ? 10.32 35.094 3.383 1 98.56 241 GLY B C 1
ATOM 6724 O O . GLY B 1 241 ? 11.438 34.656 3.123 1 98.56 241 GLY B O 1
ATOM 6725 N N . TYR B 1 242 ? 10.086 35.844 4.395 1 98 242 TYR B N 1
ATOM 6726 C CA . TYR B 1 242 ? 11.125 36.125 5.383 1 98 242 TYR B CA 1
ATOM 6727 C C . TYR B 1 242 ? 11.562 34.844 6.082 1 98 242 TYR B C 1
ATOM 6729 O O . TYR B 1 242 ? 12.75 34.656 6.371 1 98 242 TYR B O 1
ATOM 6737 N N . SER B 1 243 ? 10.656 34 6.434 1 98.31 243 SER B N 1
ATOM 6738 C CA . SER B 1 243 ? 10.992 32.719 7.031 1 98.31 243 SER B CA 1
ATOM 6739 C C . SER B 1 243 ? 11.875 31.875 6.098 1 98.31 243 SER B C 1
ATOM 6741 O O . SER B 1 243 ? 12.82 31.234 6.539 1 98.31 243 SER B O 1
ATOM 6743 N N . ILE B 1 244 ? 11.539 31.875 4.809 1 98.06 244 ILE B N 1
ATOM 6744 C CA . ILE B 1 244 ? 12.32 31.156 3.812 1 98.06 244 ILE B CA 1
ATOM 6745 C C . ILE B 1 244 ? 13.703 31.797 3.68 1 98.06 244 ILE B C 1
ATOM 6747 O O . ILE B 1 244 ? 14.703 31.094 3.527 1 98.06 244 ILE B O 1
ATOM 6751 N N . TYR B 1 245 ? 13.719 33.094 3.689 1 96.62 245 TYR B N 1
ATOM 6752 C CA . TYR B 1 245 ? 14.984 33.844 3.682 1 96.62 245 TYR B CA 1
ATOM 6753 C C . TYR B 1 245 ? 15.867 33.406 4.848 1 96.62 245 TYR B C 1
ATOM 6755 O O . TYR B 1 245 ? 17.078 33.219 4.688 1 96.62 245 TYR B O 1
ATOM 6763 N N . THR B 1 246 ? 15.258 33.25 5.996 1 95.31 246 THR B N 1
ATOM 6764 C CA . THR B 1 246 ? 15.992 32.812 7.176 1 95.31 246 THR B CA 1
ATOM 6765 C C . THR B 1 246 ? 16.562 31.422 6.973 1 95.31 246 THR B C 1
ATOM 6767 O O . THR B 1 246 ? 17.672 31.125 7.418 1 95.31 246 THR B O 1
ATOM 6770 N N . MET B 1 247 ? 15.859 30.547 6.316 1 95.62 247 MET B N 1
ATOM 6771 C CA . MET B 1 247 ? 16.359 29.219 6.004 1 95.62 247 MET B CA 1
ATOM 6772 C C . MET B 1 247 ? 17.562 29.297 5.082 1 95.62 247 MET B C 1
ATOM 6774 O O . MET B 1 247 ? 18.531 28.547 5.254 1 95.62 247 MET B O 1
ATOM 6778 N N . ALA B 1 248 ? 17.469 30.172 4.137 1 94.25 248 ALA B N 1
ATOM 6779 C CA . ALA B 1 248 ? 18.609 30.359 3.242 1 94.25 248 ALA B CA 1
ATOM 6780 C C . ALA B 1 248 ? 19.844 30.844 4.012 1 94.25 248 ALA B C 1
ATOM 6782 O O . ALA B 1 248 ? 20.969 30.422 3.729 1 94.25 248 ALA B O 1
ATOM 6783 N N . ARG B 1 249 ? 19.641 31.656 4.934 1 91.44 249 ARG B N 1
ATOM 6784 C CA . ARG B 1 249 ? 20.734 32.219 5.73 1 91.44 249 ARG B CA 1
ATOM 6785 C C . ARG B 1 249 ? 21.359 31.125 6.609 1 91.44 249 ARG B C 1
ATOM 6787 O O . ARG B 1 249 ? 22.562 31.172 6.898 1 91.44 249 ARG B O 1
ATOM 6794 N N . ILE B 1 250 ? 20.547 30.234 7.09 1 89.94 250 ILE B N 1
ATOM 6795 C CA . ILE B 1 250 ? 21.031 29.125 7.891 1 89.94 250 ILE B CA 1
ATOM 6796 C C . ILE B 1 250 ? 21.938 28.234 7.035 1 89.94 250 ILE B C 1
ATOM 6798 O O . ILE B 1 250 ? 22.859 27.594 7.547 1 89.94 250 ILE B O 1
ATOM 6802 N N . GLY B 1 251 ? 21.688 28.141 5.68 1 91.38 251 GLY B N 1
ATOM 6803 C CA . GLY B 1 251 ? 22.609 27.406 4.832 1 91.38 251 GLY B CA 1
ATOM 6804 C C . GLY B 1 251 ? 21.922 26.562 3.775 1 91.38 251 GLY B C 1
ATOM 6805 O O . GLY B 1 251 ? 22.594 25.875 2.998 1 91.38 251 GLY B O 1
ATOM 6806 N N . PHE B 1 252 ? 20.625 26.641 3.709 1 92.94 252 PHE B N 1
ATOM 6807 C CA . PHE B 1 252 ? 19.922 25.828 2.729 1 92.94 252 PHE B CA 1
ATOM 6808 C C . PHE B 1 252 ? 20.062 26.406 1.329 1 92.94 252 PHE B C 1
ATOM 6810 O O . PHE B 1 252 ? 20.094 27.641 1.159 1 92.94 252 PHE B O 1
ATOM 6817 N N . GLY B 1 253 ? 20.188 25.547 0.31 1 89.88 253 GLY B N 1
ATOM 6818 C CA . GLY B 1 253 ? 20.359 25.969 -1.071 1 89.88 253 GLY B CA 1
ATOM 6819 C C . GLY B 1 253 ? 19.156 26.688 -1.639 1 89.88 253 GLY B C 1
ATOM 6820 O O . GLY B 1 253 ? 18.031 26.5 -1.146 1 89.88 253 GLY B O 1
ATOM 6821 N N . ARG B 1 254 ? 19.219 27.453 -2.686 1 91.06 254 ARG B N 1
ATOM 6822 C CA . ARG B 1 254 ? 18.172 28.25 -3.32 1 91.06 254 ARG B CA 1
ATOM 6823 C C . ARG B 1 254 ? 17.062 27.375 -3.865 1 91.06 254 ARG B C 1
ATOM 6825 O O . ARG B 1 254 ? 15.883 27.719 -3.785 1 91.06 254 ARG B O 1
ATOM 6832 N N . ILE B 1 255 ? 17.438 26.25 -4.406 1 89.5 255 ILE B N 1
ATOM 6833 C CA . ILE B 1 255 ? 16.453 25.359 -5.02 1 89.5 255 ILE B CA 1
ATOM 6834 C C . ILE B 1 255 ? 15.477 24.859 -3.957 1 89.5 255 ILE B C 1
ATOM 6836 O O . ILE B 1 255 ? 14.266 24.797 -4.195 1 89.5 255 ILE B O 1
ATOM 6840 N N . VAL B 1 256 ? 16.047 24.5 -2.836 1 91.62 256 VAL B N 1
ATOM 6841 C CA . VAL B 1 256 ? 15.219 24.031 -1.737 1 91.62 256 VAL B CA 1
ATOM 6842 C C . VAL B 1 256 ? 14.305 25.156 -1.255 1 91.62 256 VAL B C 1
ATOM 6844 O O . VAL B 1 256 ? 13.117 24.938 -1.011 1 91.62 256 VAL B O 1
ATOM 6847 N N . CYS B 1 257 ? 14.789 26.344 -1.111 1 95.62 257 CYS B N 1
ATOM 6848 C CA . CYS B 1 257 ? 14.023 27.5 -0.669 1 95.62 257 CYS B CA 1
ATOM 6849 C C . CYS B 1 257 ? 12.898 27.812 -1.645 1 95.62 257 CYS B C 1
ATOM 6851 O O . CYS B 1 257 ? 11.758 28.047 -1.231 1 95.62 257 CYS B O 1
ATOM 6853 N N . TYR B 1 258 ? 13.211 27.781 -2.918 1 96.25 258 TYR B N 1
ATOM 6854 C CA . TYR B 1 258 ? 12.188 28.047 -3.924 1 96.25 258 TYR B CA 1
ATOM 6855 C C . TYR B 1 258 ? 11.133 26.938 -3.938 1 96.25 258 TYR B C 1
ATOM 6857 O O . TYR B 1 258 ? 9.953 27.203 -4.18 1 96.25 258 TYR B O 1
ATOM 6865 N N . ALA B 1 259 ? 11.562 25.766 -3.707 1 94.06 259 ALA B N 1
ATOM 6866 C CA . ALA B 1 259 ? 10.609 24.656 -3.633 1 94.06 259 ALA B CA 1
ATOM 6867 C C . ALA B 1 259 ? 9.617 24.859 -2.488 1 94.06 259 ALA B C 1
ATOM 6869 O O . ALA B 1 259 ? 8.438 24.547 -2.619 1 94.06 259 ALA B O 1
ATOM 6870 N N . ILE B 1 260 ? 10.102 25.375 -1.395 1 97.38 260 ILE B N 1
ATOM 6871 C CA . ILE B 1 260 ? 9.234 25.641 -0.25 1 97.38 260 ILE B CA 1
ATOM 6872 C C . ILE B 1 260 ? 8.281 26.781 -0.585 1 97.38 260 ILE B C 1
ATOM 6874 O O . ILE B 1 260 ? 7.109 26.766 -0.192 1 97.38 260 ILE B O 1
ATOM 6878 N N . ALA B 1 261 ? 8.805 27.781 -1.299 1 98.25 261 ALA B N 1
ATOM 6879 C CA . ALA B 1 261 ? 7.945 28.875 -1.742 1 98.25 261 ALA B CA 1
ATOM 6880 C C . ALA B 1 261 ? 6.82 28.359 -2.637 1 98.25 261 ALA B C 1
ATOM 6882 O O . ALA B 1 261 ? 5.664 28.75 -2.475 1 98.25 261 ALA B O 1
ATOM 6883 N N . VAL B 1 262 ? 7.156 27.469 -3.51 1 96.88 262 VAL B N 1
ATOM 6884 C CA . VAL B 1 262 ? 6.168 26.891 -4.414 1 96.88 262 VAL B CA 1
ATOM 6885 C C . VAL B 1 262 ? 5.172 26.062 -3.619 1 96.88 262 VAL B C 1
ATOM 6887 O O . VAL B 1 262 ? 3.977 26.047 -3.928 1 96.88 262 VAL B O 1
ATOM 6890 N N . PHE B 1 263 ? 5.676 25.406 -2.703 1 95.19 263 PHE B N 1
ATOM 6891 C CA . PHE B 1 263 ? 4.824 24.641 -1.812 1 95.19 263 PHE B CA 1
ATOM 6892 C C . PHE B 1 263 ? 3.734 25.516 -1.203 1 95.19 263 PHE B C 1
ATOM 6894 O O . PHE B 1 263 ? 2.551 25.172 -1.273 1 95.19 263 PHE B O 1
ATOM 6901 N N . PHE B 1 264 ? 4.062 26.641 -0.646 1 98 264 PHE B N 1
ATOM 6902 C CA . PHE B 1 264 ? 3.1 27.531 -0.018 1 98 264 PHE B CA 1
ATOM 6903 C C . PHE B 1 264 ? 2.191 28.172 -1.062 1 98 264 PHE B C 1
ATOM 6905 O O . PHE B 1 264 ? 1.055 28.547 -0.761 1 98 264 PHE B O 1
ATOM 6912 N N . ALA B 1 265 ? 2.664 28.234 -2.279 1 97.88 265 ALA B N 1
ATOM 6913 C CA . ALA B 1 265 ? 1.928 28.922 -3.338 1 97.88 265 ALA B CA 1
ATOM 6914 C C . ALA B 1 265 ? 0.873 28 -3.953 1 97.88 265 ALA B C 1
ATOM 6916 O O . ALA B 1 265 ? -0.219 28.453 -4.309 1 97.88 265 ALA B O 1
ATOM 6917 N N . ILE B 1 266 ? 1.178 26.688 -3.949 1 94.88 266 ILE B N 1
ATOM 6918 C CA . ILE B 1 266 ? 0.38 25.844 -4.828 1 94.88 266 ILE B CA 1
ATOM 6919 C C . ILE B 1 266 ? -0.501 24.922 -3.994 1 94.88 266 ILE B C 1
ATOM 6921 O O . ILE B 1 266 ? -1.578 24.516 -4.438 1 94.88 266 ILE B O 1
ATOM 6925 N N . ILE B 1 267 ? -0.112 24.547 -2.883 1 94 267 ILE B N 1
ATOM 6926 C CA . ILE B 1 267 ? -0.925 23.641 -2.076 1 94 267 ILE B CA 1
ATOM 6927 C C . ILE B 1 267 ? -2.246 24.312 -1.716 1 94 267 ILE B C 1
ATOM 6929 O O . ILE B 1 267 ? -2.256 25.406 -1.125 1 94 267 ILE B O 1
ATOM 6933 N N . PRO B 1 268 ? -3.342 23.719 -1.957 1 92.62 268 PRO B N 1
ATOM 6934 C CA . PRO B 1 268 ? -4.652 24.375 -1.922 1 92.62 268 PRO B CA 1
ATOM 6935 C C . PRO B 1 268 ? -5.035 24.844 -0.521 1 92.62 268 PRO B C 1
ATOM 6937 O O . PRO B 1 268 ? -5.766 25.828 -0.377 1 92.62 268 PRO B O 1
ATOM 6940 N N . ILE B 1 269 ? -4.535 24.266 0.481 1 92.06 269 ILE B N 1
ATOM 6941 C CA . ILE B 1 269 ? -4.938 24.625 1.836 1 92.06 269 ILE B CA 1
ATOM 6942 C C . ILE B 1 269 ? -4.516 26.062 2.137 1 92.06 269 ILE B C 1
ATOM 6944 O O . ILE B 1 269 ? -5.242 26.797 2.803 1 92.06 269 ILE B O 1
ATOM 6948 N N . PHE B 1 270 ? -3.395 26.438 1.633 1 95.62 270 PHE B N 1
ATOM 6949 C CA . PHE B 1 270 ? -2.912 27.781 1.9 1 95.62 270 PHE B CA 1
ATOM 6950 C C . PHE B 1 270 ? -3.705 28.812 1.101 1 95.62 270 PHE B C 1
ATOM 6952 O O . PHE B 1 270 ? -4.02 29.891 1.605 1 95.62 270 PHE B O 1
ATOM 6959 N N . GLY B 1 271 ? -4.047 28.438 -0.127 1 94.06 271 GLY B N 1
ATOM 6960 C CA . GLY B 1 271 ? -4.91 29.297 -0.919 1 94.06 271 GLY B CA 1
ATOM 6961 C C . GLY B 1 271 ? -6.312 29.422 -0.35 1 94.06 271 GLY B C 1
ATOM 6962 O O . GLY B 1 271 ? -6.91 30.5 -0.39 1 94.06 271 GLY B O 1
ATOM 6963 N N . MET B 1 272 ? -6.746 28.359 0.137 1 93.12 272 MET B N 1
ATOM 6964 C CA . MET B 1 272 ? -8.078 28.359 0.745 1 93.12 272 MET B CA 1
ATOM 6965 C C . MET B 1 272 ? -8.141 29.312 1.925 1 93.12 272 MET B C 1
ATOM 6967 O O . MET B 1 272 ? -9.094 30.094 2.049 1 93.12 272 MET B O 1
ATOM 6971 N N . PHE B 1 273 ? -7.125 29.328 2.746 1 94.38 273 PHE B N 1
ATOM 6972 C CA . PHE B 1 273 ? -7.121 30.234 3.898 1 94.38 273 PHE B CA 1
ATOM 6973 C C . PHE B 1 273 ? -6.828 31.656 3.473 1 94.38 273 PHE B C 1
ATOM 6975 O O . PHE B 1 273 ? -7.305 32.625 4.102 1 94.38 273 PHE B O 1
ATOM 6982 N N . ALA B 1 274 ? -6.148 31.812 2.393 1 95.81 274 ALA B N 1
ATOM 6983 C CA . ALA B 1 274 ? -5.809 33.156 1.909 1 95.81 274 ALA B CA 1
ATOM 6984 C C . ALA B 1 274 ? -7.055 33.906 1.441 1 95.81 274 ALA B C 1
ATOM 6986 O O . ALA B 1 274 ? -7.137 35.125 1.572 1 95.81 274 ALA B O 1
ATOM 6987 N N . GLN B 1 275 ? -7.98 33.188 0.896 1 94.12 275 GLN B N 1
ATOM 6988 C CA . GLN B 1 275 ? -9.18 33.812 0.385 1 94.12 275 GLN B CA 1
ATOM 6989 C C . GLN B 1 275 ? -10.305 33.812 1.417 1 94.12 275 GLN B C 1
ATOM 6991 O O . GLN B 1 275 ? -11.453 34.125 1.103 1 94.12 275 GLN B O 1
ATOM 6996 N N . TRP B 1 276 ? -10.039 33.406 2.598 1 92.31 276 TRP B N 1
ATOM 6997 C CA . TRP B 1 276 ? -11.023 33.281 3.668 1 92.31 276 TRP B CA 1
ATOM 6998 C C . TRP B 1 276 ? -10.977 34.469 4.609 1 92.31 276 TRP B C 1
ATOM 7000 O O . TRP B 1 276 ? -9.945 34.75 5.227 1 92.31 276 TRP B O 1
ATOM 7010 N N . TYR B 1 277 ? -12.094 35.156 4.645 1 92.25 277 TYR B N 1
ATOM 7011 C CA . TYR B 1 277 ? -12.211 36.312 5.531 1 92.25 277 TYR B CA 1
ATOM 7012 C C . TYR B 1 277 ? -12.406 35.844 6.977 1 92.25 277 TYR B C 1
ATOM 7014 O O . TYR B 1 277 ? -13.547 35.688 7.434 1 92.25 277 TYR B O 1
ATOM 7022 N N . GLU B 1 278 ? -11.25 35.688 7.637 1 91.88 278 GLU B N 1
ATOM 7023 C CA . GLU B 1 278 ? -11.164 35.125 8.984 1 91.88 278 GLU B CA 1
ATOM 7024 C C . GLU B 1 278 ? -9.867 35.531 9.672 1 91.88 278 GLU B C 1
ATOM 7026 O O . GLU B 1 278 ? -8.867 35.812 9.008 1 91.88 278 GLU B O 1
ATOM 7031 N N . LYS B 1 279 ? -9.812 35.594 10.977 1 93.25 279 LYS B N 1
ATOM 7032 C CA . LYS B 1 279 ? -8.703 36.156 11.742 1 93.25 279 LYS B CA 1
ATOM 7033 C C . LYS B 1 279 ? -7.57 35.125 11.891 1 93.25 279 LYS B C 1
ATOM 7035 O O . LYS B 1 279 ? -6.426 35.5 12.148 1 93.25 279 LYS B O 1
ATOM 7040 N N . ASP B 1 280 ? -7.762 33.875 11.758 1 94.06 280 ASP B N 1
ATOM 7041 C CA . ASP B 1 280 ? -6.832 32.812 12.156 1 94.06 280 ASP B CA 1
ATOM 7042 C C . ASP B 1 280 ? -5.57 32.844 11.297 1 94.06 280 ASP B C 1
ATOM 7044 O O . ASP B 1 280 ? -4.469 32.562 11.789 1 94.06 280 ASP B O 1
ATOM 7048 N N . LEU B 1 281 ? -5.73 33.094 10.008 1 96.12 281 LEU B N 1
ATOM 7049 C CA . LEU B 1 281 ? -4.547 33.125 9.156 1 96.12 281 LEU B CA 1
ATOM 7050 C C . LEU B 1 281 ? -3.6 34.25 9.586 1 96.12 281 LEU B C 1
ATOM 7052 O O . LEU B 1 281 ? -2.387 34.031 9.672 1 96.12 281 LEU B O 1
ATOM 7056 N N . MET B 1 282 ? -4.125 35.438 9.844 1 96.25 282 MET B N 1
ATOM 7057 C CA . MET B 1 282 ? -3.305 36.562 10.297 1 96.25 282 MET B CA 1
ATOM 7058 C C . MET B 1 282 ? -2.578 36.219 11.586 1 96.25 282 MET B C 1
ATOM 7060 O O . MET B 1 282 ? -1.389 36.5 11.734 1 96.25 282 MET B O 1
ATOM 7064 N N . TYR B 1 283 ? -3.279 35.625 12.5 1 96.31 283 TYR B N 1
ATOM 7065 C CA . TYR B 1 283 ? -2.65 35.188 13.734 1 96.31 283 TYR B CA 1
ATOM 7066 C C . TYR B 1 283 ? -1.524 34.188 13.438 1 96.31 283 TYR B C 1
ATOM 7068 O O . TYR B 1 283 ? -0.429 34.312 13.992 1 96.31 283 TYR B O 1
ATOM 7076 N N . GLY B 1 284 ? -1.824 33.188 12.594 1 97.5 284 GLY B N 1
ATOM 7077 C CA . GLY B 1 284 ? -0.815 32.188 12.234 1 97.5 284 GLY B CA 1
ATOM 7078 C C . GLY B 1 284 ? 0.43 32.812 11.625 1 97.5 284 GLY B C 1
ATOM 7079 O O . GLY B 1 284 ? 1.549 32.406 11.922 1 97.5 284 GLY B O 1
ATOM 7080 N N . LEU B 1 285 ? 0.269 33.781 10.781 1 98.31 285 LEU B N 1
ATOM 7081 C CA . LEU B 1 285 ? 1.377 34.438 10.109 1 98.31 285 LEU B CA 1
ATOM 7082 C C . LEU B 1 285 ? 2.238 35.219 11.109 1 98.31 285 LEU B C 1
ATOM 7084 O O . LEU B 1 285 ? 3.467 35.094 11.086 1 98.31 285 LEU B O 1
ATOM 7088 N N . PHE B 1 286 ? 1.669 35.906 11.984 1 97.94 286 PHE B N 1
ATOM 7089 C CA . PHE B 1 286 ? 2.449 36.688 12.938 1 97.94 286 PHE B CA 1
ATOM 7090 C C . PHE B 1 286 ? 3.104 35.781 13.977 1 97.94 286 PHE B C 1
ATOM 7092 O O . PHE B 1 286 ? 4.18 36.094 14.492 1 97.94 286 PHE B O 1
ATOM 7099 N N . THR B 1 287 ? 2.424 34.688 14.25 1 98.06 287 THR B N 1
ATOM 7100 C CA . THR B 1 287 ? 3.092 33.688 15.086 1 98.06 287 THR B CA 1
ATOM 7101 C C . THR B 1 287 ? 4.328 33.125 14.383 1 98.06 287 THR B C 1
ATOM 7103 O O . THR B 1 287 ? 5.348 32.875 15.023 1 98.06 287 THR B O 1
ATOM 7106 N N . LEU B 1 288 ? 4.238 32.906 13.094 1 98.56 288 LEU B N 1
ATOM 7107 C CA . LEU B 1 288 ? 5.398 32.469 12.32 1 98.56 288 LEU B CA 1
ATOM 7108 C C . LEU B 1 288 ? 6.504 33.531 12.383 1 98.56 288 LEU B C 1
ATOM 7110 O O . LEU B 1 288 ? 7.684 33.188 12.508 1 98.56 288 LEU B O 1
ATOM 7114 N N . LEU B 1 289 ? 6.145 34.781 12.266 1 98.62 289 LEU B N 1
ATOM 7115 C CA . LEU B 1 289 ? 7.105 35.875 12.352 1 98.62 289 LEU B CA 1
ATOM 7116 C C . LEU B 1 289 ? 7.809 35.875 13.711 1 98.62 289 LEU B C 1
ATOM 7118 O O . LEU B 1 289 ? 9.031 36 13.773 1 98.62 289 LEU B O 1
ATOM 7122 N N . PHE B 1 290 ? 7.023 35.75 14.734 1 98.44 290 PHE B N 1
ATOM 7123 C CA . PHE B 1 290 ? 7.531 35.656 16.094 1 98.44 290 PHE B CA 1
ATOM 7124 C C . PHE B 1 290 ? 8.492 34.469 16.234 1 98.44 290 PHE B C 1
ATOM 7126 O O . PHE B 1 290 ? 9.586 34.625 16.781 1 98.44 290 PHE B O 1
ATOM 7133 N N . LEU B 1 291 ? 8.086 33.375 15.703 1 98.44 291 LEU B N 1
ATOM 7134 C CA . LEU B 1 291 ? 8.883 32.156 15.789 1 98.44 291 LEU B CA 1
ATOM 7135 C C . LEU B 1 291 ? 10.18 32.281 15 1 98.44 291 LEU B C 1
ATOM 7137 O O . LEU B 1 291 ? 11.227 31.797 15.43 1 98.44 291 LEU B O 1
ATOM 7141 N N . THR B 1 292 ? 10.117 32.875 13.852 1 98.38 292 THR B N 1
ATOM 7142 C CA . THR B 1 292 ? 11.312 33.062 13.039 1 98.38 292 THR B CA 1
ATOM 7143 C C . THR B 1 292 ? 12.336 33.906 13.789 1 98.38 292 THR B C 1
ATOM 7145 O O . THR B 1 292 ? 13.531 33.625 13.766 1 98.38 292 THR B O 1
ATOM 7148 N N . LYS B 1 293 ? 11.883 35 14.406 1 97.94 293 LYS B N 1
ATOM 7149 C CA . LYS B 1 293 ? 12.773 35.812 15.211 1 97.94 293 LYS B CA 1
ATOM 7150 C C . LYS B 1 293 ? 13.336 35.031 16.391 1 97.94 293 LYS B C 1
ATOM 7152 O O . LYS B 1 293 ? 14.523 35.156 16.719 1 97.94 293 LYS B O 1
ATOM 7157 N N . LEU B 1 294 ? 12.469 34.312 17.016 1 97.88 294 LEU B N 1
ATOM 7158 C CA . LEU B 1 294 ? 12.883 33.469 18.125 1 97.88 294 LEU B CA 1
ATOM 7159 C C . LEU B 1 294 ? 13.992 32.5 17.688 1 97.88 294 LEU B C 1
ATOM 7161 O O . LEU B 1 294 ? 14.992 32.344 18.391 1 97.88 294 LEU B O 1
ATOM 7165 N N . ILE B 1 295 ? 13.875 31.891 16.562 1 97.75 295 ILE B N 1
ATOM 7166 C CA . ILE B 1 295 ? 14.828 30.922 16.016 1 97.75 295 ILE B CA 1
ATOM 7167 C C . ILE B 1 295 ? 16.172 31.609 15.781 1 97.75 295 ILE B C 1
ATOM 7169 O O . ILE B 1 295 ? 17.219 31.094 16.172 1 97.75 295 ILE B O 1
ATOM 7173 N N . THR B 1 296 ? 16.172 32.781 15.195 1 96.5 296 THR B N 1
ATOM 7174 C CA . THR B 1 296 ? 17.406 33.5 14.906 1 96.5 296 THR B CA 1
ATOM 7175 C C . THR B 1 296 ? 18.141 33.844 16.203 1 96.5 296 THR B C 1
ATOM 7177 O O . THR B 1 296 ? 19.375 33.781 16.266 1 96.5 296 THR B O 1
ATOM 7180 N N . MET B 1 297 ? 17.422 34.188 17.172 1 96.69 297 MET B N 1
ATOM 7181 C CA . MET B 1 297 ? 18.016 34.531 18.453 1 96.69 297 MET B CA 1
ATOM 7182 C C . MET B 1 297 ? 18.594 33.281 19.125 1 96.69 297 MET B C 1
ATOM 7184 O O . MET B 1 297 ? 19.672 33.312 19.703 1 96.69 297 MET B O 1
ATOM 7188 N N . CYS B 1 298 ? 17.859 32.156 19.047 1 96.12 298 CYS B N 1
ATOM 7189 C CA . CYS B 1 298 ? 18.297 30.922 19.688 1 96.12 298 CYS B CA 1
ATOM 7190 C C . CYS B 1 298 ? 19.531 30.375 18.984 1 96.12 298 CYS B C 1
ATOM 7192 O O . CYS B 1 298 ? 20.391 29.75 19.625 1 96.12 298 CYS B O 1
ATOM 7194 N N . LEU B 1 299 ? 19.625 30.531 17.719 1 93.62 299 LEU B N 1
ATOM 7195 C CA . LEU B 1 299 ? 20.75 29.969 16.969 1 93.62 299 LEU B CA 1
ATOM 7196 C C . LEU B 1 299 ? 22 30.812 17.156 1 93.62 299 LEU B C 1
ATOM 7198 O O . LEU B 1 299 ? 23.125 30.297 17.047 1 93.62 299 LEU B O 1
ATOM 7202 N N . ASP B 1 300 ? 21.844 32.094 17.469 1 92.12 300 ASP B N 1
ATOM 7203 C CA . ASP B 1 300 ? 22.984 33 17.703 1 92.12 300 ASP B CA 1
ATOM 7204 C C . ASP B 1 300 ? 22.844 33.688 19.047 1 92.12 300 ASP B C 1
ATOM 7206 O O . ASP B 1 300 ? 22.766 34.938 19.109 1 92.12 300 ASP B O 1
ATOM 7210 N N . THR B 1 301 ? 22.969 33.062 20.109 1 92.81 301 THR B N 1
ATOM 7211 C CA . THR B 1 301 ? 22.719 33.531 21.453 1 92.81 301 THR B CA 1
ATOM 7212 C C . THR B 1 301 ? 23.766 34.531 21.891 1 92.81 301 THR B C 1
ATOM 7214 O O . THR B 1 301 ? 23.516 35.344 22.781 1 92.81 301 THR B O 1
ATOM 7217 N N . GLU B 1 302 ? 24.938 34.531 21.281 1 91.38 302 GLU B N 1
ATOM 7218 C CA . GLU B 1 302 ? 26.047 35.406 21.656 1 91.38 302 GLU B CA 1
ATOM 7219 C C . GLU B 1 302 ? 25.844 36.812 21.094 1 91.38 302 GLU B C 1
ATOM 7221 O O . GLU B 1 302 ? 26.328 37.781 21.672 1 91.38 302 GLU B O 1
ATOM 7226 N N . ASN B 1 303 ? 25.109 36.938 20 1 92.81 303 ASN B N 1
ATOM 7227 C CA . ASN B 1 303 ? 25.016 38.219 19.312 1 92.81 303 ASN B CA 1
ATOM 7228 C C . ASN B 1 303 ? 23.609 38.781 19.406 1 92.81 303 ASN B C 1
ATOM 7230 O O . ASN B 1 303 ? 23.25 39.688 18.625 1 92.81 303 ASN B O 1
ATOM 7234 N N . VAL B 1 304 ? 22.859 38.344 20.312 1 96.06 304 VAL B N 1
ATOM 7235 C CA . VAL B 1 304 ? 21.516 38.875 20.484 1 96.06 304 VAL B CA 1
ATOM 7236 C C . VAL B 1 304 ? 21.609 40.312 21.031 1 96.06 304 VAL B C 1
ATOM 7238 O O . VAL B 1 304 ? 22.344 40.562 22 1 96.06 304 VAL B O 1
ATOM 7241 N N . SER B 1 305 ? 20.859 41.25 20.422 1 95.38 305 SER B N 1
ATOM 7242 C CA . SER B 1 305 ? 20.906 42.656 20.797 1 95.38 305 SER B CA 1
ATOM 7243 C C . SER B 1 305 ? 19.609 43.094 21.484 1 95.38 305 SER B C 1
ATOM 7245 O O . SER B 1 305 ? 18.641 42.344 21.5 1 95.38 305 SER B O 1
ATOM 7247 N N . ILE B 1 306 ? 19.578 44.312 21.953 1 96 306 ILE B N 1
ATOM 7248 C CA . ILE B 1 306 ? 18.391 44.906 22.562 1 96 306 ILE B CA 1
ATOM 7249 C C . ILE B 1 306 ? 17.297 45.094 21.516 1 96 306 ILE B C 1
ATOM 7251 O O . ILE B 1 306 ? 16.109 44.906 21.797 1 96 306 ILE B O 1
ATOM 7255 N N . LYS B 1 307 ? 17.75 45.469 20.391 1 96.56 307 LYS B N 1
ATOM 7256 C CA . LYS B 1 307 ? 16.812 45.625 19.281 1 96.56 307 LYS B CA 1
ATOM 7257 C C . LYS B 1 307 ? 16.078 44.312 19.016 1 96.56 307 LYS B C 1
ATOM 7259 O O . LYS B 1 307 ? 14.875 44.312 18.719 1 96.56 307 LYS B O 1
ATOM 7264 N N . ASP B 1 308 ? 16.781 43.219 19.078 1 97.12 308 ASP B N 1
ATOM 7265 C CA . ASP B 1 308 ? 16.156 41.906 18.875 1 97.12 308 ASP B CA 1
ATOM 7266 C C . ASP B 1 308 ? 15.094 41.656 19.938 1 97.12 308 ASP B C 1
ATOM 7268 O O . ASP B 1 308 ? 14.023 41.094 19.625 1 97.12 308 ASP B O 1
ATOM 7272 N N . CYS B 1 309 ? 15.367 41.969 21.094 1 96.88 309 CYS B N 1
ATOM 7273 C CA . CYS B 1 309 ? 14.43 41.781 22.188 1 96.88 309 CYS B CA 1
ATOM 7274 C C . CYS B 1 309 ? 13.18 42.625 22 1 96.88 309 CYS B C 1
ATOM 7276 O O . CYS B 1 309 ? 12.062 42.156 22.266 1 96.88 309 CYS B O 1
ATOM 7278 N N . ILE B 1 310 ? 13.367 43.812 21.531 1 97.19 310 ILE B N 1
ATOM 7279 C CA . ILE B 1 310 ? 12.242 44.719 21.281 1 97.19 310 ILE B CA 1
ATOM 7280 C C . ILE B 1 310 ? 11.375 44.188 20.156 1 97.19 310 ILE B C 1
ATOM 7282 O O . ILE B 1 310 ? 10.148 44.156 20.266 1 97.19 310 ILE B O 1
ATOM 7286 N N . ILE B 1 311 ? 12.031 43.781 19.141 1 97.69 311 ILE B N 1
ATOM 7287 C CA . ILE B 1 311 ? 11.312 43.219 17.984 1 97.69 311 ILE B CA 1
ATOM 7288 C C . ILE B 1 311 ? 10.508 42 18.422 1 97.69 311 ILE B C 1
ATOM 7290 O O . ILE B 1 311 ? 9.328 41.875 18.094 1 97.69 311 ILE B O 1
ATOM 7294 N N . LEU B 1 312 ? 11.148 41.125 19.125 1 97.88 312 LEU B N 1
ATOM 7295 C CA . LEU B 1 312 ? 10.477 39.906 19.625 1 97.88 312 LEU B CA 1
ATOM 7296 C C . LEU B 1 312 ? 9.273 40.281 20.484 1 97.88 312 LEU B C 1
ATOM 7298 O O . LEU B 1 312 ? 8.227 39.625 20.391 1 97.88 312 LEU B O 1
ATOM 7302 N N . THR B 1 313 ? 9.391 41.25 21.281 1 97.88 313 THR B N 1
ATOM 7303 C CA . THR B 1 313 ? 8.328 41.688 22.172 1 97.88 313 THR B CA 1
ATOM 7304 C C . THR B 1 313 ? 7.148 42.25 21.375 1 97.88 313 THR B C 1
ATOM 7306 O O . THR B 1 313 ? 5.992 41.938 21.656 1 97.88 313 THR B O 1
ATOM 7309 N N . VAL B 1 314 ? 7.461 43.062 20.422 1 97.75 314 VAL B N 1
ATOM 7310 C CA . VAL B 1 314 ? 6.414 43.656 19.578 1 97.75 314 VAL B CA 1
ATOM 7311 C C . VAL B 1 314 ? 5.68 42.562 18.828 1 97.75 314 VAL B C 1
ATOM 7313 O O . VAL B 1 314 ? 4.449 42.562 18.75 1 97.75 314 VAL B O 1
ATOM 7316 N N . GLU B 1 315 ? 6.414 41.656 18.266 1 97.75 315 GLU B N 1
ATOM 7317 C CA . GLU B 1 315 ? 5.812 40.531 17.562 1 97.75 315 GLU B CA 1
ATOM 7318 C C . GLU B 1 315 ? 4.992 39.688 18.5 1 97.75 315 GLU B C 1
ATOM 7320 O O . GLU B 1 315 ? 3.932 39.156 18.125 1 97.75 315 GLU B O 1
ATOM 7325 N N . GLY B 1 316 ? 5.496 39.438 19.688 1 97.5 316 GLY B N 1
ATOM 7326 C CA . GLY B 1 316 ? 4.738 38.719 20.703 1 97.5 316 GLY B CA 1
ATOM 7327 C C . GLY B 1 316 ? 3.422 39.375 21.062 1 97.5 316 GLY B C 1
ATOM 7328 O O . GLY B 1 316 ? 2.398 38.719 21.188 1 97.5 316 GLY B O 1
ATOM 7329 N N . LEU B 1 317 ? 3.469 40.656 21.156 1 97 317 LEU B N 1
ATOM 7330 C CA . LEU B 1 317 ? 2.26 41.406 21.469 1 97 317 LEU B CA 1
ATOM 7331 C C . LEU B 1 317 ? 1.244 41.312 20.344 1 97 317 LEU B C 1
ATOM 7333 O O . LEU B 1 317 ? 0.041 41.219 20.578 1 97 317 LEU B O 1
ATOM 7337 N N . LEU B 1 318 ? 1.75 41.344 19.156 1 96.38 318 LEU B N 1
ATOM 7338 C CA . LEU B 1 318 ? 0.859 41.156 18.016 1 96.38 318 LEU B CA 1
ATOM 7339 C C . LEU B 1 318 ? 0.163 39.812 18.078 1 96.38 318 LEU B C 1
ATOM 7341 O O . LEU B 1 318 ? -1.039 39.719 17.812 1 96.38 318 LEU B O 1
ATOM 7345 N N . CYS B 1 319 ? 0.884 38.781 18.438 1 96.62 319 CYS B N 1
ATOM 7346 C CA . CYS B 1 319 ? 0.296 37.438 18.578 1 96.62 319 CYS B CA 1
ATOM 7347 C C . CYS B 1 319 ? -0.785 37.438 19.656 1 96.62 319 CYS B C 1
ATOM 7349 O O . CYS B 1 319 ? -1.879 36.906 19.438 1 96.62 319 CYS B O 1
ATOM 7351 N N . VAL B 1 320 ? -0.527 38.062 20.766 1 95.75 320 VAL B N 1
ATOM 7352 C CA . VAL B 1 320 ? -1.396 38.062 21.938 1 95.75 320 VAL B CA 1
ATOM 7353 C C . VAL B 1 320 ? -2.701 38.781 21.625 1 95.75 320 VAL B C 1
ATOM 7355 O O . VAL B 1 320 ? -3.771 38.375 22.094 1 95.75 320 VAL B O 1
ATOM 7358 N N . PHE B 1 321 ? -2.656 39.781 20.812 1 94.94 321 PHE B N 1
ATOM 7359 C CA . PHE B 1 321 ? -3.828 40.625 20.594 1 94.94 321 PHE B CA 1
ATOM 7360 C C . PHE B 1 321 ? -4.578 40.188 19.328 1 94.94 321 PHE B C 1
ATOM 7362 O O . PHE B 1 321 ? -5.711 40.625 19.109 1 94.94 321 PHE B O 1
ATOM 7369 N N . LEU B 1 322 ? -4 39.375 18.531 1 94.56 322 LEU B N 1
ATOM 7370 C CA . LEU B 1 322 ? -4.688 38.906 17.344 1 94.56 322 LEU B CA 1
ATOM 7371 C C . LEU B 1 322 ? -5.543 37.656 17.656 1 94.56 322 LEU B C 1
ATOM 7373 O O . LEU B 1 322 ? -6.5 37.375 16.938 1 94.56 322 LEU B O 1
ATOM 7377 N N . ARG B 1 323 ? -5.176 36.969 18.656 1 92.31 323 ARG B N 1
ATOM 7378 C CA . ARG B 1 323 ? -5.953 35.812 19.109 1 92.31 323 ARG B CA 1
ATOM 7379 C C . ARG B 1 323 ? -5.828 35.656 20.625 1 92.31 323 ARG B C 1
ATOM 7381 O O . ARG B 1 323 ? -4.734 35.781 21.188 1 92.31 323 ARG B O 1
ATOM 7388 N N . ASN B 1 324 ? -6.793 35.281 21.297 1 87.62 324 ASN B N 1
ATOM 7389 C CA . ASN B 1 324 ? -6.84 35.25 22.75 1 87.62 324 ASN B CA 1
ATOM 7390 C C . ASN B 1 324 ? -5.91 34.188 23.328 1 87.62 324 ASN B C 1
ATOM 7392 O O . ASN B 1 324 ? -5.387 34.344 24.438 1 87.62 324 ASN B O 1
ATOM 7396 N N . ASN B 1 325 ? -5.656 33.188 22.609 1 89.5 325 ASN B N 1
ATOM 7397 C CA . ASN B 1 325 ? -4.816 32.125 23.141 1 89.5 325 ASN B CA 1
ATOM 7398 C C . ASN B 1 325 ? -3.346 32.344 22.797 1 89.5 325 ASN B C 1
ATOM 7400 O O . ASN B 1 325 ? -2.494 31.5 23.109 1 89.5 325 ASN B O 1
ATOM 7404 N N . GLY B 1 326 ? -3.018 33.406 22.125 1 92.38 326 GLY B N 1
ATOM 7405 C CA . GLY B 1 326 ? -1.651 33.688 21.719 1 92.38 326 GLY B CA 1
ATOM 7406 C C . GLY B 1 326 ? -0.711 33.875 22.906 1 92.38 326 GLY B C 1
ATOM 7407 O O . GLY B 1 326 ? 0.48 33.594 22.812 1 92.38 326 GLY B O 1
ATOM 7408 N 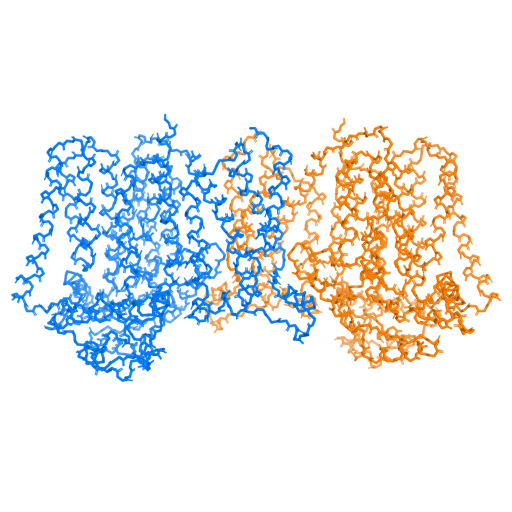N . ILE B 1 327 ? -1.269 34.312 24 1 92.88 327 ILE B N 1
ATOM 7409 C CA . ILE B 1 327 ? -0.461 34.625 25.188 1 92.88 327 ILE B CA 1
ATOM 7410 C C . ILE B 1 327 ? 0.185 33.344 25.703 1 92.88 327 ILE B C 1
ATOM 7412 O O . ILE B 1 327 ? 1.307 33.344 26.219 1 92.88 327 ILE B O 1
ATOM 7416 N N . TYR B 1 328 ? -0.453 32.25 25.531 1 92.75 328 TYR B N 1
ATOM 7417 C CA . TYR B 1 328 ? 0.058 30.984 26.031 1 92.75 328 TYR B CA 1
ATOM 7418 C C . TYR B 1 328 ? 1.245 30.5 25.203 1 92.75 328 TYR B C 1
ATOM 7420 O O . TYR B 1 328 ? 2.123 29.812 25.703 1 92.75 328 TYR B O 1
ATOM 7428 N N . ALA B 1 329 ? 1.241 30.859 23.953 1 94.75 329 ALA B N 1
ATOM 7429 C CA . ALA B 1 329 ? 2.338 30.438 23.078 1 94.75 329 ALA B CA 1
ATOM 7430 C C . ALA B 1 329 ? 3.537 31.375 23.234 1 94.75 329 ALA B C 1
ATOM 7432 O O . ALA B 1 329 ? 4.676 30.969 23 1 94.75 329 ALA B O 1
ATOM 7433 N N . VAL B 1 330 ? 3.346 32.625 23.688 1 96.5 330 VAL B N 1
ATOM 7434 C CA . VAL B 1 330 ? 4.375 33.656 23.656 1 96.5 330 VAL B CA 1
ATOM 7435 C C . VAL B 1 330 ? 5.109 33.688 24.984 1 96.5 330 VAL B C 1
ATOM 7437 O O . VAL B 1 330 ? 6.34 33.625 25.031 1 96.5 330 VAL B O 1
ATOM 7440 N N . ILE B 1 331 ? 4.414 33.625 26.047 1 95.81 331 ILE B N 1
ATOM 7441 C CA . ILE B 1 331 ? 4.984 33.969 27.359 1 95.81 331 ILE B CA 1
ATOM 7442 C C . ILE B 1 331 ? 5.922 32.844 27.797 1 95.81 331 ILE B C 1
ATOM 7444 O O . ILE B 1 331 ? 7.07 33.094 28.172 1 95.81 331 ILE B O 1
ATOM 7448 N N . PRO B 1 332 ? 5.48 31.641 27.766 1 96.31 332 PRO B N 1
ATOM 7449 C CA . PRO B 1 332 ? 6.375 30.578 28.25 1 96.31 332 PRO B CA 1
ATOM 7450 C C . PRO B 1 332 ? 7.691 30.531 27.484 1 96.31 332 PRO B C 1
ATOM 7452 O O . PRO B 1 332 ? 8.75 30.328 28.078 1 96.31 332 PRO B O 1
ATOM 7455 N N . VAL B 1 333 ? 7.641 30.703 26.219 1 97.25 333 VAL B N 1
ATOM 7456 C CA . VAL B 1 333 ? 8.859 30.562 25.438 1 97.25 333 VAL B CA 1
ATOM 7457 C C . VAL B 1 333 ? 9.789 31.734 25.703 1 97.25 333 VAL B C 1
ATOM 7459 O O . VAL B 1 333 ? 11.016 31.578 25.719 1 97.25 333 VAL B O 1
ATOM 7462 N N . MET B 1 334 ? 9.266 32.938 25.875 1 96.06 334 MET B N 1
ATOM 7463 C CA . MET B 1 334 ? 10.086 34.094 26.172 1 96.06 334 MET B CA 1
ATOM 7464 C C . MET B 1 334 ? 10.789 33.938 27.516 1 96.06 334 MET B C 1
ATOM 7466 O O . MET B 1 334 ? 11.945 34.344 27.672 1 96.06 334 MET B O 1
ATOM 7470 N N . ILE B 1 335 ? 10.141 33.344 28.422 1 95.62 335 ILE B N 1
ATOM 7471 C CA . ILE B 1 335 ? 10.719 33.094 29.734 1 95.62 335 ILE B CA 1
ATOM 7472 C C . ILE B 1 335 ? 11.82 32.062 29.641 1 95.62 335 ILE B C 1
ATOM 7474 O O . ILE B 1 335 ? 12.93 32.25 30.156 1 95.62 335 ILE B O 1
ATOM 7478 N N . VAL B 1 336 ? 11.547 31.031 28.984 1 96.12 336 VAL B N 1
ATOM 7479 C CA . VAL B 1 336 ? 12.477 29.891 28.938 1 96.12 336 VAL B CA 1
ATOM 7480 C C . VAL B 1 336 ? 13.688 30.25 28.078 1 96.12 336 VAL B C 1
ATOM 7482 O O . VAL B 1 336 ? 14.805 29.844 28.375 1 96.12 336 VAL B O 1
ATOM 7485 N N . MET B 1 337 ? 13.484 30.984 27.016 1 96.56 337 MET B N 1
ATOM 7486 C CA . MET B 1 337 ? 14.57 31.344 26.109 1 96.56 337 MET B CA 1
ATOM 7487 C C . MET B 1 337 ? 15.609 32.219 26.812 1 96.56 337 MET B C 1
ATOM 7489 O O . MET B 1 337 ? 16.781 32.219 26.438 1 96.56 337 MET B O 1
ATOM 7493 N N . ALA B 1 338 ? 15.219 32.938 27.859 1 94.56 338 ALA B N 1
ATOM 7494 C CA . ALA B 1 338 ? 16.141 33.781 28.609 1 94.56 338 ALA B CA 1
ATOM 7495 C C . ALA B 1 338 ? 17.266 32.969 29.219 1 94.56 338 ALA B C 1
ATOM 7497 O O . ALA B 1 338 ? 18.406 33.469 29.328 1 94.56 338 ALA B O 1
ATOM 7498 N N . PHE B 1 339 ? 16.938 31.766 29.5 1 93.56 339 PHE B N 1
ATOM 7499 C CA . PHE B 1 339 ? 17.938 30.922 30.141 1 93.56 339 PHE B CA 1
ATOM 7500 C C . PHE B 1 339 ? 18.969 30.438 29.125 1 93.56 339 PHE B C 1
ATOM 7502 O O . PHE B 1 339 ? 20.031 29.953 29.5 1 93.56 339 PHE B O 1
ATOM 7509 N N . LEU B 1 340 ? 18.688 30.594 27.844 1 93.44 340 LEU B N 1
ATOM 7510 C CA . LEU B 1 340 ? 19.609 30.172 26.797 1 93.44 340 LEU B CA 1
ATOM 7511 C C . LEU B 1 340 ? 20.609 31.281 26.469 1 93.44 340 LEU B C 1
ATOM 7513 O O . LEU B 1 340 ? 21.641 31.016 25.844 1 93.44 340 LEU B O 1
ATOM 7517 N N . MET B 1 341 ? 20.328 32.5 26.922 1 93 341 MET B N 1
ATOM 7518 C CA . MET B 1 341 ? 21.141 33.656 26.547 1 93 341 MET B CA 1
ATOM 7519 C C . MET B 1 341 ? 22.453 33.656 27.328 1 93 341 MET B C 1
ATOM 7521 O O . MET B 1 341 ? 22.469 33.312 28.516 1 93 341 MET B O 1
ATOM 7525 N N . LYS B 1 342 ? 23.484 34.062 26.75 1 90.19 342 LYS B N 1
ATOM 7526 C CA . LYS B 1 342 ? 24.797 34.094 27.391 1 90.19 342 LYS B CA 1
ATOM 7527 C C . LYS B 1 342 ? 25 35.406 28.156 1 90.19 342 LYS B C 1
ATOM 7529 O O . LYS B 1 342 ? 25.609 35.406 29.234 1 90.19 342 LYS B O 1
ATOM 7534 N N . LYS B 1 343 ? 24.516 36.469 27.578 1 93.44 343 LYS B N 1
ATOM 7535 C CA . LYS B 1 343 ? 24.672 37.781 28.203 1 93.44 343 LYS B CA 1
ATOM 7536 C C . LYS B 1 343 ? 23.625 38 29.281 1 93.44 343 LYS B C 1
ATOM 7538 O O . LYS B 1 343 ? 22.422 37.938 29.016 1 93.44 343 LYS B O 1
ATOM 7543 N N . LYS B 1 344 ? 24.016 38.438 30.406 1 93.44 344 LYS B N 1
ATOM 7544 C CA . LYS B 1 344 ? 23.125 38.625 31.562 1 93.44 344 LYS B CA 1
ATOM 7545 C C . LYS B 1 344 ? 22.125 39.75 31.297 1 93.44 344 LYS B C 1
ATOM 7547 O O . LYS B 1 344 ? 20.984 39.688 31.734 1 93.44 344 LYS B O 1
ATOM 7552 N N . LEU B 1 345 ? 22.562 40.75 30.656 1 94.06 345 LEU B N 1
ATOM 7553 C CA . LEU B 1 345 ? 21.703 41.875 30.328 1 94.06 345 LEU B CA 1
ATOM 7554 C C . LEU B 1 345 ? 20.516 41.438 29.469 1 94.06 345 LEU B C 1
ATOM 7556 O O . LEU B 1 345 ? 19.391 41.844 29.703 1 94.06 345 LEU B O 1
ATOM 7560 N N . ILE B 1 346 ? 20.844 40.656 28.484 1 94.81 346 ILE B N 1
ATOM 7561 C CA . ILE B 1 346 ? 19.812 40.188 27.578 1 94.81 346 ILE B CA 1
ATOM 7562 C C . ILE B 1 346 ? 18.844 39.281 28.344 1 94.81 346 ILE B C 1
ATOM 7564 O O . ILE B 1 346 ? 17.641 39.312 28.094 1 94.81 346 ILE B O 1
ATOM 7568 N N . CYS B 1 347 ? 19.312 38.5 29.219 1 94.94 347 CYS B N 1
ATOM 7569 C CA . CYS B 1 347 ? 18.484 37.625 30.062 1 94.94 347 CYS B CA 1
ATOM 7570 C C . CYS B 1 347 ? 17.484 38.469 30.875 1 94.94 347 CYS B C 1
ATOM 7572 O O . CYS B 1 347 ? 16.297 38.188 30.859 1 94.94 347 CYS B O 1
ATOM 7574 N N . ARG B 1 348 ? 18 39.469 31.469 1 94.94 348 ARG B N 1
ATOM 7575 C CA . ARG B 1 348 ? 17.156 40.344 32.312 1 94.94 348 ARG B CA 1
ATOM 7576 C C . ARG B 1 348 ? 16.141 41.094 31.438 1 94.94 348 ARG B C 1
ATOM 7578 O O . ARG B 1 348 ? 15 41.281 31.859 1 94.94 348 ARG B O 1
ATOM 7585 N N . LEU B 1 349 ? 16.641 41.5 30.344 1 95.81 349 LEU B N 1
ATOM 7586 C CA . LEU B 1 349 ? 15.766 42.219 29.422 1 95.81 349 LEU B CA 1
ATOM 7587 C C . LEU B 1 349 ? 14.617 41.344 28.953 1 95.81 349 LEU B C 1
ATOM 7589 O O . LEU B 1 349 ? 13.484 41.781 28.828 1 95.81 349 LEU B O 1
ATOM 7593 N N . LEU B 1 350 ? 14.914 40.094 28.641 1 96.12 350 LEU B N 1
ATOM 7594 C CA . LEU B 1 350 ? 13.883 39.156 28.188 1 96.12 350 LEU B CA 1
ATOM 7595 C C . LEU B 1 350 ? 12.867 38.875 29.281 1 96.12 350 LEU B C 1
ATOM 7597 O O . LEU B 1 350 ? 11.672 38.75 29.016 1 96.12 350 LEU B O 1
ATOM 7601 N N . TRP B 1 351 ? 13.258 38.781 30.469 1 95.81 351 TRP B N 1
ATOM 7602 C CA . TRP B 1 351 ? 12.336 38.656 31.594 1 95.81 351 TRP B CA 1
ATOM 7603 C C . TRP B 1 351 ? 11.469 39.906 31.719 1 95.81 351 TRP B C 1
ATOM 7605 O O . TRP B 1 351 ? 10.258 39.812 31.938 1 95.81 351 TRP B O 1
ATOM 7615 N N . GLY B 1 352 ? 12.141 41 31.594 1 95.81 352 GLY B N 1
ATOM 7616 C CA . GLY B 1 352 ? 11.398 42.25 31.609 1 95.81 352 GLY B CA 1
ATOM 7617 C C . GLY B 1 352 ? 10.398 42.344 30.469 1 95.81 352 GLY B C 1
ATOM 7618 O O . GLY B 1 352 ? 9.281 42.812 30.656 1 95.81 352 GLY B O 1
ATOM 7619 N N . CYS B 1 353 ? 10.867 42 29.297 1 96.12 353 CYS B N 1
ATOM 7620 C CA . CYS B 1 353 ? 9.992 42 28.125 1 96.12 353 CYS B CA 1
ATOM 7621 C C . CYS B 1 353 ? 8.805 41.062 28.328 1 96.12 353 CYS B C 1
ATOM 7623 O O . CYS B 1 353 ? 7.68 41.406 27.953 1 96.12 353 CYS B O 1
ATOM 7625 N N . SER B 1 354 ? 9.039 39.875 28.906 1 96.12 354 SER B N 1
ATOM 7626 C CA . SER B 1 354 ? 7.949 38.969 29.203 1 96.12 354 SER B CA 1
ATOM 7627 C C . SER B 1 354 ? 6.953 39.562 30.188 1 96.12 354 SER B C 1
ATOM 7629 O O . SER B 1 354 ? 5.738 39.438 30 1 96.12 354 SER B O 1
ATOM 7631 N N . ALA B 1 355 ? 7.469 40.156 31.141 1 96.25 355 ALA B N 1
ATOM 7632 C CA . ALA B 1 355 ? 6.613 40.844 32.125 1 96.25 355 ALA B CA 1
ATOM 7633 C C . ALA B 1 355 ? 5.832 41.969 31.453 1 96.25 355 ALA B C 1
ATOM 7635 O O . ALA B 1 355 ? 4.66 42.188 31.766 1 96.25 355 ALA B O 1
ATOM 7636 N N . PHE B 1 356 ? 6.512 42.688 30.656 1 96.81 356 PHE B N 1
ATOM 7637 C CA . PHE B 1 356 ? 5.875 43.781 29.922 1 96.81 356 PHE B CA 1
ATOM 7638 C C . PHE B 1 356 ? 4.699 43.281 29.094 1 96.81 356 PHE B C 1
ATOM 7640 O O . PHE B 1 356 ? 3.629 43.875 29.094 1 96.81 356 PHE B O 1
ATOM 7647 N N . VAL B 1 357 ? 4.871 42.188 28.375 1 96.06 357 VAL B N 1
ATOM 7648 C CA . VAL B 1 357 ? 3.811 41.625 27.562 1 96.06 357 VAL B CA 1
ATOM 7649 C C . VAL B 1 357 ? 2.635 41.219 28.453 1 96.06 357 VAL B C 1
ATOM 7651 O O . VAL B 1 357 ? 1.475 41.438 28.094 1 96.06 357 VAL B O 1
ATOM 7654 N N . ILE B 1 358 ? 2.914 40.625 29.578 1 95.56 358 ILE B N 1
ATOM 7655 C CA . ILE B 1 358 ? 1.872 40.219 30.516 1 95.56 358 ILE B CA 1
ATOM 7656 C C . ILE B 1 358 ? 1.114 41.469 31.016 1 95.56 358 ILE B C 1
ATOM 7658 O O . ILE B 1 358 ? -0.119 41.469 31.016 1 95.56 358 ILE B O 1
ATOM 7662 N N . VAL B 1 359 ? 1.796 42.469 31.375 1 95.94 359 VAL B N 1
ATOM 7663 C CA . VAL B 1 359 ? 1.201 43.656 31.938 1 95.94 359 VAL B CA 1
ATOM 7664 C C . VAL B 1 359 ? 0.346 44.375 30.891 1 95.94 359 VAL B C 1
ATOM 7666 O O . VAL B 1 359 ? -0.786 44.781 31.172 1 95.94 359 VAL B O 1
ATOM 7669 N N . VAL B 1 360 ? 0.908 44.531 29.766 1 95.38 360 VAL B N 1
ATOM 7670 C CA . VAL B 1 360 ? 0.169 45.188 28.688 1 95.38 360 VAL B CA 1
ATOM 7671 C C . VAL B 1 360 ? -1.093 44.375 28.375 1 95.38 360 VAL B C 1
ATOM 7673 O O . VAL B 1 360 ? -2.162 44.969 28.156 1 95.38 360 VAL B O 1
ATOM 7676 N N . SER B 1 361 ? -0.957 43.125 28.312 1 93.06 361 SER B N 1
ATOM 7677 C CA . SER B 1 361 ? -2.096 42.25 28.016 1 93.06 361 SER B CA 1
ATOM 7678 C C . SER B 1 361 ? -3.182 42.375 29.078 1 93.06 361 SER B C 1
ATOM 7680 O O . SER B 1 361 ? -4.367 42.469 28.75 1 93.06 361 SER B O 1
ATOM 7682 N N . VAL B 1 362 ? -2.807 42.438 30.328 1 92.06 362 VAL B N 1
ATOM 7683 C CA . VAL B 1 362 ? -3.752 42.531 31.438 1 92.06 362 VAL B CA 1
ATOM 7684 C C . VAL B 1 362 ? -4.414 43.906 31.453 1 92.06 362 VAL B C 1
ATOM 7686 O O . VAL B 1 362 ? -5.621 44.031 31.672 1 92.06 362 VAL B O 1
ATOM 7689 N N . ILE B 1 363 ? -3.697 44.875 31.172 1 93.69 363 ILE B N 1
ATOM 7690 C CA . ILE B 1 363 ? -4.215 46.25 31.188 1 93.69 363 ILE B CA 1
ATOM 7691 C C . ILE B 1 363 ? -5.184 46.438 30.016 1 93.69 363 ILE B C 1
ATOM 7693 O O . ILE B 1 363 ? -6.262 47.031 30.188 1 93.69 363 ILE B O 1
ATOM 7697 N N . VAL B 1 364 ? -4.781 46 28.922 1 91.25 364 VAL B N 1
ATOM 7698 C CA . VAL B 1 364 ? -5.586 46.188 27.719 1 91.25 364 VAL B CA 1
ATOM 7699 C C . VAL B 1 364 ? -6.867 45.375 27.812 1 91.25 364 VAL B C 1
ATOM 7701 O O . VAL B 1 364 ? -7.965 45.875 27.594 1 91.25 364 VAL B O 1
ATOM 7704 N N . ASN B 1 365 ? -6.824 44.125 28.203 1 87.88 365 ASN B N 1
ATOM 7705 C CA . ASN B 1 365 ? -7.977 43.25 28.281 1 87.88 365 ASN B CA 1
ATOM 7706 C C . ASN B 1 365 ? -8.852 43.562 29.484 1 87.88 365 ASN B C 1
ATOM 7708 O O . ASN B 1 365 ? -10.008 43.156 29.547 1 87.88 365 ASN B O 1
ATOM 7712 N N . GLY B 1 366 ? -8.336 44.281 30.422 1 88.69 366 GLY B N 1
ATOM 7713 C CA . GLY B 1 366 ? -9.078 44.656 31.609 1 88.69 366 GLY B CA 1
ATOM 7714 C C . GLY B 1 366 ? -9.609 46.062 31.578 1 88.69 366 GLY B C 1
ATOM 7715 O O . GLY B 1 366 ? -10.586 46.344 30.875 1 88.69 366 GLY B O 1
ATOM 7716 N N . PRO B 1 367 ? -8.875 46.938 32.094 1 90.38 367 PRO B N 1
ATOM 7717 C CA . PRO B 1 367 ? -9.367 48.312 32.25 1 90.38 367 PRO B CA 1
ATOM 7718 C C . PRO B 1 367 ? -9.625 49.031 30.938 1 90.38 367 PRO B C 1
ATOM 7720 O O . PRO B 1 367 ? -10.586 49.781 30.812 1 90.38 367 PRO B O 1
ATOM 7723 N N . VAL B 1 368 ? -8.789 48.812 30.016 1 90 368 VAL B N 1
ATOM 7724 C CA . VAL B 1 368 ? -8.922 49.531 28.75 1 90 368 VAL B CA 1
ATOM 7725 C C . VAL B 1 368 ? -10.18 49.062 28.031 1 90 368 VAL B C 1
ATOM 7727 O O . VAL B 1 368 ? -11.039 49.875 27.672 1 90 368 VAL B O 1
ATOM 7730 N N . PHE B 1 369 ? -10.312 47.844 27.828 1 88.12 369 PHE B N 1
ATOM 7731 C CA . PHE B 1 369 ? -11.477 47.312 27.125 1 88.12 369 PHE B CA 1
ATOM 7732 C C . PHE B 1 369 ? -12.742 47.5 27.953 1 88.12 369 PHE B C 1
ATOM 7734 O O . PHE B 1 369 ? -13.812 47.75 27.391 1 88.12 369 PHE B O 1
ATOM 7741 N N . ASN B 1 370 ? -12.641 47.469 29.234 1 87.06 370 ASN B N 1
ATOM 7742 C CA . ASN B 1 370 ? -13.797 47.75 30.078 1 87.06 370 ASN B CA 1
ATOM 7743 C C . ASN B 1 370 ? -14.281 49.188 29.906 1 87.06 370 ASN B C 1
ATOM 7745 O O . ASN B 1 370 ? -15.484 49.438 29.891 1 87.06 370 ASN B O 1
ATOM 7749 N N . SER B 1 371 ? -13.367 50.031 29.859 1 89.62 371 SER B N 1
ATOM 7750 C CA . SER B 1 371 ? -13.727 51.438 29.703 1 89.62 371 SER B CA 1
ATOM 7751 C C . SER B 1 371 ? -14.359 51.688 28.344 1 89.62 371 SER B C 1
ATOM 7753 O O . SER B 1 371 ? -15.125 52.656 28.172 1 89.62 371 SER B O 1
ATOM 7755 N N . MET B 1 372 ? -14.086 50.906 27.406 1 87.19 372 MET B N 1
ATOM 7756 C CA . MET B 1 372 ? -14.641 51.031 26.062 1 87.19 372 MET B CA 1
ATOM 7757 C C . MET B 1 372 ? -15.969 50.281 25.938 1 87.19 372 MET B C 1
ATOM 7759 O O . MET B 1 372 ? -16.594 50.281 24.875 1 87.19 372 MET B O 1
ATOM 7763 N N . GLY B 1 373 ? -16.344 49.562 27.016 1 83.31 373 GLY B N 1
ATOM 7764 C CA . GLY B 1 373 ? -17.609 48.844 27.031 1 83.31 373 GLY B CA 1
ATOM 7765 C C . GLY B 1 373 ? -17.547 47.5 26.344 1 83.31 373 GLY B C 1
ATOM 7766 O O . GLY B 1 373 ? -18.562 46.969 25.922 1 83.31 373 GLY B O 1
ATOM 7767 N N . ILE B 1 374 ? -16.391 47.031 26.188 1 86.25 374 ILE B N 1
ATOM 7768 C CA . ILE B 1 374 ? -16.219 45.75 25.547 1 86.25 374 ILE B CA 1
ATOM 7769 C C . ILE B 1 374 ? -16.391 44.625 26.578 1 86.25 374 ILE B C 1
ATOM 7771 O O . ILE B 1 374 ? -15.727 44.625 27.625 1 86.25 374 ILE B O 1
ATOM 7775 N N . GLU B 1 375 ? -17.297 43.688 26.281 1 82 375 GLU B N 1
ATOM 7776 C CA . GLU B 1 375 ? -17.578 42.594 27.188 1 82 375 GLU B CA 1
ATOM 7777 C C . GLU B 1 375 ? -16.422 41.594 27.219 1 82 375 GLU B C 1
ATOM 7779 O O . GLU B 1 375 ? -15.797 41.312 26.203 1 82 375 GLU B O 1
ATOM 7784 N N . LYS B 1 376 ? -16.234 41.062 28.359 1 81.75 376 LYS B N 1
ATOM 7785 C CA . LYS B 1 376 ? -15.133 40.156 28.562 1 81.75 376 LYS B CA 1
ATOM 7786 C C . LYS B 1 376 ? -15.438 38.781 27.938 1 81.75 376 LYS B C 1
ATOM 7788 O O . LYS B 1 376 ? -16.594 38.438 27.703 1 81.75 376 LYS B O 1
ATOM 7793 N N . VAL B 1 377 ? -14.297 38.062 27.719 1 78.12 377 VAL B N 1
ATOM 7794 C CA . VAL B 1 377 ? -14.391 36.719 27.156 1 78.12 377 VAL B CA 1
ATOM 7795 C C . VAL B 1 377 ? -15.062 35.781 28.156 1 78.12 377 VAL B C 1
ATOM 7797 O O . VAL B 1 377 ? -14.82 35.875 29.359 1 78.12 377 VAL B O 1
ATOM 7800 N N . ASN B 1 378 ? -15.953 34.969 27.594 1 77.19 378 ASN B N 1
ATOM 7801 C CA . ASN B 1 378 ? -16.625 34 28.438 1 77.19 378 ASN B CA 1
ATOM 7802 C C . ASN B 1 378 ? -15.727 32.781 28.703 1 77.19 378 ASN B C 1
ATOM 7804 O O . ASN B 1 378 ? -15.125 32.219 27.781 1 77.19 378 ASN B O 1
ATOM 7808 N N . ILE B 1 379 ? -15.57 32.375 29.906 1 78.25 379 ILE B N 1
ATOM 7809 C CA . ILE B 1 379 ? -14.703 31.297 30.328 1 78.25 379 ILE B CA 1
ATOM 7810 C C . ILE B 1 379 ? -15.164 29.984 29.688 1 78.25 379 ILE B C 1
ATOM 7812 O O . ILE B 1 379 ? -14.375 29.047 29.547 1 78.25 379 ILE B O 1
ATOM 7816 N N . ARG B 1 380 ? -16.391 29.906 29.281 1 79.25 380 ARG B N 1
ATOM 7817 C CA . ARG B 1 380 ? -16.953 28.688 28.688 1 79.25 380 ARG B CA 1
ATOM 7818 C C . ARG B 1 380 ? -16.188 28.297 27.422 1 79.25 380 ARG B C 1
ATOM 7820 O O . ARG B 1 380 ? -16.156 27.125 27.047 1 79.25 380 ARG B O 1
ATOM 7827 N N . GLU B 1 381 ? -15.539 29.281 26.859 1 78.44 381 GLU B N 1
ATOM 7828 C CA . GLU B 1 381 ? -14.82 29.031 25.609 1 78.44 381 GLU B CA 1
ATOM 7829 C C . GLU B 1 381 ? -13.602 28.141 25.844 1 78.44 381 GLU B C 1
ATOM 7831 O O . GLU B 1 381 ? -13.148 27.453 24.922 1 78.44 381 GLU B O 1
ATOM 7836 N N . ALA B 1 382 ? -13.18 28.062 27.016 1 81.44 382 ALA B N 1
ATOM 7837 C CA . ALA B 1 382 ? -11.969 27.297 27.312 1 81.44 382 ALA B CA 1
ATOM 7838 C C . ALA B 1 382 ? -12.312 25.938 27.906 1 81.44 382 ALA B C 1
ATOM 7840 O O . ALA B 1 382 ? -11.414 25.156 28.25 1 81.44 382 ALA B O 1
ATOM 7841 N N . LEU B 1 383 ? -13.547 25.547 27.984 1 89.38 383 LEU B N 1
ATOM 7842 C CA . LEU B 1 383 ? -13.922 24.359 28.734 1 89.38 383 LEU B CA 1
ATOM 7843 C C . LEU B 1 383 ? -14.57 23.328 27.828 1 89.38 383 LEU B C 1
ATOM 7845 O O . LEU B 1 383 ? -15.461 22.578 28.25 1 89.38 383 LEU B O 1
ATOM 7849 N N . SER B 1 384 ? -14.109 23.312 26.594 1 92.69 384 SER B N 1
ATOM 7850 C CA . SER B 1 384 ? -14.703 22.406 25.625 1 92.69 384 SER B CA 1
ATOM 7851 C C . SER B 1 384 ? -14.508 20.953 26.047 1 92.69 384 SER B C 1
ATOM 7853 O O . SER B 1 384 ? -15.453 20.156 26.016 1 92.69 384 SER B O 1
ATOM 7855 N N . VAL B 1 385 ? -13.352 20.562 26.531 1 95.19 385 VAL B N 1
ATOM 7856 C CA . VAL B 1 385 ? -13 19.188 26.844 1 95.19 385 VAL B CA 1
ATOM 7857 C C . VAL B 1 385 ? -13.789 18.703 28.047 1 95.19 385 VAL B C 1
ATOM 7859 O O . VAL B 1 385 ? -14.508 17.703 27.984 1 95.19 385 VAL B O 1
ATOM 7862 N N . PRO B 1 386 ? -13.75 19.469 29.125 1 94.81 386 PRO B N 1
ATOM 7863 C CA . PRO B 1 386 ? -14.523 19.016 30.281 1 94.81 386 PRO B CA 1
ATOM 7864 C C . PRO B 1 386 ? -16.016 18.969 30.016 1 94.81 386 PRO B C 1
ATOM 7866 O O . PRO B 1 386 ? -16.719 18.094 30.531 1 94.81 386 PRO B O 1
ATOM 7869 N N . MET B 1 387 ? -16.531 19.859 29.297 1 94.56 387 MET B N 1
ATOM 7870 C CA . MET B 1 387 ? -17.953 19.891 29 1 94.56 387 MET B CA 1
ATOM 7871 C C . MET B 1 387 ? -18.375 18.672 28.172 1 94.56 387 MET B C 1
ATOM 7873 O O . MET B 1 387 ? -19.406 18.062 28.438 1 94.56 387 MET B O 1
ATOM 7877 N N . GLN B 1 388 ? -17.531 18.375 27.156 1 96.12 388 GLN B N 1
ATOM 7878 C CA . GLN B 1 388 ? -17.797 17.188 26.344 1 96.12 388 GLN B CA 1
ATOM 7879 C C . GLN B 1 388 ? -17.734 15.914 27.188 1 96.12 388 GLN B C 1
ATOM 7881 O O . GLN B 1 388 ? -18.531 14.992 27 1 96.12 388 GLN B O 1
ATOM 7886 N N . GLN B 1 389 ? -16.812 15.875 28.078 1 97.12 389 GLN B N 1
ATOM 7887 C CA . GLN B 1 389 ? -16.641 14.727 28.969 1 97.12 389 GLN B CA 1
ATOM 7888 C C . GLN B 1 389 ? -17.844 14.578 29.891 1 97.12 389 GLN B C 1
ATOM 7890 O O . GLN B 1 389 ? -18.359 13.469 30.078 1 97.12 389 GLN B O 1
ATOM 7895 N N . SER B 1 390 ? -18.344 15.648 30.344 1 95.44 390 SER B N 1
ATOM 7896 C CA . SER B 1 390 ? -19.516 15.617 31.203 1 95.44 390 SER B CA 1
ATOM 7897 C C . SER B 1 390 ? -20.75 15.188 30.438 1 95.44 390 SER B C 1
ATOM 7899 O O . SER B 1 390 ? -21.547 14.375 30.922 1 95.44 390 SER B O 1
ATOM 7901 N N . ALA B 1 391 ? -20.922 15.797 29.328 1 96 391 ALA B N 1
ATOM 7902 C CA . ALA B 1 391 ? -22.094 15.477 28.516 1 96 391 ALA B CA 1
ATOM 7903 C C . ALA B 1 391 ? -22.125 14 28.141 1 96 391 ALA B C 1
ATOM 7905 O O . ALA B 1 391 ? -23.172 13.359 28.219 1 96 391 ALA B O 1
ATOM 7906 N N . ARG B 1 392 ? -20.984 13.477 27.719 1 97 392 ARG B N 1
ATOM 7907 C CA . ARG B 1 392 ? -20.938 12.062 27.375 1 97 392 ARG B CA 1
ATOM 7908 C C . ARG B 1 392 ? -21.156 11.188 28.594 1 97 392 ARG B C 1
ATOM 7910 O O . ARG B 1 392 ? -21.766 10.117 28.5 1 97 392 ARG B O 1
ATOM 7917 N N . TYR B 1 393 ? -20.609 11.602 29.734 1 97.31 393 TYR B N 1
ATOM 7918 C CA . TYR B 1 393 ? -20.828 10.875 30.984 1 97.31 393 TYR B CA 1
ATOM 7919 C C . TYR B 1 393 ? -22.312 10.75 31.281 1 97.31 393 TYR B C 1
ATOM 7921 O O . TYR B 1 393 ? -22.797 9.664 31.625 1 97.31 393 TYR B O 1
ATOM 7929 N N . VAL B 1 394 ? -23.016 11.805 31.156 1 96.31 394 VAL B N 1
ATOM 7930 C CA . VAL B 1 394 ? -24.453 11.805 31.422 1 96.31 394 VAL B CA 1
ATOM 7931 C C . VAL B 1 394 ? -25.172 10.93 30.406 1 96.31 394 VAL B C 1
ATOM 7933 O O . VAL B 1 394 ? -26.156 10.25 30.734 1 96.31 394 VAL B O 1
ATOM 7936 N N . LYS B 1 395 ? -24.766 10.945 29.234 1 96.31 395 LYS B N 1
ATOM 7937 C CA . LYS B 1 395 ? -25.375 10.141 28.172 1 96.31 395 LYS B CA 1
ATOM 7938 C C . LYS B 1 395 ? -25.219 8.648 28.453 1 96.31 395 LYS B C 1
ATOM 7940 O O . LYS B 1 395 ? -26.172 7.883 28.312 1 96.31 395 LYS B O 1
ATOM 7945 N N . GLU B 1 396 ? -24.047 8.234 28.891 1 96.31 396 GLU B N 1
ATOM 7946 C CA . GLU B 1 396 ? -23.734 6.812 28.984 1 96.31 396 GLU B CA 1
ATOM 7947 C C . GLU B 1 396 ? -24 6.297 30.406 1 96.31 396 GLU B C 1
ATOM 7949 O O . GLU B 1 396 ? -24.375 5.137 30.578 1 96.31 396 GLU B O 1
ATOM 7954 N N . TYR B 1 397 ? -23.781 7.156 31.422 1 96.25 397 TYR B N 1
ATOM 7955 C CA . TYR B 1 397 ? -23.906 6.734 32.812 1 96.25 397 TYR B CA 1
ATOM 7956 C C . TYR B 1 397 ? -24.875 7.625 33.562 1 96.25 397 TYR B C 1
ATOM 7958 O O . TYR B 1 397 ? -24.672 7.926 34.75 1 96.25 397 TYR B O 1
ATOM 7966 N N . GLY B 1 398 ? -25.797 8.133 32.969 1 93.94 398 GLY B N 1
ATOM 7967 C CA . GLY B 1 398 ? -26.781 9.016 33.562 1 93.94 398 GLY B CA 1
ATOM 7968 C C . GLY B 1 398 ? -27.406 8.438 34.812 1 93.94 398 GLY B C 1
ATOM 7969 O O . GLY B 1 398 ? -27.734 9.172 35.75 1 93.94 398 GLY B O 1
ATOM 7970 N N . GLY B 1 399 ? -27.531 7.129 34.781 1 92.75 399 GLY B N 1
ATOM 7971 C CA . GLY B 1 399 ? -28.172 6.453 35.906 1 92.75 399 GLY B CA 1
ATOM 7972 C C . GLY B 1 399 ? -27.312 6.438 37.156 1 92.75 399 GLY B C 1
ATOM 7973 O O . GLY B 1 399 ? -27.812 6.266 38.281 1 92.75 399 GLY B O 1
ATOM 7974 N N . GLU B 1 400 ? -26.078 6.707 37 1 95 400 GLU B N 1
ATOM 7975 C CA . GLU B 1 400 ? -25.156 6.637 38.125 1 95 400 GLU B CA 1
ATOM 7976 C C . GLU B 1 400 ? -24.828 8.031 38.656 1 95 400 GLU B C 1
ATOM 7978 O O . GLU B 1 400 ? -24.078 8.172 39.625 1 95 400 GLU B O 1
ATOM 7983 N N . VAL B 1 401 ? -25.422 9.031 38.125 1 95.94 401 VAL B N 1
ATOM 7984 C CA . VAL B 1 401 ? -25.203 10.398 38.594 1 95.94 401 VAL B CA 1
ATOM 7985 C C . VAL B 1 401 ? -25.984 10.633 39.875 1 95.94 401 VAL B C 1
ATOM 7987 O O . VAL B 1 401 ? -27.219 10.469 39.906 1 95.94 401 VAL B O 1
ATOM 7990 N N . THR B 1 402 ? -25.281 11 40.938 1 95.38 402 THR B N 1
ATOM 7991 C CA . THR B 1 402 ? -25.906 11.219 42.219 1 95.38 402 THR B CA 1
ATOM 7992 C C . THR B 1 402 ? -26.719 12.516 42.219 1 95.38 402 THR B C 1
ATOM 7994 O O . THR B 1 402 ? -26.531 13.367 41.344 1 95.38 402 THR B O 1
ATOM 7997 N N . GLU B 1 403 ? -27.531 12.742 43.25 1 94.81 403 GLU B N 1
ATOM 7998 C CA . GLU B 1 403 ? -28.359 13.945 43.375 1 94.81 403 GLU B CA 1
ATOM 7999 C C . GLU B 1 403 ? -27.484 15.188 43.562 1 94.81 403 GLU B C 1
ATOM 8001 O O . GLU B 1 403 ? -27.797 16.25 43 1 94.81 403 GLU B O 1
ATOM 8006 N N . GLU B 1 404 ? -26.484 15.039 44.281 1 94.75 404 GLU B N 1
ATOM 8007 C CA . GLU B 1 404 ? -25.578 16.156 44.5 1 94.75 404 GLU B CA 1
ATOM 8008 C C . GLU B 1 404 ? -24.859 16.547 43.219 1 94.75 404 GLU B C 1
ATOM 8010 O O . GLU B 1 404 ? -24.719 17.734 42.938 1 94.75 404 GLU B O 1
ATOM 8015 N N . GLU B 1 405 ? -24.406 15.523 42.562 1 95.12 405 GLU B N 1
ATOM 8016 C CA . GLU B 1 405 ? -23.75 15.773 41.281 1 95.12 405 GLU B CA 1
ATOM 8017 C C . GLU B 1 405 ? -24.719 16.406 40.281 1 95.12 405 GLU B C 1
ATOM 8019 O O . GLU B 1 405 ? -24.344 17.328 39.531 1 95.12 405 GLU B O 1
ATOM 8024 N N . MET B 1 406 ? -25.859 15.945 40.25 1 94.88 406 MET B N 1
ATOM 8025 C CA . MET B 1 406 ? -26.891 16.453 39.344 1 94.88 406 MET B CA 1
ATOM 8026 C C . MET B 1 406 ? -27.203 17.922 39.625 1 94.88 406 MET B C 1
ATOM 8028 O O . MET B 1 406 ? -27.422 18.703 38.719 1 94.88 406 MET B O 1
ATOM 8032 N N . ALA B 1 407 ? -27.25 18.25 40.844 1 92.88 407 ALA B N 1
ATOM 8033 C CA . ALA B 1 407 ? -27.5 19.641 41.219 1 92.88 407 ALA B CA 1
ATOM 8034 C C . ALA B 1 407 ? -26.406 20.562 40.719 1 92.88 407 ALA B C 1
ATOM 8036 O O . ALA B 1 407 ? -26.672 21.656 40.25 1 92.88 407 ALA B O 1
ATOM 8037 N N . VAL B 1 408 ? -25.219 20.109 40.844 1 92.81 408 VAL B N 1
ATOM 8038 C CA . VAL B 1 408 ? -24.078 20.906 40.406 1 92.81 408 VAL B CA 1
ATOM 8039 C C . VAL B 1 408 ? -24.109 21.047 38.875 1 92.81 408 VAL B C 1
ATOM 8041 O O . VAL B 1 408 ? -23.938 22.141 38.344 1 92.81 408 VAL B O 1
ATOM 8044 N N . LEU B 1 409 ? -24.328 19.938 38.188 1 93.06 409 LEU B N 1
ATOM 8045 C CA . LEU B 1 409 ? -24.391 19.953 36.75 1 93.06 409 LEU B CA 1
ATOM 8046 C C . LEU B 1 409 ? -25.578 20.781 36.25 1 93.06 409 LEU B C 1
ATOM 8048 O O . LEU B 1 409 ? -25.484 21.469 35.25 1 93.06 409 LEU B O 1
ATOM 8052 N N . GLY B 1 410 ? -26.594 20.625 36.938 1 90.81 410 GLY B N 1
ATOM 8053 C CA . GLY B 1 410 ? -27.781 21.391 36.594 1 90.81 410 GLY B CA 1
ATOM 8054 C C . GLY B 1 410 ? -27.594 22.891 36.75 1 90.81 410 GLY B C 1
ATOM 8055 O O . GLY B 1 410 ? -28.234 23.672 36.062 1 90.81 410 GLY B O 1
ATOM 8056 N N . ASN B 1 411 ? -26.766 23.281 37.625 1 88.69 411 ASN B N 1
ATOM 8057 C CA . ASN B 1 411 ? -26.438 24.688 37.812 1 88.69 411 ASN B CA 1
ATOM 8058 C C . ASN B 1 411 ? -25.469 25.172 36.75 1 88.69 411 ASN B C 1
ATOM 8060 O O . ASN B 1 411 ? -25.453 26.359 36.406 1 88.69 411 ASN B O 1
ATOM 8064 N N . PHE B 1 412 ? -24.734 24.234 36.25 1 89.44 412 PHE B N 1
ATOM 8065 C CA . PHE B 1 412 ? -23.703 24.578 35.281 1 89.44 412 PHE B CA 1
ATOM 8066 C C . PHE B 1 412 ? -24.297 24.547 33.875 1 89.44 412 PHE B C 1
ATOM 8068 O O . PHE B 1 412 ? -24.031 25.438 33.062 1 89.44 412 PHE B O 1
ATOM 8075 N N . PHE B 1 413 ? -25.062 23.531 33.625 1 90.38 413 PHE B N 1
ATOM 8076 C CA . PHE B 1 413 ? -25.719 23.391 32.344 1 90.38 413 PHE B CA 1
ATOM 8077 C C . PHE B 1 413 ? -27.172 23.844 32.406 1 90.38 413 PHE B C 1
ATOM 8079 O O . PHE B 1 413 ? -27.906 23.422 33.281 1 90.38 413 PHE B O 1
ATOM 8086 N N . ASN B 1 414 ? -27.562 24.625 31.516 1 85.25 414 ASN B N 1
ATOM 8087 C CA . ASN B 1 414 ? -28.938 25.109 31.5 1 85.25 414 ASN B CA 1
ATOM 8088 C C . ASN B 1 414 ? -29.922 24 31.125 1 85.25 414 ASN B C 1
ATOM 8090 O O . ASN B 1 414 ? -31.109 24.094 31.438 1 85.25 414 ASN B O 1
ATOM 8094 N N . ASP B 1 415 ? -29.438 23.047 30.469 1 86 415 ASP B N 1
ATOM 8095 C CA . ASP B 1 415 ? -30.297 21.969 29.984 1 86 415 ASP B CA 1
ATOM 8096 C C . ASP B 1 415 ? -29.672 20.609 30.297 1 86 415 ASP B C 1
ATOM 8098 O O . ASP B 1 415 ? -29.391 19.828 29.391 1 86 415 ASP B O 1
ATOM 8102 N N . TYR B 1 416 ? -29.672 20.344 31.562 1 90.38 416 TYR B N 1
ATOM 8103 C CA . TYR B 1 416 ? -29.031 19.125 32 1 90.38 416 TYR B CA 1
ATOM 8104 C C . TYR B 1 416 ? -29.734 17.891 31.453 1 90.38 416 TYR B C 1
ATOM 8106 O O . TYR B 1 416 ? -29.078 16.969 30.969 1 90.38 416 TYR B O 1
ATOM 8114 N N . TYR B 1 417 ? -31.031 17.844 31.422 1 90.94 417 TYR B N 1
ATOM 8115 C CA . TYR B 1 417 ? -31.797 16.656 31.062 1 90.94 417 TYR B CA 1
ATOM 8116 C C . TYR B 1 417 ? -31.688 16.359 29.578 1 90.94 417 TYR B C 1
ATOM 8118 O O . TYR B 1 417 ? -31.844 15.219 29.156 1 90.94 417 TYR B O 1
ATOM 8126 N N . ASN B 1 418 ? -31.375 17.344 28.797 1 92.69 418 ASN B N 1
ATOM 8127 C CA . ASN B 1 418 ? -31.281 17.141 27.359 1 92.69 418 ASN B CA 1
ATOM 8128 C C . ASN B 1 418 ? -29.828 16.984 26.906 1 92.69 418 ASN B C 1
ATOM 8130 O O . ASN B 1 418 ? -29.562 16.875 25.703 1 92.69 418 ASN B O 1
ATOM 8134 N N . LEU B 1 419 ? -28.938 16.875 27.797 1 92.56 419 LEU B N 1
ATOM 8135 C CA . LEU B 1 419 ? -27.516 16.812 27.469 1 92.56 419 LEU B CA 1
ATOM 8136 C C . LEU B 1 419 ? -27.219 15.609 26.578 1 92.56 419 LEU B C 1
ATOM 8138 O O . LEU B 1 419 ? -26.422 15.703 25.641 1 92.56 419 LEU B O 1
ATOM 8142 N N . PRO B 1 420 ? -27.812 14.445 26.844 1 93.69 420 PRO B N 1
ATOM 8143 C CA . PRO B 1 420 ? -27.547 13.281 25.984 1 93.69 420 PRO B CA 1
ATOM 8144 C C . PRO B 1 420 ? -27.922 13.523 24.531 1 93.69 420 PRO B C 1
ATOM 8146 O O . PRO B 1 420 ? -27.25 13.031 23.625 1 93.69 420 PRO B O 1
ATOM 8149 N N . GLU B 1 421 ? -28.875 14.297 24.25 1 93.06 421 GLU B N 1
ATOM 8150 C CA . GLU B 1 421 ? -29.344 14.57 22.891 1 93.06 421 GLU B CA 1
ATOM 8151 C C . GLU B 1 421 ? -28.516 15.68 22.25 1 93.06 421 GLU B C 1
ATOM 8153 O O . GLU B 1 421 ? -28.328 15.688 21.031 1 93.06 421 GLU B O 1
ATOM 8158 N N . ILE B 1 422 ? -28.109 16.547 23.062 1 92.94 422 ILE B N 1
ATOM 8159 C CA . ILE B 1 422 ? -27.359 17.703 22.578 1 92.94 422 ILE B CA 1
ATOM 8160 C C . ILE B 1 422 ? -25.922 17.297 22.266 1 92.94 422 ILE B C 1
ATOM 8162 O O . ILE B 1 422 ? -25.266 17.906 21.422 1 92.94 422 ILE B O 1
ATOM 8166 N N . TYR B 1 423 ? -25.484 16.266 22.891 1 94.38 423 TYR B N 1
ATOM 8167 C CA . TYR B 1 423 ? -24.094 15.836 22.797 1 94.38 423 TYR B CA 1
ATOM 8168 C C . TYR B 1 423 ? -23.766 15.406 21.359 1 94.38 423 TYR B C 1
ATOM 8170 O O . TYR B 1 423 ? -24.406 14.516 20.812 1 94.38 423 TYR B O 1
ATOM 8178 N N . GLU B 1 424 ? -22.766 16.141 20.781 1 93.19 424 GLU B N 1
ATOM 8179 C CA . GLU B 1 424 ? -22.141 15.781 19.516 1 93.19 424 GLU B CA 1
ATOM 8180 C C . GLU B 1 424 ? -20.672 15.406 19.719 1 93.19 424 GLU B C 1
ATOM 8182 O O . GLU B 1 424 ? -19.859 16.25 20.078 1 93.19 424 GLU B O 1
ATOM 8187 N N . PRO B 1 425 ? -20.328 14.219 19.375 1 94.25 425 PRO B N 1
ATOM 8188 C CA . PRO B 1 425 ? -19.016 13.711 19.734 1 94.25 425 PRO B CA 1
ATOM 8189 C C . PRO B 1 425 ? -17.875 14.492 19.078 1 94.25 425 PRO B C 1
ATOM 8191 O O . PRO B 1 425 ? -16.781 14.602 19.641 1 94.25 425 PRO B O 1
ATOM 8194 N N . PHE B 1 426 ? -18.094 15.094 17.922 1 92 426 PHE B N 1
ATOM 8195 C CA . PHE B 1 426 ? -16.984 15.633 17.141 1 92 426 PHE B CA 1
ATOM 8196 C C . PHE B 1 426 ? -16.984 17.156 17.188 1 92 426 PHE B C 1
ATOM 8198 O O . PHE B 1 426 ? -16.141 17.812 16.562 1 92 426 PHE B O 1
ATOM 8205 N N . CYS B 1 427 ? -17.906 17.766 17.875 1 90.94 427 CYS B N 1
ATOM 8206 C CA . CYS B 1 427 ? -18.047 19.203 18 1 90.94 427 CYS B CA 1
ATOM 8207 C C . CYS B 1 427 ? -18.625 19.594 19.344 1 90.94 427 CYS B C 1
ATOM 8209 O O . CYS B 1 427 ? -19.703 19.125 19.719 1 90.94 427 CYS B O 1
ATOM 8211 N N . ALA B 1 428 ? -17.984 20.484 20.047 1 91.88 428 ALA B N 1
ATOM 8212 C CA . ALA B 1 428 ? -18.375 20.828 21.422 1 91.88 428 ALA B CA 1
ATOM 8213 C C . ALA B 1 428 ? -19.344 22 21.438 1 91.88 428 ALA B C 1
ATOM 8215 O O . ALA B 1 428 ? -19.891 22.344 22.484 1 91.88 428 ALA B O 1
ATOM 8216 N N . ASP B 1 429 ? -19.609 22.609 20.344 1 86.25 429 ASP B N 1
ATOM 8217 C CA . ASP B 1 429 ? -20.391 23.844 20.281 1 86.25 429 ASP B CA 1
ATOM 8218 C C . ASP B 1 429 ? -21.812 23.625 20.781 1 86.25 429 ASP B C 1
ATOM 8220 O O . ASP B 1 429 ? -22.375 24.484 21.469 1 86.25 429 ASP B O 1
ATOM 8224 N N . SER B 1 430 ? -22.375 22.516 20.438 1 88 430 SER B N 1
ATOM 8225 C CA . SER B 1 430 ? -23.75 22.25 20.828 1 88 430 SER B CA 1
ATOM 8226 C C . SER B 1 430 ? -23.891 22.203 22.359 1 88 430 SER B C 1
ATOM 8228 O O . SER B 1 430 ? -24.844 22.734 22.906 1 88 430 SER B O 1
ATOM 8230 N N . VAL B 1 431 ? -22.969 21.641 22.984 1 90.75 431 VAL B N 1
ATOM 8231 C CA . VAL B 1 431 ? -23 21.547 24.438 1 90.75 431 VAL B CA 1
ATOM 8232 C C . VAL B 1 431 ? -22.594 22.875 25.047 1 90.75 431 VAL B C 1
ATOM 8234 O O . VAL B 1 431 ? -23.219 23.328 26.016 1 90.75 431 VAL B O 1
ATOM 8237 N N . LYS B 1 432 ? -21.609 23.5 24.469 1 87.81 432 LYS B N 1
ATOM 8238 C CA . LYS B 1 432 ? -21.062 24.75 24.969 1 87.81 432 LYS B CA 1
ATOM 8239 C C . LYS B 1 432 ? -22.125 25.844 24.969 1 87.81 432 LYS B C 1
ATOM 8241 O O . LYS B 1 432 ? -22.156 26.688 25.875 1 87.81 432 LYS B O 1
ATOM 8246 N N . ASN B 1 433 ? -22.906 25.812 24.047 1 82.31 433 ASN B N 1
ATOM 8247 C CA . ASN B 1 433 ? -23.906 26.859 23.891 1 82.31 433 ASN B CA 1
ATOM 8248 C C . ASN B 1 433 ? -25 26.75 24.953 1 82.31 433 ASN B C 1
ATOM 8250 O O . ASN B 1 433 ? -25.766 27.688 25.156 1 82.31 433 ASN B O 1
ATOM 8254 N N . THR B 1 434 ? -24.969 25.703 25.656 1 81.38 434 THR B N 1
ATOM 8255 C CA . THR B 1 434 ? -25.984 25.531 26.688 1 81.38 434 THR B CA 1
ATOM 8256 C C . THR B 1 434 ? -25.469 25.984 28.047 1 81.38 434 THR B C 1
ATOM 8258 O O . THR B 1 434 ? -26.203 25.984 29.031 1 81.38 434 THR B O 1
ATOM 8261 N N . VAL B 1 435 ? -24.328 26.391 28.156 1 80.75 435 VAL B N 1
ATOM 8262 C CA . VAL B 1 435 ? -23.688 26.625 29.438 1 80.75 435 VAL B CA 1
ATOM 8263 C C . VAL B 1 435 ? -23.781 28.109 29.797 1 80.75 435 VAL B C 1
ATOM 8265 O O . VAL B 1 435 ? -23.562 28.969 28.953 1 80.75 435 VAL B O 1
ATOM 8268 N N . PHE B 1 436 ? -24.344 28.344 31 1 70.69 436 PHE B N 1
ATOM 8269 C CA . PHE B 1 436 ? -24.281 29.656 31.625 1 70.69 436 PHE B CA 1
ATOM 8270 C C . PHE B 1 436 ? -23.312 29.656 32.781 1 70.69 436 PHE B C 1
ATOM 8272 O O . PHE B 1 436 ? -23.562 29.016 33.812 1 70.69 436 PHE B O 1
ATOM 8279 N N . VAL B 1 437 ? -22.141 29.984 32.5 1 65.75 437 VAL B N 1
ATOM 8280 C CA . VAL B 1 437 ? -21.109 29.844 33.531 1 65.75 437 VAL B CA 1
ATOM 8281 C C . VAL B 1 437 ? -21.172 31.031 34.5 1 65.75 437 VAL B C 1
ATOM 8283 O O . VAL B 1 437 ? -21.094 32.188 34.062 1 65.75 437 VAL B O 1
ATOM 8286 N N . GLN B 1 438 ? -21.594 30.719 35.719 1 70.56 438 GLN B N 1
ATOM 8287 C CA . GLN B 1 438 ? -21.328 31.641 36.812 1 70.56 438 GLN B CA 1
ATOM 8288 C C . GLN B 1 438 ? -20.016 31.312 37.5 1 70.56 438 GLN B C 1
ATOM 8290 O O . GLN B 1 438 ? -19.781 30.172 37.906 1 70.56 438 GLN B O 1
ATOM 8295 N N . LYS B 1 439 ? -19.094 32.219 37.562 1 74.56 439 LYS B N 1
ATOM 8296 C CA . LYS B 1 439 ? -17.734 32.062 38.094 1 74.56 439 LYS B CA 1
ATOM 8297 C C . LYS B 1 439 ? -17.766 31.375 39.438 1 74.56 439 LYS B C 1
ATOM 8299 O O . LYS B 1 439 ? -16.859 30.594 39.781 1 74.56 439 LYS B O 1
ATOM 8304 N N . GLU B 1 440 ? -18.797 31.609 40.125 1 76.06 440 GLU B N 1
ATOM 8305 C CA . GLU B 1 440 ? -18.891 31.094 41.5 1 76.06 440 GLU B CA 1
ATOM 8306 C C . GLU B 1 440 ? -19.094 29.578 41.5 1 76.06 440 GLU B C 1
ATOM 8308 O O . GLU B 1 440 ? -18.734 28.906 42.469 1 76.06 440 GLU B O 1
ATOM 8313 N N . ASN B 1 441 ? -19.531 29.125 40.469 1 82.62 441 ASN B N 1
ATOM 8314 C CA . ASN B 1 441 ? -19.891 27.703 40.469 1 82.62 441 ASN B CA 1
ATOM 8315 C C . ASN B 1 441 ? -18.812 26.875 39.75 1 82.62 441 ASN B C 1
ATOM 8317 O O . ASN B 1 441 ? -18.906 25.641 39.719 1 82.62 441 ASN B O 1
ATOM 8321 N N . LEU B 1 442 ? -17.844 27.453 39.344 1 89.5 442 LEU B N 1
ATOM 8322 C CA . LEU B 1 442 ? -16.828 26.75 38.562 1 89.5 442 LEU B CA 1
ATOM 8323 C C . LEU B 1 442 ? -16.047 25.766 39.406 1 89.5 442 LEU B C 1
ATOM 8325 O O . LEU B 1 442 ? -15.703 24.672 38.969 1 89.5 442 LEU B O 1
ATOM 8329 N N . GLY B 1 443 ? -15.711 26.188 40.594 1 91.44 443 GLY B N 1
ATOM 8330 C CA . GLY B 1 443 ? -15 25.297 41.469 1 91.44 443 GLY B CA 1
ATOM 8331 C C . GLY B 1 443 ? -15.758 24.016 41.781 1 91.44 443 GLY B C 1
ATOM 8332 O O . GLY B 1 443 ? -15.188 22.922 41.75 1 91.44 443 GLY B O 1
ATOM 8333 N N . LYS B 1 444 ? -16.984 24.172 42.031 1 92.75 444 LYS B N 1
ATOM 8334 C CA . LYS B 1 444 ? -17.828 23.016 42.312 1 92.75 444 LYS B CA 1
ATOM 8335 C C . LYS B 1 444 ? -17.969 22.141 41.062 1 92.75 444 LYS B C 1
ATOM 8337 O O . LYS B 1 444 ? -18 20.906 41.188 1 92.75 444 LYS B O 1
ATOM 8342 N N . TYR B 1 445 ? -18.062 22.75 40.031 1 93.31 445 TYR B N 1
ATOM 8343 C CA . TYR B 1 445 ? -18.172 22 38.781 1 93.31 445 TYR B CA 1
ATOM 8344 C C . TYR B 1 445 ? -16.938 21.141 38.531 1 93.31 445 TYR B C 1
ATOM 8346 O O . TYR B 1 445 ? -17.047 19.953 38.25 1 93.31 445 TYR B O 1
ATOM 8354 N N . PHE B 1 446 ? -15.789 21.719 38.75 1 95.06 446 PHE B N 1
ATOM 8355 C CA . PHE B 1 446 ? -14.555 21 38.469 1 95.06 446 PHE B CA 1
ATOM 8356 C C . PHE B 1 446 ? -14.367 19.844 39.469 1 95.06 446 PHE B C 1
ATOM 8358 O O . PHE B 1 446 ? -13.852 18.797 39.094 1 95.06 446 PHE B O 1
ATOM 8365 N N . LEU B 1 447 ? -14.742 20.094 40.625 1 95.56 447 LEU B N 1
ATOM 8366 C CA . LEU B 1 447 ? -14.664 19.031 41.625 1 95.56 447 LEU B CA 1
ATOM 8367 C C . LEU B 1 447 ? -15.57 17.859 41.25 1 95.56 447 LEU B C 1
ATOM 8369 O O . LEU B 1 447 ? -15.164 16.703 41.344 1 95.56 447 LEU B O 1
ATOM 8373 N N . THR B 1 448 ? -16.734 18.203 40.844 1 96.06 448 THR B N 1
ATOM 8374 C CA . THR B 1 448 ? -17.688 17.172 40.438 1 96.06 448 THR B CA 1
ATOM 8375 C C . THR B 1 448 ? -17.188 16.484 39.156 1 96.06 448 THR B C 1
ATOM 8377 O O . THR B 1 448 ? -17.266 15.258 39.031 1 96.06 448 THR B O 1
ATOM 8380 N N . TRP B 1 449 ? -16.734 17.281 38.25 1 96.38 449 TRP B N 1
ATOM 8381 C CA . TRP B 1 449 ? -16.141 16.766 37.031 1 96.38 449 TRP B CA 1
ATOM 8382 C C . TRP B 1 449 ? -15.016 15.781 37.312 1 96.38 449 TRP B C 1
ATOM 8384 O O . TRP B 1 449 ? -14.945 14.703 36.719 1 96.38 449 TRP B O 1
ATOM 8394 N N . PHE B 1 450 ? -14.18 16.078 38.219 1 97.06 450 PHE B N 1
ATOM 8395 C CA . PHE B 1 450 ? -13.047 15.25 38.625 1 97.06 450 PHE B CA 1
ATOM 8396 C C . PHE B 1 450 ? -13.523 13.953 39.25 1 97.06 450 PHE B C 1
ATOM 8398 O O . PHE B 1 450 ? -13.008 12.875 38.938 1 97.06 450 PHE B O 1
ATOM 8405 N N . LYS B 1 451 ? -14.477 14.031 40.094 1 96.31 451 LYS B N 1
ATOM 8406 C CA . LYS B 1 451 ? -15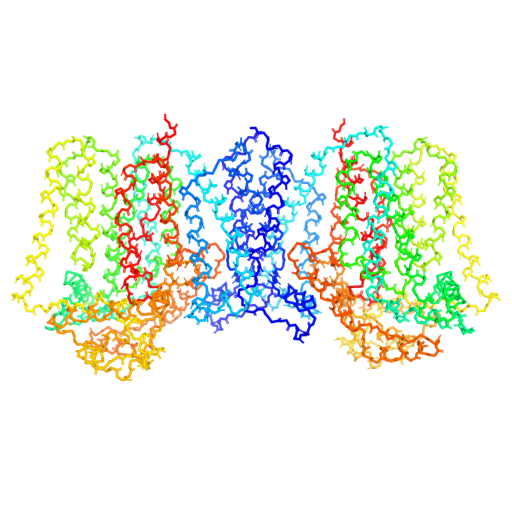.031 12.852 40.75 1 96.31 451 LYS B CA 1
ATOM 8407 C C . LYS B 1 451 ? -15.656 11.891 39.75 1 96.31 451 LYS B C 1
ATOM 8409 O O . LYS B 1 451 ? -15.445 10.68 39.812 1 96.31 451 LYS B O 1
ATOM 8414 N N . MET B 1 452 ? -16.375 12.445 38.906 1 96.88 452 MET B N 1
ATOM 8415 C CA . MET B 1 452 ? -17.031 11.641 37.875 1 96.88 452 MET B CA 1
ATOM 8416 C C . MET B 1 452 ? -15.992 10.984 36.938 1 96.88 452 MET B C 1
ATOM 8418 O O . MET B 1 452 ? -16.156 9.836 36.562 1 96.88 452 MET B O 1
ATOM 8422 N N . GLY B 1 453 ? -14.93 11.695 36.656 1 97.19 453 GLY B N 1
ATOM 8423 C CA . GLY B 1 453 ? -13.852 11.148 35.844 1 97.19 453 GLY B CA 1
ATOM 8424 C C . GLY B 1 453 ? -13.148 9.977 36.5 1 97.19 453 GLY B C 1
ATOM 8425 O O . GLY B 1 453 ? -12.719 9.039 35.812 1 97.19 453 GLY B O 1
ATOM 8426 N N . LEU B 1 454 ? -13 10.023 37.75 1 97.12 454 LEU B N 1
ATOM 8427 C CA . LEU B 1 454 ? -12.359 8.945 38.5 1 97.12 454 LEU B CA 1
ATOM 8428 C C . LEU B 1 454 ? -13.258 7.711 38.562 1 97.12 454 LEU B C 1
ATOM 8430 O O . LEU B 1 454 ? -12.773 6.578 38.531 1 97.12 454 LEU B O 1
ATOM 8434 N N . LYS B 1 455 ? -14.57 7.969 38.594 1 96.5 455 LYS B N 1
ATOM 8435 C CA . LYS B 1 455 ? -15.523 6.863 38.625 1 96.5 455 LYS B CA 1
ATOM 8436 C C . LYS B 1 455 ? -15.5 6.098 37.312 1 96.5 455 LYS B C 1
ATOM 8438 O O . LYS B 1 455 ? -15.531 4.867 37.281 1 96.5 455 LYS B O 1
ATOM 8443 N N . HIS B 1 456 ? -15.516 6.812 36.25 1 97.12 456 HIS B N 1
ATOM 8444 C CA . HIS B 1 456 ? -15.508 6.211 34.906 1 97.12 456 HIS B CA 1
ATOM 8445 C C . HIS B 1 456 ? -14.484 6.887 34 1 97.12 456 HIS B C 1
ATOM 8447 O O . HIS B 1 456 ? -14.844 7.59 33.062 1 97.12 456 HIS B O 1
ATOM 8453 N N . PRO B 1 457 ? -13.211 6.629 34.156 1 96.62 457 PRO B N 1
ATOM 8454 C CA . PRO B 1 457 ? -12.172 7.281 33.344 1 96.62 457 PRO B CA 1
ATOM 8455 C C . PRO B 1 457 ? -12.273 6.941 31.859 1 96.62 457 PRO B C 1
ATOM 8457 O O . PRO B 1 457 ? -11.859 7.738 31.016 1 96.62 457 PRO B O 1
ATOM 8460 N N . GLY B 1 458 ? -12.859 5.816 31.531 1 95.88 458 GLY B N 1
ATOM 8461 C CA . GLY B 1 458 ? -13 5.402 30.141 1 95.88 458 GLY B CA 1
ATOM 8462 C C . GLY B 1 458 ? -13.852 6.355 29.328 1 95.88 458 GLY B C 1
ATOM 8463 O O . GLY B 1 458 ? -13.5 6.68 28.188 1 95.88 458 GLY B O 1
ATOM 8464 N N . VAL B 1 459 ? -14.961 6.793 29.891 1 96.94 459 VAL B N 1
ATOM 8465 C CA . VAL B 1 459 ? -15.875 7.676 29.172 1 96.94 459 VAL B CA 1
ATOM 8466 C C . VAL B 1 459 ? -15.195 9.023 28.922 1 96.94 459 VAL B C 1
ATOM 8468 O O . VAL B 1 459 ? -15.398 9.648 27.875 1 96.94 459 VAL B O 1
ATOM 8471 N N . TYR B 1 460 ? -14.367 9.508 29.891 1 97.31 460 TYR B N 1
ATOM 8472 C CA . TYR B 1 460 ? -13.609 10.742 29.734 1 97.31 460 TYR B CA 1
ATOM 8473 C C . TYR B 1 460 ? -12.602 10.625 28.594 1 97.31 460 TYR B C 1
ATOM 8475 O O . TYR B 1 460 ? -12.445 11.547 27.797 1 97.31 460 TYR B O 1
ATOM 8483 N N . PHE B 1 461 ? -12.023 9.492 28.609 1 96.75 461 PHE B N 1
ATOM 8484 C CA . PHE B 1 461 ? -11.047 9.227 27.547 1 96.75 461 PHE B CA 1
ATOM 8485 C C . PHE B 1 461 ? -11.727 9.164 26.188 1 96.75 461 PHE B C 1
ATOM 8487 O O . PHE B 1 461 ? -11.227 9.727 25.219 1 96.75 461 PHE B O 1
ATOM 8494 N N . ASP B 1 462 ? -12.836 8.516 26.125 1 97.25 462 ASP B N 1
ATOM 8495 C CA . ASP B 1 462 ? -13.586 8.398 24.875 1 97.25 462 ASP B CA 1
ATOM 8496 C C . ASP B 1 462 ? -14.023 9.766 24.359 1 97.25 462 ASP B C 1
ATOM 8498 O O . ASP B 1 462 ? -13.922 10.055 23.172 1 97.25 462 ASP B O 1
ATOM 8502 N N . ALA B 1 463 ? -14.508 10.555 25.281 1 97.25 463 ALA B N 1
ATOM 8503 C CA . ALA B 1 463 ? -14.945 11.891 24.906 1 97.25 463 ALA B CA 1
ATOM 8504 C C . ALA B 1 463 ? -13.773 12.719 24.359 1 97.25 463 ALA B C 1
ATOM 8506 O O . ALA B 1 463 ? -13.922 13.445 23.375 1 97.25 463 ALA B O 1
ATOM 8507 N N . PHE B 1 464 ? -12.68 12.594 25.016 1 97.12 464 PHE B N 1
ATOM 8508 C CA . PHE B 1 464 ? -11.492 13.32 24.594 1 97.12 464 PHE B CA 1
ATOM 8509 C C . PHE B 1 464 ? -11.031 12.867 23.219 1 97.12 464 PHE B C 1
ATOM 8511 O O . PHE B 1 464 ? -10.727 13.695 22.359 1 97.12 464 PHE B O 1
ATOM 8518 N N . MET B 1 465 ? -11 11.617 23.016 1 96.75 465 MET B N 1
ATOM 8519 C CA . MET B 1 465 ? -10.531 11.078 21.734 1 96.75 465 MET B CA 1
ATOM 8520 C C . MET B 1 465 ? -11.484 11.438 20.609 1 96.75 465 MET B C 1
ATOM 8522 O O . MET B 1 465 ? -11.047 11.742 19.5 1 96.75 465 MET B O 1
ATOM 8526 N N . CYS B 1 466 ? -12.711 11.367 20.859 1 96.75 466 CYS B N 1
ATOM 8527 C CA . CYS B 1 466 ? -13.688 11.727 19.844 1 96.75 466 CYS B CA 1
ATOM 8528 C C . CYS B 1 466 ? -13.539 13.188 19.438 1 96.75 466 CYS B C 1
ATOM 8530 O O . CYS B 1 466 ? -13.625 13.516 18.25 1 96.75 466 CYS B O 1
ATOM 8532 N N . LEU B 1 467 ? -13.234 13.992 20.375 1 96 467 LEU B N 1
ATOM 8533 C CA . LEU B 1 467 ? -13.117 15.422 20.125 1 96 467 LEU B CA 1
ATOM 8534 C C . LEU B 1 467 ? -11.781 15.75 19.469 1 96 467 LEU B C 1
ATOM 8536 O O . LEU B 1 467 ? -11.609 16.844 18.922 1 96 467 LEU B O 1
ATOM 8540 N N . ASN B 1 468 ? -10.828 14.766 19.438 1 96.81 468 ASN B N 1
ATOM 8541 C CA . ASN B 1 468 ? -9.477 15.172 19.078 1 96.81 468 ASN B CA 1
ATOM 8542 C C . ASN B 1 468 ? -8.859 14.211 18.062 1 96.81 468 ASN B C 1
ATOM 8544 O O . ASN B 1 468 ? -7.719 14.406 17.625 1 96.81 468 ASN B O 1
ATOM 8548 N N . TYR B 1 469 ? -9.492 13.188 17.625 1 95.62 469 TYR B N 1
ATOM 8549 C CA . TYR B 1 469 ? -8.852 12.172 16.797 1 95.62 469 TYR B CA 1
ATOM 8550 C C . TYR B 1 469 ? -8.32 12.773 15.508 1 95.62 469 TYR B C 1
ATOM 8552 O O . TYR B 1 469 ? -7.309 12.328 14.969 1 95.62 469 TYR B O 1
ATOM 8560 N N . GLY B 1 470 ? -8.938 13.852 14.992 1 94.56 470 GLY B N 1
ATOM 8561 C CA . GLY B 1 470 ? -8.5 14.516 13.773 1 94.56 470 GLY B CA 1
ATOM 8562 C C . GLY B 1 470 ? -7.172 15.234 13.93 1 94.56 470 GLY B C 1
ATOM 8563 O O . GLY B 1 470 ? -6.418 15.383 12.969 1 94.56 470 GLY B O 1
ATOM 8564 N N . TYR B 1 471 ? -6.836 15.664 15.109 1 96.62 471 TYR B N 1
ATOM 8565 C CA . TYR B 1 471 ? -5.574 16.344 15.391 1 96.62 471 TYR B CA 1
ATOM 8566 C C . TYR B 1 471 ? -4.48 15.336 15.727 1 96.62 471 TYR B C 1
ATOM 8568 O O . TYR B 1 471 ? -3.297 15.602 15.523 1 96.62 471 TYR B O 1
ATOM 8576 N N . LEU B 1 472 ? -4.91 14.258 16.234 1 97.19 472 LEU B N 1
ATOM 8577 C CA . LEU B 1 472 ? -3.963 13.336 16.844 1 97.19 472 LEU B CA 1
ATOM 8578 C C . LEU B 1 472 ? -3.348 12.414 15.797 1 97.19 472 LEU B C 1
ATOM 8580 O O . LEU B 1 472 ? -2.234 11.914 15.977 1 97.19 472 LEU B O 1
ATOM 8584 N N . SER B 1 473 ? -4.082 12.18 14.727 1 94.75 473 SER B N 1
ATOM 8585 C CA . SER B 1 473 ? -3.564 11.312 13.672 1 94.75 473 SER B CA 1
ATOM 8586 C C . SER B 1 473 ? -4.047 11.766 12.297 1 94.75 473 SER B C 1
ATOM 8588 O O . SER B 1 473 ? -5.105 12.391 12.18 1 94.75 473 SER B O 1
ATOM 8590 N N . PRO B 1 474 ? -3.211 11.5 11.281 1 93.38 474 PRO B N 1
ATOM 8591 C CA . PRO B 1 474 ? -3.598 11.898 9.922 1 93.38 474 PRO B CA 1
ATOM 8592 C C . PRO B 1 474 ? -4.605 10.938 9.297 1 93.38 474 PRO B C 1
ATOM 8594 O O . PRO B 1 474 ? -4.309 10.305 8.281 1 93.38 474 PRO B O 1
ATOM 8597 N N . ILE B 1 475 ? -5.816 10.93 9.805 1 89.88 475 ILE B N 1
ATOM 8598 C CA . ILE B 1 475 ? -6.848 10.023 9.32 1 89.88 475 ILE B CA 1
ATOM 8599 C C . ILE B 1 475 ? -8.094 10.812 8.93 1 89.88 475 ILE B C 1
ATOM 8601 O O . ILE B 1 475 ? -9.07 10.234 8.438 1 89.88 475 ILE B O 1
ATOM 8605 N N . GLU B 1 476 ? -8.047 12.094 9.219 1 87.94 476 GLU B N 1
ATOM 8606 C CA . GLU B 1 476 ? -9.188 12.953 8.922 1 87.94 476 GLU B CA 1
ATOM 8607 C C . GLU B 1 476 ? -8.742 14.227 8.211 1 87.94 476 GLU B C 1
ATOM 8609 O O . GLU B 1 476 ? -7.723 14.828 8.57 1 87.94 476 GLU B O 1
ATOM 8614 N N . GLN B 1 477 ? -9.523 14.555 7.191 1 85.38 477 GLN B N 1
ATOM 8615 C CA . GLN B 1 477 ? -9.234 15.789 6.469 1 85.38 477 GLN B CA 1
ATOM 8616 C C . GLN B 1 477 ? -9.703 17 7.262 1 85.38 477 GLN B C 1
ATOM 8618 O O . GLN B 1 477 ? -10.477 16.875 8.211 1 85.38 477 GLN B O 1
ATOM 8623 N N . ASN B 1 478 ? -9.211 18.125 6.859 1 84.94 478 ASN B N 1
ATOM 8624 C CA . ASN B 1 478 ? -9.555 19.359 7.559 1 84.94 478 ASN B CA 1
ATOM 8625 C C . ASN B 1 478 ? -11.031 19.703 7.406 1 84.94 478 ASN B C 1
ATOM 8627 O O . ASN B 1 478 ? -11.633 19.438 6.359 1 84.94 478 ASN B O 1
ATOM 8631 N N . ALA B 1 479 ? -11.586 20.234 8.391 1 75.88 479 ALA B N 1
ATOM 8632 C CA . ALA B 1 479 ? -13.016 20.531 8.453 1 75.88 479 ALA B CA 1
ATOM 8633 C C . ALA B 1 479 ? -13.391 21.641 7.48 1 75.88 479 ALA B C 1
ATOM 8635 O O . ALA B 1 479 ? -14.516 21.688 6.977 1 75.88 479 ALA B O 1
ATOM 8636 N N . GLU B 1 480 ? -12.484 22.531 7.238 1 75.75 480 GLU B N 1
ATOM 8637 C CA . GLU B 1 480 ? -12.766 23.719 6.434 1 75.75 480 GLU B CA 1
ATOM 8638 C C . GLU B 1 480 ? -12.953 23.344 4.965 1 75.75 480 GLU B C 1
ATOM 8640 O O . GLU B 1 480 ? -13.602 24.078 4.215 1 75.75 480 GLU B O 1
ATOM 8645 N N . ALA B 1 481 ? -12.359 22.312 4.551 1 62.53 481 ALA B N 1
ATOM 8646 C CA . ALA B 1 481 ? -12.438 21.875 3.156 1 62.53 481 ALA B CA 1
ATOM 8647 C C . ALA B 1 481 ? -13.852 21.422 2.801 1 62.53 481 ALA B C 1
ATOM 8649 O O . ALA B 1 481 ? -14.297 21.594 1.665 1 62.53 481 ALA B O 1
ATOM 8650 N N . ASN B 1 482 ? -14.508 20.75 3.684 1 57.47 482 ASN B N 1
ATOM 8651 C CA . ASN B 1 482 ? -15.812 20.188 3.359 1 57.47 482 ASN B CA 1
ATOM 8652 C C . ASN B 1 482 ? -16.906 21.25 3.408 1 57.47 482 ASN B C 1
ATOM 8654 O O . ASN B 1 482 ? -18.016 21.031 2.943 1 57.47 482 ASN B O 1
ATOM 8658 N N . GLY B 1 483 ? -16.531 22.516 3.414 1 55.38 483 GLY B N 1
ATOM 8659 C CA . GLY B 1 483 ? -17.531 23.594 3.352 1 55.38 483 GLY B CA 1
ATOM 8660 C C . GLY B 1 483 ? -18.688 23.375 4.309 1 55.38 483 GLY B C 1
ATOM 8661 O O . GLY B 1 483 ? -19.766 23.922 4.102 1 55.38 483 GLY B O 1
ATOM 8662 N N . ASP B 1 484 ? -18.781 22.422 5.113 1 47.62 484 ASP B N 1
ATOM 8663 C CA . ASP B 1 484 ? -19.969 21.891 5.773 1 47.62 484 ASP B CA 1
ATOM 8664 C C . ASP B 1 484 ? -20.562 22.922 6.742 1 47.62 484 ASP B C 1
ATOM 8666 O O . ASP B 1 484 ? -20.562 22.703 7.957 1 47.62 484 ASP B O 1
ATOM 8670 N N . MET B 1 485 ? -20.406 24.172 6.375 1 46.12 485 MET B N 1
ATOM 8671 C CA . MET B 1 485 ? -21.234 24.969 7.281 1 46.12 485 MET B CA 1
ATOM 8672 C C . MET B 1 485 ? -22.703 24.609 7.117 1 46.12 485 MET B C 1
ATOM 8674 O O . MET B 1 485 ? -23.203 24.484 5.992 1 46.12 485 MET B O 1
ATOM 8678 N N . PRO B 1 486 ? -23.344 24.25 8.164 1 41.88 486 PRO B N 1
ATOM 8679 C CA . PRO B 1 486 ? -24.766 23.984 8.031 1 41.88 486 PRO B CA 1
ATOM 8680 C C . PRO B 1 486 ? -25.5 25.047 7.223 1 41.88 486 PRO B C 1
ATOM 8682 O O . PRO B 1 486 ? -25.125 26.234 7.273 1 41.88 486 PRO B O 1
ATOM 8685 N N . THR B 1 487 ? -26.375 24.672 6.34 1 45.56 487 THR B N 1
ATOM 8686 C CA . THR B 1 487 ? -27.141 25.484 5.406 1 45.56 487 THR B CA 1
ATOM 8687 C C . THR B 1 487 ? -27.75 26.688 6.113 1 45.56 487 THR B C 1
ATOM 8689 O O . THR B 1 487 ? -27.734 27.812 5.59 1 45.56 487 THR B O 1
ATOM 8692 N N . GLN B 1 488 ? -28.328 26.484 7.297 1 44.41 488 GLN B N 1
ATOM 8693 C CA . GLN B 1 488 ? -29.016 27.562 8 1 44.41 488 GLN B CA 1
ATOM 8694 C C . GLN B 1 488 ? -28.031 28.641 8.445 1 44.41 488 GLN B C 1
ATOM 8696 O O . GLN B 1 488 ? -28.328 29.828 8.375 1 44.41 488 GLN B O 1
ATOM 8701 N N . GLU B 1 489 ? -26.984 28.141 8.914 1 53.03 489 GLU B N 1
ATOM 8702 C CA . GLU B 1 489 ? -25.953 29.094 9.328 1 53.03 489 GLU B CA 1
ATOM 8703 C C . GLU B 1 489 ? -25.438 29.906 8.141 1 53.03 489 GLU B C 1
ATOM 8705 O O . GLU B 1 489 ? -25.188 31.109 8.266 1 53.03 489 GLU B O 1
ATOM 8710 N N . MET B 1 490 ? -25.609 29.219 7.133 1 61.09 490 MET B N 1
ATOM 8711 C CA . MET B 1 490 ? -25.172 29.891 5.914 1 61.09 490 MET B CA 1
ATOM 8712 C C . MET B 1 490 ? -26.156 30.969 5.5 1 61.09 490 MET B C 1
ATOM 8714 O O . MET B 1 490 ? -25.75 32.031 5.055 1 61.09 490 MET B O 1
ATOM 8718 N N . GLU B 1 491 ? -27.375 30.656 5.711 1 59.75 491 GLU B N 1
ATOM 8719 C CA . GLU B 1 491 ? -28.406 31.641 5.367 1 59.75 491 GLU B CA 1
ATOM 8720 C C . GLU B 1 491 ? -28.297 32.875 6.246 1 59.75 491 GLU B C 1
ATOM 8722 O O . GLU B 1 491 ? -28.422 34 5.754 1 59.75 491 GLU B O 1
ATOM 8727 N N . ASN B 1 492 ? -28.141 32.625 7.535 1 61.44 492 ASN B N 1
ATOM 8728 C CA . ASN B 1 492 ? -28.016 33.75 8.469 1 61.44 492 ASN B CA 1
ATOM 8729 C C . ASN B 1 492 ? -26.781 34.594 8.164 1 61.44 492 ASN B C 1
ATOM 8731 O O . ASN B 1 492 ? -26.859 35.844 8.188 1 61.44 492 ASN B O 1
ATOM 8735 N N . VAL B 1 493 ? -25.766 33.875 7.938 1 62.06 493 VAL B N 1
ATOM 8736 C CA . VAL B 1 493 ? -24.516 34.562 7.609 1 62.06 493 VAL B CA 1
ATOM 8737 C C . VAL B 1 493 ? -24.703 35.406 6.344 1 62.06 493 VAL B C 1
ATOM 8739 O O . VAL B 1 493 ? -24.297 36.562 6.297 1 62.06 493 VAL B O 1
ATOM 8742 N N . MET B 1 494 ? -25.422 34.844 5.516 1 67.06 494 MET B N 1
ATOM 8743 C CA . MET B 1 494 ? -25.641 35.531 4.242 1 67.06 494 MET B CA 1
ATOM 8744 C C . MET B 1 494 ? -26.531 36.75 4.43 1 67.06 494 MET B C 1
ATOM 8746 O O . MET B 1 494 ? -26.297 37.781 3.828 1 67.06 494 MET B O 1
ATOM 8750 N N . SER B 1 495 ? -27.5 36.562 5.262 1 69.88 495 SER B N 1
ATOM 8751 C CA . SER B 1 495 ? -28.422 37.656 5.504 1 69.88 495 SER B CA 1
ATOM 8752 C C . SER B 1 495 ? -27.703 38.844 6.141 1 69.88 495 SER B C 1
ATOM 8754 O O . SER B 1 495 ? -27.938 40 5.766 1 69.88 495 SER B O 1
ATOM 8756 N N . GLN B 1 496 ? -26.859 38.594 7.031 1 71.94 496 GLN B N 1
ATOM 8757 C CA . GLN B 1 496 ? -26.109 39.656 7.707 1 71.94 496 GLN B CA 1
ATOM 8758 C C . GLN B 1 496 ? -25.141 40.344 6.754 1 71.94 496 GLN B C 1
ATOM 8760 O O . GLN B 1 496 ? -24.953 41.562 6.82 1 71.94 496 GLN B O 1
ATOM 8765 N N . LEU B 1 497 ? -24.641 39.562 5.945 1 76.69 497 LEU B N 1
ATOM 8766 C CA . LEU B 1 497 ? -23.719 40.094 4.957 1 76.69 497 LEU B CA 1
ATOM 8767 C C . LEU B 1 497 ? -24.438 41.062 4 1 76.69 497 LEU B C 1
ATOM 8769 O O . LEU B 1 497 ? -23.906 42.094 3.643 1 76.69 497 LEU B O 1
ATOM 8773 N N . ILE B 1 498 ? -25.609 40.656 3.672 1 75.25 498 ILE B N 1
ATOM 8774 C CA . ILE B 1 498 ? -26.422 41.469 2.775 1 75.25 498 ILE B CA 1
ATOM 8775 C C . ILE B 1 498 ? -26.766 42.781 3.449 1 75.25 498 ILE B C 1
ATOM 8777 O O . ILE B 1 498 ? -26.734 43.844 2.807 1 75.25 498 ILE B O 1
ATOM 8781 N N . GLU B 1 499 ? -26.984 42.688 4.672 1 75.31 499 GLU B N 1
ATOM 8782 C CA . GLU B 1 499 ? -27.297 43.906 5.418 1 75.31 499 GLU B CA 1
ATOM 8783 C C . GLU B 1 499 ? -26.109 44.844 5.434 1 75.31 499 GLU B C 1
ATOM 8785 O O . GLU B 1 499 ? -26.281 46.062 5.484 1 75.31 499 GLU B O 1
ATOM 8790 N N . MET B 1 500 ? -25.047 44.281 5.359 1 75.69 500 MET B N 1
ATOM 8791 C CA . MET B 1 500 ? -23.828 45.094 5.375 1 75.69 500 MET B CA 1
ATOM 8792 C C . MET B 1 500 ? -23.453 45.531 3.965 1 75.69 500 MET B C 1
ATOM 8794 O O . MET B 1 500 ? -22.438 46.188 3.771 1 75.69 500 MET B O 1
ATOM 8798 N N . GLY B 1 501 ? -24.297 45.062 2.986 1 74.75 501 GLY B N 1
ATOM 8799 C CA . GLY B 1 501 ? -24.156 45.5 1.605 1 74.75 501 GLY B CA 1
ATOM 8800 C C . GLY B 1 501 ? -23.281 44.562 0.78 1 74.75 501 GLY B C 1
ATOM 8801 O O . GLY B 1 501 ? -22.859 44.906 -0.33 1 74.75 501 GLY B O 1
ATOM 8802 N N . VAL B 1 502 ? -22.859 43.594 1.389 1 79.62 502 VAL B N 1
ATOM 8803 C CA . VAL B 1 502 ? -22.031 42.656 0.64 1 79.62 502 VAL B CA 1
ATOM 8804 C C . VAL B 1 502 ? -22.906 41.625 -0.035 1 79.62 502 VAL B C 1
ATOM 8806 O O . VAL B 1 502 ? -23.578 40.844 0.641 1 79.62 502 VAL B O 1
ATOM 8809 N N . ASP B 1 503 ? -23.016 41.844 -1.445 1 71.25 503 ASP B N 1
ATOM 8810 C CA . ASP B 1 503 ? -23.703 40.781 -2.182 1 71.25 503 ASP B CA 1
ATOM 8811 C C . ASP B 1 503 ? -22.859 39.531 -2.264 1 71.25 503 ASP B C 1
ATOM 8813 O O . ASP B 1 503 ? -21.734 39.531 -2.783 1 71.25 503 ASP B O 1
ATOM 8817 N N . GLY B 1 504 ? -22.875 38.719 -1.392 1 63.91 504 GLY B N 1
ATOM 8818 C CA . GLY B 1 504 ? -22.094 37.5 -1.261 1 63.91 504 GLY B CA 1
ATOM 8819 C C . GLY B 1 504 ? -22.094 36.656 -2.52 1 63.91 504 GLY B C 1
ATOM 8820 O O . GLY B 1 504 ? -21.719 35.469 -2.486 1 63.91 504 GLY B O 1
ATOM 8821 N N . SER B 1 505 ? -22.531 37.312 -3.59 1 71.94 505 SER B N 1
ATOM 8822 C CA . SER B 1 505 ? -22.625 36.5 -4.809 1 71.94 505 SER B CA 1
ATOM 8823 C C . SER B 1 505 ? -21.25 36.281 -5.426 1 71.94 505 SER B C 1
ATOM 8825 O O . SER B 1 505 ? -20.438 37.219 -5.492 1 71.94 505 SER B O 1
ATOM 8827 N N . GLN B 1 506 ? -20.844 35.062 -5.559 1 80 506 GLN B N 1
ATOM 8828 C CA . GLN B 1 506 ? -19.625 34.625 -6.223 1 80 506 GLN B CA 1
ATOM 8829 C C . GLN B 1 506 ? -19.938 33.875 -7.508 1 80 506 GLN B C 1
ATOM 8831 O O . GLN B 1 506 ? -21.062 33.406 -7.707 1 80 506 GLN B O 1
ATOM 8836 N N . ASP B 1 507 ? -18.906 33.969 -8.438 1 82.06 507 ASP B N 1
ATOM 8837 C CA . ASP B 1 507 ? -19.047 33.156 -9.648 1 82.06 507 ASP B CA 1
ATOM 8838 C C . ASP B 1 507 ? -19.109 31.672 -9.312 1 82.06 507 ASP B C 1
ATOM 8840 O O . ASP B 1 507 ? -18.156 31.109 -8.75 1 82.06 507 ASP B O 1
ATOM 8844 N N . LEU B 1 508 ? -20.188 31.141 -9.625 1 82 508 LEU B N 1
ATOM 8845 C CA . LEU B 1 508 ? -20.438 29.766 -9.227 1 82 508 LEU B CA 1
ATOM 8846 C C . LEU B 1 508 ? -19.438 28.812 -9.867 1 82 508 LEU B C 1
ATOM 8848 O O . LEU B 1 508 ? -18.984 27.859 -9.227 1 82 508 LEU B O 1
ATOM 8852 N N . ASP B 1 509 ? -19.062 29.047 -11.109 1 83.12 509 ASP B N 1
ATOM 8853 C CA . ASP B 1 509 ? -18.078 28.188 -11.781 1 83.12 509 ASP B CA 1
ATOM 8854 C C . ASP B 1 509 ? -16.719 28.281 -11.109 1 83.12 509 ASP B C 1
ATOM 8856 O O . ASP B 1 509 ? -16.031 27.266 -10.93 1 83.12 509 ASP B O 1
ATOM 8860 N N . ASN B 1 510 ? -16.359 29.453 -10.781 1 87 510 ASN B N 1
ATOM 8861 C CA . ASN B 1 510 ? -15.07 29.656 -10.117 1 87 510 ASN B CA 1
ATOM 8862 C C . ASN B 1 510 ? -15.016 28.938 -8.766 1 87 510 ASN B C 1
ATOM 8864 O O . ASN B 1 510 ? -14.008 28.312 -8.43 1 87 510 ASN B O 1
ATOM 8868 N N . ILE B 1 511 ? -16.109 29.047 -8.078 1 85.81 511 ILE B N 1
ATOM 8869 C CA . ILE B 1 511 ? -16.172 28.438 -6.762 1 85.81 511 ILE B CA 1
ATOM 8870 C C . ILE B 1 511 ? -16.094 26.906 -6.902 1 85.81 511 ILE B C 1
ATOM 8872 O O . ILE B 1 511 ? -15.445 26.234 -6.105 1 85.81 511 ILE B O 1
ATOM 8876 N N . GLN B 1 512 ? -16.719 26.406 -7.875 1 84.38 512 GLN B N 1
ATOM 8877 C CA . GLN B 1 512 ? -16.703 24.969 -8.102 1 84.38 512 GLN B CA 1
ATOM 8878 C C . GLN B 1 512 ? -15.312 24.5 -8.5 1 84.38 512 GLN B C 1
ATOM 8880 O O . GLN B 1 512 ? -14.898 23.391 -8.141 1 84.38 512 GLN B O 1
ATOM 8885 N N . ILE B 1 513 ? -14.672 25.312 -9.281 1 87.06 513 ILE B N 1
ATOM 8886 C CA . ILE B 1 513 ? -13.297 25 -9.648 1 87.06 513 ILE B CA 1
ATOM 8887 C C . ILE B 1 513 ? -12.43 24.953 -8.398 1 87.06 513 ILE B C 1
ATOM 8889 O O . ILE B 1 513 ? -11.664 24 -8.203 1 87.06 513 ILE B O 1
ATOM 8893 N N . LEU B 1 514 ? -12.562 25.938 -7.555 1 88.75 514 LEU B N 1
ATOM 8894 C CA . LEU B 1 514 ? -11.766 25.984 -6.332 1 88.75 514 LEU B CA 1
ATOM 8895 C C . LEU B 1 514 ? -12.078 24.797 -5.426 1 88.75 514 LEU B C 1
ATOM 8897 O O . LEU B 1 514 ? -11.164 24.203 -4.855 1 88.75 514 LEU B O 1
ATOM 8901 N N . LYS B 1 515 ? -13.32 24.484 -5.328 1 86.25 515 LYS B N 1
ATOM 8902 C CA . LYS B 1 515 ? -13.719 23.328 -4.52 1 86.25 515 LYS B CA 1
ATOM 8903 C C . LYS B 1 515 ? -13.117 22.047 -5.066 1 86.25 515 LYS B C 1
ATOM 8905 O O . LYS B 1 515 ? -12.695 21.172 -4.301 1 86.25 515 LYS B O 1
ATOM 8910 N N . SER B 1 516 ? -13.086 21.938 -6.34 1 85.88 516 SER B N 1
ATOM 8911 C CA . SER B 1 516 ? -12.516 20.766 -6.98 1 85.88 516 SER B CA 1
ATOM 8912 C C . SER B 1 516 ? -11.016 20.672 -6.723 1 85.88 516 SER B C 1
ATOM 8914 O O . SER B 1 516 ? -10.477 19.578 -6.531 1 85.88 516 SER B O 1
ATOM 8916 N N . ILE B 1 517 ? -10.375 21.766 -6.73 1 88.44 517 ILE B N 1
ATOM 8917 C CA . ILE B 1 517 ? -8.945 21.797 -6.461 1 88.44 517 ILE B CA 1
ATOM 8918 C C . ILE B 1 517 ? -8.68 21.375 -5.016 1 88.44 517 ILE B C 1
ATOM 8920 O O . ILE B 1 517 ? -7.742 20.625 -4.742 1 88.44 517 ILE B O 1
ATOM 8924 N N . ILE B 1 518 ? -9.461 21.844 -4.148 1 89 518 ILE B N 1
ATOM 8925 C CA . ILE B 1 518 ? -9.344 21.469 -2.742 1 89 518 ILE B CA 1
ATOM 8926 C C . ILE B 1 518 ? -9.562 19.969 -2.588 1 89 518 ILE B C 1
ATOM 8928 O O . ILE B 1 518 ? -8.828 19.297 -1.86 1 89 518 ILE B O 1
ATOM 8932 N N . TYR B 1 519 ? -10.5 19.516 -3.299 1 84.69 519 TYR B N 1
ATOM 8933 C CA . TYR B 1 519 ? -10.812 18.094 -3.236 1 84.69 519 TYR B CA 1
ATOM 8934 C C . TYR B 1 519 ? -9.656 17.25 -3.779 1 84.69 519 TYR B C 1
ATOM 8936 O O . TYR B 1 519 ? -9.359 16.188 -3.248 1 84.69 519 TYR B O 1
ATOM 8944 N N . VAL B 1 520 ? -9.094 17.734 -4.789 1 83.94 520 VAL B N 1
ATOM 8945 C CA . VAL B 1 520 ? -7.922 17.047 -5.328 1 83.94 520 VAL B CA 1
ATOM 8946 C C . VAL B 1 520 ? -6.855 16.906 -4.238 1 83.94 520 VAL B C 1
ATOM 8948 O O . VAL B 1 520 ? -6.281 15.836 -4.055 1 83.94 520 VAL B O 1
ATOM 8951 N N . ASN B 1 521 ? -6.633 17.938 -3.539 1 86.44 521 ASN B N 1
ATOM 8952 C CA . ASN B 1 521 ? -5.656 17.906 -2.457 1 86.44 521 ASN B CA 1
ATOM 8953 C C . ASN B 1 521 ? -6.039 16.906 -1.371 1 86.44 521 ASN B C 1
ATOM 8955 O O . ASN B 1 521 ? -5.172 16.281 -0.761 1 86.44 521 ASN B O 1
ATOM 8959 N N . MET B 1 522 ? -7.266 16.75 -1.209 1 86.5 522 MET B N 1
ATOM 8960 C CA . MET B 1 522 ? -7.758 15.914 -0.119 1 86.5 522 MET B CA 1
ATOM 8961 C C . MET B 1 522 ? -7.66 14.438 -0.479 1 86.5 522 MET B C 1
ATOM 8963 O O . MET B 1 522 ? -7.645 13.578 0.405 1 86.5 522 MET B O 1
ATOM 8967 N N . VAL B 1 523 ? -7.523 14.125 -1.762 1 83.31 523 VAL B N 1
ATOM 8968 C CA . VAL B 1 523 ? -7.668 12.719 -2.125 1 83.31 523 VAL B CA 1
ATOM 8969 C C . VAL B 1 523 ? -6.391 12.234 -2.809 1 83.31 523 VAL B C 1
ATOM 8971 O O . VAL B 1 523 ? -6.129 11.031 -2.857 1 83.31 523 VAL B O 1
ATOM 8974 N N . PHE B 1 524 ? -5.594 13.078 -3.336 1 86.56 524 PHE B N 1
ATOM 8975 C CA . PHE B 1 524 ? -4.434 12.68 -4.125 1 86.56 524 PHE B CA 1
ATOM 8976 C C . PHE B 1 524 ? -3.371 12.039 -3.24 1 86.56 524 PHE B C 1
ATOM 8978 O O . PHE B 1 524 ? -3.096 12.523 -2.141 1 86.56 524 PHE B O 1
ATOM 8985 N N . PRO B 1 525 ? -2.738 10.984 -3.729 1 88.5 525 PRO B N 1
ATOM 8986 C CA . PRO B 1 525 ? -1.719 10.289 -2.938 1 88.5 525 PRO B CA 1
ATOM 8987 C C . PRO B 1 525 ? -0.578 11.211 -2.508 1 88.5 525 PRO B C 1
ATOM 8989 O O . PRO B 1 525 ? -0.147 12.07 -3.283 1 88.5 525 PRO B O 1
ATOM 8992 N N . LEU B 1 526 ? -0.074 11.023 -1.287 1 89.88 526 LEU B N 1
ATOM 8993 C CA . LEU B 1 526 ? 1.069 11.727 -0.715 1 89.88 526 LEU B CA 1
ATOM 8994 C C . LEU B 1 526 ? 0.693 13.156 -0.331 1 89.88 526 LEU B C 1
ATOM 8996 O O . LEU B 1 526 ? 0.984 13.594 0.782 1 89.88 526 LEU B O 1
ATOM 9000 N N . ILE B 1 527 ? -0.084 13.875 -1.178 1 89.44 527 ILE B N 1
ATOM 9001 C CA . ILE B 1 527 ? -0.342 15.289 -0.93 1 89.44 527 ILE B CA 1
ATOM 9002 C C . ILE B 1 527 ? -1.523 15.438 0.027 1 89.44 527 ILE B C 1
ATOM 9004 O O . ILE B 1 527 ? -1.694 16.484 0.653 1 89.44 527 ILE B O 1
ATOM 9008 N N . ARG B 1 528 ? -2.346 14.477 0.1 1 90.94 528 ARG B N 1
ATOM 9009 C CA . ARG B 1 528 ? -3.529 14.539 0.951 1 90.94 528 ARG B CA 1
ATOM 9010 C C . ARG B 1 528 ? -3.145 14.766 2.41 1 90.94 528 ARG B C 1
ATOM 9012 O O . ARG B 1 528 ? -3.896 15.383 3.168 1 90.94 528 ARG B O 1
ATOM 9019 N N . TYR B 1 529 ? -1.981 14.344 2.816 1 92.69 529 TYR B N 1
ATOM 9020 C CA . TYR B 1 529 ? -1.563 14.438 4.211 1 92.69 529 TYR B CA 1
ATOM 9021 C C . TYR B 1 529 ? -1.217 15.875 4.574 1 92.69 529 TYR B C 1
ATOM 9023 O O . TYR B 1 529 ? -1.229 16.25 5.754 1 92.69 529 TYR B O 1
ATOM 9031 N N . LEU B 1 530 ? -0.957 16.688 3.605 1 92.06 530 LEU B N 1
ATOM 9032 C CA . LEU B 1 530 ? -0.584 18.078 3.834 1 92.06 530 LEU B CA 1
ATOM 9033 C C . LEU B 1 530 ? -1.786 18.891 4.301 1 92.06 530 LEU B C 1
ATOM 9035 O O . LEU B 1 530 ? -1.624 19.984 4.863 1 92.06 530 LEU B O 1
ATOM 9039 N N . SER B 1 531 ? -2.979 18.297 4.109 1 91.06 531 SER B N 1
ATOM 9040 C CA . SER B 1 531 ? -4.191 19 4.516 1 91.06 531 SER B CA 1
ATOM 9041 C C . SER B 1 531 ? -4.848 18.312 5.715 1 91.06 531 SER B C 1
ATOM 9043 O O . SER B 1 531 ? -5.996 18.609 6.051 1 91.06 531 SER B O 1
ATOM 9045 N N . MET B 1 532 ? -4.156 17.406 6.297 1 93 532 MET B N 1
ATOM 9046 C CA . MET B 1 532 ? -4.668 16.734 7.492 1 93 532 MET B CA 1
ATOM 9047 C C . MET B 1 532 ? -3.998 17.281 8.75 1 93 532 MET B C 1
ATOM 9049 O O . MET B 1 532 ? -2.773 17.219 8.883 1 93 532 MET B O 1
ATOM 9053 N N . PRO B 1 533 ? -4.766 17.734 9.641 1 95.56 533 PRO B N 1
ATOM 9054 C CA . PRO B 1 533 ? -4.172 18.297 10.852 1 95.56 533 PRO B CA 1
ATOM 9055 C C . PRO B 1 533 ? -3.283 17.297 11.594 1 95.56 533 PRO B C 1
ATOM 9057 O O . PRO B 1 533 ? -2.236 17.672 12.125 1 95.56 533 PRO B O 1
ATOM 9060 N N . GLY B 1 534 ? -3.67 16.062 11.586 1 96.19 534 GLY B N 1
ATOM 9061 C CA . GLY B 1 534 ? -2.947 15.047 12.328 1 96.19 534 GLY B CA 1
ATOM 9062 C C . GLY B 1 534 ? -1.521 14.859 11.852 1 96.19 534 GLY B C 1
ATOM 9063 O O . GLY B 1 534 ? -0.655 14.422 12.609 1 96.19 534 GLY B O 1
ATOM 9064 N N . ALA B 1 535 ? -1.217 15.195 10.633 1 96.06 535 ALA B N 1
ATOM 9065 C CA . ALA B 1 535 ? 0.128 15.047 10.078 1 96.06 535 ALA B CA 1
ATOM 9066 C C . ALA B 1 535 ? 1.119 15.961 10.797 1 96.06 535 ALA B C 1
ATOM 9068 O O . ALA B 1 535 ? 2.27 15.578 11.023 1 96.06 535 ALA B O 1
ATOM 9069 N N . TYR B 1 536 ? 0.72 17.109 11.156 1 97.69 536 TYR B N 1
ATOM 9070 C CA . TYR B 1 536 ? 1.601 18.078 11.789 1 97.69 536 TYR B CA 1
ATOM 9071 C C . TYR B 1 536 ? 1.839 17.734 13.25 1 97.69 536 TYR B C 1
ATOM 9073 O O . TYR B 1 536 ? 2.9 18.031 13.805 1 97.69 536 TYR B O 1
ATOM 9081 N N . MET B 1 537 ? 0.834 17.109 13.867 1 97.81 537 MET B N 1
ATOM 9082 C CA . MET B 1 537 ? 1.053 16.547 15.195 1 97.81 537 MET B CA 1
ATOM 9083 C C . MET B 1 537 ? 2.154 15.492 15.164 1 97.81 537 MET B C 1
ATOM 9085 O O . MET B 1 537 ? 3.074 15.523 15.984 1 97.81 537 MET B O 1
ATOM 9089 N N . TRP B 1 538 ? 2.078 14.633 14.188 1 97.75 538 TRP B N 1
ATOM 9090 C CA . TRP B 1 538 ? 3.07 13.57 14.055 1 97.75 538 TRP B CA 1
ATOM 9091 C C . TRP B 1 538 ? 4.457 14.148 13.805 1 97.75 538 TRP B C 1
ATOM 9093 O O . TRP B 1 538 ? 5.441 13.711 14.406 1 97.75 538 TRP B O 1
ATOM 9103 N N . LEU B 1 539 ? 4.559 15.109 12.922 1 97.88 539 LEU B N 1
ATOM 9104 C CA . LEU B 1 539 ? 5.84 15.734 12.625 1 97.88 539 LEU B CA 1
ATOM 9105 C C . LEU B 1 539 ? 6.434 16.391 13.867 1 97.88 539 LEU B C 1
ATOM 9107 O O . LEU B 1 539 ? 7.645 16.312 14.094 1 97.88 539 LEU B O 1
ATOM 9111 N N . THR B 1 540 ? 5.578 17.016 14.641 1 98.44 540 THR B N 1
ATOM 9112 C CA . THR B 1 540 ? 6.051 17.656 15.867 1 98.44 540 THR B CA 1
ATOM 9113 C C . THR B 1 540 ? 6.566 16.609 16.844 1 98.44 540 THR B C 1
ATOM 9115 O O . THR B 1 540 ? 7.609 16.797 17.484 1 98.44 540 THR B O 1
ATOM 9118 N N . ILE B 1 541 ? 5.859 15.508 16.953 1 98.25 541 ILE B N 1
ATOM 9119 C CA . ILE B 1 541 ? 6.293 14.422 17.828 1 98.25 541 ILE B CA 1
ATOM 9120 C C . ILE B 1 541 ? 7.66 13.914 17.375 1 98.25 541 ILE B C 1
ATOM 9122 O O . ILE B 1 541 ? 8.547 13.688 18.203 1 98.25 541 ILE B O 1
ATOM 9126 N N . ILE B 1 542 ? 7.863 13.758 16.141 1 98.25 542 ILE B N 1
ATOM 9127 C CA . ILE B 1 542 ? 9.117 13.258 15.586 1 98.25 542 ILE B CA 1
ATOM 9128 C C . ILE B 1 542 ? 10.234 14.258 15.859 1 98.25 542 ILE B C 1
ATOM 9130 O O . ILE B 1 542 ? 11.336 13.867 16.25 1 98.25 542 ILE B O 1
ATOM 9134 N N . LEU B 1 543 ? 9.977 15.562 15.711 1 98.44 543 LEU B N 1
ATOM 9135 C CA . LEU B 1 543 ? 10.984 16.578 15.977 1 98.44 543 LEU B CA 1
ATOM 9136 C C . LEU B 1 543 ? 11.375 16.594 17.453 1 98.44 543 LEU B C 1
ATOM 9138 O O . LEU B 1 543 ? 12.539 16.797 17.781 1 98.44 543 LEU B O 1
ATOM 9142 N N . ILE B 1 544 ? 10.383 16.391 18.297 1 98.25 544 ILE B N 1
ATOM 9143 C CA . ILE B 1 544 ? 10.68 16.297 19.719 1 98.25 544 ILE B CA 1
ATOM 9144 C C . ILE B 1 544 ? 11.656 15.141 19.969 1 98.25 544 ILE B C 1
ATOM 9146 O O . ILE B 1 544 ? 12.641 15.297 20.688 1 98.25 544 ILE B O 1
ATOM 9150 N N . ALA B 1 545 ? 11.383 14.008 19.328 1 98.12 545 ALA B N 1
ATOM 9151 C CA . ALA B 1 545 ? 12.258 12.844 19.484 1 98.12 545 ALA B CA 1
ATOM 9152 C C . ALA B 1 545 ? 13.672 13.148 19 1 98.12 545 ALA B C 1
ATOM 9154 O O . ALA B 1 545 ? 14.648 12.75 19.641 1 98.12 545 ALA B O 1
ATOM 9155 N N . PHE B 1 546 ? 13.781 13.852 17.906 1 97.94 546 PHE B N 1
ATOM 9156 C CA . PHE B 1 546 ? 15.086 14.188 17.359 1 97.94 546 PHE B CA 1
ATOM 9157 C C . PHE B 1 546 ? 15.859 15.102 18.297 1 97.94 546 PHE B C 1
ATOM 9159 O O . PHE B 1 546 ? 17.047 14.898 18.531 1 97.94 546 PHE B O 1
ATOM 9166 N N . PHE B 1 547 ? 15.242 16.078 18.859 1 98 547 PHE B N 1
ATOM 9167 C CA . PHE B 1 547 ? 15.922 17.031 19.734 1 98 547 PHE B CA 1
ATOM 9168 C C . PHE B 1 547 ? 16.312 16.375 21.047 1 98 547 PHE B C 1
ATOM 9170 O O . PHE B 1 547 ? 17.328 16.703 21.641 1 98 547 PHE B O 1
ATOM 9177 N N . ILE B 1 548 ? 15.445 15.445 21.516 1 97.75 548 ILE B N 1
ATOM 9178 C CA . ILE B 1 548 ? 15.805 14.695 22.703 1 97.75 548 ILE B CA 1
ATOM 9179 C C . ILE B 1 548 ? 17.031 13.828 22.422 1 97.75 548 ILE B C 1
ATOM 9181 O O . ILE B 1 548 ? 17.938 13.734 23.25 1 97.75 548 ILE B O 1
ATOM 9185 N N . ARG B 1 549 ? 17.031 13.195 21.297 1 96.19 549 ARG B N 1
ATOM 9186 C CA . ARG B 1 549 ? 18.141 12.32 20.938 1 96.19 549 ARG B CA 1
ATOM 9187 C C . ARG B 1 549 ? 19.469 13.078 20.922 1 96.19 549 ARG B C 1
ATOM 9189 O O . ARG B 1 549 ? 20.484 12.594 21.422 1 96.19 549 ARG B O 1
ATOM 9196 N N . ILE B 1 550 ? 19.438 14.32 20.375 1 96.69 550 ILE B N 1
ATOM 9197 C CA . ILE B 1 550 ? 20.688 15.055 20.266 1 96.69 550 ILE B CA 1
ATOM 9198 C C . ILE B 1 550 ? 20.875 15.961 21.484 1 96.69 550 ILE B C 1
ATOM 9200 O O . ILE B 1 550 ? 21.828 16.719 21.547 1 96.69 550 ILE B O 1
ATOM 9204 N N . ARG B 1 551 ? 19.969 16.016 22.484 1 95 551 ARG B N 1
ATOM 9205 C CA . ARG B 1 551 ? 20.031 16.781 23.719 1 95 551 ARG B CA 1
ATOM 9206 C C . ARG B 1 551 ? 20.25 18.266 23.438 1 95 551 ARG B C 1
ATOM 9208 O O . ARG B 1 551 ? 21.141 18.891 24.031 1 95 551 ARG B O 1
ATOM 9215 N N . SER B 1 552 ? 19.469 18.672 22.484 1 96.5 552 SER B N 1
ATOM 9216 C CA . SER B 1 552 ? 19.609 20.078 22.094 1 96.5 552 SER B CA 1
ATOM 9217 C C . SER B 1 552 ? 18.703 20.969 22.938 1 96.5 552 SER B C 1
ATOM 9219 O O . SER B 1 552 ? 17.5 21 22.734 1 96.5 552 SER B O 1
ATOM 9221 N N . ARG B 1 553 ? 19.234 21.844 23.734 1 95.5 553 ARG B N 1
ATOM 9222 C CA . ARG B 1 553 ? 18.469 22.797 24.547 1 95.5 553 ARG B CA 1
ATOM 9223 C C . ARG B 1 553 ? 17.797 23.844 23.672 1 95.5 553 ARG B C 1
ATOM 9225 O O . ARG B 1 553 ? 16.672 24.266 23.969 1 95.5 553 ARG B O 1
ATOM 9232 N N . LYS B 1 554 ? 18.484 24.281 22.609 1 96.62 554 LYS B N 1
ATOM 9233 C CA . LYS B 1 554 ? 17.906 25.25 21.672 1 96.62 554 LYS B CA 1
ATOM 9234 C C . LYS B 1 554 ? 16.656 24.672 21 1 96.62 554 LYS B C 1
ATOM 9236 O O . LYS B 1 554 ? 15.641 25.375 20.875 1 96.62 554 LYS B O 1
ATOM 9241 N N . GLY B 1 555 ? 16.797 23.375 20.641 1 97.25 555 GLY B N 1
ATOM 9242 C CA . GLY B 1 555 ? 15.656 22.719 20 1 97.25 555 GLY B CA 1
ATOM 9243 C C . GLY B 1 555 ? 14.438 22.656 20.891 1 97.25 555 GLY B C 1
ATOM 9244 O O . GLY B 1 555 ? 13.312 22.844 20.422 1 97.25 555 GLY B O 1
ATOM 9245 N N . TYR B 1 556 ? 14.633 22.453 22.188 1 97.19 556 TYR B N 1
ATOM 9246 C CA . TYR B 1 556 ? 13.523 22.391 23.125 1 97.19 556 TYR B CA 1
ATOM 9247 C C . TYR B 1 556 ? 12.781 23.719 23.188 1 97.19 556 TYR B C 1
ATOM 9249 O O . TYR B 1 556 ? 11.555 23.75 23.141 1 97.19 556 TYR B O 1
ATOM 9257 N N . VAL B 1 557 ? 13.5 24.75 23.219 1 97.56 557 VAL B N 1
ATOM 9258 C CA . VAL B 1 557 ? 12.93 26.078 23.375 1 97.56 557 VAL B CA 1
ATOM 9259 C C . VAL B 1 557 ? 12.18 26.469 22.109 1 97.56 557 VAL B C 1
ATOM 9261 O O . VAL B 1 557 ? 11.062 26.984 22.172 1 97.56 557 VAL B O 1
ATOM 9264 N N . ILE B 1 558 ? 12.75 26.188 21 1 97.94 558 ILE B N 1
ATOM 9265 C CA . ILE B 1 558 ? 12.203 26.578 19.703 1 97.94 558 ILE B CA 1
ATOM 9266 C C . ILE B 1 558 ? 10.875 25.859 19.469 1 97.94 558 ILE B C 1
ATOM 9268 O O . ILE B 1 558 ? 9.961 26.406 18.844 1 97.94 558 ILE B O 1
ATOM 9272 N N . LEU B 1 559 ? 10.648 24.688 20.078 1 98.06 559 LEU B N 1
ATOM 9273 C CA . LEU B 1 559 ? 9.469 23.875 19.828 1 98.06 559 LEU B CA 1
ATOM 9274 C C . LEU B 1 559 ? 8.32 24.281 20.75 1 98.06 559 LEU B C 1
ATOM 9276 O O . LEU B 1 559 ? 7.172 23.906 20.516 1 98.06 559 LEU B O 1
ATOM 9280 N N . ILE B 1 560 ? 8.531 25.047 21.719 1 97.75 560 ILE B N 1
ATOM 9281 C CA . ILE B 1 560 ? 7.562 25.344 22.766 1 97.75 560 ILE B CA 1
ATOM 9282 C C . ILE B 1 560 ? 6.312 25.969 22.141 1 97.75 560 ILE B C 1
ATOM 9284 O O . ILE B 1 560 ? 5.191 25.531 22.406 1 97.75 560 ILE B O 1
ATOM 9288 N N . PRO B 1 561 ? 6.469 27 21.297 1 97.56 561 PRO B N 1
ATOM 9289 C CA . PRO B 1 561 ? 5.254 27.594 20.734 1 97.56 561 PRO B CA 1
ATOM 9290 C C . PRO B 1 561 ? 4.414 26.594 19.953 1 97.56 561 PRO B C 1
ATOM 9292 O O . PRO B 1 561 ? 3.186 26.594 20.047 1 97.56 561 PRO B O 1
ATOM 9295 N N . ASN B 1 562 ? 5.066 25.719 19.172 1 97.75 562 ASN B N 1
ATOM 9296 C CA . ASN B 1 562 ? 4.336 24.719 18.406 1 97.75 562 ASN B CA 1
ATOM 9297 C C . ASN B 1 562 ? 3.633 23.719 19.312 1 97.75 562 ASN B C 1
ATOM 9299 O O . ASN B 1 562 ? 2.498 23.328 19.047 1 97.75 562 ASN B O 1
ATOM 9303 N N . ILE B 1 563 ? 4.266 23.312 20.359 1 97.94 563 ILE B N 1
ATOM 9304 C CA . ILE B 1 563 ? 3.678 22.359 21.297 1 97.94 563 ILE B CA 1
ATOM 9305 C C . ILE B 1 563 ? 2.455 22.984 21.969 1 97.94 563 ILE B C 1
ATOM 9307 O O . ILE B 1 563 ? 1.402 22.359 22.062 1 97.94 563 ILE B O 1
ATOM 9311 N N . ILE B 1 564 ? 2.592 24.234 22.328 1 97.38 564 ILE B N 1
ATOM 9312 C CA . ILE B 1 564 ? 1.499 24.922 23.016 1 97.38 564 ILE B CA 1
ATOM 9313 C C . ILE B 1 564 ? 0.328 25.109 22.047 1 97.38 564 ILE B C 1
ATOM 9315 O O . ILE B 1 564 ? -0.83 24.922 22.422 1 97.38 564 ILE B O 1
ATOM 9319 N N . ASN B 1 565 ? 0.603 25.5 20.844 1 96.88 565 ASN B N 1
ATOM 9320 C CA . ASN B 1 565 ? -0.467 25.656 19.875 1 96.88 565 ASN B CA 1
ATOM 9321 C C . ASN B 1 565 ? -1.178 24.328 19.609 1 96.88 565 ASN B C 1
ATOM 9323 O O . ASN B 1 565 ? -2.383 24.312 19.344 1 96.88 565 ASN B O 1
ATOM 9327 N N . LEU B 1 566 ? -0.469 23.25 19.625 1 97.31 566 LEU B N 1
ATOM 9328 C CA . LEU B 1 566 ? -1.093 21.938 19.453 1 97.31 566 LEU B CA 1
ATOM 9329 C C . LEU B 1 566 ? -1.968 21.594 20.641 1 97.31 566 LEU B C 1
ATOM 9331 O O . LEU B 1 566 ? -3.039 21.016 20.484 1 97.31 566 LEU B O 1
ATOM 9335 N N . LEU B 1 567 ? -1.493 21.938 21.812 1 95.56 567 LEU B N 1
ATOM 9336 C CA . LEU B 1 567 ? -2.295 21.719 23 1 95.56 567 LEU B CA 1
ATOM 9337 C C . LEU B 1 567 ? -3.582 22.531 22.969 1 95.56 567 LEU B C 1
ATOM 9339 O O . LEU B 1 567 ? -4.633 22.062 23.406 1 95.56 567 LEU B O 1
ATOM 9343 N N . VAL B 1 568 ? -3.445 23.719 22.438 1 93.62 568 VAL B N 1
ATOM 9344 C CA . VAL B 1 568 ? -4.625 24.562 22.266 1 93.62 568 VAL B CA 1
ATOM 9345 C C . VAL B 1 568 ? -5.602 23.891 21.297 1 93.62 568 VAL B C 1
ATOM 9347 O O . VAL B 1 568 ? -6.816 23.938 21.516 1 93.62 568 VAL B O 1
ATOM 9350 N N . CYS B 1 569 ? -5.113 23.281 20.266 1 94.62 569 CYS B N 1
ATOM 9351 C CA . CYS B 1 569 ? -5.961 22.547 19.312 1 94.62 569 CYS B CA 1
ATOM 9352 C C . CYS B 1 569 ? -6.691 21.406 20.016 1 94.62 569 CYS B C 1
ATOM 9354 O O . CYS B 1 569 ? -7.871 21.172 19.75 1 94.62 569 CYS B O 1
ATOM 9356 N N . LEU B 1 570 ? -6.016 20.75 20.906 1 95.75 570 LEU B N 1
ATOM 9357 C CA . LEU B 1 570 ? -6.613 19.625 21.609 1 95.75 570 LEU B CA 1
ATOM 9358 C C . LEU B 1 570 ? -7.703 20.094 22.562 1 95.75 570 LEU B C 1
ATOM 9360 O O . LEU B 1 570 ? -8.57 19.312 22.953 1 95.75 570 LEU B O 1
ATOM 9364 N N . ALA B 1 571 ? -7.66 21.359 22.922 1 93.75 571 ALA B N 1
ATOM 9365 C CA . ALA B 1 571 ? -8.664 21.938 23.812 1 93.75 571 ALA B CA 1
ATOM 9366 C C . ALA B 1 571 ? -9.758 22.656 23 1 93.75 571 ALA B C 1
ATOM 9368 O O . ALA B 1 571 ? -10.734 23.141 23.578 1 93.75 571 ALA B O 1
ATOM 9369 N N . SER B 1 572 ? -9.625 22.656 21.734 1 91.62 572 SER B N 1
ATOM 9370 C CA . SER B 1 572 ? -10.547 23.375 20.875 1 91.62 572 SER B CA 1
ATOM 9371 C C . SER B 1 572 ? -11.859 22.625 20.703 1 91.62 572 SER B C 1
ATOM 9373 O O . SER B 1 572 ? -11.953 21.438 21.062 1 91.62 572 SER B O 1
ATOM 9375 N N . PRO B 1 573 ? -12.828 23.25 20.172 1 90.88 573 PRO B N 1
ATOM 9376 C CA . PRO B 1 573 ? -14.164 22.641 20.125 1 90.88 573 PRO B CA 1
ATOM 9377 C C . PRO B 1 573 ? -14.344 21.719 18.922 1 90.88 573 PRO B C 1
ATOM 9379 O O . PRO B 1 573 ? -15.305 20.938 18.875 1 90.88 573 PRO B O 1
ATOM 9382 N N . LEU B 1 574 ? -13.484 21.828 18.016 1 90.62 574 LEU B N 1
ATOM 9383 C CA . LEU B 1 574 ? -13.641 21.031 16.797 1 90.62 574 LEU B CA 1
ATOM 9384 C C . LEU B 1 574 ? -12.562 19.969 16.703 1 90.62 574 LEU B C 1
ATOM 9386 O O . LEU B 1 574 ? -11.398 20.219 17.016 1 90.62 574 LEU B O 1
ATOM 9390 N N . CYS B 1 575 ? -12.938 18.828 16.172 1 90.94 575 CYS B N 1
ATOM 9391 C CA . CYS B 1 575 ? -12.055 17.656 16.156 1 90.94 575 CYS B CA 1
ATOM 9392 C C . CYS B 1 575 ? -10.969 17.812 15.102 1 90.94 575 CYS B C 1
ATOM 9394 O O . CYS B 1 575 ? -9.906 17.203 15.203 1 90.94 575 CYS B O 1
ATOM 9396 N N . ASN B 1 576 ? -11.172 18.547 14.062 1 90.31 576 ASN B N 1
ATOM 9397 C CA . ASN B 1 576 ? -10.258 18.625 12.93 1 90.31 576 ASN B CA 1
ATOM 9398 C C . ASN B 1 576 ? -10.219 20.016 12.328 1 90.31 576 ASN B C 1
ATOM 9400 O O . ASN B 1 576 ? -10.172 20.172 11.102 1 90.31 576 ASN B O 1
ATOM 9404 N N . GLY B 1 577 ? -10.289 21.016 13.133 1 91.19 577 GLY B N 1
ATOM 9405 C CA . GLY B 1 577 ? -10.188 22.391 12.664 1 91.19 577 GLY B CA 1
ATOM 9406 C C . GLY B 1 577 ? -8.758 22.812 12.383 1 91.19 577 GLY B C 1
ATOM 9407 O O . GLY B 1 577 ? -8.031 23.203 13.297 1 91.19 577 GLY B O 1
ATOM 9408 N N . MET B 1 578 ? -8.422 22.797 11.156 1 92.31 578 MET B N 1
ATOM 9409 C CA . MET B 1 578 ? -7.055 23.125 10.773 1 92.31 578 MET B CA 1
ATOM 9410 C C . MET B 1 578 ? -6.777 24.609 10.984 1 92.31 578 MET B C 1
ATOM 9412 O O . MET B 1 578 ? -5.621 25.016 11.141 1 92.31 578 MET B O 1
ATOM 9416 N N . ARG B 1 579 ? -7.793 25.406 10.977 1 91.69 579 ARG B N 1
ATOM 9417 C CA . ARG B 1 579 ? -7.633 26.844 11.195 1 91.69 579 ARG B CA 1
ATOM 9418 C C . ARG B 1 579 ? -6.965 27.125 12.539 1 91.69 579 ARG B C 1
ATOM 9420 O O . ARG B 1 579 ? -6.176 28.062 12.672 1 91.69 579 ARG B O 1
ATOM 9427 N N . TYR B 1 580 ? -7.23 26.266 13.508 1 92.56 580 TYR B N 1
ATOM 9428 C CA . TYR B 1 580 ? -6.641 26.453 14.836 1 92.56 580 TYR B CA 1
ATOM 9429 C C . TYR B 1 580 ? -5.168 26.047 14.828 1 92.56 580 TYR B C 1
ATOM 9431 O O . TYR B 1 580 ? -4.398 26.5 15.68 1 92.56 580 TYR B O 1
ATOM 9439 N N . GLN B 1 581 ? -4.82 25.297 13.875 1 96 581 GLN B N 1
ATOM 9440 C CA . GLN B 1 581 ? -3.486 24.703 13.859 1 96 581 GLN B CA 1
ATOM 9441 C C . GLN B 1 581 ? -2.57 25.453 12.891 1 96 581 GLN B C 1
ATOM 9443 O O . GLN B 1 581 ? -1.429 25.047 12.672 1 96 581 GLN B O 1
ATOM 9448 N N . LEU B 1 582 ? -2.92 26.516 12.336 1 96.44 582 LEU B N 1
ATOM 9449 C CA . LEU B 1 582 ? -2.225 27.234 11.266 1 96.44 582 LEU B CA 1
ATOM 9450 C C . LEU B 1 582 ? -0.827 27.641 11.711 1 96.44 582 LEU B C 1
ATOM 9452 O O . LEU B 1 582 ? 0.127 27.562 10.938 1 96.44 582 LEU B O 1
ATOM 9456 N N . PRO B 1 583 ? -0.619 28.094 13.023 1 97.38 583 PRO B N 1
ATOM 9457 C CA . PRO B 1 583 ? 0.749 28.438 13.422 1 97.38 583 PRO B CA 1
ATOM 9458 C C . PRO B 1 583 ? 1.723 27.281 13.25 1 97.38 583 PRO B C 1
ATOM 9460 O O . PRO B 1 583 ? 2.857 27.484 12.812 1 97.38 583 PRO B O 1
ATOM 9463 N N . VAL B 1 584 ? 1.244 26.109 13.523 1 98 584 VAL B N 1
ATOM 9464 C CA . VAL B 1 584 ? 2.09 24.922 13.422 1 98 584 VAL B CA 1
ATOM 9465 C C . VAL B 1 584 ? 2.295 24.547 11.953 1 98 584 VAL B C 1
ATOM 9467 O O . VAL B 1 584 ? 3.412 24.234 11.539 1 98 584 VAL B O 1
ATOM 9470 N N . VAL B 1 585 ? 1.273 24.625 11.164 1 97.5 585 VAL B N 1
ATOM 9471 C CA . VAL B 1 585 ? 1.305 24.266 9.75 1 97.5 585 VAL B CA 1
ATOM 9472 C C . VAL B 1 585 ? 2.262 25.188 9.008 1 97.5 585 VAL B C 1
ATOM 9474 O O . VAL B 1 585 ? 3.111 24.734 8.242 1 97.5 585 VAL B O 1
ATOM 9477 N N . LEU B 1 586 ? 2.199 26.469 9.266 1 98.25 586 LEU B N 1
ATOM 9478 C CA . LEU B 1 586 ? 2.992 27.469 8.57 1 98.25 586 LEU B CA 1
ATOM 9479 C C . LEU B 1 586 ? 4.457 27.391 8.984 1 98.25 586 LEU B C 1
ATOM 9481 O O . LEU B 1 586 ? 5.352 27.688 8.18 1 98.25 586 LEU B O 1
ATOM 9485 N N . SER B 1 587 ? 4.73 27 10.172 1 98.44 587 SER B N 1
ATOM 9486 C CA . SER B 1 587 ? 6.098 27.031 10.688 1 98.44 587 SER B CA 1
ATOM 9487 C C . SER B 1 587 ? 6.812 25.703 10.438 1 98.44 587 SER B C 1
ATOM 9489 O O . SER B 1 587 ? 8.016 25.594 10.664 1 98.44 587 SER B O 1
ATOM 9491 N N . MET B 1 588 ? 6.105 24.734 9.938 1 98.06 588 MET B N 1
ATOM 9492 C CA . MET B 1 588 ? 6.656 23.375 9.867 1 98.06 588 MET B CA 1
ATOM 9493 C C . MET B 1 588 ? 7.891 23.344 8.969 1 98.06 588 MET B C 1
ATOM 9495 O O . MET B 1 588 ? 8.883 22.703 9.297 1 98.06 588 MET B O 1
ATOM 9499 N N . PRO B 1 589 ? 7.93 24 7.793 1 97.81 589 PRO B N 1
ATOM 9500 C CA . PRO B 1 589 ? 9.133 23.953 6.957 1 97.81 589 PRO B CA 1
ATOM 9501 C C . PRO B 1 589 ? 10.367 24.516 7.66 1 97.81 589 PRO B C 1
ATOM 9503 O O . PRO B 1 589 ? 11.438 23.906 7.613 1 97.81 589 PRO B O 1
ATOM 9506 N N . ILE B 1 590 ? 10.258 25.641 8.328 1 98 590 ILE B N 1
ATOM 9507 C CA . ILE B 1 590 ? 11.422 26.234 8.992 1 98 590 ILE B CA 1
ATOM 9508 C C . ILE B 1 590 ? 11.805 25.391 10.203 1 98 590 ILE B C 1
ATOM 9510 O O . ILE B 1 590 ? 12.984 25.266 10.531 1 98 590 ILE B O 1
ATOM 9514 N N . MET B 1 591 ? 10.773 24.75 10.898 1 98.31 591 MET B N 1
ATOM 9515 C CA . MET B 1 591 ? 11.07 23.875 12.023 1 98.31 591 MET B CA 1
ATOM 9516 C C . MET B 1 591 ? 11.898 22.672 11.562 1 98.31 591 MET B C 1
ATOM 9518 O O . MET B 1 591 ? 12.828 22.25 12.25 1 98.31 591 MET B O 1
ATOM 9522 N N . ILE B 1 592 ? 11.555 22.141 10.453 1 97.75 592 ILE B N 1
ATOM 9523 C CA . ILE B 1 592 ? 12.305 21.016 9.891 1 97.75 592 ILE B CA 1
ATOM 9524 C C . ILE B 1 592 ? 13.711 21.484 9.516 1 97.75 592 ILE B C 1
ATOM 9526 O O . ILE B 1 592 ? 14.688 20.766 9.766 1 97.75 592 ILE B O 1
ATOM 9530 N N . ALA B 1 593 ? 13.859 22.656 8.945 1 96.81 593 ALA B N 1
ATOM 9531 C CA . ALA B 1 593 ? 15.156 23.219 8.578 1 96.81 593 ALA B CA 1
ATOM 9532 C C . ALA B 1 593 ? 16.062 23.375 9.797 1 96.81 593 ALA B C 1
ATOM 9534 O O . ALA B 1 593 ? 17.25 23.031 9.75 1 96.81 593 ALA B O 1
ATOM 9535 N N . VAL B 1 594 ? 15.492 23.875 10.844 1 97.12 594 VAL B N 1
ATOM 9536 C CA . VAL B 1 594 ? 16.25 24.078 12.07 1 97.12 594 VAL B CA 1
ATOM 9537 C C . VAL B 1 594 ? 16.688 22.734 12.648 1 97.12 594 VAL B C 1
ATOM 9539 O O . VAL B 1 594 ? 17.812 22.609 13.141 1 97.12 594 VAL B O 1
ATOM 9542 N N . ALA B 1 595 ? 15.781 21.766 12.594 1 97.56 595 ALA B N 1
ATOM 9543 C CA . ALA B 1 595 ? 16.141 20.438 13.07 1 97.56 595 ALA B CA 1
ATOM 9544 C C . ALA B 1 595 ? 17.312 19.875 12.289 1 97.56 595 ALA B C 1
ATOM 9546 O O . ALA B 1 595 ? 18.234 19.297 12.867 1 97.56 595 ALA B O 1
ATOM 9547 N N . ILE B 1 596 ? 17.266 20.016 10.984 1 96.62 596 ILE B N 1
ATOM 9548 C CA . ILE B 1 596 ? 18.359 19.562 10.133 1 96.62 596 ILE B CA 1
ATOM 9549 C C . ILE B 1 596 ? 19.656 20.266 10.516 1 96.62 596 ILE B C 1
ATOM 9551 O O . ILE B 1 596 ? 20.703 19.625 10.68 1 96.62 596 ILE B O 1
ATOM 9555 N N . TYR B 1 597 ? 19.625 21.547 10.711 1 95.31 597 TYR B N 1
ATOM 9556 C CA . TYR B 1 597 ? 20.766 22.359 11.07 1 95.31 597 TYR B CA 1
ATOM 9557 C C . TYR B 1 597 ? 21.375 21.906 12.398 1 95.31 597 TYR B C 1
ATOM 9559 O O . TYR B 1 597 ? 22.578 21.719 12.508 1 95.31 597 TYR B O 1
ATOM 9567 N N . LEU B 1 598 ? 20.547 21.734 13.398 1 96.31 598 LEU B N 1
ATOM 9568 C CA . LEU B 1 598 ? 21.016 21.391 14.734 1 96.31 598 LEU B CA 1
ATOM 9569 C C . LEU B 1 598 ? 21.578 19.969 14.758 1 96.31 598 LEU B C 1
ATOM 9571 O O . LEU B 1 598 ? 22.547 19.703 15.477 1 96.31 598 LEU B O 1
ATOM 9575 N N . ILE B 1 599 ? 20.938 19.062 14.008 1 95.69 599 ILE B N 1
ATOM 9576 C CA . ILE B 1 599 ? 21.438 17.688 13.922 1 95.69 599 ILE B CA 1
ATOM 9577 C C . ILE B 1 599 ? 22.812 17.672 13.266 1 95.69 599 ILE B C 1
ATOM 9579 O O . ILE B 1 599 ? 23.719 16.984 13.719 1 95.69 599 ILE B O 1
ATOM 9583 N N . LYS B 1 600 ? 22.984 18.438 12.281 1 91.94 600 LYS B N 1
ATOM 9584 C CA . LYS B 1 600 ? 24.266 18.516 11.594 1 91.94 600 LYS B CA 1
ATOM 9585 C C . LYS B 1 600 ? 25.344 19.125 12.492 1 91.94 600 LYS B C 1
ATOM 9587 O O . LYS B 1 600 ? 26.484 18.672 12.484 1 91.94 600 LYS B O 1
ATOM 9592 N N . LYS B 1 601 ? 25.031 20.094 13.156 1 88.62 601 LYS B N 1
ATOM 9593 C CA . LYS B 1 601 ? 25.969 20.734 14.047 1 88.62 601 LYS B CA 1
ATOM 9594 C C . LYS B 1 601 ? 26.422 19.797 15.156 1 88.62 601 LYS B C 1
ATOM 9596 O O . LYS B 1 601 ? 27.578 19.859 15.602 1 88.62 601 LYS B O 1
ATOM 9601 N N . GLN B 1 602 ? 25.516 19.016 15.555 1 87.62 602 GLN B N 1
ATOM 9602 C CA . GLN B 1 602 ? 25.859 18.031 16.578 1 87.62 602 GLN B CA 1
ATOM 9603 C C . GLN B 1 602 ? 26.812 16.969 16.016 1 87.62 602 GLN B C 1
ATOM 9605 O O . GLN B 1 602 ? 27.703 16.5 16.719 1 87.62 602 GLN B O 1
ATOM 9610 N N . ASN B 1 603 ? 26.672 16.594 14.789 1 81.31 603 ASN B N 1
ATOM 9611 C CA . ASN B 1 603 ? 27.516 15.594 14.156 1 81.31 603 ASN B CA 1
ATOM 9612 C C . ASN B 1 603 ? 28.906 16.141 13.859 1 81.31 603 ASN B C 1
ATOM 9614 O O . ASN B 1 603 ? 29.875 15.383 13.789 1 81.31 603 ASN B O 1
ATOM 9618 N N . GLU B 1 604 ? 29.031 17.406 13.664 1 76.25 604 GLU B N 1
ATOM 9619 C CA . GLU B 1 604 ? 30.328 18.031 13.438 1 76.25 604 GLU B CA 1
ATOM 9620 C C . GLU B 1 604 ? 31.031 18.328 14.758 1 76.25 604 GLU B C 1
ATOM 9622 O O . GLU B 1 604 ? 32.25 18.266 14.844 1 76.25 604 GLU B O 1
#

Nearest PDB structures (foldseek):
  6p25-assembly1_B  TM=6.531E-01  e=5.303E-02  Saccharomyces cerevisiae W303
  5ic0-assembly1_A  TM=1.045E-01  e=1.664E+00  Mus musculus
  5ic1-assembly1_A  TM=1.040E-01  e=2.894E+00  Mus musculus
  8ejk-assembly1_R  TM=1.302E-01  e=9.524E+00  Homo sapiens
  6p25-assembly1_B  TM=6.313E-01  e=9.209E-02  Saccharomyces cerevisiae W303